Protein AF-A0A9P5V8U8-F1 (afdb_monomer)

Foldseek 3Di:
DCQPPDAAFKFWPAAQPDPDRCQQKAWFWADDPDDDDDDDDDDDDDDDDDDDDDDQDGFDWDWDQDPQASHTWIAGADPDFVRTKMKGRNDPPFFDFHQFQKKKFWKAQPVDKWKKKWWFAWPVRAIAIEMEICPDDDWDADPRYIYYHDDDDHTIDIDMDRNQVVCCVRPVTGTGGTTMMMITHDMITGTIMGHNDDDPLVPDDPSPHPDRVDPPQDDDDVCVVVNLLVPLVVVLVVCVVPVPVSVVSLVVLVVVLVVVLVVCVVPVQDDDPSNLSSLLSCLSNCVSPVPSCLCVLVSLLVSCVVCLARHDPVSNQSSLVSNLSCVVVVSDDPQSNLLSLLVSLLYPDPVSLVVSLVSNLVVLCVVPVVHQPVVSVVSLLVSLLVLLVVQQVCVPHPPSSVRSNQSSLVSLLVCVVVVNPLALSSLVSLLVQCPRPPLSSVVSSLCSLVVVPPPVDPPPDPPDDPDPVVVVVVVVVDDDDPVVVVVVVVVVVVVVVVVVVVPPDDPPSPRSLNSHPCLAVSLVVLVVCLVPDPDDPVSNLSSLQSSLQSCLVVVYEDLVSLVVLLVQCAPPHPPNLSSLQSLLLNAALQYDLVSCLSVLVSLCVHQCDPPHDPLSNLLSLLSSLSNCLGHVVNDDLVNLAVLLVQCPPPDPSSVVSSLVSLVSCLVQPLPSYDPVSNDDPSVVCVVVDDHDDRVNDPPPLLPPQLLVLLVVPVVVPDDPDDDDDDDDDDDDDDDDDDDDDADDDDDDDDDDDDDDDDDDDDDDDDDDDDDDDDDDDVVVVVVVVVVPPDDDPPPPPVVVVVVVVVVVVVVVVVVVVVVSVVSSVCCSVPDDDDPVNVVVSVVSVVVVVVVCVVDVDPDPDDPDDDPPPDPPDDPSRDDSCSSSDDDDDDDDDPVNVVVVVVVVCPVHDDDDDPPDDDPDDDDDVVVVVVPDDVVVVCPDPVNVVVVVDDPVRVVVVVVVVVVVVVVVVD

Nearest PDB structures (foldseek):
  8fl3-assembly1_NT  TM=8.417E-01  e=1.382E-36  Homo sapiens
  8snb-assembly1_3E  TM=9.888E-01  e=2.214E-21  Strongylocentrotus purpuratus
  8j07-assembly1_XF  TM=9.870E-01  e=1.626E-21  Homo sapiens
  8glv-assembly1_4A  TM=9.789E-01  e=2.027E-21  Chlamydomonas reinhardtii
  8sf7-assembly1_1Q  TM=9.635E-01  e=1.026E-19  Tetrahymena thermophila

Organism: NCBI:txid64567

Mean predicted aligned error: 22.47 Å

Structure (mmCIF, N/CA/C/O backbone):
data_AF-A0A9P5V8U8-F1
#
_entry.id   AF-A0A9P5V8U8-F1
#
loop_
_atom_site.group_PDB
_atom_site.id
_atom_site.type_symbol
_atom_site.label_atom_id
_atom_site.label_alt_id
_atom_site.label_comp_id
_atom_site.label_asym_id
_atom_site.label_entity_id
_atom_site.label_seq_id
_atom_site.pdbx_PDB_ins_code
_atom_site.Cartn_x
_atom_site.Cartn_y
_atom_site.Cartn_z
_atom_site.occupancy
_atom_site.B_iso_or_equiv
_atom_site.auth_seq_id
_atom_site.auth_comp_id
_atom_site.auth_asym_id
_atom_site.auth_atom_id
_atom_site.pdbx_PDB_model_num
ATOM 1 N N . MET A 1 1 ? -12.952 -48.537 48.962 1.00 80.56 1 MET A N 1
ATOM 2 C CA . MET A 1 1 ? -13.123 -47.743 50.197 1.00 80.56 1 MET A CA 1
ATOM 3 C C . MET A 1 1 ? -14.577 -47.322 50.356 1.00 80.56 1 MET A C 1
ATOM 5 O O . MET A 1 1 ? -15.222 -47.824 51.259 1.00 80.56 1 MET A O 1
ATOM 9 N N . PHE A 1 2 ? -15.114 -46.522 49.436 1.00 86.69 2 PHE A N 1
ATOM 10 C CA . PHE A 1 2 ? -16.491 -46.012 49.431 1.00 86.69 2 PHE A CA 1
ATOM 11 C C . PHE A 1 2 ? -17.542 -46.992 48.872 1.00 86.69 2 PHE A C 1
ATOM 13 O O . PHE A 1 2 ? -18.723 -46.677 48.840 1.00 86.69 2 PHE A O 1
ATOM 20 N N . LYS A 1 3 ? -17.152 -48.206 48.454 1.00 82.19 3 LYS A N 1
ATOM 21 C CA . LYS A 1 3 ? -18.043 -49.186 47.798 1.00 82.19 3 LYS A CA 1
ATOM 22 C C . LYS A 1 3 ? -19.314 -49.539 48.598 1.00 82.19 3 LYS A C 1
ATOM 24 O O . LYS A 1 3 ? -20.316 -49.891 47.983 1.00 82.19 3 LYS A O 1
ATOM 29 N N . ASN A 1 4 ? -19.268 -49.411 49.928 1.00 84.31 4 ASN A N 1
ATOM 30 C CA . ASN A 1 4 ? -20.383 -49.683 50.843 1.00 84.31 4 ASN A CA 1
ATOM 31 C C . ASN A 1 4 ? -20.954 -48.406 51.502 1.00 84.31 4 ASN A C 1
ATOM 33 O O . ASN A 1 4 ? -21.810 -48.513 52.374 1.00 84.31 4 ASN A O 1
ATOM 37 N N . THR A 1 5 ? -20.478 -47.207 51.142 1.00 83.94 5 THR A N 1
ATOM 38 C CA . THR A 1 5 ? -21.062 -45.944 51.624 1.00 83.94 5 THR A CA 1
ATOM 39 C C . THR A 1 5 ? -22.198 -45.506 50.704 1.00 83.94 5 THR A C 1
ATOM 41 O O . THR A 1 5 ? -22.233 -45.877 49.531 1.00 83.94 5 THR A O 1
ATOM 44 N N . PHE A 1 6 ? -23.105 -44.669 51.207 1.00 84.31 6 PHE A N 1
ATOM 45 C CA . PHE A 1 6 ? -24.095 -44.000 50.364 1.00 84.31 6 PHE A CA 1
ATOM 46 C C . PHE A 1 6 ? -23.392 -43.104 49.323 1.00 84.31 6 PHE A C 1
ATOM 48 O O . PHE A 1 6 ? -22.399 -42.446 49.640 1.00 84.31 6 PHE A O 1
ATOM 55 N N . GLN A 1 7 ? -23.865 -43.118 48.073 1.00 85.31 7 GLN A N 1
ATOM 56 C CA . GLN A 1 7 ? -23.288 -42.365 46.950 1.00 85.31 7 GLN A CA 1
ATOM 57 C C . GLN A 1 7 ? -24.416 -41.798 46.071 1.00 85.31 7 GLN A C 1
ATOM 59 O O . GLN A 1 7 ? -24.801 -42.413 45.081 1.00 85.31 7 GLN A O 1
ATOM 64 N N . SER A 1 8 ? -24.954 -40.638 46.449 1.00 82.50 8 SER A N 1
ATOM 65 C CA . SER A 1 8 ? -25.995 -39.907 45.708 1.00 82.50 8 SER A CA 1
ATOM 66 C C . SER A 1 8 ? -25.799 -38.402 45.907 1.00 82.50 8 SER A C 1
ATOM 68 O O . SER A 1 8 ? -25.319 -37.990 46.964 1.00 82.50 8 SER A O 1
ATOM 70 N N . GLY A 1 9 ? -26.160 -37.574 44.925 1.00 85.69 9 GLY A N 1
ATOM 71 C CA . GLY A 1 9 ? -25.977 -36.121 44.965 1.00 85.69 9 GLY A CA 1
ATOM 72 C C . GLY A 1 9 ? -24.508 -35.710 44.856 1.00 85.69 9 GLY A C 1
ATOM 73 O O . GLY A 1 9 ? -24.007 -35.455 43.761 1.00 85.69 9 GLY A O 1
ATOM 74 N N . PHE A 1 10 ? -23.810 -35.651 45.994 1.00 89.00 10 PHE A N 1
ATOM 75 C CA . PHE A 1 10 ? -22.417 -35.204 46.091 1.00 89.00 10 PHE A CA 1
ATOM 76 C C . PHE A 1 10 ? -21.595 -36.088 47.036 1.00 89.00 10 PHE A C 1
ATOM 78 O O . PHE A 1 10 ? -22.060 -36.466 48.109 1.00 89.00 10 PHE A O 1
ATOM 85 N N . LEU A 1 11 ? -20.336 -36.355 46.678 1.00 91.31 11 LEU A N 1
ATOM 86 C CA . LEU A 1 11 ? -19.365 -37.043 47.537 1.00 91.31 11 LEU A CA 1
ATOM 87 C C . LEU A 1 11 ? -18.027 -36.297 47.523 1.00 91.31 11 LEU A C 1
ATOM 89 O O . LEU A 1 11 ? -17.301 -36.344 46.531 1.00 91.31 11 LEU A O 1
ATOM 93 N N . SER A 1 12 ? -17.692 -35.618 48.621 1.00 90.38 12 SER A N 1
ATOM 94 C CA . SER A 1 12 ? -16.390 -34.958 48.779 1.00 90.38 12 SER A CA 1
ATOM 95 C C . SER A 1 12 ? -15.289 -35.977 49.092 1.00 90.38 12 SER A C 1
ATOM 97 O O . SER A 1 12 ? -15.485 -36.873 49.911 1.00 90.38 12 SER A O 1
ATOM 99 N N . VAL A 1 13 ? -14.131 -35.835 48.443 1.00 90.75 13 VAL A N 1
ATOM 100 C CA . VAL A 1 13 ? -12.934 -36.685 48.634 1.00 90.75 13 VAL A CA 1
ATOM 101 C C . VAL A 1 13 ? -11.730 -35.856 49.106 1.00 90.75 13 VAL A C 1
ATOM 103 O O . VAL A 1 13 ? -10.780 -36.397 49.673 1.00 90.75 13 VAL A O 1
ATOM 106 N N . PHE A 1 14 ? -11.774 -34.536 48.920 1.00 92.06 14 PHE A N 1
ATOM 107 C CA . PHE A 1 14 ? -10.843 -33.579 49.513 1.00 92.06 14 PHE A CA 1
ATOM 108 C C . PHE A 1 14 ? -11.560 -32.255 49.788 1.00 92.06 14 PHE A C 1
ATOM 110 O O . PHE A 1 14 ? -12.304 -31.769 48.934 1.00 92.06 14 PHE A O 1
ATOM 117 N N . TYR A 1 15 ? -11.296 -31.638 50.938 1.00 91.44 15 TYR A N 1
ATOM 118 C CA . TYR A 1 15 ? -11.725 -30.277 51.259 1.00 91.44 15 TYR A CA 1
ATOM 119 C C . TYR A 1 15 ? -10.693 -29.635 52.185 1.00 91.44 15 TYR A C 1
ATOM 121 O O . TYR A 1 15 ? -10.369 -30.211 53.217 1.00 91.44 15 TYR A O 1
ATOM 129 N N . SER A 1 16 ? -10.171 -28.465 51.815 1.00 88.31 16 SER A N 1
ATOM 130 C CA . SER A 1 16 ? -9.056 -27.814 52.516 1.00 88.31 16 SER A CA 1
ATOM 131 C C . SER A 1 16 ? -9.398 -27.274 53.908 1.00 88.31 16 SER A C 1
ATOM 133 O O . SER A 1 16 ? -8.488 -27.053 54.699 1.00 88.31 16 SER A O 1
ATOM 135 N N . LEU A 1 17 ? -10.683 -27.078 54.219 1.00 83.62 17 LEU A N 1
ATOM 136 C CA . LEU A 1 17 ? -11.160 -26.650 55.535 1.00 83.62 17 LEU A CA 1
ATOM 137 C C . LEU A 1 17 ? -11.632 -27.871 56.337 1.00 83.62 17 LEU A C 1
ATOM 139 O O . LEU A 1 17 ? -12.774 -28.314 56.208 1.00 83.62 17 LEU A O 1
ATOM 143 N N . GLY A 1 18 ? -10.741 -28.418 57.161 1.00 80.62 18 GLY A N 1
ATOM 144 C CA . GLY A 1 18 ? -10.996 -29.564 58.034 1.00 80.62 18 GLY A CA 1
ATOM 145 C C . GLY A 1 18 ? -9.810 -29.833 58.962 1.00 80.62 18 GLY A C 1
ATOM 146 O O . GLY A 1 18 ? -8.736 -29.272 58.766 1.00 80.62 18 GLY A O 1
ATOM 147 N N . SER A 1 19 ? -9.994 -30.687 59.972 1.00 81.44 19 SER A N 1
ATOM 148 C CA . SER A 1 19 ? -8.945 -31.022 60.952 1.00 81.44 19 SER A CA 1
ATOM 149 C C . SER A 1 19 ? -7.832 -31.916 60.390 1.00 81.44 19 SER A C 1
ATOM 151 O O . SER A 1 19 ? -6.683 -31.773 60.789 1.00 81.44 19 SER A O 1
ATOM 153 N N . ASP A 1 20 ? -8.156 -32.801 59.442 1.00 85.19 20 ASP A N 1
ATOM 154 C CA . ASP A 1 20 ? -7.184 -33.533 58.618 1.00 85.19 20 ASP A CA 1
ATOM 155 C C . ASP A 1 20 ? -7.695 -33.656 57.166 1.00 85.19 20 ASP A C 1
ATOM 157 O O . ASP A 1 20 ? -8.363 -34.633 56.810 1.00 85.19 20 ASP A O 1
ATOM 161 N N . PRO A 1 21 ? -7.398 -32.673 56.293 1.00 85.75 21 PRO A N 1
ATOM 162 C CA . PRO A 1 21 ? -7.777 -32.724 54.880 1.00 85.75 21 PRO A CA 1
ATOM 163 C C . PRO A 1 21 ? -7.091 -33.838 54.072 1.00 85.75 21 PRO A C 1
ATOM 165 O O . PRO A 1 21 ? -7.536 -34.149 52.964 1.00 85.75 21 PRO A O 1
ATOM 168 N N . LEU A 1 22 ? -5.997 -34.423 54.579 1.00 86.56 22 LEU A N 1
ATOM 169 C CA . LEU A 1 22 ? -5.176 -35.409 53.866 1.00 86.56 22 LEU A CA 1
ATOM 170 C C . LEU A 1 22 ? -5.347 -36.843 54.393 1.00 86.56 22 LEU A C 1
ATOM 172 O O . LEU A 1 22 ? -4.716 -37.746 53.853 1.00 86.56 22 LEU A O 1
ATOM 176 N N . GLN A 1 23 ? -6.271 -37.095 55.325 1.00 86.44 23 GLN A N 1
ATOM 177 C CA . GLN A 1 23 ? -6.584 -38.416 55.897 1.00 86.44 23 GLN A CA 1
ATOM 178 C C . GLN A 1 23 ? -6.704 -39.558 54.859 1.00 86.44 23 GLN A C 1
ATOM 180 O O . GLN A 1 23 ? -6.342 -40.711 55.108 1.00 86.44 23 GLN A O 1
ATOM 185 N N . LEU A 1 24 ? -7.232 -39.248 53.669 1.00 86.38 24 LEU A N 1
ATOM 186 C CA . LEU A 1 24 ? -7.456 -40.196 52.568 1.00 86.38 24 LEU A CA 1
ATOM 187 C C . LEU A 1 24 ? -6.315 -40.246 51.534 1.00 86.38 24 LEU A C 1
ATOM 189 O O . LEU A 1 24 ? -6.373 -41.055 50.599 1.00 86.38 24 LEU A O 1
ATOM 193 N N . TRP A 1 25 ? -5.309 -39.383 51.665 1.00 91.19 25 TRP A N 1
ATOM 194 C CA . TRP A 1 25 ? -4.325 -39.044 50.640 1.00 91.19 25 TRP A CA 1
ATOM 195 C C . TRP A 1 25 ? -2.896 -39.316 51.126 1.00 91.19 25 TRP A C 1
ATOM 197 O O . TRP A 1 25 ? -2.447 -38.768 52.125 1.00 91.19 25 TRP A O 1
ATOM 207 N N . ALA A 1 26 ? -2.127 -40.108 50.380 1.00 89.31 26 ALA A N 1
ATOM 208 C CA . ALA A 1 26 ? -0.678 -40.133 50.566 1.00 89.31 26 ALA A CA 1
ATOM 209 C C . ALA A 1 26 ? -0.059 -38.940 49.827 1.00 89.31 26 ALA A C 1
ATOM 211 O O . ALA A 1 26 ? -0.264 -38.786 48.617 1.00 89.31 26 ALA A O 1
ATOM 212 N N . LYS A 1 27 ? 0.719 -38.117 50.540 1.00 89.31 27 LYS A N 1
ATOM 213 C CA . LYS A 1 27 ? 1.581 -37.096 49.933 1.00 89.31 27 LYS A CA 1
ATOM 214 C C . LYS A 1 27 ? 2.948 -37.687 49.593 1.00 89.31 27 LYS A C 1
ATOM 216 O O . LYS A 1 27 ? 3.545 -38.382 50.413 1.00 89.31 27 LYS A O 1
ATOM 221 N N . ARG A 1 28 ? 3.452 -37.393 48.395 1.00 86.81 28 ARG A N 1
ATOM 222 C CA . ARG A 1 28 ? 4.839 -37.635 47.989 1.00 86.81 28 ARG A CA 1
ATOM 223 C C . ARG A 1 28 ? 5.458 -36.302 47.595 1.00 86.81 28 ARG A C 1
ATOM 225 O O . ARG A 1 28 ? 4.905 -35.596 46.757 1.00 86.81 28 ARG A O 1
ATOM 232 N N . VAL A 1 29 ? 6.614 -36.000 48.169 1.00 83.00 29 VAL A N 1
ATOM 233 C CA . VAL A 1 29 ? 7.454 -34.858 47.794 1.00 83.00 29 VAL A CA 1
ATOM 234 C C . VAL A 1 29 ? 8.731 -35.410 47.163 1.00 83.00 29 VAL A C 1
ATOM 236 O O . VAL A 1 29 ? 9.250 -36.435 47.612 1.00 83.00 29 VAL A O 1
ATOM 239 N N . GLY A 1 30 ? 9.193 -34.795 46.074 1.00 68.38 30 GLY A N 1
ATOM 240 C CA . GLY A 1 30 ? 10.469 -35.147 45.453 1.00 68.38 30 GLY A CA 1
ATOM 241 C C . GLY A 1 30 ? 11.668 -34.651 46.272 1.00 68.38 30 GLY A C 1
ATOM 242 O O . GLY A 1 30 ? 11.553 -33.613 46.918 1.00 68.38 30 GLY A O 1
ATOM 243 N N . PRO A 1 31 ? 12.824 -35.341 46.235 1.00 59.78 31 PRO A N 1
ATOM 244 C CA . PRO A 1 31 ? 14.050 -34.803 46.816 1.00 59.78 31 PRO A CA 1
ATOM 245 C C . PRO A 1 31 ? 14.498 -33.528 46.070 1.00 59.78 31 PRO A C 1
ATOM 247 O O . PRO A 1 31 ? 14.238 -33.412 44.866 1.00 59.78 31 PRO A O 1
ATOM 250 N N . PRO A 1 32 ? 15.189 -32.591 46.747 1.00 50.25 32 PRO A N 1
ATOM 251 C CA . PRO A 1 32 ? 15.760 -31.407 46.109 1.00 50.25 32 PRO A CA 1
ATOM 252 C C . PRO A 1 32 ? 16.887 -31.774 45.118 1.00 50.25 32 PRO A C 1
ATOM 254 O O . PRO A 1 32 ? 17.492 -32.848 45.227 1.00 50.25 32 PRO A O 1
ATOM 257 N N . PRO A 1 33 ? 17.196 -30.898 44.141 1.00 43.94 33 PRO A N 1
ATOM 258 C CA . PRO A 1 33 ? 18.162 -31.168 43.072 1.00 43.94 33 PRO A CA 1
ATOM 259 C C . PRO A 1 33 ? 19.626 -31.026 43.541 1.00 43.94 33 PRO A C 1
ATOM 261 O O . PRO A 1 33 ? 20.347 -30.132 43.109 1.00 43.94 33 PRO A O 1
ATOM 264 N N . SER A 1 34 ? 20.081 -31.915 44.431 1.00 44.12 34 SER A N 1
ATOM 265 C CA . SER A 1 34 ? 21.419 -31.834 45.050 1.00 44.12 34 SER A CA 1
ATOM 266 C C . SER A 1 34 ? 22.124 -33.186 45.283 1.00 44.12 34 SER A C 1
ATOM 268 O O . SER A 1 34 ? 23.007 -33.281 46.133 1.00 44.12 34 SER A O 1
ATOM 270 N N . SER A 1 35 ? 21.767 -34.253 44.547 1.00 41.59 35 SER A N 1
ATOM 271 C CA . SER A 1 35 ? 22.304 -35.608 44.818 1.00 41.59 35 SER A CA 1
ATOM 272 C C . SER A 1 35 ? 22.517 -36.563 43.620 1.00 41.59 35 SER A C 1
ATOM 274 O O . SER A 1 35 ? 22.633 -37.769 43.827 1.00 41.59 35 SER A O 1
ATOM 276 N N . ILE A 1 36 ? 22.653 -36.076 42.374 1.00 36.72 36 ILE A N 1
ATOM 277 C CA . ILE A 1 36 ? 23.152 -36.894 41.242 1.00 36.72 36 ILE A CA 1
ATOM 278 C C . ILE A 1 36 ? 24.286 -36.172 40.487 1.00 36.72 36 ILE A C 1
ATOM 280 O O . ILE A 1 36 ? 24.121 -35.041 40.051 1.00 36.72 36 ILE A O 1
ATOM 284 N N . ALA A 1 37 ? 25.405 -36.891 40.309 1.00 31.84 37 ALA A N 1
ATOM 285 C CA . ALA A 1 37 ? 26.520 -36.671 39.372 1.00 31.84 37 ALA A CA 1
ATOM 286 C C . ALA A 1 37 ? 27.232 -35.292 39.340 1.00 31.84 37 ALA A C 1
ATOM 288 O O . ALA A 1 37 ? 26.865 -34.385 38.599 1.00 31.84 37 ALA A O 1
ATOM 289 N N . LYS A 1 38 ? 28.398 -35.215 40.003 1.00 37.78 38 LYS A N 1
ATOM 290 C CA . LYS A 1 38 ? 29.511 -34.352 39.556 1.00 37.78 38 LYS A CA 1
ATOM 291 C C . LYS A 1 38 ? 30.238 -35.024 38.382 1.00 37.78 38 LYS A C 1
ATOM 293 O O . LYS A 1 38 ? 30.742 -36.129 38.572 1.00 37.78 38 LYS A O 1
ATOM 298 N N . SER A 1 39 ? 30.422 -34.338 37.251 1.00 29.61 39 SER A N 1
ATOM 299 C CA . SER A 1 39 ? 31.450 -34.704 36.256 1.00 29.61 39 SER A CA 1
ATOM 300 C C . SER A 1 39 ? 31.790 -33.571 35.271 1.00 29.61 39 SER A C 1
ATOM 302 O O . SER A 1 39 ? 30.912 -33.094 34.567 1.00 29.61 39 SER A O 1
ATOM 304 N N . GLN A 1 40 ? 33.089 -33.251 35.177 1.00 32.53 40 GLN A N 1
ATOM 305 C CA . GLN A 1 40 ? 33.797 -32.697 34.001 1.00 32.53 40 GLN A CA 1
ATOM 306 C C . GLN A 1 40 ? 33.523 -31.242 33.523 1.00 32.53 40 GLN A C 1
ATOM 308 O O . GLN A 1 40 ? 32.873 -31.002 32.517 1.00 32.53 40 GLN A O 1
ATOM 313 N N . SER A 1 41 ? 34.177 -30.293 34.215 1.00 30.39 41 SER A N 1
ATOM 314 C CA . SER A 1 41 ? 35.344 -29.501 33.728 1.00 30.39 41 SER A CA 1
ATOM 315 C C . SER A 1 41 ? 35.300 -28.581 32.479 1.00 30.39 41 SER A C 1
ATOM 317 O O . SER A 1 41 ? 35.138 -29.078 31.371 1.00 30.39 41 SER A O 1
ATOM 319 N N . ILE A 1 42 ? 35.789 -27.332 32.684 1.00 33.66 42 ILE A N 1
ATOM 320 C CA . ILE A 1 42 ? 36.456 -26.400 31.719 1.00 33.66 42 ILE A CA 1
ATOM 321 C C . ILE A 1 42 ? 35.489 -25.688 30.729 1.00 33.66 42 ILE A C 1
ATOM 323 O O . ILE A 1 42 ? 34.535 -26.305 30.279 1.00 33.66 42 ILE A O 1
ATOM 327 N N . SER A 1 43 ? 35.619 -24.397 30.364 1.00 32.72 43 SER A N 1
ATOM 328 C CA . SER A 1 43 ? 36.655 -23.342 30.563 1.00 32.72 43 SER A CA 1
ATOM 329 C C . SER A 1 43 ? 36.058 -21.963 30.948 1.00 32.72 43 SER A C 1
ATOM 331 O O . SER A 1 43 ? 34.849 -21.768 30.880 1.00 32.72 43 SER A O 1
ATOM 333 N N . ASN A 1 44 ? 36.915 -20.998 31.320 1.00 36.03 44 ASN A N 1
ATOM 334 C CA . ASN A 1 44 ? 36.568 -19.577 31.513 1.00 36.03 44 ASN A CA 1
ATOM 335 C C . ASN A 1 44 ? 36.322 -18.838 30.181 1.00 36.03 44 ASN A C 1
ATOM 337 O O . ASN A 1 44 ? 36.937 -19.209 29.185 1.00 36.03 44 ASN A O 1
ATOM 341 N N . ASP A 1 45 ? 35.527 -17.756 30.208 1.00 34.34 45 ASP A N 1
ATOM 342 C CA . ASP A 1 45 ? 35.937 -16.394 29.784 1.00 34.34 45 ASP A CA 1
ATOM 343 C C . ASP A 1 45 ? 34.811 -15.344 29.978 1.00 34.34 45 ASP A C 1
ATOM 345 O O . ASP A 1 45 ? 33.631 -15.683 29.962 1.00 34.34 45 ASP A O 1
ATOM 349 N N . GLY A 1 46 ? 35.179 -14.057 30.103 1.00 35.28 46 GLY A N 1
ATOM 350 C CA . GLY A 1 46 ? 34.393 -12.948 29.519 1.00 35.28 46 GLY A CA 1
ATOM 351 C C . GLY A 1 46 ? 33.177 -12.345 30.255 1.00 35.28 46 GLY A C 1
ATOM 352 O O . GLY A 1 46 ? 32.084 -12.343 29.704 1.00 35.28 46 GLY A O 1
ATOM 353 N N . ASP A 1 47 ? 33.394 -11.762 31.438 1.00 32.91 47 ASP A N 1
ATOM 354 C CA . ASP A 1 47 ? 32.795 -10.501 31.950 1.00 32.91 47 ASP A CA 1
ATOM 355 C C . ASP A 1 47 ? 31.389 -10.016 31.472 1.00 32.91 47 ASP A C 1
ATOM 357 O O . ASP A 1 47 ? 31.206 -9.573 30.338 1.00 32.91 47 ASP A O 1
ATOM 361 N N . SER A 1 48 ? 30.406 -9.975 32.388 1.00 35.19 48 SER A N 1
ATOM 362 C CA . SER A 1 48 ? 29.382 -8.902 32.488 1.00 35.19 48 SER A CA 1
ATOM 363 C C . SER A 1 48 ? 28.470 -9.074 33.728 1.00 35.19 48 SER A C 1
ATOM 365 O O . SER A 1 48 ? 28.210 -10.203 34.159 1.00 35.19 48 SER A O 1
ATOM 367 N N . PRO A 1 49 ? 27.953 -7.983 34.341 1.00 41.78 49 PRO A N 1
ATOM 368 C CA . PRO A 1 49 ? 27.221 -8.049 35.611 1.00 41.78 49 PRO A CA 1
ATOM 369 C C . PRO A 1 49 ? 25.784 -8.566 35.434 1.00 41.78 49 PRO A C 1
ATOM 371 O O . PRO A 1 49 ? 24.860 -7.812 35.127 1.00 41.78 49 PRO A O 1
ATOM 374 N N . THR A 1 50 ? 25.582 -9.864 35.666 1.00 36.59 50 THR A N 1
ATOM 375 C CA . THR A 1 50 ? 24.253 -10.493 35.618 1.00 36.59 50 THR A CA 1
ATOM 376 C C . THR A 1 50 ? 23.526 -10.384 36.963 1.00 36.59 50 THR A C 1
ATOM 378 O O . THR A 1 50 ? 24.104 -10.607 38.025 1.00 36.59 50 THR A O 1
ATOM 381 N N . THR A 1 51 ? 22.236 -10.049 36.899 1.00 39.62 51 THR A N 1
ATOM 382 C CA . THR A 1 51 ? 21.278 -9.980 38.017 1.00 39.62 51 THR A CA 1
ATOM 383 C C . THR A 1 51 ? 21.287 -11.273 38.856 1.00 39.62 51 THR A C 1
ATOM 385 O O . THR A 1 51 ? 21.424 -12.349 38.269 1.00 39.62 51 THR A O 1
ATOM 388 N N . PRO A 1 52 ? 21.108 -11.230 40.196 1.00 38.88 52 PRO A N 1
ATOM 389 C CA . PRO A 1 52 ? 21.005 -12.452 40.995 1.00 38.88 52 PRO A CA 1
ATOM 390 C C . PRO A 1 52 ? 19.896 -13.378 40.460 1.00 38.88 52 PRO A C 1
ATOM 392 O O . PRO A 1 52 ? 18.806 -12.896 40.133 1.00 38.88 52 PRO A O 1
ATOM 395 N N . PRO A 1 53 ? 20.146 -14.698 40.351 1.00 40.84 53 PRO A N 1
ATOM 396 C CA . PRO A 1 53 ? 19.151 -15.639 39.854 1.00 40.84 53 PRO A CA 1
ATOM 397 C C . PRO A 1 53 ? 17.965 -15.739 40.829 1.00 40.84 53 PRO A C 1
ATOM 399 O O . PRO A 1 53 ? 18.168 -15.655 42.042 1.00 40.84 53 PRO A O 1
ATOM 402 N N . PRO A 1 54 ? 16.732 -15.947 40.333 1.00 39.44 54 PRO A N 1
ATOM 403 C CA . PRO A 1 54 ? 15.555 -16.050 41.188 1.00 39.44 54 PRO A CA 1
ATOM 404 C C . PRO A 1 54 ? 15.643 -17.271 42.110 1.00 39.44 54 PRO A C 1
ATOM 406 O O . PRO A 1 54 ? 16.063 -18.353 41.690 1.00 39.44 54 PRO A O 1
ATOM 409 N N . GLU A 1 55 ? 15.205 -17.099 43.359 1.00 39.47 55 GLU A N 1
ATOM 410 C CA . GLU A 1 55 ? 15.217 -18.147 44.380 1.00 39.47 55 GLU A CA 1
ATOM 411 C C . GLU A 1 55 ? 14.464 -19.401 43.912 1.00 39.47 55 GLU A C 1
ATOM 413 O O . GLU A 1 55 ? 13.281 -19.361 43.551 1.00 39.47 55 GLU A O 1
ATOM 418 N N . GLN A 1 56 ? 15.146 -20.547 43.938 1.00 48.03 56 GLN A N 1
ATOM 419 C CA . GLN A 1 56 ? 14.537 -21.832 43.610 1.00 48.03 56 GLN A CA 1
ATOM 420 C C . GLN A 1 56 ? 13.708 -22.325 44.800 1.00 48.03 56 GLN A C 1
ATOM 422 O O . GLN A 1 56 ? 14.205 -23.058 45.649 1.00 48.03 56 GLN A O 1
ATOM 427 N N . GLN A 1 57 ? 12.440 -21.908 44.849 1.00 57.72 57 GLN A N 1
ATOM 428 C CA . GLN A 1 57 ? 11.469 -22.345 45.858 1.00 57.72 57 GLN A CA 1
ATOM 429 C C . GLN A 1 57 ? 11.464 -23.877 46.003 1.00 57.72 57 GLN A C 1
ATOM 431 O O . GLN A 1 57 ? 11.217 -24.601 45.032 1.00 57.72 57 GLN A O 1
ATOM 436 N N . GLU A 1 58 ? 11.711 -24.361 47.221 1.00 69.38 58 GLU A N 1
ATOM 437 C CA . GLU A 1 58 ? 11.766 -25.793 47.520 1.00 69.38 58 GLU A CA 1
ATOM 438 C C . GLU A 1 58 ? 10.413 -26.490 47.270 1.00 69.38 58 GLU A C 1
ATOM 440 O O . GLU A 1 58 ? 9.352 -25.874 47.437 1.00 69.38 58 GLU A O 1
ATOM 445 N N . PRO A 1 59 ? 10.409 -27.775 46.862 1.00 78.56 59 PRO A N 1
ATOM 446 C CA . PRO A 1 59 ? 9.177 -28.509 46.606 1.00 78.56 59 PRO A CA 1
ATOM 447 C C . PRO A 1 59 ? 8.436 -28.810 47.917 1.00 78.56 59 PRO A C 1
ATOM 449 O O . PRO A 1 59 ? 8.923 -29.576 48.744 1.00 78.56 59 PRO A O 1
ATOM 452 N N . HIS A 1 60 ? 7.237 -28.254 48.088 1.00 83.69 60 HIS A N 1
ATOM 453 C CA . HIS A 1 60 ? 6.480 -28.311 49.343 1.00 83.69 60 HIS A CA 1
ATOM 454 C C . HIS A 1 60 ? 4.970 -28.525 49.119 1.00 83.69 60 HIS A C 1
ATOM 456 O O . HIS A 1 60 ? 4.474 -28.461 47.986 1.00 83.69 60 HIS A O 1
ATOM 462 N N . VAL A 1 61 ? 4.256 -28.891 50.192 1.00 87.19 61 VAL A N 1
ATOM 463 C CA . VAL A 1 61 ? 2.851 -29.350 50.168 1.00 87.19 61 VAL A CA 1
ATOM 464 C C . VAL A 1 61 ? 2.169 -28.925 51.469 1.00 87.19 61 VAL A C 1
ATOM 466 O O . VAL A 1 61 ? 2.114 -29.706 52.426 1.00 87.19 61 VAL A O 1
ATOM 469 N N . ASP A 1 62 ? 1.669 -27.691 51.485 1.00 87.69 62 ASP A N 1
ATOM 470 C CA . ASP A 1 62 ? 1.275 -26.964 52.697 1.00 87.69 62 ASP A CA 1
ATOM 471 C C . ASP A 1 62 ? -0.060 -26.225 52.531 1.00 87.69 62 ASP A C 1
ATOM 473 O O . ASP A 1 62 ? -0.559 -26.021 51.422 1.00 87.69 62 ASP A O 1
ATOM 477 N N . PHE A 1 63 ? -0.668 -25.837 53.653 1.00 89.25 63 PHE A N 1
ATOM 478 C CA . PHE A 1 63 ? -1.939 -25.114 53.669 1.00 89.25 63 PHE A CA 1
ATOM 479 C C . PHE A 1 63 ? -1.699 -23.613 53.810 1.00 89.25 63 PHE A C 1
ATOM 481 O O . PHE A 1 63 ? -1.106 -23.163 54.789 1.00 89.25 63 PHE A O 1
ATOM 488 N N . LEU A 1 64 ? -2.198 -22.842 52.848 1.00 87.12 64 LEU A N 1
ATOM 489 C CA . LEU A 1 64 ? -1.981 -21.401 52.742 1.00 87.12 64 LEU A CA 1
ATOM 490 C C . LEU A 1 64 ? -3.326 -20.687 52.541 1.00 87.12 64 LEU A C 1
ATOM 492 O O . LEU A 1 64 ? -4.264 -21.266 51.991 1.00 87.12 64 LEU A O 1
ATOM 496 N N . VAL A 1 65 ? -3.466 -19.452 53.024 1.00 86.81 65 VAL A N 1
ATOM 497 C CA . VAL A 1 65 ? -4.701 -18.665 52.851 1.00 86.81 65 VAL A CA 1
ATOM 498 C C . VAL A 1 65 ? -4.645 -17.966 51.497 1.00 86.81 65 VAL A C 1
ATOM 500 O O . VAL A 1 65 ? -3.760 -17.150 51.272 1.00 86.81 65 VAL A O 1
ATOM 503 N N . ASP A 1 66 ? -5.560 -18.292 50.581 1.00 84.81 66 ASP A N 1
ATOM 504 C CA . ASP A 1 66 ? -5.531 -17.699 49.241 1.00 84.81 66 ASP A CA 1
ATOM 505 C C . ASP A 1 66 ? -6.099 -16.278 49.233 1.00 84.81 66 ASP A C 1
ATOM 507 O O . ASP A 1 66 ? -7.254 -16.070 49.605 1.00 84.81 66 ASP A O 1
ATOM 511 N N . ASP A 1 67 ? -5.317 -15.338 48.712 1.00 79.19 67 ASP A N 1
ATOM 512 C CA . ASP A 1 67 ? -5.580 -13.890 48.671 1.00 79.19 67 ASP A CA 1
ATOM 513 C C . ASP A 1 67 ? -6.905 -13.538 47.976 1.00 79.19 67 ASP A C 1
ATOM 515 O O . ASP A 1 67 ? -7.549 -12.541 48.288 1.00 79.19 67 ASP A O 1
ATOM 519 N N . ILE A 1 68 ? -7.321 -14.372 47.016 1.00 75.62 68 ILE A N 1
ATOM 520 C CA . ILE A 1 68 ? -8.542 -14.166 46.230 1.00 75.62 68 ILE A CA 1
ATOM 521 C C . ILE A 1 68 ? -9.761 -14.782 46.930 1.00 75.62 68 ILE A C 1
ATOM 523 O O . ILE A 1 68 ? -10.880 -14.379 46.640 1.00 75.62 68 ILE A O 1
ATOM 527 N N . LEU A 1 69 ? -9.582 -15.752 47.837 1.00 75.75 69 LEU A N 1
ATOM 528 C CA . LEU A 1 69 ? -10.683 -16.452 48.518 1.00 75.75 69 LEU A CA 1
ATOM 529 C C . LEU A 1 69 ? -10.813 -16.141 50.012 1.00 75.75 69 LEU A C 1
ATOM 531 O O . LEU A 1 69 ? -11.827 -16.522 50.598 1.00 75.75 69 LEU A O 1
ATOM 535 N N . ASN A 1 70 ? -9.804 -15.520 50.631 1.00 80.50 70 ASN A N 1
ATOM 536 C CA . ASN A 1 70 ? -9.667 -15.358 52.085 1.00 80.50 70 ASN A CA 1
ATOM 537 C C . ASN A 1 70 ? -9.960 -16.666 52.846 1.00 80.50 70 ASN A C 1
ATOM 539 O O . ASN A 1 70 ? -10.694 -16.706 53.832 1.00 80.50 70 ASN A O 1
ATOM 543 N N . SER A 1 71 ? -9.430 -17.776 52.325 1.00 83.94 71 SER A N 1
ATOM 544 C CA . SER A 1 71 ? -9.765 -19.133 52.760 1.00 83.94 71 SER A CA 1
ATOM 545 C C . SER A 1 71 ? -8.556 -20.055 52.611 1.00 83.94 71 SER A C 1
ATOM 547 O O . SER A 1 71 ? -7.794 -19.914 51.654 1.00 83.94 71 SER A O 1
ATOM 549 N N . GLN A 1 72 ? -8.376 -21.000 53.539 1.00 87.19 72 GLN A N 1
ATOM 550 C CA . GLN A 1 72 ? -7.291 -21.982 53.463 1.00 87.19 72 GLN A CA 1
ATOM 551 C C . GLN A 1 72 ? -7.464 -22.900 52.249 1.00 87.19 72 GLN A C 1
ATOM 553 O O . GLN A 1 72 ? -8.549 -23.436 52.001 1.00 87.19 72 GLN A O 1
ATOM 558 N N . VAL A 1 73 ? -6.376 -23.109 51.516 1.00 91.50 73 VAL A N 1
ATOM 559 C CA . VAL A 1 73 ? -6.265 -23.999 50.355 1.00 91.50 73 VAL A CA 1
ATOM 560 C C . VAL A 1 73 ? -4.964 -24.792 50.451 1.00 91.50 73 VAL A C 1
ATOM 562 O O . VAL A 1 73 ? -4.007 -24.345 51.078 1.00 91.50 73 VAL A O 1
ATOM 565 N N . LEU A 1 74 ? -4.923 -25.975 49.844 1.00 91.81 74 LEU A N 1
ATOM 566 C CA . LEU A 1 74 ? -3.704 -26.780 49.771 1.00 91.81 74 LEU A CA 1
ATOM 567 C C . LEU A 1 74 ? -2.870 -26.329 48.571 1.00 91.81 74 LEU A C 1
ATOM 569 O O . LEU A 1 74 ? -3.305 -26.499 47.430 1.00 91.81 74 LEU A O 1
ATOM 573 N N . GLU A 1 75 ? -1.690 -25.776 48.820 1.00 91.50 75 GLU A N 1
ATOM 574 C CA . GLU A 1 75 ? -0.693 -25.458 47.801 1.00 91.50 75 GLU A CA 1
ATOM 575 C C . GLU A 1 75 ? 0.243 -26.659 47.600 1.00 91.50 75 GLU A C 1
ATOM 577 O O . GLU A 1 75 ? 0.735 -27.257 48.555 1.00 91.50 75 GLU A O 1
ATOM 582 N N . ILE A 1 76 ? 0.466 -27.040 46.340 1.00 90.38 76 ILE A N 1
ATOM 583 C CA . ILE A 1 76 ? 1.407 -28.096 45.953 1.00 90.38 76 ILE A CA 1
ATOM 584 C C . ILE A 1 76 ? 2.385 -27.472 44.961 1.00 90.38 76 ILE A C 1
ATOM 586 O O . ILE A 1 76 ? 2.005 -27.206 43.818 1.00 90.38 76 ILE A O 1
ATOM 590 N N . LEU A 1 77 ? 3.637 -27.251 45.360 1.00 86.06 77 LEU A N 1
ATOM 591 C CA . LEU A 1 77 ? 4.665 -26.622 44.522 1.00 86.06 77 LEU A CA 1
ATOM 592 C C . LEU A 1 77 ? 5.870 -27.547 44.322 1.00 86.06 77 LEU A C 1
ATOM 594 O O . LEU A 1 77 ? 6.263 -28.301 45.207 1.00 86.06 77 LEU A O 1
ATOM 598 N N . SER A 1 78 ? 6.424 -27.539 43.107 1.00 82.38 78 SER A N 1
ATOM 599 C CA . SER A 1 78 ? 7.649 -28.254 42.730 1.00 82.38 78 SER A CA 1
ATOM 600 C C . SER A 1 78 ? 8.117 -27.793 41.350 1.00 82.38 78 SER A C 1
ATOM 602 O O . SER A 1 78 ? 7.297 -27.460 40.493 1.00 82.38 78 SER A O 1
ATOM 604 N N . THR A 1 79 ? 9.424 -27.846 41.102 1.00 74.94 79 THR A N 1
ATOM 605 C CA . THR A 1 79 ? 10.026 -27.689 39.766 1.00 74.94 79 THR A CA 1
ATOM 606 C C . THR A 1 79 ? 9.826 -28.923 38.874 1.00 74.94 79 THR A C 1
ATOM 608 O O . THR A 1 79 ? 9.911 -28.828 37.649 1.00 74.94 79 THR A O 1
ATOM 611 N N . HIS A 1 80 ? 9.519 -30.087 39.459 1.00 76.56 80 HIS A N 1
ATOM 612 C CA . HIS A 1 80 ? 9.362 -31.357 38.749 1.00 76.56 80 HIS A CA 1
ATOM 613 C C . HIS A 1 80 ? 8.012 -32.026 39.069 1.00 76.56 80 HIS A C 1
ATOM 615 O O . HIS A 1 80 ? 7.829 -32.644 40.118 1.00 76.56 80 HIS A O 1
ATOM 621 N N . LEU A 1 81 ? 7.068 -31.977 38.118 1.00 75.44 81 LEU A N 1
ATOM 622 C CA . LEU A 1 81 ? 5.733 -32.584 38.262 1.00 75.44 81 LEU A CA 1
ATOM 623 C C . LEU A 1 81 ? 5.704 -34.072 38.676 1.00 75.44 81 LEU A C 1
ATOM 625 O O . LEU A 1 81 ? 4.862 -34.425 39.501 1.00 75.44 81 LEU A O 1
ATOM 629 N N . PRO A 1 82 ? 6.520 -34.991 38.113 1.00 77.06 82 PRO A N 1
ATOM 630 C CA . PRO A 1 82 ? 6.333 -36.420 38.377 1.00 77.06 82 PRO A CA 1
ATOM 631 C C . PRO A 1 82 ? 6.848 -36.866 39.754 1.00 77.06 82 PRO A C 1
ATOM 633 O O . PRO A 1 82 ? 6.527 -37.977 40.176 1.00 77.06 82 PRO A O 1
ATOM 636 N N . THR A 1 83 ? 7.643 -36.042 40.447 1.00 83.69 83 THR A N 1
ATOM 637 C CA . THR A 1 83 ? 8.236 -36.392 41.748 1.00 83.69 83 THR A CA 1
ATOM 638 C C . THR A 1 83 ? 7.352 -35.972 42.923 1.00 83.69 83 THR A C 1
ATOM 640 O O . THR A 1 83 ? 7.222 -36.746 43.873 1.00 83.69 83 THR A O 1
ATOM 643 N N . THR A 1 84 ? 6.696 -34.808 42.830 1.00 88.44 84 THR A N 1
ATOM 644 C CA . THR A 1 84 ? 5.794 -34.269 43.861 1.00 88.44 84 THR A CA 1
ATOM 645 C C . THR A 1 84 ? 4.329 -34.403 43.437 1.00 88.44 84 THR A C 1
ATOM 647 O O . THR A 1 84 ? 3.896 -33.796 42.454 1.00 88.44 84 THR A O 1
ATOM 650 N N . PHE A 1 85 ? 3.557 -35.197 44.183 1.00 90.56 85 PHE A N 1
ATOM 651 C CA . PHE A 1 85 ? 2.127 -35.418 43.948 1.00 90.56 85 PHE A CA 1
ATOM 652 C C . PHE A 1 85 ? 1.391 -35.889 45.211 1.00 90.56 85 PHE A C 1
ATOM 654 O O . PHE A 1 85 ? 1.984 -36.494 46.107 1.00 90.56 85 PHE A O 1
ATOM 661 N N . ILE A 1 86 ? 0.072 -35.689 45.247 1.00 92.69 86 ILE A N 1
ATOM 662 C CA . ILE A 1 86 ? -0.827 -36.353 46.206 1.00 92.69 86 ILE A CA 1
ATOM 663 C C . ILE A 1 86 ? -1.627 -37.459 45.506 1.00 92.69 86 ILE A C 1
ATOM 665 O O . ILE A 1 86 ? -1.986 -37.332 44.334 1.00 92.69 86 ILE A O 1
ATOM 669 N N . THR A 1 87 ? -1.899 -38.564 46.204 1.00 91.50 87 THR A N 1
ATOM 670 C CA . THR A 1 87 ? -2.668 -39.703 45.670 1.00 91.50 87 THR A CA 1
ATOM 671 C C . THR A 1 87 ? -3.682 -40.230 46.675 1.00 91.50 87 THR A C 1
ATOM 673 O O . THR A 1 87 ? -3.348 -40.420 47.842 1.00 91.50 87 THR A O 1
ATOM 676 N N . THR A 1 88 ? -4.893 -40.554 46.221 1.00 90.06 88 THR A N 1
ATOM 677 C CA . THR A 1 88 ? -5.906 -41.246 47.032 1.00 90.06 88 THR A CA 1
ATOM 678 C C . THR A 1 88 ? -6.431 -42.505 46.321 1.00 90.06 88 THR A C 1
ATOM 680 O O . THR A 1 88 ? -6.743 -42.446 45.127 1.00 90.06 88 THR A O 1
ATOM 683 N N . PRO A 1 89 ? -6.520 -43.670 46.999 1.00 87.88 89 PRO A N 1
ATOM 684 C CA . PRO A 1 89 ? -6.246 -43.885 48.424 1.00 87.88 89 PRO A CA 1
ATOM 685 C C . PRO A 1 89 ? -4.752 -43.853 48.767 1.00 87.88 89 PRO A C 1
ATOM 687 O O . PRO A 1 89 ? -3.906 -44.040 47.892 1.00 87.88 89 PRO A O 1
ATOM 690 N N . SER A 1 90 ? -4.453 -43.666 50.052 1.00 83.31 90 SER A N 1
ATOM 691 C CA . SER A 1 90 ? -3.090 -43.610 50.593 1.00 83.31 90 SER A CA 1
ATOM 692 C C . SER A 1 90 ? -2.284 -44.909 50.424 1.00 83.31 90 SER A C 1
ATOM 694 O O . SER A 1 90 ? -1.088 -44.849 50.152 1.00 83.31 90 SER A O 1
ATOM 696 N N . LEU A 1 91 ? -2.916 -46.088 50.515 1.00 83.56 91 LEU A N 1
ATOM 697 C CA . LEU A 1 91 ? -2.254 -47.373 50.249 1.00 83.56 91 LEU A CA 1
ATOM 698 C C . LEU A 1 91 ? -2.378 -47.793 48.779 1.00 83.56 91 LEU A C 1
ATOM 700 O O . LEU A 1 91 ? -3.476 -47.853 48.219 1.00 83.56 91 LEU A O 1
ATOM 704 N N . ALA A 1 92 ? -1.253 -48.203 48.185 1.00 78.06 92 ALA A N 1
ATOM 705 C CA . ALA A 1 92 ? -1.157 -48.583 46.775 1.00 78.06 92 ALA A CA 1
ATOM 706 C C . ALA A 1 92 ? -2.062 -49.766 46.366 1.00 78.06 92 ALA A C 1
ATOM 708 O O . ALA A 1 92 ? -2.492 -49.815 45.212 1.00 78.06 92 ALA A O 1
ATOM 709 N N . THR A 1 93 ? -2.398 -50.665 47.295 1.00 81.88 93 THR A N 1
ATOM 710 C CA . THR A 1 93 ? -3.296 -51.819 47.096 1.00 81.88 93 THR A CA 1
ATOM 711 C C . THR A 1 93 ? -4.787 -51.479 47.214 1.00 81.88 93 THR A C 1
ATOM 713 O O . THR A 1 93 ? -5.627 -52.250 46.754 1.00 81.88 93 THR A O 1
ATOM 716 N N . ARG A 1 94 ? -5.145 -50.333 47.811 1.00 86.44 94 ARG A N 1
ATOM 717 C CA . ARG A 1 94 ? -6.537 -49.943 48.089 1.00 86.44 94 ARG A CA 1
ATOM 718 C C . ARG A 1 94 ? -7.117 -49.124 46.927 1.00 86.44 94 ARG A C 1
ATOM 720 O O . ARG A 1 94 ? -6.418 -48.316 46.309 1.00 86.44 94 ARG A O 1
ATOM 727 N N . THR A 1 95 ? -8.414 -49.296 46.664 1.00 90.00 95 THR A N 1
ATOM 728 C CA . THR A 1 95 ? -9.192 -48.513 45.684 1.00 90.00 95 THR A CA 1
ATOM 729 C C . THR A 1 95 ? -10.262 -47.650 46.363 1.00 90.00 95 THR A C 1
ATOM 731 O O . THR A 1 95 ? -10.736 -47.973 47.461 1.00 90.00 95 THR A O 1
ATOM 734 N N . LEU A 1 96 ? -10.655 -46.551 45.712 1.00 88.25 96 LEU A N 1
ATOM 735 C CA . LEU A 1 96 ? -11.770 -45.693 46.127 1.00 88.25 96 LEU A CA 1
ATOM 736 C C . LEU A 1 96 ? -13.103 -46.443 46.009 1.00 88.25 96 LEU A C 1
ATOM 738 O O . LEU A 1 96 ? -13.724 -46.710 47.039 1.00 88.25 96 LEU A O 1
ATOM 742 N N . GLY A 1 97 ? -13.499 -46.857 44.803 1.00 90.19 97 GLY A N 1
ATOM 743 C CA . GLY A 1 97 ? -14.779 -47.531 44.553 1.00 90.19 97 GLY A CA 1
ATOM 744 C C . GLY A 1 97 ? -15.956 -46.555 44.546 1.00 90.19 97 GLY A C 1
ATOM 745 O O . GLY A 1 97 ? -16.934 -46.753 45.268 1.00 90.19 97 GLY A O 1
ATOM 746 N N . ILE A 1 98 ? -15.811 -45.459 43.795 1.00 93.12 98 ILE A N 1
ATOM 747 C CA . ILE A 1 98 ? -16.824 -44.404 43.646 1.00 93.12 98 ILE A CA 1
ATOM 748 C C . ILE A 1 98 ? -17.494 -44.564 42.280 1.00 93.12 98 ILE A C 1
ATOM 750 O O . ILE A 1 98 ? -16.809 -44.514 41.263 1.00 93.12 98 ILE A O 1
ATOM 754 N N . LYS A 1 99 ? -18.814 -44.762 42.260 1.00 92.25 99 LYS A N 1
ATOM 755 C CA . LYS A 1 99 ? -19.625 -45.028 41.057 1.00 92.25 99 LYS A CA 1
ATOM 756 C C . LYS A 1 99 ? -20.184 -43.765 40.396 1.00 92.25 99 LYS A C 1
ATOM 758 O O . LYS A 1 99 ? -20.717 -43.832 39.295 1.00 92.25 99 LYS A O 1
ATOM 763 N N . LEU A 1 100 ? -20.093 -42.621 41.073 1.00 92.75 100 LEU A N 1
ATOM 764 C CA . LEU A 1 100 ? -20.570 -41.337 40.561 1.00 92.75 100 LEU A CA 1
ATOM 765 C C . LEU A 1 100 ? -19.797 -40.949 39.275 1.00 92.75 100 LEU A C 1
ATOM 767 O O . LEU A 1 100 ? -18.570 -41.107 39.251 1.00 92.75 100 LEU A O 1
ATOM 771 N N . PRO A 1 101 ? -20.476 -40.499 38.199 1.00 92.00 101 PRO A N 1
ATOM 772 C CA . PRO A 1 101 ? -19.863 -40.308 36.882 1.00 92.00 101 PRO A CA 1
ATOM 773 C C . PRO A 1 101 ? -19.200 -38.939 36.679 1.00 92.00 101 PRO A C 1
ATOM 775 O O . PRO A 1 101 ? -18.289 -38.840 35.854 1.00 92.00 101 PRO A O 1
ATOM 778 N N . PHE A 1 102 ? -19.619 -37.894 37.402 1.00 93.62 102 PHE A N 1
ATOM 779 C CA . PHE A 1 102 ? -18.994 -36.572 37.321 1.00 93.62 102 PHE A CA 1
ATOM 780 C C . PHE A 1 102 ? -17.953 -36.407 38.426 1.00 93.62 102 PHE A C 1
ATOM 782 O O . PHE A 1 102 ? -18.247 -36.650 39.596 1.00 93.62 102 PHE A O 1
ATOM 789 N N . LEU A 1 103 ? -16.752 -35.962 38.058 1.00 94.00 103 LEU A N 1
ATOM 790 C CA . LEU A 1 103 ? -15.670 -35.586 38.972 1.00 94.00 103 LEU A CA 1
ATOM 791 C C . LEU A 1 103 ? -15.371 -34.094 38.807 1.00 94.00 103 LEU A C 1
ATOM 793 O O . LEU A 1 103 ? -15.177 -33.624 37.685 1.00 94.00 103 LEU A O 1
ATOM 797 N N . VAL A 1 104 ? -15.327 -33.358 39.916 1.00 92.69 104 VAL A N 1
ATOM 798 C CA . VAL A 1 104 ? -15.159 -31.903 39.947 1.00 92.69 104 VAL A CA 1
ATOM 799 C C . VAL A 1 104 ? -13.977 -31.500 40.828 1.00 92.69 104 VAL A C 1
ATOM 801 O O . VAL A 1 104 ? -13.857 -31.939 41.974 1.00 92.69 104 VAL A O 1
ATOM 804 N N . PHE A 1 105 ? -13.131 -30.617 40.299 1.00 92.25 105 PHE A N 1
ATOM 805 C CA . PHE A 1 105 ? -11.993 -30.007 40.988 1.00 92.25 105 PHE A CA 1
ATOM 806 C C . PHE A 1 105 ? -12.189 -28.487 41.101 1.00 92.25 105 PHE A C 1
ATOM 808 O O . PHE A 1 105 ? -12.441 -27.832 40.090 1.00 92.25 105 PHE A O 1
ATOM 815 N N . LEU A 1 106 ? -12.011 -27.917 42.300 1.00 91.50 106 LEU A N 1
ATOM 816 C CA . LEU A 1 106 ? -11.855 -26.469 42.512 1.00 91.50 106 LEU A CA 1
ATOM 817 C C . LEU A 1 106 ? -10.367 -26.143 42.704 1.00 91.50 106 LEU A C 1
ATOM 819 O O . LEU A 1 106 ? -9.797 -26.469 43.753 1.00 91.50 106 LEU A O 1
ATOM 823 N N . VAL A 1 107 ? -9.742 -25.541 41.684 1.00 91.12 107 VAL A N 1
ATOM 824 C CA . VAL A 1 107 ? -8.277 -25.384 41.573 1.00 91.12 107 VAL A CA 1
ATOM 825 C C . VAL A 1 107 ? -7.883 -24.002 41.036 1.00 91.12 107 VAL A C 1
ATOM 827 O O . VAL A 1 107 ? -8.464 -23.527 40.061 1.00 91.12 107 VAL A O 1
ATOM 830 N N . LYS A 1 108 ? -6.859 -23.371 41.625 1.00 90.81 108 LYS A N 1
ATOM 831 C CA . LYS A 1 108 ? -6.242 -22.137 41.106 1.00 90.81 108 LYS A CA 1
ATOM 832 C C . LYS A 1 108 ? -5.185 -22.463 40.053 1.00 90.81 108 LYS A C 1
ATOM 834 O O . LYS A 1 108 ? -4.286 -23.269 40.299 1.00 90.81 108 LYS A O 1
ATOM 839 N N . ASN A 1 109 ? -5.271 -21.800 38.906 1.00 88.69 109 ASN A N 1
ATOM 840 C CA . ASN A 1 109 ? -4.230 -21.782 37.888 1.00 88.69 109 ASN A CA 1
ATOM 841 C C . ASN A 1 109 ? -3.093 -20.848 38.334 1.00 88.69 109 ASN A C 1
ATOM 843 O O . ASN A 1 109 ? -3.329 -19.664 38.574 1.00 88.69 109 ASN A O 1
ATOM 847 N N . LEU A 1 110 ? -1.870 -21.376 38.431 1.00 86.44 110 LEU A N 1
ATOM 848 C CA . LEU A 1 110 ? -0.669 -20.626 38.825 1.00 86.44 110 LEU A CA 1
ATOM 849 C C . LEU A 1 110 ? 0.221 -20.234 37.627 1.00 86.44 110 LEU A C 1
ATOM 851 O O . LEU A 1 110 ? 1.377 -19.867 37.822 1.00 86.44 110 LEU A O 1
ATOM 855 N N . GLY A 1 111 ? -0.251 -20.403 36.384 1.00 82.31 111 GLY A N 1
ATOM 856 C CA . GLY A 1 111 ? 0.538 -20.166 35.161 1.00 82.31 111 GLY A CA 1
ATOM 857 C C . GLY A 1 111 ? 1.676 -21.173 34.917 1.00 82.31 111 GLY A C 1
ATOM 858 O O . GLY A 1 111 ? 2.341 -21.124 33.887 1.00 82.31 111 GLY A O 1
ATOM 859 N N . LYS A 1 112 ? 1.891 -22.105 35.851 1.00 88.56 112 LYS A N 1
ATOM 860 C CA . LYS A 1 112 ? 2.897 -23.173 35.807 1.00 88.56 112 LYS A CA 1
ATOM 861 C C . LYS A 1 112 ? 2.309 -24.460 35.198 1.00 88.56 112 LYS A C 1
ATOM 863 O O . LYS A 1 112 ? 1.093 -24.649 35.126 1.00 88.56 112 LYS A O 1
ATOM 868 N N . TYR A 1 113 ? 3.174 -25.370 34.753 1.00 89.38 113 TYR A N 1
ATOM 869 C CA . TYR A 1 113 ? 2.756 -26.670 34.219 1.00 89.38 113 TYR A CA 1
ATOM 870 C C . TYR A 1 113 ? 2.095 -27.535 35.301 1.00 89.38 113 TYR A C 1
ATOM 872 O O . TYR A 1 113 ? 2.716 -27.803 36.325 1.00 89.38 113 TYR A O 1
ATOM 880 N N . TRP A 1 114 ? 0.881 -28.029 35.044 1.00 91.94 114 TRP A N 1
ATOM 881 C CA . TRP A 1 114 ? 0.084 -28.856 35.956 1.00 91.94 114 TRP A CA 1
ATOM 882 C C . TRP A 1 114 ? -0.534 -30.068 35.242 1.00 91.94 114 TRP A C 1
ATOM 884 O O . TRP A 1 114 ? -0.767 -30.059 34.026 1.00 91.94 114 TRP A O 1
ATOM 894 N N . SER A 1 115 ? -0.799 -31.136 36.001 1.00 92.31 115 SER A N 1
ATOM 895 C CA . SER A 1 115 ? -1.532 -32.310 35.516 1.00 92.31 115 SER A CA 1
ATOM 896 C C . SER A 1 115 ? -2.123 -33.161 36.642 1.00 92.31 115 SER A C 1
ATOM 898 O O . SER A 1 115 ? -1.659 -33.126 37.781 1.00 92.31 115 SER A O 1
ATOM 900 N N . PHE A 1 116 ? -3.109 -33.987 36.303 1.00 94.06 116 PHE A N 1
ATOM 901 C CA . PHE A 1 116 ? -3.663 -35.011 37.189 1.00 94.06 116 PHE A CA 1
ATOM 902 C C . PHE A 1 116 ? -3.982 -36.292 36.412 1.00 94.06 116 PHE A C 1
ATOM 904 O O . PHE A 1 116 ? -4.180 -36.255 35.193 1.00 94.06 116 PHE A O 1
ATOM 911 N N . GLU A 1 117 ? -4.042 -37.427 37.111 1.00 94.31 117 GLU A N 1
ATOM 912 C CA . GLU A 1 117 ? -4.552 -38.689 36.577 1.00 94.31 117 GLU A CA 1
ATOM 913 C C . GLU A 1 117 ? -5.737 -39.221 37.395 1.00 94.31 117 GLU A C 1
ATOM 915 O O . GLU A 1 117 ? -5.804 -39.093 38.618 1.00 94.31 117 GLU A O 1
ATOM 920 N N . VAL A 1 118 ? -6.665 -39.874 36.700 1.00 95.38 118 VAL A N 1
ATOM 921 C CA . VAL A 1 118 ? -7.797 -40.604 37.274 1.00 95.38 118 VAL A CA 1
ATOM 922 C C . VAL A 1 118 ? -7.755 -42.025 36.728 1.00 95.38 118 VAL A C 1
ATOM 924 O O . VAL A 1 118 ? -7.751 -42.225 35.511 1.00 95.38 118 VAL A O 1
ATOM 927 N N . THR A 1 119 ? -7.715 -43.019 37.612 1.00 94.88 119 THR A N 1
ATOM 928 C CA . THR A 1 119 ? -7.786 -44.438 37.241 1.00 94.88 119 THR A CA 1
ATOM 929 C C . THR A 1 119 ? -9.199 -44.945 37.476 1.00 94.88 119 THR A C 1
ATOM 931 O O . THR A 1 119 ? -9.688 -44.899 38.608 1.00 94.88 119 THR A O 1
ATOM 934 N N . VAL A 1 120 ? -9.829 -45.460 36.426 1.00 95.25 120 VAL A N 1
ATOM 935 C CA . VAL A 1 120 ? -11.211 -45.954 36.413 1.00 95.25 120 VAL A CA 1
ATOM 936 C C . VAL A 1 120 ? -11.263 -47.433 36.028 1.00 95.25 120 VAL A C 1
ATOM 938 O O . VAL A 1 120 ? -10.315 -47.967 35.446 1.00 95.25 120 VAL A O 1
ATOM 941 N N . LEU A 1 121 ? -12.363 -48.088 36.386 1.00 94.69 121 LEU A N 1
ATOM 942 C CA . LEU A 1 121 ? -12.686 -49.463 36.026 1.00 94.69 121 LEU A CA 1
ATOM 943 C C . LEU A 1 121 ? -13.771 -49.477 34.942 1.00 94.69 121 LEU A C 1
ATOM 945 O O . LEU A 1 121 ? -14.832 -48.872 35.127 1.00 94.69 121 LEU A O 1
ATOM 949 N N . ASP A 1 122 ? -13.501 -50.195 33.856 1.00 93.38 122 ASP A N 1
ATOM 950 C CA . ASP A 1 122 ? -14.460 -50.471 32.783 1.00 93.38 122 ASP A CA 1
ATOM 951 C C . ASP A 1 122 ? -15.350 -51.681 33.127 1.00 93.38 122 ASP A C 1
ATOM 953 O O . ASP A 1 122 ? -14.979 -52.543 33.927 1.00 93.38 122 ASP A O 1
ATOM 957 N N . ASP A 1 123 ? -16.490 -51.802 32.446 1.00 93.06 123 ASP A N 1
ATOM 958 C CA . ASP A 1 123 ? -17.369 -52.985 32.443 1.00 93.06 123 ASP A CA 1
ATOM 959 C C . ASP A 1 123 ? -16.639 -54.314 32.159 1.00 93.06 123 ASP A C 1
ATOM 961 O O . ASP A 1 123 ? -16.957 -55.338 32.763 1.00 93.06 123 ASP A O 1
ATOM 965 N N . ARG A 1 124 ? -15.604 -54.293 31.312 1.00 89.25 124 ARG A N 1
ATOM 966 C CA . ARG A 1 124 ? -14.719 -55.439 31.014 1.00 89.25 124 ARG A CA 1
ATOM 967 C C . ARG A 1 124 ? -13.741 -55.792 32.144 1.00 89.25 124 ARG A C 1
ATOM 969 O O . ARG A 1 124 ? -12.922 -56.690 31.975 1.00 89.25 124 ARG A O 1
ATOM 976 N N . GLY A 1 125 ? -13.758 -55.070 33.266 1.00 88.00 125 GLY A N 1
ATOM 977 C CA . GLY A 1 125 ? -12.816 -55.243 34.379 1.00 88.00 125 GLY A CA 1
ATOM 978 C C . GLY A 1 125 ? -11.409 -54.686 34.121 1.00 88.00 125 GLY A C 1
ATOM 979 O O . GLY A 1 125 ? -10.548 -54.750 35.001 1.00 88.00 125 GLY A O 1
ATOM 980 N N . GLU A 1 126 ? -11.159 -54.110 32.942 1.00 91.50 126 GLU A N 1
ATOM 981 C CA . GLU A 1 126 ? -9.891 -53.459 32.616 1.00 91.50 126 GLU A CA 1
ATOM 982 C C . GLU A 1 126 ? -9.764 -52.100 33.321 1.00 91.50 126 GLU A C 1
ATOM 984 O O . GLU A 1 126 ? -10.735 -51.360 33.489 1.00 91.50 126 GLU A O 1
ATOM 989 N N . LYS A 1 127 ? -8.538 -51.756 33.732 1.00 93.31 127 LYS A N 1
ATOM 990 C CA . LYS A 1 127 ? -8.237 -50.485 34.403 1.00 93.31 127 LYS A CA 1
ATOM 991 C C . LYS A 1 127 ? -7.725 -49.474 33.386 1.00 93.31 127 LYS A C 1
ATOM 993 O O . LYS A 1 127 ? -6.632 -49.644 32.840 1.00 93.31 127 LYS A O 1
ATOM 998 N N . ARG A 1 128 ? -8.483 -48.402 33.162 1.00 93.88 128 ARG A N 1
ATOM 999 C CA . ARG A 1 128 ? -8.081 -47.280 32.300 1.00 93.88 128 ARG A CA 1
ATOM 1000 C C . ARG A 1 128 ? -7.557 -46.134 33.142 1.00 93.88 128 ARG A C 1
ATOM 1002 O O . ARG A 1 128 ? -8.015 -45.908 34.259 1.00 93.88 128 ARG A O 1
ATOM 1009 N N . ARG A 1 129 ? -6.641 -45.355 32.575 1.00 95.12 129 ARG A N 1
ATOM 1010 C CA . ARG A 1 129 ? -6.174 -44.101 33.165 1.00 95.12 129 ARG A CA 1
ATOM 1011 C C . ARG A 1 129 ? -6.453 -42.926 32.239 1.00 95.12 129 ARG A C 1
ATOM 1013 O O . ARG A 1 129 ? -6.073 -42.955 31.073 1.00 95.12 129 ARG A O 1
ATOM 1020 N N . PHE A 1 130 ? -7.058 -41.878 32.773 1.00 95.69 130 PHE A N 1
ATOM 1021 C CA . PHE A 1 130 ? -7.208 -40.591 32.106 1.00 95.69 130 PHE A CA 1
ATOM 1022 C C . PHE A 1 130 ? -6.228 -39.612 32.738 1.00 95.69 130 PHE A C 1
ATOM 1024 O O . PHE A 1 130 ? -6.318 -39.365 33.936 1.00 95.69 130 PHE A O 1
ATOM 1031 N N . ARG A 1 131 ? -5.283 -39.078 31.959 1.00 94.19 131 ARG A N 1
ATOM 1032 C CA . ARG A 1 131 ? -4.388 -37.993 32.388 1.00 94.19 131 ARG A CA 1
ATOM 1033 C C . ARG A 1 131 ? -4.781 -36.712 31.661 1.00 94.19 131 ARG A C 1
ATOM 1035 O O . ARG A 1 131 ? -4.827 -36.717 30.433 1.00 94.19 131 ARG A O 1
ATOM 1042 N N . ALA A 1 132 ? -5.008 -35.632 32.397 1.00 93.88 132 ALA A N 1
ATOM 1043 C CA . ALA A 1 132 ? -5.206 -34.295 31.841 1.00 93.88 132 ALA A CA 1
ATOM 1044 C C . ALA A 1 132 ? -3.998 -33.410 32.183 1.00 93.88 132 ALA A C 1
ATOM 1046 O O . ALA A 1 132 ? -3.510 -33.445 33.316 1.00 93.88 132 ALA A O 1
ATOM 1047 N N . SER A 1 133 ? -3.497 -32.646 31.209 1.00 92.50 133 SER A N 1
ATOM 1048 C CA . SER A 1 133 ? -2.254 -31.866 31.325 1.00 92.50 133 SER A CA 1
ATOM 1049 C C . SER A 1 133 ? -2.360 -30.534 30.582 1.00 92.50 133 SER A C 1
ATOM 1051 O O . SER A 1 133 ? -2.753 -30.521 29.416 1.00 92.50 133 SER A O 1
ATOM 1053 N N . ASN A 1 134 ? -1.956 -29.423 31.211 1.00 90.81 134 ASN A N 1
ATOM 1054 C CA . ASN A 1 134 ? -2.043 -28.096 30.576 1.00 90.81 134 ASN A CA 1
ATOM 1055 C C . ASN A 1 134 ? -0.937 -27.812 29.540 1.00 90.81 134 ASN A C 1
ATOM 1057 O O . ASN A 1 134 ? -1.118 -27.002 28.639 1.00 90.81 134 ASN A O 1
ATOM 1061 N N . PHE A 1 135 ? 0.178 -28.541 29.612 1.00 88.12 135 PHE A N 1
ATOM 1062 C CA . PHE A 1 135 ? 1.281 -28.507 28.644 1.00 88.12 135 PHE A CA 1
ATOM 1063 C C . PHE A 1 135 ? 1.077 -29.438 27.432 1.00 88.12 135 PHE A C 1
ATOM 1065 O O . PHE A 1 135 ? 1.948 -29.528 26.567 1.00 88.12 135 PHE A O 1
ATOM 1072 N N . GLN A 1 136 ? -0.037 -30.174 27.365 1.00 87.19 136 GLN A N 1
ATOM 1073 C CA . GLN A 1 136 ? -0.327 -31.097 26.267 1.00 87.19 136 GLN A CA 1
ATOM 1074 C C . GLN A 1 136 ? -1.319 -30.467 25.282 1.00 87.19 136 GLN A C 1
ATOM 1076 O O . GLN A 1 136 ? -2.349 -29.943 25.686 1.00 87.19 136 GLN A O 1
ATOM 1081 N N . THR A 1 137 ? -1.028 -30.558 23.981 1.00 88.06 137 THR A N 1
ATOM 1082 C CA . THR A 1 137 ? -1.826 -29.942 22.899 1.00 88.06 137 THR A CA 1
ATOM 1083 C C . THR A 1 137 ? -2.740 -30.914 22.148 1.00 88.06 137 THR A C 1
ATOM 1085 O O . THR A 1 137 ? -3.657 -30.486 21.458 1.00 88.06 137 THR A O 1
ATOM 1088 N N . THR A 1 138 ? -2.494 -32.225 22.242 1.00 89.19 138 THR A N 1
ATOM 1089 C CA . THR A 1 138 ? -3.170 -33.252 21.427 1.00 89.19 138 THR A CA 1
ATOM 1090 C C . THR A 1 138 ? -3.682 -34.398 22.286 1.00 89.19 138 THR A C 1
ATOM 1092 O O . THR A 1 138 ? -2.916 -34.969 23.060 1.00 89.19 138 THR A O 1
ATOM 1095 N N . THR A 1 139 ? -4.951 -34.780 22.134 1.00 92.12 139 THR A N 1
ATOM 1096 C CA . THR A 1 139 ? -5.500 -35.985 22.776 1.00 92.12 139 THR A CA 1
ATOM 1097 C C . THR A 1 139 ? -4.873 -37.238 22.168 1.00 92.12 139 THR A C 1
ATOM 1099 O O . THR A 1 139 ? -4.785 -37.352 20.945 1.00 92.12 139 THR A O 1
ATOM 1102 N N . ARG A 1 140 ? -4.443 -38.194 22.999 1.00 92.25 140 ARG A N 1
ATOM 1103 C CA . ARG A 1 140 ? -3.900 -39.485 22.546 1.00 92.25 140 ARG A CA 1
ATOM 1104 C C . ARG A 1 140 ? -4.494 -40.624 23.368 1.00 92.25 140 ARG A C 1
ATOM 1106 O O . ARG A 1 140 ? -4.263 -40.705 24.572 1.00 92.25 140 ARG A O 1
ATOM 1113 N N . VAL A 1 141 ? -5.223 -41.517 22.705 1.00 94.44 141 VAL A N 1
ATOM 1114 C CA . VAL A 1 141 ? -5.791 -42.736 23.299 1.00 94.44 141 VAL A CA 1
ATOM 1115 C C . VAL A 1 141 ? -4.798 -43.890 23.128 1.00 94.44 141 VAL A C 1
ATOM 1117 O O . VAL A 1 141 ? -4.333 -44.158 22.021 1.00 94.44 141 VAL A O 1
ATOM 1120 N N . LYS A 1 142 ? -4.464 -44.580 24.222 1.00 93.12 142 LYS A N 1
ATOM 1121 C CA . LYS A 1 142 ? -3.749 -45.869 24.250 1.00 93.12 142 LYS A CA 1
ATOM 1122 C C . LYS A 1 142 ? -4.542 -46.850 25.127 1.00 93.12 142 LYS A C 1
ATOM 1124 O O . LYS A 1 142 ? -5.199 -46.383 26.053 1.00 93.12 142 LYS A O 1
ATOM 1129 N N . PRO A 1 143 ? -4.424 -48.182 24.950 1.00 89.88 143 PRO A N 1
ATOM 1130 C CA . PRO A 1 143 ? -5.280 -49.171 25.626 1.00 89.88 143 PRO A CA 1
ATOM 1131 C C . PRO A 1 143 ? -5.449 -49.015 27.148 1.00 89.88 143 PRO A C 1
ATOM 1133 O O . PRO A 1 143 ? -6.534 -49.252 27.668 1.00 89.88 143 PRO A O 1
ATOM 1136 N N . TYR A 1 144 ? -4.404 -48.587 27.864 1.00 91.69 144 TYR A N 1
ATOM 1137 C CA . TYR A 1 144 ? -4.440 -48.392 29.323 1.00 91.69 144 TYR A CA 1
ATOM 1138 C C . TYR A 1 144 ? -4.318 -46.927 29.765 1.00 91.69 144 TYR A C 1
ATOM 1140 O O . TYR A 1 144 ? -4.382 -46.642 30.963 1.00 91.69 144 TYR A O 1
ATOM 1148 N N . ILE A 1 145 ? -4.114 -45.986 28.835 1.00 93.94 145 ILE A N 1
ATOM 1149 C CA . ILE A 1 145 ? -3.979 -44.563 29.160 1.00 93.94 145 ILE A CA 1
ATOM 1150 C C . ILE A 1 145 ? -4.462 -43.660 28.021 1.00 93.94 145 ILE A C 1
ATOM 1152 O O . ILE A 1 145 ? -3.938 -43.701 26.911 1.00 93.94 145 ILE A O 1
ATOM 1156 N N . THR A 1 146 ? -5.409 -42.780 28.328 1.00 94.75 146 THR A N 1
ATOM 1157 C CA . THR A 1 146 ? -5.799 -41.660 27.471 1.00 94.75 146 THR A CA 1
ATOM 1158 C C . THR A 1 146 ? -5.227 -40.381 28.063 1.00 94.75 146 THR A C 1
ATOM 1160 O O . THR A 1 146 ? -5.474 -40.062 29.227 1.00 94.75 146 THR A O 1
ATOM 1163 N N . THR A 1 147 ? -4.426 -39.665 27.278 1.00 94.62 147 THR A N 1
ATOM 1164 C CA . THR A 1 147 ? -3.838 -38.380 27.669 1.00 94.62 147 THR A CA 1
ATOM 1165 C C . THR A 1 147 ? -4.547 -37.246 26.932 1.00 94.62 147 THR A C 1
ATOM 1167 O O . THR A 1 147 ? -4.760 -37.334 25.722 1.00 94.62 147 THR A O 1
ATOM 1170 N N . MET A 1 148 ? -4.956 -36.208 27.660 1.00 94.12 148 MET A N 1
ATOM 1171 C CA . MET A 1 148 ? -5.865 -35.159 27.188 1.00 94.12 148 MET A CA 1
ATOM 1172 C C . MET A 1 148 ? -5.270 -33.760 27.425 1.00 94.12 148 MET A C 1
ATOM 1174 O O . MET A 1 148 ? -4.660 -33.535 28.476 1.00 94.12 148 MET A O 1
ATOM 1178 N N . PRO A 1 149 ? -5.452 -32.815 26.484 1.00 93.75 149 PRO A N 1
ATOM 1179 C CA . PRO A 1 149 ? -5.115 -31.413 26.691 1.00 93.75 149 PRO A CA 1
ATOM 1180 C C . PRO A 1 149 ? -6.060 -30.787 27.726 1.00 93.75 149 PRO A C 1
ATOM 1182 O O . PRO A 1 149 ? -7.237 -31.145 27.792 1.00 93.75 149 PRO A O 1
ATOM 1185 N N . LEU A 1 150 ? -5.563 -29.831 28.510 1.00 90.50 150 LEU A N 1
ATOM 1186 C CA . LEU A 1 150 ? -6.365 -29.074 29.472 1.00 90.50 150 LEU A CA 1
ATOM 1187 C C . LEU A 1 150 ? -6.084 -27.575 29.343 1.00 90.50 150 LEU A C 1
ATOM 1189 O O . LEU A 1 150 ? -5.007 -27.111 29.701 1.00 90.50 150 LEU A O 1
ATOM 1193 N N . ARG A 1 151 ? -7.070 -26.801 28.888 1.00 88.00 151 ARG A N 1
ATOM 1194 C CA . ARG A 1 151 ? -7.030 -25.339 29.009 1.00 88.00 151 ARG A CA 1
ATOM 1195 C C . ARG A 1 151 ? -7.570 -24.943 30.385 1.00 88.00 151 ARG A C 1
ATOM 1197 O O . ARG A 1 151 ? -8.549 -25.523 30.844 1.00 88.00 151 ARG A O 1
ATOM 1204 N N . MET A 1 152 ? -6.913 -23.985 31.028 1.00 84.75 152 MET A N 1
ATOM 1205 C CA . MET A 1 152 ? -7.353 -23.350 32.271 1.00 84.75 152 MET A CA 1
ATOM 1206 C C . MET A 1 152 ? -7.253 -21.842 32.091 1.00 84.75 152 MET A C 1
ATOM 1208 O O . MET A 1 152 ? -6.276 -21.358 31.514 1.00 84.75 152 MET A O 1
ATOM 1212 N N . ASP A 1 153 ? -8.222 -21.119 32.625 1.00 85.88 153 ASP A N 1
ATOM 1213 C CA . ASP A 1 153 ? -8.239 -19.660 32.616 1.00 85.88 153 ASP A CA 1
ATOM 1214 C C . ASP A 1 153 ? -7.428 -19.118 33.813 1.00 85.88 153 ASP A C 1
ATOM 1216 O O . ASP A 1 153 ? -7.110 -19.882 34.738 1.00 85.88 153 ASP A O 1
ATOM 1220 N N . PRO A 1 154 ? -6.980 -17.850 33.810 1.00 81.19 154 PRO A N 1
ATOM 1221 C CA . PRO A 1 154 ? -6.248 -17.281 34.943 1.00 81.19 154 PRO A CA 1
ATOM 1222 C C . PRO A 1 154 ? -7.129 -17.212 36.203 1.00 81.19 154 PRO A C 1
ATOM 1224 O O . PRO A 1 154 ? -8.306 -16.872 36.135 1.00 81.19 154 PRO A O 1
ATOM 1227 N N . GLY A 1 155 ? -6.553 -17.513 37.371 1.00 86.31 155 GLY A N 1
ATOM 1228 C CA . GLY A 1 155 ? -7.277 -17.504 38.648 1.00 86.31 155 GLY A CA 1
ATOM 1229 C C . GLY A 1 155 ? -7.939 -18.842 39.001 1.00 86.31 155 GLY A C 1
ATOM 1230 O O . GLY A 1 155 ? -7.385 -19.914 38.751 1.00 86.31 155 GLY A O 1
ATOM 1231 N N . TRP A 1 156 ? -9.094 -18.795 39.668 1.00 88.25 156 TRP A N 1
ATOM 1232 C CA . TRP A 1 156 ? -9.779 -19.984 40.189 1.00 88.25 156 TRP A CA 1
ATOM 1233 C C . TRP A 1 156 ? -10.701 -20.633 39.151 1.00 88.25 156 TRP A C 1
ATOM 1235 O O . TRP A 1 156 ? -11.574 -19.984 38.590 1.00 88.25 156 TRP A O 1
ATOM 1245 N N . ASN A 1 157 ? -10.514 -21.935 38.929 1.00 88.38 157 ASN A N 1
ATOM 1246 C CA . ASN A 1 157 ? -11.215 -22.735 37.927 1.00 88.38 157 ASN A CA 1
ATOM 1247 C C . ASN A 1 157 ? -12.046 -23.845 38.602 1.00 88.38 157 ASN A C 1
ATOM 1249 O O . ASN A 1 157 ? -11.585 -24.483 39.555 1.00 88.38 157 ASN A O 1
ATOM 1253 N N . GLN A 1 158 ? -13.232 -24.137 38.055 1.00 89.25 158 GLN A N 1
ATOM 1254 C CA . GLN A 1 158 ? -14.021 -25.334 38.372 1.00 89.25 158 GLN A CA 1
ATOM 1255 C C . GLN A 1 158 ? -13.962 -26.313 37.193 1.00 89.25 158 GLN A C 1
ATOM 1257 O O . GLN A 1 158 ? -14.697 -26.175 36.217 1.00 89.25 158 GLN A O 1
ATOM 1262 N N . ILE A 1 159 ? -13.092 -27.319 37.277 1.00 90.00 159 ILE A N 1
ATOM 1263 C CA . ILE A 1 159 ? -12.925 -28.316 36.210 1.00 90.00 159 ILE A CA 1
ATOM 1264 C C . ILE A 1 159 ? -13.888 -29.472 36.467 1.00 90.00 159 ILE A C 1
ATOM 1266 O O . ILE A 1 159 ? -13.798 -30.125 37.505 1.00 90.00 159 ILE A O 1
ATOM 1270 N N . GLN A 1 160 ? -14.779 -29.741 35.513 1.00 90.75 160 GLN A N 1
ATOM 1271 C CA . GLN A 1 160 ? -15.758 -30.829 35.569 1.00 90.75 160 GLN A CA 1
ATOM 1272 C C . GLN A 1 160 ? -15.424 -31.887 34.504 1.00 90.75 160 GLN A C 1
ATOM 1274 O O . GLN A 1 160 ? -15.263 -31.556 33.330 1.00 90.75 160 GLN A O 1
ATOM 1279 N N . LEU A 1 161 ? -15.326 -33.162 34.892 1.00 91.62 161 LEU A N 1
ATOM 1280 C CA . LEU A 1 161 ? -15.088 -34.288 33.983 1.00 91.62 161 LEU A CA 1
ATOM 1281 C C . LEU A 1 161 ? -16.255 -35.272 34.051 1.00 91.62 161 LEU A C 1
ATOM 1283 O O . LEU A 1 161 ? -16.553 -35.800 35.121 1.00 91.62 161 LEU A O 1
ATOM 1287 N N . ASN A 1 162 ? -16.863 -35.580 32.904 1.00 94.06 162 ASN A N 1
ATOM 1288 C CA . ASN A 1 162 ? -17.788 -36.704 32.769 1.00 94.06 162 ASN A CA 1
ATOM 1289 C C . ASN A 1 162 ? -16.986 -37.977 32.460 1.00 94.06 162 ASN A C 1
ATOM 1291 O O . ASN A 1 162 ? -16.659 -38.261 31.305 1.00 94.06 162 ASN A O 1
ATOM 1295 N N . LEU A 1 163 ? -16.644 -38.738 33.501 1.00 93.19 163 LEU A N 1
ATOM 1296 C CA . LEU A 1 163 ? -15.830 -39.946 33.369 1.00 93.19 163 LEU A CA 1
ATOM 1297 C C . LEU A 1 163 ? -16.560 -41.040 32.577 1.00 93.19 163 LEU A C 1
ATOM 1299 O O . LEU A 1 163 ? -15.921 -41.758 31.812 1.00 93.19 163 LEU A O 1
ATOM 1303 N N . ALA A 1 164 ? -17.888 -41.132 32.696 1.00 92.06 164 ALA A N 1
ATOM 1304 C CA . ALA A 1 164 ? -18.680 -42.121 31.968 1.00 92.06 164 ALA A CA 1
ATOM 1305 C C . ALA A 1 164 ? -18.674 -41.887 30.449 1.00 92.06 164 ALA A C 1
ATOM 1307 O O . ALA A 1 164 ? -18.483 -42.829 29.677 1.00 92.06 164 ALA A O 1
ATOM 1308 N N . ASP A 1 165 ? -18.816 -40.634 30.016 1.00 93.88 165 ASP A N 1
ATOM 1309 C CA . ASP A 1 165 ? -18.713 -40.261 28.601 1.00 93.88 165 ASP A CA 1
ATOM 1310 C C . ASP A 1 165 ? -17.270 -40.413 28.081 1.00 93.88 165 ASP A C 1
ATOM 1312 O O . ASP A 1 165 ? -17.052 -40.911 26.978 1.00 93.88 165 ASP A O 1
ATOM 1316 N N . TYR A 1 166 ? -16.255 -40.094 28.893 1.00 93.50 166 TYR A N 1
ATOM 1317 C CA . TYR A 1 166 ? -14.851 -40.275 28.504 1.00 93.50 166 TYR A CA 1
ATOM 1318 C C . TYR A 1 166 ? -14.439 -41.749 28.351 1.00 93.50 166 TYR A C 1
ATOM 1320 O O . TYR A 1 166 ? -13.743 -42.066 27.385 1.00 93.50 166 TYR A O 1
ATOM 1328 N N . VAL A 1 167 ? -14.900 -42.665 29.216 1.00 93.75 167 VAL A N 1
ATOM 1329 C CA . VAL A 1 167 ? -14.714 -44.119 29.006 1.00 93.75 167 VAL A CA 1
ATOM 1330 C C . VAL A 1 167 ? -15.400 -44.560 27.709 1.00 93.75 167 VAL A C 1
ATOM 1332 O O . VAL A 1 167 ? -14.757 -45.159 26.841 1.00 93.75 167 VAL A O 1
ATOM 1335 N N . LYS A 1 168 ? -16.668 -44.171 27.520 1.00 93.94 168 LYS A N 1
ATOM 1336 C CA . LYS A 1 168 ? -17.464 -44.544 26.344 1.00 93.94 168 LYS A CA 1
ATOM 1337 C C . LYS A 1 168 ? -16.853 -44.050 25.028 1.00 93.94 168 LYS A C 1
ATOM 1339 O O . LYS A 1 168 ? -16.806 -44.813 24.066 1.00 93.94 168 LYS A O 1
ATOM 1344 N N . ARG A 1 169 ? -16.346 -42.812 24.978 1.00 93.12 169 ARG A N 1
ATOM 1345 C CA . ARG A 1 169 ? -15.699 -42.235 23.782 1.00 93.12 169 ARG A CA 1
ATOM 1346 C C . ARG A 1 169 ? -14.300 -42.789 23.512 1.00 93.12 169 ARG A C 1
ATOM 1348 O O . ARG A 1 169 ? -13.940 -42.930 22.348 1.00 93.12 169 ARG A O 1
ATOM 1355 N N . ALA A 1 170 ? -13.504 -43.068 24.547 1.00 92.56 170 ALA A N 1
ATOM 1356 C CA . ALA A 1 170 ? -12.120 -43.517 24.369 1.00 92.56 170 ALA A CA 1
ATOM 1357 C C . ALA A 1 170 ? -11.999 -45.027 24.098 1.00 92.56 170 ALA A C 1
ATOM 1359 O O . ALA A 1 170 ? -11.094 -45.437 23.372 1.00 92.56 170 ALA A O 1
ATOM 1360 N N . TYR A 1 171 ? -12.888 -45.847 24.671 1.00 92.94 171 TYR A N 1
ATOM 1361 C CA . TYR A 1 171 ? -12.744 -47.310 24.679 1.00 92.94 171 TYR A CA 1
ATOM 1362 C C . TYR A 1 171 ? -14.009 -48.086 24.268 1.00 92.94 171 TYR A C 1
ATOM 1364 O O . TYR A 1 171 ? -13.941 -49.301 24.087 1.00 92.94 171 TYR A O 1
ATOM 1372 N N . GLY A 1 172 ? -15.159 -47.419 24.097 1.00 91.56 172 GLY A N 1
ATOM 1373 C CA . GLY A 1 172 ? -16.428 -48.073 23.742 1.00 91.56 172 GLY A CA 1
ATOM 1374 C C . GLY A 1 172 ? -17.052 -48.912 24.867 1.00 91.56 172 GLY A C 1
ATOM 1375 O O . GLY A 1 172 ? -17.964 -49.695 24.610 1.00 91.56 172 GLY A O 1
ATOM 1376 N N . THR A 1 173 ? -16.550 -48.769 26.092 1.00 93.62 173 THR A N 1
ATOM 1377 C CA . THR A 1 173 ? -16.960 -49.476 27.315 1.00 93.62 173 THR A CA 1
ATOM 1378 C C . THR A 1 173 ? -17.831 -48.588 28.210 1.00 93.62 173 THR A C 1
ATOM 1380 O O . THR A 1 173 ? -17.893 -47.367 28.034 1.00 93.62 173 THR A O 1
ATOM 1383 N N . ALA A 1 174 ? -18.522 -49.181 29.181 1.00 93.19 174 ALA A N 1
ATOM 1384 C CA . ALA A 1 174 ? -19.188 -48.454 30.260 1.00 93.19 174 ALA A CA 1
ATOM 1385 C C . ALA A 1 174 ? -18.260 -48.262 31.476 1.00 93.19 174 ALA A C 1
ATOM 1387 O O . ALA A 1 174 ? -17.476 -49.140 31.833 1.00 93.19 174 ALA A O 1
ATOM 1388 N N . TYR A 1 175 ? -18.380 -47.109 32.135 1.00 94.38 175 TYR A N 1
ATOM 1389 C CA . TYR A 1 175 ? -17.706 -46.788 33.399 1.00 94.38 175 TYR A CA 1
ATOM 1390 C C . TYR A 1 175 ? -18.408 -47.464 34.585 1.00 94.38 175 TYR A C 1
ATOM 1392 O O . TYR A 1 175 ? -19.628 -47.357 34.716 1.00 94.38 175 TYR A O 1
ATOM 1400 N N . VAL A 1 176 ? -17.638 -48.117 35.462 1.00 93.19 176 VAL A N 1
ATOM 1401 C CA . VAL A 1 176 ? -18.154 -48.822 36.653 1.00 93.19 176 VAL A CA 1
ATOM 1402 C C . VAL A 1 176 ? -17.815 -48.085 37.949 1.00 93.19 176 VAL A C 1
ATOM 1404 O O . VAL A 1 176 ? -18.695 -47.837 38.772 1.00 93.19 176 VAL A O 1
ATOM 1407 N N . GLU A 1 177 ? -16.538 -47.755 38.161 1.00 93.06 177 GLU A N 1
ATOM 1408 C CA . GLU A 1 177 ? -16.080 -47.013 39.342 1.00 93.06 177 GLU A CA 1
ATOM 1409 C C . GLU A 1 177 ? -14.734 -46.309 39.114 1.00 93.06 177 GLU A C 1
ATOM 1411 O O . GLU A 1 177 ? -13.850 -46.815 38.420 1.00 93.06 177 GLU A O 1
ATOM 1416 N N . THR A 1 178 ? -14.519 -45.174 39.780 1.00 94.31 178 THR A N 1
ATOM 1417 C CA . THR A 1 178 ? -13.179 -44.606 39.964 1.00 94.31 178 THR A CA 1
ATOM 1418 C C . THR A 1 178 ? -12.437 -45.349 41.076 1.00 94.31 178 THR A C 1
ATOM 1420 O O . THR A 1 178 ? -12.946 -45.531 42.188 1.00 94.31 178 THR A O 1
ATOM 1423 N N . GLN A 1 179 ? -11.199 -45.758 40.789 1.00 92.81 179 GLN A N 1
ATOM 1424 C CA . GLN A 1 179 ? -10.330 -46.511 41.695 1.00 92.81 179 GLN A CA 1
ATOM 1425 C C . GLN A 1 179 ? -9.254 -45.655 42.371 1.00 92.81 179 GLN A C 1
ATOM 1427 O O . GLN A 1 179 ? -8.924 -45.937 43.525 1.00 92.81 179 GLN A O 1
ATOM 1432 N N . ARG A 1 180 ? -8.705 -44.639 41.689 1.00 93.38 180 ARG A N 1
ATOM 1433 C CA . ARG A 1 180 ? -7.638 -43.763 42.214 1.00 93.38 180 ARG A CA 1
ATOM 1434 C C . ARG A 1 180 ? -7.655 -42.387 41.552 1.00 93.38 180 ARG A C 1
ATOM 1436 O O . ARG A 1 180 ? -7.948 -42.297 40.363 1.00 93.38 180 ARG A O 1
ATOM 1443 N N . ILE A 1 181 ? -7.270 -41.359 42.306 1.00 94.38 181 ILE A N 1
ATOM 1444 C CA . ILE A 1 181 ? -6.934 -40.021 41.796 1.00 94.38 181 ILE A CA 1
ATOM 1445 C C . ILE A 1 181 ? -5.494 -39.693 42.216 1.00 94.38 181 ILE A C 1
ATOM 1447 O O . ILE A 1 181 ? -5.114 -39.954 43.360 1.00 94.38 181 ILE A O 1
ATOM 1451 N N . THR A 1 182 ? -4.708 -39.128 41.302 1.00 92.94 182 THR A N 1
ATOM 1452 C CA . THR A 1 182 ? -3.337 -38.628 41.506 1.00 92.94 182 THR A CA 1
ATOM 1453 C C . THR A 1 182 ? -3.234 -37.200 40.971 1.00 92.94 182 THR A C 1
ATOM 1455 O O . THR A 1 182 ? -3.665 -36.932 39.853 1.00 92.94 182 THR A O 1
ATOM 1458 N N . ILE A 1 183 ? -2.668 -36.267 41.739 1.00 93.31 183 ILE A N 1
ATOM 1459 C CA . ILE A 1 183 ? -2.584 -34.845 41.360 1.00 93.31 183 ILE A CA 1
ATOM 1460 C C . ILE A 1 183 ? -1.147 -34.374 41.523 1.00 93.31 183 ILE A C 1
ATOM 1462 O O . ILE A 1 183 ? -0.586 -34.482 42.614 1.00 93.31 183 ILE A O 1
ATOM 1466 N N . HIS A 1 184 ? -0.559 -33.874 40.439 1.00 91.88 184 HIS A N 1
ATOM 1467 C CA . HIS A 1 184 ? 0.815 -33.385 40.416 1.00 91.88 184 HIS A CA 1
ATOM 1468 C C . HIS A 1 184 ? 0.912 -31.935 40.905 1.00 91.88 184 HIS A C 1
ATOM 1470 O O . HIS A 1 184 ? -0.085 -31.215 40.970 1.00 91.88 184 HIS A O 1
ATOM 1476 N N . ALA A 1 185 ? 2.132 -31.521 41.242 1.00 86.94 185 ALA A N 1
ATOM 1477 C CA . ALA A 1 185 ? 2.450 -30.172 41.698 1.00 86.94 185 ALA A CA 1
ATOM 1478 C C . ALA A 1 185 ? 2.159 -29.052 40.678 1.00 86.94 185 ALA A C 1
ATOM 1480 O O . ALA A 1 185 ? 1.897 -29.306 39.501 1.00 86.94 185 ALA A O 1
ATOM 1481 N N . SER A 1 186 ? 2.286 -27.813 41.165 1.00 87.44 186 SER A N 1
ATOM 1482 C CA . SER A 1 186 ? 1.968 -26.523 40.535 1.00 87.44 186 SER A CA 1
ATOM 1483 C C . SER A 1 186 ? 0.484 -26.135 40.516 1.00 87.44 186 SER A C 1
ATOM 1485 O O . SER A 1 186 ? -0.017 -25.605 39.524 1.00 87.44 186 SER A O 1
ATOM 1487 N N . CYS A 1 187 ? -0.221 -26.349 41.629 1.00 88.75 187 CYS A N 1
ATOM 1488 C CA . CYS A 1 187 ? -1.614 -25.921 41.800 1.00 88.75 187 CYS A CA 1
ATOM 1489 C C . CYS A 1 187 ? -1.958 -25.567 43.258 1.00 88.75 187 CYS A C 1
ATOM 1491 O O . CYS A 1 187 ? -1.362 -26.120 44.185 1.00 88.75 187 CYS A O 1
ATOM 1493 N N . ARG A 1 188 ? -2.996 -24.739 43.455 1.00 91.75 188 ARG A N 1
ATOM 1494 C CA . ARG A 1 188 ? -3.715 -24.622 44.742 1.00 91.75 188 ARG A CA 1
ATOM 1495 C C . ARG A 1 188 ? -5.078 -25.307 44.646 1.00 91.75 188 ARG A C 1
ATOM 1497 O O . ARG A 1 188 ? -5.796 -25.080 43.674 1.00 91.75 188 ARG A O 1
ATOM 1504 N N . ILE A 1 189 ? -5.449 -26.121 45.633 1.00 91.75 189 ILE A N 1
ATOM 1505 C CA . ILE A 1 189 ? -6.668 -26.951 45.642 1.00 91.75 189 ILE A CA 1
ATOM 1506 C C . ILE A 1 189 ? -7.560 -26.573 46.834 1.00 91.75 189 ILE A C 1
ATOM 1508 O O . ILE A 1 189 ? -7.089 -26.548 47.972 1.00 91.75 189 ILE A O 1
ATOM 1512 N N . ARG A 1 190 ? -8.862 -26.345 46.596 1.00 90.50 190 ARG A N 1
ATOM 1513 C CA . ARG A 1 190 ? -9.850 -26.078 47.666 1.00 90.50 190 ARG A CA 1
ATOM 1514 C C . ARG A 1 190 ? -10.761 -27.267 47.975 1.00 90.50 190 ARG A C 1
ATOM 1516 O O . ARG A 1 190 ? -10.924 -27.638 49.133 1.00 90.50 190 ARG A O 1
ATOM 1523 N N . ARG A 1 191 ? -11.383 -27.869 46.958 1.00 90.81 191 ARG A N 1
ATOM 1524 C CA . ARG A 1 191 ? -12.312 -29.004 47.121 1.00 90.81 191 ARG A CA 1
ATOM 1525 C C . ARG A 1 191 ? -12.245 -29.922 45.901 1.00 90.81 191 ARG A C 1
ATOM 1527 O O . ARG A 1 191 ? -12.095 -29.443 44.777 1.00 90.81 191 ARG A O 1
ATOM 1534 N N . ILE A 1 192 ? -12.368 -31.227 46.128 1.00 93.38 192 ILE A N 1
ATOM 1535 C CA . ILE A 1 192 ? -12.500 -32.251 45.086 1.00 93.38 192 ILE A CA 1
ATOM 1536 C C . ILE A 1 192 ? -13.675 -33.135 45.469 1.00 93.38 192 ILE A C 1
ATOM 1538 O O . ILE A 1 192 ? -13.690 -33.712 46.560 1.00 93.38 192 ILE A O 1
ATOM 1542 N N . TYR A 1 193 ? -14.656 -33.239 44.580 1.00 92.69 193 TYR A N 1
ATOM 1543 C CA . TYR A 1 193 ? -15.881 -33.981 44.837 1.00 92.69 193 TYR A CA 1
ATOM 1544 C C . TYR A 1 193 ? -16.408 -34.657 43.576 1.00 92.69 193 TYR A C 1
ATOM 1546 O O . TYR A 1 193 ? -16.121 -34.241 42.456 1.00 92.69 193 TYR A O 1
ATOM 1554 N N . PHE A 1 194 ? -17.195 -35.705 43.770 1.00 93.81 194 PHE A N 1
ATOM 1555 C CA . PHE A 1 194 ? -17.982 -36.332 42.719 1.00 93.81 194 PHE A CA 1
ATOM 1556 C C . PHE A 1 194 ? -19.444 -35.889 42.797 1.00 93.81 194 PHE A C 1
ATOM 1558 O O . PHE A 1 194 ? -19.917 -35.520 43.875 1.00 93.81 194 PHE A O 1
ATOM 1565 N N . SER A 1 195 ? -20.165 -35.985 41.680 1.00 92.00 195 SER A N 1
ATOM 1566 C CA . SER A 1 195 ? -21.616 -35.785 41.618 1.00 92.00 195 SER A CA 1
ATOM 1567 C C . SER A 1 195 ? -22.296 -36.781 40.670 1.00 92.00 195 SER A C 1
ATOM 1569 O O . SER A 1 195 ? -21.646 -37.387 39.811 1.00 92.00 195 SER A O 1
ATOM 1571 N N . ASP A 1 196 ? -23.599 -36.988 40.861 1.00 89.38 196 ASP A N 1
ATOM 1572 C CA . ASP A 1 196 ? -24.432 -37.866 40.030 1.00 89.38 196 ASP A CA 1
ATOM 1573 C C . ASP A 1 196 ? -24.802 -37.234 38.680 1.00 89.38 196 ASP A C 1
ATOM 1575 O O . ASP A 1 196 ? -24.807 -37.927 37.659 1.00 89.38 196 ASP A O 1
ATOM 1579 N N . ARG A 1 197 ? -25.033 -35.917 38.657 1.00 87.75 197 ARG A N 1
ATOM 1580 C CA . ARG A 1 197 ? -25.363 -35.125 37.464 1.00 87.75 197 ARG A CA 1
ATOM 1581 C C . ARG A 1 197 ? -24.471 -33.889 37.326 1.00 87.75 197 ARG A C 1
ATOM 1583 O O . ARG A 1 197 ? -23.808 -33.469 38.270 1.00 87.75 197 ARG A O 1
ATOM 1590 N N . LEU A 1 198 ? -24.494 -33.260 36.152 1.00 83.56 198 LEU A N 1
ATOM 1591 C CA . LEU A 1 198 ? -23.942 -31.916 35.988 1.00 83.56 198 LEU A CA 1
ATOM 1592 C C . LEU A 1 198 ? -24.919 -30.915 36.619 1.00 83.56 198 LEU A C 1
ATOM 1594 O O . LEU A 1 198 ? -25.974 -30.629 36.055 1.00 83.56 198 LEU A O 1
ATOM 1598 N N . VAL A 1 199 ? -24.596 -30.438 37.821 1.00 80.50 199 VAL A N 1
ATOM 1599 C CA . VAL A 1 199 ? -25.428 -29.487 38.573 1.00 80.50 199 VAL A CA 1
ATOM 1600 C C . VAL A 1 199 ? -25.042 -28.050 38.186 1.00 80.50 199 VAL A C 1
ATOM 1602 O O . VAL A 1 199 ? -23.862 -27.704 38.285 1.00 80.50 199 VAL A O 1
ATOM 1605 N N . PRO A 1 200 ? -25.989 -27.194 37.752 1.00 78.00 200 PRO A N 1
ATOM 1606 C CA . PRO A 1 200 ? -25.701 -25.794 37.448 1.00 78.00 200 PRO A CA 1
ATOM 1607 C C . PRO A 1 200 ? -25.413 -25.004 38.732 1.00 78.00 200 PRO A C 1
ATOM 1609 O O . PRO A 1 200 ? -25.987 -25.285 39.783 1.00 78.00 200 PRO A O 1
ATOM 1612 N N . GLU A 1 201 ? -24.577 -23.963 38.651 1.00 74.31 201 GLU A N 1
ATOM 1613 C CA . GLU A 1 201 ? -24.091 -23.215 39.826 1.00 74.31 201 GLU A CA 1
ATOM 1614 C C . GLU A 1 201 ? -25.208 -22.683 40.740 1.00 74.31 201 GLU A C 1
ATOM 1616 O O . GLU A 1 201 ? -25.027 -22.593 41.952 1.00 74.31 201 GLU A O 1
ATOM 1621 N N . ASN A 1 202 ? -26.394 -22.392 40.202 1.00 76.56 202 ASN A N 1
ATOM 1622 C CA . ASN A 1 202 ? -27.561 -21.998 40.994 1.00 76.56 202 ASN A CA 1
ATOM 1623 C C . ASN A 1 202 ? -27.972 -23.064 42.031 1.00 76.56 202 ASN A C 1
ATOM 1625 O O . ASN A 1 202 ? -28.226 -22.702 43.181 1.00 76.56 202 ASN A O 1
ATOM 1629 N N . GLU A 1 203 ? -27.984 -24.344 41.645 1.00 79.81 203 GLU A N 1
ATOM 1630 C CA . GLU A 1 203 ? -28.479 -25.486 42.435 1.00 79.81 203 GLU A CA 1
ATOM 1631 C C . GLU A 1 203 ? -27.444 -26.092 43.396 1.00 79.81 203 GLU A C 1
ATOM 1633 O O . GLU A 1 203 ? -27.817 -26.809 44.323 1.00 79.81 203 GLU A O 1
ATOM 1638 N N . LEU A 1 204 ? -26.148 -25.832 43.195 1.00 81.81 204 LEU A N 1
ATOM 1639 C CA . LEU A 1 204 ? -25.103 -26.338 44.089 1.00 81.81 204 LEU A CA 1
ATOM 1640 C C . LEU A 1 204 ? -25.304 -25.824 45.534 1.00 81.81 204 LEU A C 1
ATOM 1642 O O . LEU A 1 204 ? -25.626 -24.648 45.724 1.00 81.81 204 LEU A O 1
ATOM 1646 N N . PRO A 1 205 ? -25.079 -26.642 46.580 1.00 81.88 205 PRO A N 1
ATOM 1647 C CA . PRO A 1 205 ? -25.060 -26.146 47.954 1.00 81.88 205 PRO A CA 1
ATOM 1648 C C . PRO A 1 205 ? -23.898 -25.166 48.155 1.00 81.88 205 PRO A C 1
ATOM 1650 O O . PRO A 1 205 ? -22.857 -25.299 47.510 1.00 81.88 205 PRO A O 1
ATOM 1653 N N . ALA A 1 206 ? -24.051 -24.204 49.070 1.00 76.31 206 ALA A N 1
ATOM 1654 C CA . ALA A 1 206 ? -23.108 -23.094 49.245 1.00 76.31 206 ALA A CA 1
ATOM 1655 C C . ALA A 1 206 ? -21.637 -23.540 49.398 1.00 76.31 206 ALA A C 1
ATOM 1657 O O . ALA A 1 206 ? -20.751 -22.951 48.788 1.00 76.31 206 ALA A O 1
ATOM 1658 N N . GLU A 1 207 ? -21.372 -24.625 50.129 1.00 75.06 207 GLU A N 1
ATOM 1659 C CA . GLU A 1 207 ? -20.015 -25.158 50.316 1.00 75.06 207 GLU A CA 1
ATOM 1660 C C . GLU A 1 207 ? -19.326 -25.680 49.039 1.00 75.06 207 GLU A C 1
ATOM 1662 O O . GLU A 1 207 ? -18.106 -25.849 49.013 1.00 75.06 207 GLU A O 1
ATOM 1667 N N . PHE A 1 208 ? -20.102 -26.018 48.006 1.00 79.12 208 PHE A N 1
ATOM 1668 C CA . PHE A 1 208 ? -19.596 -26.533 46.732 1.00 79.12 208 PHE A CA 1
ATOM 1669 C C . PHE A 1 208 ? -19.494 -25.442 45.655 1.00 79.12 208 PHE A C 1
ATOM 1671 O O . PHE A 1 208 ? -18.933 -25.709 44.589 1.00 79.12 208 PHE A O 1
ATOM 1678 N N . LYS A 1 209 ? -19.997 -24.226 45.925 1.00 76.81 209 LYS A N 1
ATOM 1679 C CA . LYS A 1 209 ? -19.831 -23.061 45.046 1.00 76.81 209 LYS A CA 1
ATOM 1680 C C . LYS A 1 209 ? -18.463 -22.420 45.246 1.00 76.81 209 LYS A C 1
ATOM 1682 O O . LYS A 1 209 ? -17.952 -22.325 46.364 1.00 76.81 209 LYS A O 1
ATOM 1687 N N . LEU A 1 210 ? -17.895 -21.902 44.162 1.00 69.62 210 LEU A N 1
ATOM 1688 C CA . LEU A 1 210 ? -16.695 -21.079 44.217 1.00 69.62 210 LEU A CA 1
ATOM 1689 C C . LEU A 1 210 ? -17.076 -19.639 44.592 1.00 69.62 210 LEU A C 1
ATOM 1691 O O . LEU A 1 210 ? -17.086 -18.744 43.752 1.00 69.62 210 LEU A O 1
ATOM 1695 N N . TYR A 1 211 ? -17.364 -19.399 45.873 1.00 63.81 211 TYR A N 1
ATOM 1696 C CA . TYR A 1 211 ? -17.451 -18.031 46.381 1.00 63.81 211 TYR A CA 1
ATOM 1697 C C . TYR A 1 211 ? -16.068 -17.376 46.342 1.00 63.81 211 TYR A C 1
ATOM 1699 O O . TYR A 1 211 ? -15.276 -17.516 47.278 1.00 63.81 211 TYR A O 1
ATOM 1707 N N . LEU A 1 212 ? -15.809 -16.660 45.249 1.00 55.44 212 LEU A N 1
ATOM 1708 C CA . LEU A 1 212 ? -14.918 -15.509 45.231 1.00 55.44 212 LEU A CA 1
ATOM 1709 C C . LEU A 1 212 ? -15.564 -14.432 46.134 1.00 55.44 212 LEU A C 1
ATOM 1711 O O . LEU A 1 212 ? -16.703 -14.047 45.854 1.00 55.44 212 LEU A O 1
ATOM 1715 N N . PRO A 1 213 ? -14.924 -13.954 47.218 1.00 40.88 213 PRO A N 1
ATOM 1716 C CA . PRO A 1 213 ? -15.335 -12.744 47.925 1.00 40.88 213 PRO A CA 1
ATOM 1717 C C . PRO A 1 213 ? -15.278 -11.543 46.973 1.00 40.88 213 PRO A C 1
ATOM 1719 O O . PRO A 1 213 ? -14.252 -10.886 46.814 1.00 40.88 213 PRO A O 1
ATOM 1722 N N . VAL A 1 214 ? -16.403 -11.276 46.310 1.00 37.19 214 VAL A N 1
ATOM 1723 C CA . VAL A 1 214 ? -16.545 -10.164 45.369 1.00 37.19 214 VAL A CA 1
ATOM 1724 C C . VAL A 1 214 ? -16.301 -8.846 46.099 1.00 37.19 214 VAL A C 1
ATOM 1726 O O . VAL A 1 214 ? -16.866 -8.598 47.168 1.00 37.19 214 VAL A O 1
ATOM 1729 N N . THR A 1 215 ? -15.528 -7.960 45.477 1.00 38.41 215 THR A N 1
ATOM 1730 C CA . THR A 1 215 ? -15.371 -6.547 45.839 1.00 38.41 215 THR A CA 1
ATOM 1731 C C . THR A 1 215 ? -16.705 -5.795 45.699 1.00 38.41 215 THR A C 1
ATOM 1733 O O . THR A 1 215 ? -16.950 -5.077 44.737 1.00 38.41 215 THR A O 1
ATOM 1736 N N . LYS A 1 216 ? -17.610 -6.000 46.668 1.00 34.44 216 LYS A N 1
ATOM 1737 C CA . LYS A 1 216 ? -18.939 -5.368 46.850 1.00 34.44 216 LYS A CA 1
ATOM 1738 C C . LYS A 1 216 ? -19.969 -5.482 45.701 1.00 34.44 216 LYS A C 1
ATOM 1740 O O . LYS A 1 216 ? -21.117 -5.101 45.906 1.00 34.44 216 LYS A O 1
ATOM 1745 N N . ALA A 1 217 ? -19.630 -6.048 44.543 1.00 32.62 217 ALA A N 1
ATOM 1746 C CA . ALA A 1 217 ? -20.438 -5.950 43.319 1.00 32.62 217 ALA A CA 1
ATOM 1747 C C . ALA A 1 217 ? -21.569 -6.994 43.113 1.00 32.62 217 ALA A C 1
ATOM 1749 O O . ALA A 1 217 ? -22.198 -6.991 42.057 1.00 32.62 217 ALA A O 1
ATOM 1750 N N . ALA A 1 218 ? -21.861 -7.895 44.064 1.00 36.44 218 ALA A N 1
ATOM 1751 C CA . ALA A 1 218 ? -22.876 -8.945 43.860 1.00 36.44 218 ALA A CA 1
ATOM 1752 C C . ALA A 1 218 ? -23.719 -9.271 45.112 1.00 36.44 218 ALA A C 1
ATOM 1754 O O . ALA A 1 218 ? -23.344 -10.103 45.936 1.00 36.44 218 ALA A O 1
ATOM 1755 N N . MET A 1 219 ? -24.917 -8.681 45.209 1.00 31.80 219 MET A N 1
ATOM 1756 C CA . MET A 1 219 ? -25.984 -9.144 46.111 1.00 31.80 219 MET A CA 1
ATOM 1757 C C . MET A 1 219 ? -27.340 -9.256 45.394 1.00 31.80 219 MET A C 1
ATOM 1759 O O . MET A 1 219 ? -27.528 -8.749 44.291 1.00 31.80 219 MET A O 1
ATOM 1763 N N . GLY A 1 220 ? -28.258 -10.016 46.001 1.00 31.42 220 GLY A N 1
ATOM 1764 C CA . GLY A 1 220 ? -29.404 -10.640 45.329 1.00 31.42 220 GLY A CA 1
ATOM 1765 C C . GLY A 1 220 ? -30.470 -9.708 44.732 1.00 31.42 220 GLY A C 1
ATOM 1766 O O . GLY A 1 220 ? -30.481 -8.500 44.935 1.00 31.42 220 GLY A O 1
ATOM 1767 N N . LYS A 1 221 ? -31.423 -10.323 44.014 1.00 40.38 221 LYS A N 1
ATOM 1768 C CA . LYS A 1 221 ? -32.356 -9.725 43.029 1.00 40.38 221 LYS A CA 1
ATOM 1769 C C . LYS A 1 221 ? -33.156 -8.468 43.439 1.00 40.38 221 LYS A C 1
ATOM 1771 O O . LYS A 1 221 ? -33.687 -7.831 42.536 1.00 40.38 221 LYS A O 1
ATOM 1776 N N . ARG A 1 222 ? -33.227 -8.081 44.720 1.00 37.66 222 ARG A N 1
ATOM 1777 C CA . ARG A 1 222 ? -33.779 -6.776 45.150 1.00 37.66 222 ARG A CA 1
ATOM 1778 C C . ARG A 1 222 ? -32.829 -5.604 44.859 1.00 37.66 222 ARG A C 1
ATOM 1780 O O . ARG A 1 222 ? -33.299 -4.521 44.543 1.00 37.66 222 ARG A O 1
ATOM 1787 N N . ASN A 1 223 ? -31.516 -5.835 44.838 1.00 38.38 223 ASN A N 1
ATOM 1788 C CA . ASN A 1 223 ? -30.507 -4.795 44.605 1.00 38.38 223 ASN A CA 1
ATOM 1789 C C . ASN A 1 223 ? -30.215 -4.551 43.113 1.00 38.38 223 ASN A C 1
ATOM 1791 O O . ASN A 1 223 ? -29.289 -3.814 42.792 1.00 38.38 223 ASN A O 1
ATOM 1795 N N . ARG A 1 224 ? -30.985 -5.143 42.183 1.00 46.16 224 ARG A N 1
ATOM 1796 C CA . ARG A 1 224 ? -30.768 -4.950 40.737 1.00 46.16 224 ARG A CA 1
ATOM 1797 C C . ARG A 1 224 ? -30.843 -3.479 40.326 1.00 46.16 224 ARG A C 1
ATOM 1799 O O . ARG A 1 224 ? -30.003 -3.067 39.544 1.00 46.16 224 ARG A O 1
ATOM 1806 N N . ALA A 1 225 ? -31.766 -2.699 40.891 1.00 49.91 225 ALA A N 1
ATOM 1807 C CA . ALA A 1 225 ? -31.840 -1.256 40.650 1.00 49.91 225 ALA A CA 1
ATOM 1808 C C . ALA A 1 225 ? -30.553 -0.531 41.095 1.00 49.91 225 ALA A C 1
ATOM 1810 O O . ALA A 1 225 ? -29.962 0.208 40.321 1.00 49.91 225 ALA A O 1
ATOM 1811 N N . ALA A 1 226 ? -30.046 -0.832 42.295 1.00 54.19 226 ALA A N 1
ATOM 1812 C CA . ALA A 1 226 ? -28.811 -0.243 42.827 1.00 54.19 226 ALA A CA 1
ATOM 1813 C C . ALA A 1 226 ? -27.521 -0.697 42.103 1.00 54.19 226 ALA A C 1
ATOM 1815 O O . ALA A 1 226 ? -26.474 -0.084 42.281 1.00 54.19 226 ALA A O 1
ATOM 1816 N N . LEU A 1 227 ? -27.587 -1.767 41.301 1.00 57.03 227 LEU A N 1
ATOM 1817 C CA . LEU A 1 227 ? -26.479 -2.303 40.497 1.00 57.03 227 LEU A CA 1
ATOM 1818 C C . LEU A 1 227 ? -26.609 -1.979 38.994 1.00 57.03 227 LEU A C 1
ATOM 1820 O O . LEU A 1 227 ? -25.724 -2.339 38.221 1.00 57.03 227 LEU A O 1
ATOM 1824 N N . LEU A 1 228 ? -27.677 -1.297 38.558 1.00 65.44 228 LEU A N 1
ATOM 1825 C CA . LEU A 1 228 ? -27.792 -0.815 37.175 1.00 65.44 228 LEU A CA 1
ATOM 1826 C C . LEU A 1 228 ? -26.791 0.312 36.858 1.00 65.44 228 LEU A C 1
ATOM 1828 O O . LEU A 1 228 ? -26.142 0.205 35.818 1.00 65.44 228 LEU A O 1
ATOM 1832 N N . PRO A 1 229 ? -26.565 1.320 37.730 1.00 65.88 229 PRO A N 1
ATOM 1833 C CA . PRO A 1 229 ? -25.573 2.366 37.469 1.00 65.88 229 PRO A CA 1
ATOM 1834 C C . PRO A 1 229 ? -24.119 1.873 37.423 1.00 65.88 229 PRO A C 1
ATOM 1836 O O . PRO A 1 229 ? -23.274 2.551 36.854 1.00 65.88 229 PRO A O 1
ATOM 1839 N N . THR A 1 230 ? -23.806 0.712 38.005 1.00 69.94 230 THR A N 1
ATOM 1840 C CA . THR A 1 230 ? -22.451 0.130 37.974 1.00 69.94 230 THR A CA 1
ATOM 1841 C C . THR A 1 230 ? -22.278 -0.951 36.906 1.00 69.94 230 THR A C 1
ATOM 1843 O O . THR A 1 230 ? -21.153 -1.226 36.500 1.00 69.94 230 THR A O 1
ATOM 1846 N N . ASN A 1 231 ? -23.360 -1.548 36.392 1.00 81.88 231 ASN A N 1
ATOM 1847 C CA . ASN A 1 231 ? -23.304 -2.507 35.287 1.00 81.88 231 ASN A CA 1
ATOM 1848 C C . ASN A 1 231 ? -23.585 -1.821 33.939 1.00 81.88 231 ASN A C 1
ATOM 1850 O O . ASN A 1 231 ? -24.630 -2.028 33.312 1.00 81.88 231 ASN A O 1
ATOM 1854 N N . ILE A 1 232 ? -22.617 -1.013 33.498 1.00 82.62 232 ILE A N 1
ATOM 1855 C CA . ILE A 1 232 ? -22.669 -0.209 32.268 1.00 82.62 232 ILE A CA 1
ATOM 1856 C C . ILE A 1 232 ? -23.128 -1.028 31.033 1.00 82.62 232 ILE A C 1
ATOM 1858 O O . ILE A 1 232 ? -24.072 -0.592 30.365 1.00 82.62 232 ILE A O 1
ATOM 1862 N N . PRO A 1 233 ? -22.596 -2.238 30.734 1.00 85.50 233 PRO A N 1
ATOM 1863 C CA . PRO A 1 233 ? -23.063 -3.039 29.596 1.00 85.50 233 PRO A CA 1
ATOM 1864 C C . PRO A 1 233 ? -24.515 -3.528 29.717 1.00 85.50 233 PRO A C 1
ATOM 1866 O O . PRO A 1 233 ? -25.200 -3.680 28.702 1.00 85.50 233 PRO A O 1
ATOM 1869 N N . GLN A 1 234 ? -25.020 -3.775 30.931 1.00 84.44 234 GLN A N 1
ATOM 1870 C CA . GLN A 1 234 ? -26.425 -4.146 31.122 1.00 84.44 234 GLN A CA 1
ATOM 1871 C C . GLN A 1 234 ? -27.346 -2.934 30.937 1.00 84.44 234 GLN A C 1
ATOM 1873 O O . GLN A 1 234 ? -28.341 -3.046 30.219 1.00 84.44 234 GLN A O 1
ATOM 1878 N N . LEU A 1 235 ? -27.003 -1.785 31.530 1.00 85.69 235 LEU A N 1
ATOM 1879 C CA . LEU A 1 235 ? -27.745 -0.530 31.372 1.00 85.69 235 LEU A CA 1
ATOM 1880 C C . LEU A 1 235 ? -27.836 -0.123 29.892 1.00 85.69 235 LEU A C 1
ATOM 1882 O O . LEU A 1 235 ? -28.910 0.203 29.391 1.00 85.69 235 LEU A O 1
ATOM 1886 N N . GLN A 1 236 ? -26.735 -0.261 29.154 1.00 86.94 236 GLN A N 1
ATOM 1887 C CA . GLN A 1 236 ? -26.678 0.014 27.720 1.00 86.94 236 GLN A CA 1
ATOM 1888 C C . GLN A 1 236 ? -27.659 -0.840 26.895 1.00 86.94 236 GLN A C 1
ATOM 1890 O O . GLN A 1 236 ? -28.312 -0.338 25.978 1.00 86.94 236 GLN A O 1
ATOM 1895 N N . ASN A 1 237 ? -27.777 -2.132 27.214 1.00 88.50 237 ASN A N 1
ATOM 1896 C CA . ASN A 1 237 ? -28.707 -3.044 26.542 1.00 88.50 237 ASN A CA 1
ATOM 1897 C C . ASN A 1 237 ? -30.177 -2.801 26.921 1.00 88.50 237 ASN A C 1
ATOM 1899 O O . ASN A 1 237 ? -31.064 -3.271 26.209 1.00 88.50 237 ASN A O 1
ATOM 1903 N N . LEU A 1 238 ? -30.436 -2.093 28.022 1.00 85.88 238 LEU A N 1
ATOM 1904 C CA . LEU A 1 238 ? -31.774 -1.701 28.460 1.00 85.88 238 LEU A CA 1
ATOM 1905 C C . LEU A 1 238 ? -32.210 -0.385 27.800 1.00 85.88 238 LEU A C 1
ATOM 1907 O O . LEU A 1 238 ? -33.262 -0.368 27.166 1.00 85.88 238 LEU A O 1
ATOM 1911 N N . ILE A 1 239 ? -31.358 0.648 27.801 1.00 87.31 239 ILE A N 1
ATOM 1912 C CA . ILE A 1 239 ? -31.604 1.915 27.079 1.00 87.31 239 ILE A CA 1
ATOM 1913 C C . ILE A 1 239 ? -31.849 1.664 25.581 1.00 87.31 239 ILE A C 1
ATOM 1915 O O . ILE A 1 239 ? -32.761 2.230 24.991 1.00 87.31 239 ILE A 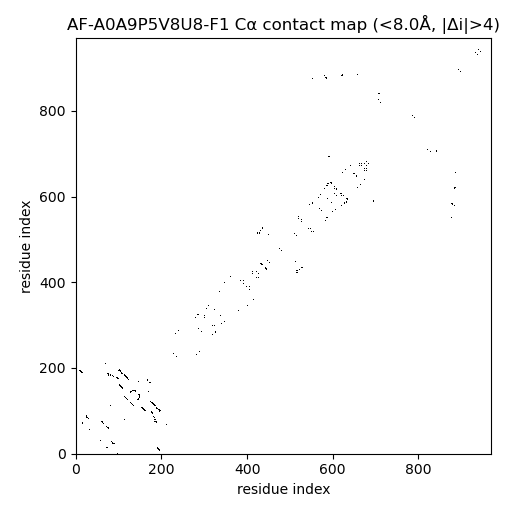O 1
ATOM 1919 N N . LYS A 1 240 ? -31.091 0.748 24.958 1.00 86.56 240 LYS A N 1
ATOM 1920 C CA . LYS A 1 240 ? -31.289 0.343 23.550 1.00 86.56 240 LYS A CA 1
ATOM 1921 C C . LYS A 1 240 ? -32.628 -0.359 23.257 1.00 86.56 240 LYS A C 1
ATOM 1923 O O . LYS A 1 240 ? -32.923 -0.594 22.088 1.00 86.56 240 LYS A O 1
ATOM 1928 N N . ARG A 1 241 ? -33.394 -0.755 24.279 1.00 86.94 241 ARG A N 1
ATOM 1929 C CA . ARG A 1 241 ? -34.717 -1.396 24.146 1.00 86.94 241 ARG A CA 1
ATOM 1930 C C . ARG A 1 241 ? -35.855 -0.448 24.502 1.00 86.94 241 ARG A C 1
ATOM 1932 O O . ARG A 1 241 ? -36.899 -0.517 23.867 1.00 86.94 241 ARG A O 1
ATOM 1939 N N . ASP A 1 242 ? -35.642 0.406 25.497 1.00 87.19 242 ASP A N 1
ATOM 1940 C CA . ASP A 1 242 ? -36.577 1.442 25.926 1.00 87.19 242 ASP A CA 1
ATOM 1941 C C . ASP A 1 242 ? -35.792 2.704 26.332 1.00 87.19 242 ASP A C 1
ATOM 1943 O O . ASP A 1 242 ? -35.304 2.795 27.461 1.00 87.19 242 ASP A O 1
ATOM 1947 N N . PRO A 1 243 ? -35.631 3.677 25.417 1.00 85.38 243 PRO A N 1
ATOM 1948 C CA . PRO A 1 243 ? -34.956 4.933 25.727 1.00 85.38 243 PRO A CA 1
ATOM 1949 C C . PRO A 1 243 ? -35.726 5.845 26.688 1.00 85.38 243 PRO A C 1
ATOM 1951 O O . PRO A 1 243 ? -35.120 6.715 27.299 1.00 85.38 243 PRO A O 1
ATOM 1954 N N . LEU A 1 244 ? -37.050 5.714 26.818 1.00 84.00 244 LEU A N 1
ATOM 1955 C CA . LEU A 1 244 ? -37.827 6.674 27.610 1.00 84.00 244 LEU A CA 1
ATOM 1956 C C . LEU A 1 244 ? -37.739 6.356 29.104 1.00 84.00 244 LEU A C 1
ATOM 1958 O O . LEU A 1 244 ? -37.533 7.264 29.910 1.00 84.00 244 LEU A O 1
ATOM 1962 N N . SER A 1 245 ? -37.816 5.074 29.469 1.00 86.12 245 SER A N 1
ATOM 1963 C CA . SER A 1 245 ? -37.784 4.647 30.875 1.00 86.12 245 SER A CA 1
ATOM 1964 C C . SER A 1 245 ? -36.427 4.825 31.569 1.00 86.12 245 SER A C 1
ATOM 1966 O O . SER A 1 245 ? -36.394 4.894 32.792 1.00 86.12 245 SER A O 1
ATOM 1968 N N . TYR A 1 246 ? -35.318 4.900 30.820 1.00 85.56 246 TYR A N 1
ATOM 1969 C CA . TYR A 1 246 ? -33.946 4.907 31.363 1.00 85.56 246 TYR A CA 1
ATOM 1970 C C . TYR A 1 246 ? -33.203 6.248 31.184 1.00 85.56 246 TYR A C 1
ATOM 1972 O O . TYR A 1 246 ? -31.965 6.292 31.136 1.00 85.56 246 TYR A O 1
ATOM 1980 N N . LYS A 1 247 ? -33.943 7.359 31.045 1.00 86.56 247 LYS A N 1
ATOM 1981 C CA . LYS A 1 247 ? -33.348 8.696 30.866 1.00 86.56 247 LYS A CA 1
ATOM 1982 C C . LYS A 1 247 ? -32.642 9.199 32.131 1.00 86.56 247 LYS A C 1
ATOM 1984 O O . LYS A 1 247 ? -31.595 9.838 32.023 1.00 86.56 247 LYS A O 1
ATOM 1989 N N . GLU A 1 248 ? -33.162 8.903 33.322 1.00 86.44 248 GLU A N 1
ATOM 1990 C CA . GLU A 1 248 ? -32.570 9.384 34.580 1.00 86.44 248 GLU A CA 1
ATOM 1991 C C . GLU A 1 248 ? -31.220 8.719 34.879 1.00 86.44 248 GLU A C 1
ATOM 1993 O O . GLU A 1 248 ? -30.254 9.416 35.210 1.00 86.44 248 GLU A O 1
ATOM 1998 N N . GLU A 1 249 ? -31.099 7.401 34.682 1.00 86.94 249 GLU A N 1
ATOM 1999 C CA . GLU A 1 249 ? -29.821 6.696 34.820 1.00 86.94 249 GLU A CA 1
ATOM 2000 C C . GLU A 1 249 ? -28.812 7.145 33.758 1.00 86.94 249 GLU A C 1
ATOM 2002 O O . GLU A 1 249 ? -27.626 7.272 34.060 1.00 86.94 249 GLU A O 1
ATOM 2007 N N . PHE A 1 250 ? -29.255 7.453 32.533 1.00 88.88 250 PHE A N 1
ATOM 2008 C CA . PHE A 1 250 ? -28.374 8.053 31.529 1.00 88.88 250 PHE A CA 1
ATOM 2009 C C . PHE A 1 250 ? -27.842 9.425 31.978 1.00 88.88 250 PHE A C 1
ATOM 2011 O O . PHE A 1 250 ? -26.631 9.650 31.946 1.00 88.88 250 PHE A O 1
ATOM 2018 N N . LEU A 1 251 ? -28.710 10.312 32.477 1.00 89.50 251 LEU A N 1
ATOM 2019 C CA . LEU A 1 251 ? -28.305 11.615 33.020 1.00 89.50 251 LEU A CA 1
ATOM 2020 C C . LEU A 1 251 ? -27.438 11.492 34.286 1.00 89.50 251 LEU A C 1
ATOM 2022 O O . LEU A 1 251 ? -26.691 12.415 34.613 1.00 89.50 251 LEU A O 1
ATOM 2026 N N . GLN A 1 252 ? -27.507 10.380 35.024 1.00 89.25 252 GLN A N 1
ATOM 2027 C CA . GLN A 1 252 ? -26.557 10.079 36.101 1.00 89.25 252 GLN A CA 1
ATOM 2028 C C . GLN A 1 252 ? -25.156 9.766 35.544 1.00 89.25 252 GLN A C 1
ATOM 2030 O O . GLN A 1 252 ? -24.175 10.316 36.045 1.00 89.25 252 GLN A O 1
ATOM 2035 N N . GLN A 1 253 ? -25.055 8.946 34.491 1.00 87.75 253 GLN A N 1
ATOM 2036 C CA . GLN A 1 253 ? -23.769 8.632 33.848 1.00 87.75 253 GLN A CA 1
ATOM 2037 C C . GLN A 1 253 ? -23.163 9.836 33.116 1.00 87.75 253 GLN A C 1
ATOM 2039 O O . GLN A 1 253 ? -21.946 10.005 33.137 1.00 87.75 253 GLN A O 1
ATOM 2044 N N . LEU A 1 254 ? -23.985 10.701 32.513 1.00 88.44 254 LEU A N 1
ATOM 2045 C CA . LEU A 1 254 ? -23.510 11.919 31.848 1.00 88.44 254 LEU A CA 1
ATOM 2046 C C . LEU A 1 254 ? -22.823 12.867 32.848 1.00 88.44 254 LEU A C 1
ATOM 2048 O O . LEU A 1 254 ? -21.673 13.244 32.639 1.00 88.44 254 LEU A O 1
ATOM 2052 N N . ARG A 1 255 ? -23.455 13.125 34.002 1.00 90.25 255 ARG A N 1
ATOM 2053 C CA . ARG A 1 255 ? -22.856 13.908 35.103 1.00 90.25 255 ARG A CA 1
ATOM 2054 C C . ARG A 1 255 ? -21.609 13.252 35.703 1.00 90.25 255 ARG A C 1
ATOM 2056 O O . ARG A 1 255 ? -20.685 13.948 36.130 1.00 90.25 255 ARG A O 1
ATOM 2063 N N . HIS A 1 256 ? -21.547 11.918 35.723 1.00 90.06 256 HIS A N 1
ATOM 2064 C CA . HIS A 1 256 ? -20.330 11.202 36.112 1.00 90.06 256 HIS A CA 1
ATOM 2065 C C . HIS A 1 256 ? -19.201 11.432 35.096 1.00 90.06 256 HIS A C 1
ATOM 2067 O O . HIS A 1 256 ? -18.085 11.747 35.508 1.00 90.06 256 HIS A O 1
ATOM 2073 N N . PHE A 1 257 ? -19.487 11.339 33.794 1.00 90.06 257 PHE A N 1
ATOM 2074 C CA . PHE A 1 257 ? -18.531 11.626 32.722 1.00 90.06 257 PHE A CA 1
ATOM 2075 C C . PHE A 1 257 ? -18.024 13.074 32.765 1.00 90.06 257 PHE A C 1
ATOM 2077 O O . PHE A 1 257 ? -16.816 13.281 32.689 1.00 90.06 257 PHE A O 1
ATOM 2084 N N . GLU A 1 258 ? -18.903 14.062 32.957 1.00 89.81 258 GLU A N 1
ATOM 2085 C CA . GLU A 1 258 ? -18.530 15.477 33.126 1.00 89.81 258 GLU A CA 1
ATOM 2086 C C . GLU A 1 258 ? -17.575 15.673 34.313 1.00 89.81 258 GLU A C 1
ATOM 2088 O O . GLU A 1 258 ? -16.532 16.318 34.183 1.00 89.81 258 GLU A O 1
ATOM 2093 N N . SER A 1 259 ? -17.889 15.047 35.452 1.00 89.88 259 SER A N 1
ATOM 2094 C CA . SER A 1 259 ? -17.053 15.088 36.659 1.00 89.88 259 SER A CA 1
ATOM 2095 C C . SER A 1 259 ? -15.682 14.440 36.424 1.00 89.88 259 SER A C 1
ATOM 2097 O O . SER A 1 259 ? -14.648 15.022 36.753 1.00 89.88 259 SER A O 1
ATOM 2099 N N . SER A 1 260 ? -15.654 13.258 35.802 1.00 86.56 260 SER A N 1
ATOM 2100 C CA . SER A 1 260 ? -14.419 12.549 35.445 1.00 86.56 260 SER A CA 1
ATOM 2101 C C . SER A 1 260 ? -13.590 13.312 34.408 1.00 86.56 260 SER A C 1
ATOM 2103 O O . SER A 1 260 ? -12.367 13.349 34.524 1.00 86.56 260 SER A O 1
ATOM 2105 N N . ARG A 1 261 ? -14.229 13.988 33.444 1.00 87.50 261 ARG A N 1
ATOM 2106 C CA . ARG A 1 261 ? -13.563 14.870 32.478 1.00 87.50 261 ARG A CA 1
ATOM 2107 C C . ARG A 1 261 ? -12.920 16.071 33.175 1.00 87.50 261 ARG A C 1
ATOM 2109 O O . ARG A 1 261 ? -11.771 16.375 32.875 1.00 87.50 261 ARG A O 1
ATOM 2116 N N . ALA A 1 262 ? -13.611 16.726 34.108 1.00 85.94 262 ALA A N 1
ATOM 2117 C CA . ALA A 1 262 ? -13.049 17.855 34.856 1.00 85.94 262 ALA A CA 1
ATOM 2118 C C . ALA A 1 262 ? -11.823 17.443 35.697 1.00 85.94 262 ALA A C 1
ATOM 2120 O O . ALA A 1 262 ? -10.840 18.178 35.762 1.00 85.94 262 ALA A O 1
ATOM 2121 N N . ILE A 1 263 ? -11.841 16.238 36.280 1.00 85.94 263 ILE A N 1
ATOM 2122 C CA . ILE A 1 263 ? -10.675 15.645 36.956 1.00 85.94 263 ILE A CA 1
ATOM 2123 C C . ILE A 1 263 ? -9.547 15.354 35.948 1.00 85.94 263 ILE A C 1
ATOM 2125 O O . ILE A 1 263 ? -8.386 15.657 36.219 1.00 85.94 263 ILE A O 1
ATOM 2129 N N . PHE A 1 264 ? -9.875 14.815 34.771 1.00 82.50 264 PHE A N 1
ATOM 2130 C CA . PHE A 1 264 ? -8.896 14.494 33.729 1.00 82.50 264 PHE A CA 1
ATOM 2131 C C . PHE A 1 264 ? -8.232 15.742 33.117 1.00 82.50 264 PHE A C 1
ATOM 2133 O O . PHE A 1 264 ? -7.033 15.723 32.849 1.00 82.50 264 PHE A O 1
ATOM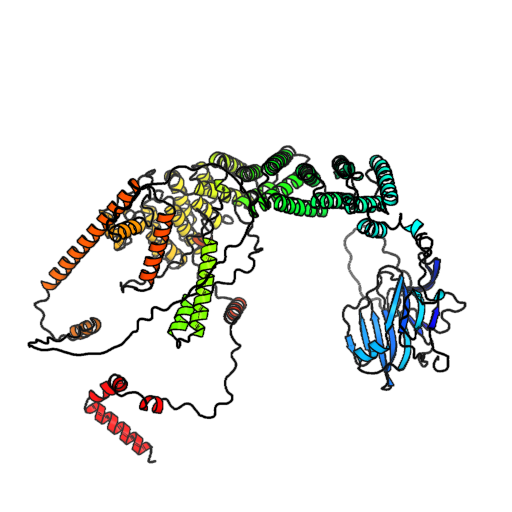 2140 N N . GLU A 1 265 ? -8.955 16.854 32.952 1.00 82.44 265 GLU A N 1
ATOM 2141 C CA . GLU A 1 265 ? -8.371 18.130 32.496 1.00 82.44 265 GLU A CA 1
ATOM 2142 C C . GLU A 1 265 ? -7.356 18.709 33.505 1.00 82.44 265 GLU A C 1
ATOM 2144 O O . GLU A 1 265 ? -6.441 19.427 33.103 1.00 82.44 265 GLU A O 1
ATOM 2149 N N . LEU A 1 266 ? -7.449 18.338 34.790 1.00 83.31 266 LEU A N 1
ATOM 2150 C CA . LEU A 1 266 ? -6.445 18.650 35.818 1.00 83.31 266 LEU A CA 1
ATOM 2151 C C . LEU A 1 266 ? -5.277 17.645 35.856 1.00 83.31 266 LEU A C 1
ATOM 2153 O O . LEU A 1 266 ? -4.198 17.991 36.342 1.00 83.31 266 LEU A O 1
ATOM 2157 N N . LYS A 1 267 ? -5.468 16.413 35.363 1.00 82.00 267 LYS A N 1
ATOM 2158 C CA . LYS A 1 267 ? -4.451 15.344 35.330 1.00 82.00 267 LYS A CA 1
ATOM 2159 C C . LYS A 1 267 ? -4.535 14.468 34.059 1.00 82.00 267 LYS A C 1
ATOM 2161 O O . LYS A 1 267 ? -5.017 13.334 34.124 1.00 82.00 267 LYS A O 1
ATOM 2166 N N . PRO A 1 268 ? -3.989 14.920 32.915 1.00 76.00 268 PRO A N 1
ATOM 2167 C CA . PRO A 1 268 ? -4.099 14.189 31.645 1.00 76.00 268 PRO A CA 1
ATOM 2168 C C . PRO A 1 268 ? -3.297 12.873 31.546 1.00 76.00 268 PRO A C 1
ATOM 2170 O O . PRO A 1 268 ? -3.362 12.197 30.520 1.00 76.00 268 PRO A O 1
ATOM 2173 N N . GLU A 1 269 ? -2.517 12.528 32.576 1.00 72.75 269 GLU A N 1
ATOM 2174 C CA . GLU A 1 269 ? -1.690 11.311 32.661 1.00 72.75 269 GLU A CA 1
ATOM 2175 C C . GLU A 1 269 ? -2.385 10.151 33.407 1.00 72.75 269 GLU A C 1
ATOM 2177 O O . GLU A 1 269 ? -1.885 9.026 33.403 1.00 72.75 269 GLU A O 1
ATOM 2182 N N . GLU A 1 270 ? -3.525 10.386 34.074 1.00 75.75 270 GLU A N 1
ATOM 2183 C CA . GLU A 1 270 ? -4.122 9.391 34.977 1.00 75.75 270 GLU A CA 1
ATOM 2184 C C . GLU A 1 270 ? -4.971 8.344 34.218 1.00 75.75 270 GLU A C 1
ATOM 2186 O O . GLU A 1 270 ? -6.068 8.618 33.722 1.00 75.75 270 GLU A O 1
ATOM 2191 N N . HIS A 1 271 ? -4.456 7.111 34.136 1.00 72.62 271 HIS A N 1
ATOM 2192 C CA . HIS A 1 271 ? -5.128 5.968 33.508 1.00 72.62 271 HIS A CA 1
ATOM 2193 C C . HIS A 1 271 ? -6.377 5.549 34.308 1.00 72.62 271 HIS A C 1
ATOM 2195 O O . HIS A 1 271 ? -6.270 4.874 35.331 1.00 72.62 271 HIS A O 1
ATOM 2201 N N . SER A 1 272 ? -7.567 5.891 33.814 1.00 76.75 272 SER A N 1
ATOM 2202 C CA . SER A 1 272 ? -8.855 5.513 34.412 1.00 76.75 272 SER A CA 1
ATOM 2203 C C . SER A 1 272 ? -9.658 4.609 33.466 1.00 76.75 272 SER A C 1
ATOM 2205 O O . SER A 1 272 ? -10.082 5.036 32.392 1.00 76.75 272 SER A O 1
ATOM 2207 N N . THR A 1 273 ? -9.886 3.350 33.855 1.00 82.69 273 THR A N 1
ATOM 2208 C CA . THR A 1 273 ? -10.738 2.403 33.104 1.00 82.69 273 THR A CA 1
ATOM 2209 C C . THR A 1 273 ? -12.183 2.874 33.041 1.00 82.69 273 THR A C 1
ATOM 2211 O O . THR A 1 273 ? -12.802 2.871 31.983 1.00 82.69 273 THR A O 1
ATOM 2214 N N . ASP A 1 274 ? -12.687 3.374 34.163 1.00 83.38 274 ASP A N 1
ATOM 2215 C CA . ASP A 1 274 ? -14.074 3.783 34.357 1.00 83.38 274 ASP A CA 1
ATOM 2216 C C . ASP A 1 274 ? -14.442 4.926 33.393 1.00 83.38 274 ASP A C 1
ATOM 2218 O O . ASP A 1 274 ? -15.536 4.962 32.835 1.00 83.38 274 ASP A O 1
ATOM 2222 N N . PHE A 1 275 ? -13.486 5.817 33.097 1.00 87.31 275 PHE A N 1
ATOM 2223 C CA . PHE A 1 275 ? -13.654 6.886 32.112 1.00 87.31 275 PHE A CA 1
ATOM 2224 C C . PHE A 1 275 ? -13.712 6.355 30.669 1.00 87.31 275 PHE A C 1
ATOM 2226 O O . PHE A 1 275 ? -14.494 6.861 29.864 1.00 87.31 275 PHE A O 1
ATOM 2233 N N . GLN A 1 276 ? -12.956 5.298 30.343 1.00 87.62 276 GLN A N 1
ATOM 2234 C CA . GLN A 1 276 ? -13.047 4.622 29.041 1.00 87.62 276 GLN A CA 1
ATOM 2235 C C . GLN A 1 276 ? -14.415 3.955 28.852 1.00 87.62 276 GLN A C 1
ATOM 2237 O O . GLN A 1 276 ? -15.023 4.092 27.788 1.00 87.62 276 GLN A O 1
ATOM 2242 N N . ASP A 1 277 ? -14.928 3.282 29.884 1.00 88.44 277 ASP A N 1
ATOM 2243 C CA . ASP A 1 277 ? -16.248 2.645 29.845 1.00 88.44 277 ASP A CA 1
ATOM 2244 C C . ASP A 1 277 ? -17.385 3.674 29.751 1.00 88.44 277 ASP A C 1
ATOM 2246 O O . ASP A 1 277 ? -18.317 3.474 28.967 1.00 88.44 277 ASP A O 1
ATOM 2250 N N . LEU A 1 278 ? -17.282 4.814 30.446 1.00 89.06 278 LEU A N 1
ATOM 2251 C CA . LEU A 1 278 ? -18.211 5.944 30.304 1.00 89.06 278 LEU A CA 1
ATOM 2252 C C . LEU A 1 278 ? -18.209 6.528 28.878 1.00 89.06 278 LEU A C 1
ATOM 2254 O O . LEU A 1 278 ? -19.277 6.728 28.296 1.00 89.06 278 LEU A O 1
ATOM 2258 N N . ILE A 1 279 ? -17.032 6.750 28.280 1.00 89.81 279 ILE A N 1
ATOM 2259 C CA . ILE A 1 279 ? -16.903 7.235 26.891 1.00 89.81 279 ILE A CA 1
ATOM 2260 C C . ILE A 1 279 ? -17.538 6.242 25.907 1.00 89.81 279 ILE A C 1
ATOM 2262 O O . ILE A 1 279 ? -18.338 6.634 25.051 1.00 89.81 279 ILE A O 1
ATOM 2266 N N . ASN A 1 280 ? -17.228 4.950 26.051 1.00 89.88 280 ASN A N 1
ATOM 2267 C CA . ASN A 1 280 ? -17.795 3.885 25.224 1.00 89.88 280 ASN A CA 1
ATOM 2268 C C . ASN A 1 280 ? -19.322 3.790 25.378 1.00 89.88 280 ASN A C 1
ATOM 2270 O O . ASN A 1 280 ? -20.035 3.628 24.384 1.00 89.88 280 ASN A O 1
ATOM 2274 N N . PHE A 1 281 ? -19.837 3.922 26.602 1.00 90.75 281 PHE A N 1
ATOM 2275 C CA . PHE A 1 281 ? -21.266 3.919 26.903 1.00 90.75 281 PHE A CA 1
ATOM 2276 C C . PHE A 1 281 ? -21.997 5.080 26.227 1.00 90.75 281 PHE A C 1
ATOM 2278 O O . PHE A 1 281 ? -22.913 4.836 25.436 1.00 90.75 281 PHE A O 1
ATOM 2285 N N . ILE A 1 282 ? -21.569 6.323 26.478 1.00 88.88 282 ILE A N 1
ATOM 2286 C CA . ILE A 1 282 ? -22.244 7.523 25.960 1.00 88.88 282 ILE A CA 1
ATOM 2287 C C . ILE A 1 282 ? -22.196 7.543 24.427 1.00 88.88 282 ILE A C 1
ATOM 2289 O O . ILE A 1 282 ? -23.232 7.744 23.796 1.00 88.88 282 ILE A O 1
ATOM 2293 N N . ALA A 1 283 ? -21.058 7.217 23.803 1.00 89.56 283 ALA A N 1
ATOM 2294 C CA . ALA A 1 283 ? -20.963 7.134 22.341 1.00 89.56 283 ALA A CA 1
ATOM 2295 C C . ALA A 1 283 ? -21.928 6.093 21.742 1.00 89.56 283 ALA A C 1
ATOM 2297 O O . ALA A 1 283 ? -22.573 6.325 20.714 1.00 89.56 283 ALA A O 1
ATOM 2298 N N . GLN A 1 284 ? -22.069 4.937 22.396 1.00 88.44 284 GLN A N 1
ATOM 2299 C CA . GLN A 1 284 ? -22.943 3.869 21.916 1.00 88.44 284 GLN A CA 1
ATOM 2300 C C . GLN A 1 284 ? -24.436 4.150 22.171 1.00 88.44 284 GLN A C 1
ATOM 2302 O O . GLN A 1 284 ? -25.263 3.628 21.412 1.00 88.44 284 GLN A O 1
ATOM 2307 N N . VAL A 1 285 ? -24.765 4.981 23.167 1.00 88.50 285 VAL A N 1
ATOM 2308 C CA . VAL A 1 285 ? -26.127 5.404 23.553 1.00 88.50 285 VAL A CA 1
ATOM 2309 C C . VAL A 1 285 ? -26.583 6.706 22.870 1.00 88.50 285 VAL A C 1
ATOM 2311 O O . VAL A 1 285 ? -27.779 6.873 22.672 1.00 88.50 285 VAL A O 1
ATOM 2314 N N . SER A 1 286 ? -25.674 7.587 22.439 1.00 85.19 286 SER A N 1
ATOM 2315 C CA . SER A 1 286 ? -25.970 8.938 21.917 1.00 85.19 286 SER A CA 1
ATOM 2316 C C . SER A 1 286 ? -27.168 9.065 20.947 1.00 85.19 286 SER A C 1
ATOM 2318 O O . SER A 1 286 ? -27.982 9.959 21.174 1.00 85.19 286 SER A O 1
ATOM 2320 N N . PRO A 1 287 ? -27.399 8.176 19.953 1.00 83.25 287 PRO A N 1
ATOM 2321 C CA . PRO A 1 287 ? -28.573 8.277 19.072 1.00 83.25 287 PRO A CA 1
ATOM 2322 C C . PRO A 1 287 ? -29.930 8.104 19.769 1.00 83.25 287 PRO A C 1
ATOM 2324 O O . PRO A 1 287 ? -30.952 8.477 19.205 1.00 83.25 287 PRO A O 1
ATOM 2327 N N . CYS A 1 288 ? -29.962 7.528 20.973 1.00 84.25 288 CYS A N 1
ATOM 2328 C CA . CYS A 1 288 ? -31.165 7.433 21.800 1.00 84.25 288 CYS A CA 1
ATOM 2329 C C . CYS A 1 288 ? -31.498 8.769 22.490 1.00 84.25 288 CYS A C 1
ATOM 2331 O O . CYS A 1 288 ? -32.657 9.006 22.816 1.00 84.25 288 CYS A O 1
ATOM 2333 N N . TYR A 1 289 ? -30.500 9.642 22.687 1.00 86.25 289 TYR A N 1
ATOM 2334 C CA . TYR A 1 289 ? -30.632 10.956 23.323 1.00 86.25 289 TYR A CA 1
ATOM 2335 C C . TYR A 1 289 ? -29.857 12.026 22.522 1.00 86.25 289 TYR A C 1
ATOM 2337 O O . TYR A 1 289 ? -28.847 12.561 23.000 1.00 86.25 289 TYR A O 1
ATOM 2345 N N . PRO A 1 290 ? -30.301 12.356 21.293 1.00 82.19 290 PRO A N 1
ATOM 2346 C CA . PRO A 1 290 ? -29.589 13.283 20.411 1.00 82.19 290 PRO A CA 1
ATOM 2347 C C . PRO A 1 290 ? -29.600 14.733 20.916 1.00 82.19 290 PRO A C 1
ATOM 2349 O O . PRO A 1 290 ? -28.855 15.556 20.400 1.00 82.19 290 PRO A O 1
ATOM 2352 N N . GLU A 1 291 ? -30.429 15.065 21.910 1.00 83.81 291 GLU A N 1
ATOM 2353 C CA . GLU A 1 291 ? -30.464 16.397 22.518 1.00 83.81 291 GLU A CA 1
ATOM 2354 C C . GLU A 1 291 ? -29.414 16.571 23.614 1.00 83.81 291 GLU A C 1
ATOM 2356 O O . GLU A 1 291 ? -28.605 17.491 23.544 1.00 83.81 291 GLU A O 1
ATOM 2361 N N . GLU A 1 292 ? -29.388 15.642 24.570 1.00 82.69 292 GLU A N 1
ATOM 2362 C CA . GLU A 1 292 ? -28.471 15.647 25.718 1.00 82.69 292 GLU A CA 1
ATOM 2363 C C . GLU A 1 292 ? -27.007 15.416 25.299 1.00 82.69 292 GLU A C 1
ATOM 2365 O O . GLU A 1 292 ? -26.083 15.753 26.030 1.00 82.69 292 GLU A O 1
ATOM 2370 N N . THR A 1 293 ? -26.772 14.811 24.125 1.00 82.06 293 THR A N 1
ATOM 2371 C CA . THR A 1 293 ? -25.421 14.447 23.654 1.00 82.06 293 THR A CA 1
ATOM 2372 C C . THR A 1 293 ? -24.828 15.386 22.601 1.00 82.06 293 THR A C 1
ATOM 2374 O O . THR A 1 293 ? -23.768 15.074 22.062 1.00 82.06 293 THR A O 1
ATOM 2377 N N . LYS A 1 294 ? -25.443 16.554 22.342 1.00 84.19 294 LYS A N 1
ATOM 2378 C CA . LYS A 1 294 ? -24.966 17.536 21.340 1.00 84.19 294 LYS A CA 1
ATOM 2379 C C . LYS A 1 294 ? -23.514 17.979 21.567 1.00 84.19 294 LYS A C 1
ATOM 2381 O O . LYS A 1 294 ? -22.756 18.059 20.609 1.00 84.19 294 LYS A O 1
ATOM 2386 N N . GLU A 1 295 ? -23.108 18.220 22.814 1.00 86.12 295 GLU A N 1
ATOM 2387 C CA . GLU A 1 295 ? -21.748 18.691 23.128 1.00 86.12 295 GLU A CA 1
ATOM 2388 C C . GLU A 1 295 ? -20.689 17.579 23.165 1.00 86.12 295 GLU A C 1
ATOM 2390 O O . GLU A 1 295 ? -19.506 17.832 22.937 1.00 86.12 295 GLU A O 1
ATOM 2395 N N . PHE A 1 296 ? -21.087 16.341 23.472 1.00 88.19 296 PHE A N 1
ATOM 2396 C CA . PHE A 1 296 ? -20.173 15.226 23.752 1.00 88.19 296 PHE A CA 1
ATOM 2397 C C . PHE A 1 296 ? -19.101 14.987 22.658 1.00 88.19 296 PHE A C 1
ATOM 2399 O O . PHE A 1 296 ? -17.935 14.794 23.022 1.00 88.19 296 PHE A O 1
ATOM 2406 N N . PRO A 1 297 ? -19.410 15.062 21.342 1.00 86.75 297 PRO A N 1
ATOM 2407 C CA . PRO A 1 297 ? -18.398 14.992 20.287 1.00 86.75 297 PRO A CA 1
ATOM 2408 C C . PRO A 1 297 ? -17.326 16.083 20.395 1.00 86.75 297 PRO A C 1
ATOM 2410 O O . PRO A 1 297 ? -16.133 15.776 20.361 1.00 86.75 297 PRO A O 1
ATOM 2413 N N . ASP A 1 298 ? -17.738 17.341 20.563 1.00 86.62 298 ASP A N 1
ATOM 2414 C CA . ASP A 1 298 ? -16.837 18.497 20.588 1.00 86.62 298 ASP A CA 1
ATOM 2415 C C . ASP A 1 298 ? -15.985 18.527 21.861 1.00 86.62 298 ASP A C 1
ATOM 2417 O O . ASP A 1 298 ? -14.809 18.905 21.818 1.00 86.62 298 ASP A O 1
ATOM 2421 N N . GLN A 1 299 ? -16.527 18.035 22.981 1.00 86.62 299 GLN A N 1
ATOM 2422 C CA . GLN A 1 299 ? -15.771 17.834 24.217 1.00 86.62 299 GLN A CA 1
ATOM 2423 C C . GLN A 1 299 ? -14.622 16.818 24.017 1.00 86.62 299 GLN A C 1
ATOM 2425 O O . GLN A 1 299 ? -13.483 17.103 24.399 1.00 86.62 299 GLN A O 1
ATOM 2430 N N . ILE A 1 300 ? -14.863 15.679 23.348 1.00 87.38 300 ILE A N 1
ATOM 2431 C CA . ILE A 1 300 ? -13.804 14.692 23.039 1.00 87.38 300 ILE A CA 1
ATOM 2432 C C . ILE A 1 300 ? -12.818 15.230 21.986 1.00 87.38 300 ILE A C 1
ATOM 2434 O O . ILE A 1 300 ? -11.608 15.047 22.137 1.00 87.38 300 ILE A O 1
ATOM 2438 N N . ILE A 1 301 ? -13.292 15.932 20.950 1.00 86.75 301 ILE A N 1
ATOM 2439 C CA . ILE A 1 301 ? -12.431 16.579 19.939 1.00 86.75 301 ILE A CA 1
ATOM 2440 C C . ILE A 1 301 ? -11.498 17.612 20.596 1.00 86.75 301 ILE A C 1
ATOM 2442 O O . ILE A 1 301 ? -10.305 17.667 20.278 1.00 86.75 301 ILE A O 1
ATOM 2446 N N . THR A 1 302 ? -12.005 18.387 21.558 1.00 87.38 302 THR A N 1
ATOM 2447 C CA . THR A 1 302 ? -11.228 19.365 22.338 1.00 87.38 302 THR A CA 1
ATOM 2448 C C . THR A 1 302 ? -10.186 18.686 23.229 1.00 87.38 302 THR A C 1
ATOM 2450 O O . THR A 1 302 ? -9.031 19.114 23.262 1.00 87.38 302 THR A O 1
ATOM 2453 N N . LEU A 1 303 ? -10.554 17.603 23.916 1.00 84.50 303 LEU A N 1
ATOM 2454 C CA . LEU A 1 303 ? -9.644 16.847 24.782 1.00 84.50 303 LEU A CA 1
ATOM 2455 C C . LEU A 1 303 ? -8.508 16.204 23.964 1.00 84.50 303 LEU A C 1
ATOM 2457 O O . LEU A 1 303 ? -7.331 16.395 24.283 1.00 84.50 303 LEU A O 1
ATOM 2461 N N . LEU A 1 304 ? -8.839 15.520 22.862 1.00 83.88 304 LEU A N 1
ATOM 2462 C CA . LEU A 1 304 ? -7.848 14.930 21.957 1.00 83.88 304 LEU A CA 1
ATOM 2463 C C . LEU A 1 304 ? -6.927 15.996 21.348 1.00 83.88 304 LEU A C 1
ATOM 2465 O O . LEU A 1 304 ? -5.710 15.843 21.416 1.00 83.88 304 LEU A O 1
ATOM 2469 N N . SER A 1 305 ? -7.463 17.085 20.791 1.00 82.12 305 SER A N 1
ATOM 2470 C CA . SER A 1 305 ? -6.637 18.119 20.141 1.00 82.12 305 SER A CA 1
ATOM 2471 C C . SER A 1 305 ? -5.673 18.831 21.100 1.00 82.12 305 SER A C 1
ATOM 2473 O O . SER A 1 305 ? -4.570 19.183 20.679 1.00 82.12 305 SER A O 1
ATOM 2475 N N . LYS A 1 306 ? -6.029 18.976 22.384 1.00 83.12 306 LYS A N 1
ATOM 2476 C CA . LYS A 1 306 ? -5.140 19.524 23.424 1.00 83.12 306 LYS A CA 1
ATOM 2477 C C . LYS A 1 306 ? -4.094 18.522 23.932 1.00 83.12 306 LYS A C 1
ATOM 2479 O O . LYS A 1 306 ? -2.936 18.898 24.095 1.00 83.12 306 LYS A O 1
ATOM 2484 N N . HIS A 1 307 ? -4.470 17.264 24.185 1.00 78.50 307 HIS A N 1
ATOM 2485 C CA . HIS A 1 307 ? -3.650 16.329 24.979 1.00 78.50 307 HIS A CA 1
ATOM 2486 C C . HIS A 1 307 ? -3.143 15.085 24.215 1.00 78.50 307 HIS A C 1
ATOM 2488 O O . HIS A 1 307 ? -2.599 14.163 24.827 1.00 78.50 307 HIS A O 1
ATOM 2494 N N . TYR A 1 308 ? -3.250 15.043 22.878 1.00 76.31 308 TYR A N 1
ATOM 2495 C CA . TYR A 1 308 ? -2.898 13.874 22.048 1.00 76.31 308 TYR A CA 1
ATOM 2496 C C . TYR A 1 308 ? -1.477 13.308 22.212 1.00 76.31 308 TYR A C 1
ATOM 2498 O O . TYR A 1 308 ? -1.271 12.144 21.859 1.00 76.31 308 TYR A O 1
ATOM 2506 N N . GLN A 1 309 ? -0.492 14.060 22.709 1.00 78.50 309 GLN A N 1
ATOM 2507 C CA . GLN A 1 309 ? 0.843 13.518 23.012 1.00 78.50 309 GLN A CA 1
ATOM 2508 C C . GLN A 1 309 ? 0.920 12.865 24.402 1.00 78.50 309 GLN A C 1
ATOM 2510 O O . GLN A 1 309 ? 1.556 11.823 24.523 1.00 78.50 309 GLN A O 1
ATOM 2515 N N . ILE A 1 310 ? 0.238 13.429 25.404 1.00 81.25 310 ILE A N 1
ATOM 2516 C CA . ILE A 1 310 ? 0.329 13.028 26.822 1.00 81.25 310 ILE A CA 1
ATOM 2517 C C . ILE A 1 310 ? -0.580 11.830 27.135 1.00 81.25 310 ILE A C 1
ATOM 2519 O O . ILE A 1 310 ? -0.207 10.980 27.935 1.00 81.25 310 ILE A O 1
ATOM 2523 N N . LEU A 1 311 ? -1.740 11.729 26.471 1.00 79.50 311 LEU A N 1
ATOM 2524 C CA . LEU A 1 311 ? -2.732 10.681 26.736 1.00 79.50 311 LEU A CA 1
ATOM 2525 C C . LEU A 1 311 ? -2.157 9.253 26.738 1.00 79.50 311 LEU A C 1
ATOM 2527 O O . LEU A 1 311 ? -1.331 8.888 25.893 1.00 79.50 311 LEU A O 1
ATOM 2531 N N . ASP A 1 312 ? -2.745 8.395 27.566 1.00 81.81 312 ASP A N 1
ATOM 2532 C CA . ASP A 1 312 ? -2.598 6.946 27.451 1.00 81.81 312 ASP A CA 1
ATOM 2533 C C . ASP A 1 312 ? -2.981 6.428 26.046 1.00 81.81 312 ASP A C 1
ATOM 2535 O O . ASP A 1 312 ? -3.864 6.952 25.358 1.00 81.81 312 ASP A O 1
ATOM 2539 N N . ALA A 1 313 ? -2.289 5.383 25.597 1.00 83.62 313 ALA A N 1
ATOM 2540 C CA . ALA A 1 313 ? -2.540 4.717 24.330 1.00 83.62 313 ALA A CA 1
ATOM 2541 C C . ALA A 1 313 ? -3.921 4.041 24.273 1.00 83.62 313 ALA A C 1
ATOM 2543 O O . ALA A 1 313 ? -4.531 4.041 23.205 1.00 83.62 313 ALA A O 1
ATOM 2544 N N . GLU A 1 314 ? -4.435 3.490 25.375 1.00 84.00 314 GLU A N 1
ATOM 2545 C CA . GLU A 1 314 ? -5.740 2.818 25.396 1.00 84.00 314 GLU A CA 1
ATOM 2546 C C . GLU A 1 314 ? -6.904 3.815 25.461 1.00 84.00 314 GLU A C 1
ATOM 2548 O O . GLU A 1 314 ? -7.776 3.768 24.590 1.00 84.00 314 GLU A O 1
ATOM 2553 N N . LEU A 1 315 ? -6.839 4.816 26.347 1.00 85.50 315 LEU A N 1
ATOM 2554 C CA . LEU A 1 315 ? -7.798 5.932 26.388 1.00 85.50 315 LEU A CA 1
ATOM 2555 C C . LEU A 1 315 ? -7.880 6.686 25.045 1.00 85.50 315 LEU A C 1
ATOM 2557 O O . LEU A 1 315 ? -8.967 6.994 24.553 1.00 85.50 315 LEU A O 1
ATOM 2561 N N . ARG A 1 316 ? -6.738 6.934 24.387 1.00 86.38 316 ARG A N 1
ATOM 2562 C CA . ARG A 1 316 ? -6.708 7.571 23.055 1.00 86.38 316 ARG A CA 1
ATOM 2563 C C . ARG A 1 316 ? -7.359 6.688 21.979 1.00 86.38 316 ARG A C 1
ATOM 2565 O O . ARG A 1 316 ? -7.967 7.217 21.049 1.00 86.38 316 ARG A O 1
ATOM 2572 N N . ARG A 1 317 ? -7.261 5.355 22.092 1.00 87.06 317 ARG A N 1
ATOM 2573 C CA . ARG A 1 317 ? -7.918 4.406 21.174 1.00 87.06 317 ARG A CA 1
ATOM 2574 C C . ARG A 1 317 ? -9.428 4.340 21.404 1.00 87.06 317 ARG A C 1
ATOM 2576 O O . ARG A 1 317 ? -10.157 4.392 20.415 1.00 87.06 317 ARG A O 1
ATOM 2583 N N . THR A 1 318 ? -9.905 4.299 22.649 1.00 88.00 318 THR A N 1
ATOM 2584 C CA . THR A 1 318 ? -11.352 4.289 22.945 1.00 88.00 318 THR A CA 1
ATOM 2585 C C . THR A 1 318 ? -12.025 5.607 22.552 1.00 88.00 318 THR A C 1
ATOM 2587 O O . THR A 1 318 ? -13.058 5.576 21.887 1.00 88.00 318 THR A O 1
ATOM 2590 N N . MET A 1 319 ? -11.398 6.763 22.804 1.00 87.62 319 MET A N 1
ATOM 2591 C CA . MET A 1 319 ? -11.892 8.064 22.313 1.00 87.62 319 MET A CA 1
ATOM 2592 C C . MET A 1 319 ? -12.006 8.135 20.782 1.00 87.62 319 MET A C 1
ATOM 2594 O O . MET A 1 319 ? -13.004 8.629 20.255 1.00 87.62 319 MET A O 1
ATOM 2598 N N . VAL A 1 320 ? -11.015 7.623 20.043 1.00 89.19 320 VAL A N 1
ATOM 2599 C CA . VAL A 1 320 ? -11.089 7.588 18.572 1.00 89.19 320 VAL A CA 1
ATOM 2600 C C . VAL A 1 320 ? -12.155 6.601 18.091 1.00 89.19 320 VAL A C 1
ATOM 2602 O O . VAL A 1 320 ? -12.913 6.942 17.187 1.00 89.19 320 VAL A O 1
ATOM 2605 N N . GLN A 1 321 ? -12.287 5.424 18.712 1.00 88.38 321 GLN A N 1
ATOM 2606 C CA . GLN A 1 321 ? -13.358 4.468 18.398 1.00 88.38 321 GLN A CA 1
ATOM 2607 C C . GLN A 1 321 ? -14.758 5.048 18.669 1.00 88.38 321 GLN A C 1
ATOM 2609 O O . GLN A 1 321 ? -15.665 4.837 17.864 1.00 88.38 321 GLN A O 1
ATOM 2614 N N . ALA A 1 322 ? -14.924 5.829 19.739 1.00 88.50 322 ALA A N 1
ATOM 2615 C CA . ALA A 1 322 ? -16.154 6.556 20.042 1.00 88.50 322 ALA A CA 1
ATOM 2616 C C . ALA A 1 322 ? -16.507 7.582 18.948 1.00 88.50 322 ALA A C 1
ATOM 2618 O O . ALA A 1 322 ? -17.624 7.560 18.429 1.00 88.50 322 ALA A O 1
ATOM 2619 N N . LEU A 1 323 ? -15.556 8.427 18.533 1.00 87.75 323 LEU A N 1
ATOM 2620 C CA . LEU A 1 323 ? -15.775 9.406 17.457 1.00 87.75 323 LEU A CA 1
ATOM 2621 C C . LEU A 1 323 ? -16.041 8.742 16.093 1.00 87.75 323 LEU A C 1
ATOM 2623 O O . LEU A 1 323 ? -16.901 9.200 15.342 1.00 87.75 323 LEU A O 1
ATOM 2627 N N . VAL A 1 324 ? -15.356 7.634 15.788 1.00 87.81 324 VAL A N 1
ATOM 2628 C CA . VAL A 1 324 ? -15.634 6.782 14.616 1.00 87.81 324 VAL A CA 1
ATOM 2629 C C . VAL A 1 324 ? -17.070 6.252 14.645 1.00 87.81 324 VAL A C 1
ATOM 2631 O O . VAL A 1 324 ? -17.789 6.334 13.651 1.00 87.81 324 VAL A O 1
ATOM 2634 N N . LEU A 1 325 ? -17.519 5.741 15.791 1.00 87.38 325 LEU A N 1
ATOM 2635 C CA . LEU A 1 325 ? -18.862 5.189 15.952 1.00 87.38 325 LEU A CA 1
ATOM 2636 C C . LEU A 1 325 ? -19.954 6.261 15.814 1.00 87.38 325 LEU A C 1
ATOM 2638 O O . LEU A 1 325 ? -20.988 5.990 15.207 1.00 87.38 325 LEU A O 1
ATOM 2642 N N . LEU A 1 326 ? -19.721 7.471 16.328 1.00 85.94 326 LEU A N 1
ATOM 2643 C CA . LEU A 1 326 ? -20.626 8.618 16.176 1.00 85.94 326 LEU A CA 1
ATOM 2644 C C . LEU A 1 326 ? -20.703 9.112 14.721 1.00 85.94 326 LEU A C 1
ATOM 2646 O O . LEU A 1 326 ? -21.783 9.448 14.240 1.00 85.94 326 LEU A O 1
ATOM 2650 N N . ARG A 1 327 ? -19.583 9.091 13.989 1.00 84.75 327 ARG A N 1
ATOM 2651 C CA . ARG A 1 327 ? -19.525 9.436 12.559 1.00 84.75 327 ARG A CA 1
ATOM 2652 C C . ARG A 1 327 ? -20.204 8.407 11.657 1.00 84.75 327 ARG A C 1
ATOM 2654 O O . ARG A 1 327 ? -20.944 8.798 10.764 1.00 84.75 327 ARG A O 1
ATOM 2661 N N . ASN A 1 328 ? -20.060 7.114 11.952 1.00 84.00 328 ASN A N 1
ATOM 2662 C CA . ASN A 1 328 ? -20.819 6.035 11.297 1.00 84.00 328 ASN A CA 1
ATOM 2663 C C . ASN A 1 328 ? -22.342 6.109 11.559 1.00 84.00 328 ASN A C 1
ATOM 2665 O O . ASN A 1 328 ? -23.097 5.272 11.069 1.00 84.00 328 ASN A O 1
ATOM 2669 N N . ARG A 1 329 ? -22.785 7.078 12.369 1.00 82.38 329 ARG A N 1
ATOM 2670 C CA . ARG A 1 329 ? -24.179 7.415 12.688 1.00 82.38 329 ARG A CA 1
ATOM 2671 C C . ARG A 1 329 ? -24.520 8.865 12.298 1.00 82.38 329 ARG A C 1
ATOM 2673 O O . ARG A 1 329 ? -25.501 9.405 12.787 1.00 82.38 329 ARG A O 1
ATOM 2680 N N . GLU A 1 330 ? -23.677 9.490 11.472 1.00 79.69 330 GLU A N 1
ATOM 2681 C CA . GLU A 1 330 ? -23.819 10.837 10.889 1.00 79.69 330 GLU A CA 1
ATOM 2682 C C . GLU A 1 330 ? -23.928 12.011 11.895 1.00 79.69 330 GLU A C 1
ATOM 2684 O O . GLU A 1 330 ? -24.129 13.155 11.498 1.00 79.69 330 GLU A O 1
ATOM 2689 N N . MET A 1 331 ? -23.664 11.777 13.189 1.00 77.12 331 MET A N 1
ATOM 2690 C CA . MET A 1 331 ? -23.726 12.794 14.258 1.00 77.12 331 MET A CA 1
ATOM 2691 C C . MET A 1 331 ? -22.575 13.824 14.230 1.00 77.12 331 MET A C 1
ATOM 2693 O O . MET A 1 331 ? -22.578 14.764 15.020 1.00 77.12 331 MET A O 1
ATOM 2697 N N . ILE A 1 332 ? -21.549 13.640 13.386 1.00 79.94 332 ILE A N 1
ATOM 2698 C CA . ILE A 1 332 ? -20.332 14.476 13.348 1.00 79.94 332 ILE A CA 1
ATOM 2699 C C . ILE A 1 332 ? -19.965 14.806 11.900 1.00 79.94 332 ILE A C 1
ATOM 2701 O O . ILE A 1 332 ? -19.900 13.917 11.051 1.00 79.94 332 ILE A O 1
ATOM 2705 N N . SER A 1 333 ? -19.620 16.070 11.622 1.00 78.38 333 SER A N 1
ATOM 2706 C CA . SER A 1 333 ? -19.145 16.470 10.292 1.00 78.38 333 SER A CA 1
ATOM 2707 C C . SER A 1 333 ? -17.805 15.807 9.919 1.00 78.38 333 SER A C 1
ATOM 2709 O O . SER A 1 333 ? -16.799 15.900 10.631 1.00 78.38 333 SER A O 1
ATOM 2711 N N . SER A 1 334 ? -17.776 15.164 8.746 1.00 78.12 334 SER A N 1
ATOM 2712 C CA . SER A 1 334 ? -16.601 14.453 8.213 1.00 78.12 334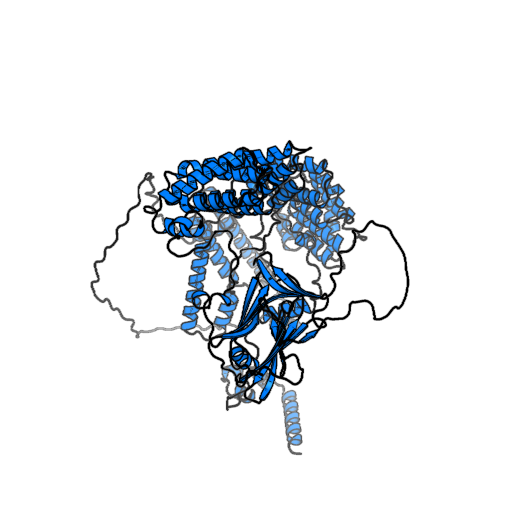 SER A CA 1
ATOM 2713 C C . SER A 1 334 ? -15.342 15.337 8.148 1.00 78.12 334 SER A C 1
ATOM 2715 O O . SER A 1 334 ? -14.246 14.899 8.505 1.00 78.12 334 SER A O 1
ATOM 2717 N N . THR A 1 335 ? -15.494 16.615 7.780 1.00 81.50 335 THR A N 1
ATOM 2718 C CA . THR A 1 335 ? -14.395 17.589 7.651 1.00 81.50 335 THR A CA 1
ATOM 2719 C C . THR A 1 335 ? -13.685 17.896 8.968 1.00 81.50 335 THR A C 1
ATOM 2721 O O . THR A 1 335 ? -12.452 17.934 8.996 1.00 81.50 335 THR A O 1
ATOM 2724 N N . ALA A 1 336 ? -14.430 18.093 10.061 1.00 79.50 336 ALA A N 1
ATOM 2725 C CA . ALA A 1 336 ? -13.836 18.368 11.369 1.00 79.50 336 ALA A CA 1
ATOM 2726 C C . ALA A 1 336 ? -13.083 17.134 11.885 1.00 79.50 336 ALA A C 1
ATOM 2728 O O . ALA A 1 336 ? -11.916 17.227 12.274 1.00 79.50 336 ALA A O 1
ATOM 2729 N N . LEU A 1 337 ? -13.711 15.954 11.797 1.00 84.44 337 LEU A N 1
ATOM 2730 C CA . LEU A 1 337 ? -13.111 14.738 12.338 1.00 84.44 337 LEU A CA 1
ATOM 2731 C C . LEU A 1 337 ? -11.896 14.256 11.529 1.00 84.44 337 LEU A C 1
ATOM 2733 O O . LEU A 1 337 ? -10.919 13.807 12.124 1.00 84.44 337 LEU A O 1
ATOM 2737 N N . LEU A 1 338 ? -11.900 14.382 10.195 1.00 83.12 338 LEU A N 1
ATOM 2738 C CA . LEU A 1 338 ? -10.705 14.076 9.393 1.00 83.12 338 LEU A CA 1
ATOM 2739 C C . LEU A 1 338 ? -9.535 15.006 9.724 1.00 83.12 338 LEU A C 1
ATOM 2741 O O . LEU A 1 338 ? -8.409 14.528 9.833 1.00 83.12 338 LEU A O 1
ATOM 2745 N N . SER A 1 339 ? -9.793 16.297 9.948 1.00 83.44 339 SER A N 1
ATOM 2746 C CA . SER A 1 339 ? -8.750 17.256 10.341 1.00 83.44 339 SER A CA 1
ATOM 2747 C C . SER A 1 339 ? -8.074 16.845 11.658 1.00 83.44 339 SER A C 1
ATOM 2749 O O . SER A 1 339 ? -6.846 16.859 11.750 1.00 83.44 339 SER A O 1
ATOM 2751 N N . LEU A 1 340 ? -8.853 16.382 12.647 1.00 84.38 340 LEU A N 1
ATOM 2752 C CA . LEU A 1 340 ? -8.317 15.791 13.880 1.00 84.38 340 LEU A CA 1
ATOM 2753 C C . LEU A 1 340 ? -7.564 14.476 13.613 1.00 84.38 340 LEU A C 1
ATOM 2755 O O . LEU A 1 340 ? -6.486 14.253 14.156 1.00 84.38 340 LEU A O 1
ATOM 2759 N N . PHE A 1 341 ? -8.090 13.590 12.768 1.00 85.75 341 PHE A N 1
ATOM 2760 C CA . PHE A 1 341 ? -7.445 12.302 12.491 1.00 85.75 341 PHE A CA 1
ATOM 2761 C C . PHE A 1 341 ? -6.079 12.455 11.797 1.00 85.75 341 PHE A C 1
ATOM 2763 O O . PHE A 1 341 ? -5.154 11.707 12.122 1.00 85.75 341 PHE A O 1
ATOM 2770 N N . PHE A 1 342 ? -5.898 13.461 10.933 1.00 81.81 342 PHE A N 1
ATOM 2771 C CA . PHE A 1 342 ? -4.582 13.773 10.367 1.00 81.81 342 PHE A CA 1
ATOM 2772 C C . PHE A 1 342 ? -3.610 14.397 11.390 1.00 81.81 342 PHE A C 1
ATOM 2774 O O . PHE A 1 342 ? -2.419 14.086 11.330 1.00 81.81 342 PHE A O 1
ATOM 2781 N N . THR A 1 343 ? -4.055 15.212 12.362 1.00 82.12 343 THR A N 1
ATOM 2782 C CA . THR A 1 343 ? -3.145 15.677 13.437 1.00 82.12 343 THR A CA 1
ATOM 2783 C C . THR A 1 343 ? -2.744 14.538 14.377 1.00 82.12 343 THR A C 1
ATOM 2785 O O . THR A 1 343 ? -1.572 14.446 14.755 1.00 82.12 343 THR A O 1
ATOM 2788 N N . LEU A 1 344 ? -3.656 13.603 14.668 1.00 83.19 344 LEU A N 1
ATOM 2789 C CA . LEU A 1 344 ? -3.381 12.399 15.464 1.00 83.19 344 LEU A CA 1
ATOM 2790 C C . LEU A 1 344 ? -2.360 11.440 14.819 1.00 83.19 344 LEU A C 1
ATOM 2792 O O . LEU A 1 344 ? -1.767 10.629 15.532 1.00 83.19 344 LEU A O 1
ATOM 2796 N N . PHE A 1 345 ? -2.045 11.552 13.520 1.00 82.31 345 PHE A N 1
ATOM 2797 C CA . PHE A 1 345 ? -0.920 10.803 12.934 1.00 82.31 345 PHE A CA 1
ATOM 2798 C C . PHE A 1 345 ? 0.454 11.172 13.532 1.00 82.31 345 PHE A C 1
ATOM 2800 O O . PHE A 1 345 ? 1.403 10.396 13.384 1.00 82.31 345 PHE A O 1
ATOM 2807 N N . ARG A 1 346 ? 0.571 12.303 14.247 1.00 81.69 346 ARG A N 1
ATOM 2808 C CA . ARG A 1 346 ? 1.775 12.667 15.020 1.00 81.69 346 ARG A CA 1
ATOM 2809 C C . ARG A 1 346 ? 1.985 11.778 16.258 1.00 81.69 346 ARG A C 1
ATOM 2811 O O . ARG A 1 346 ? 3.115 11.647 16.720 1.00 81.69 346 ARG A O 1
ATOM 2818 N N . CYS A 1 347 ? 0.939 11.128 16.781 1.00 77.25 347 CYS A N 1
ATOM 2819 C CA . CYS A 1 347 ? 1.040 10.248 17.952 1.00 77.25 347 CYS A CA 1
ATOM 2820 C C . CYS A 1 347 ? 2.009 9.075 17.722 1.00 77.25 347 CYS A C 1
ATOM 2822 O O . CYS A 1 347 ? 2.071 8.499 16.635 1.00 77.25 347 CYS A O 1
ATOM 2824 N N . ARG A 1 348 ? 2.724 8.656 18.775 1.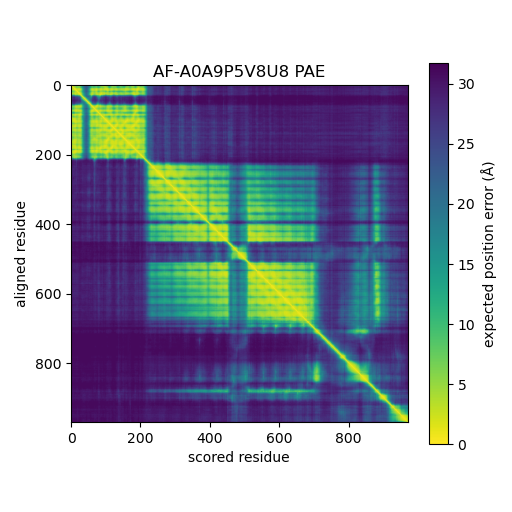00 71.50 348 ARG A N 1
ATOM 2825 C CA . ARG A 1 348 ? 3.737 7.584 18.698 1.00 71.50 348 ARG A CA 1
ATOM 2826 C C . ARG A 1 348 ? 3.175 6.149 18.668 1.00 71.50 348 ARG A C 1
ATOM 2828 O O . ARG A 1 348 ? 3.950 5.219 18.467 1.00 71.50 348 ARG A O 1
ATOM 2835 N N . ASP A 1 349 ? 1.861 5.944 18.787 1.00 80.31 349 ASP A N 1
ATOM 2836 C CA . ASP A 1 349 ? 1.243 4.609 18.695 1.00 80.31 349 ASP A CA 1
ATOM 2837 C C . ASP A 1 349 ? 1.164 4.113 17.238 1.00 80.31 349 ASP A C 1
ATOM 2839 O O . ASP A 1 349 ? 0.664 4.802 16.350 1.00 80.31 349 ASP A O 1
ATOM 2843 N N . LYS A 1 350 ? 1.648 2.897 16.962 1.00 84.62 350 LYS A N 1
ATOM 2844 C CA . LYS A 1 350 ? 1.442 2.241 15.662 1.00 84.62 350 LYS A CA 1
ATOM 2845 C C . LYS A 1 350 ? -0.019 1.808 15.482 1.00 84.62 350 LYS A C 1
ATOM 2847 O O . LYS A 1 350 ? -0.590 2.077 14.431 1.00 84.62 350 LYS A O 1
ATOM 2852 N N . VAL A 1 351 ? -0.619 1.183 16.497 1.00 87.50 351 VAL A N 1
ATOM 2853 C CA . VAL A 1 351 ? -1.942 0.543 16.399 1.00 87.50 351 VAL A CA 1
ATOM 2854 C C . VAL A 1 351 ? -3.018 1.581 16.099 1.00 87.50 351 VAL A C 1
ATOM 2856 O O . VAL A 1 351 ? -3.774 1.418 15.144 1.00 87.50 351 VAL A O 1
ATOM 2859 N N . LEU A 1 352 ? -3.040 2.694 16.840 1.00 86.38 352 LEU A N 1
ATOM 2860 C CA . LEU A 1 352 ? -3.961 3.791 16.558 1.00 86.38 352 LEU A CA 1
ATOM 2861 C C . LEU A 1 352 ? -3.778 4.377 15.151 1.00 86.38 352 LEU A C 1
ATOM 2863 O O . LEU A 1 352 ? -4.772 4.658 14.492 1.00 86.38 352 LEU A O 1
ATOM 2867 N N . ARG A 1 353 ? -2.542 4.558 14.666 1.00 86.75 353 ARG A N 1
ATOM 2868 C CA . ARG A 1 353 ? -2.315 5.113 13.319 1.00 86.75 353 ARG A CA 1
ATOM 2869 C C . ARG A 1 353 ? -2.804 4.176 12.221 1.00 86.75 353 ARG A C 1
ATOM 2871 O O . ARG A 1 353 ? -3.352 4.664 11.241 1.00 86.75 353 ARG A O 1
ATOM 2878 N N . ASP A 1 354 ? -2.673 2.867 12.405 1.00 88.31 354 ASP A N 1
ATOM 2879 C CA . ASP A 1 354 ? -3.182 1.873 11.456 1.00 88.31 354 ASP A CA 1
ATOM 2880 C C . ASP A 1 354 ? -4.733 1.795 11.501 1.00 88.31 354 ASP A C 1
ATOM 2882 O O . ASP A 1 354 ? -5.375 1.651 10.461 1.00 88.31 354 ASP A O 1
ATOM 2886 N N . ILE A 1 355 ? -5.361 2.012 12.669 1.00 88.12 355 ILE A N 1
ATOM 2887 C CA . ILE A 1 355 ? -6.827 2.186 12.806 1.00 88.12 355 ILE A CA 1
ATOM 2888 C C . ILE A 1 355 ? -7.310 3.475 12.117 1.00 88.12 355 ILE A C 1
ATOM 2890 O O . ILE A 1 355 ? -8.254 3.432 11.326 1.00 88.12 355 ILE A O 1
ATOM 2894 N N . LEU A 1 356 ? -6.663 4.615 12.395 1.00 88.88 356 LEU A N 1
ATOM 2895 C CA . LEU A 1 356 ? -6.980 5.917 11.795 1.00 88.88 356 LEU A CA 1
ATOM 2896 C C . LEU A 1 356 ? -6.857 5.862 10.270 1.00 88.88 356 LEU A C 1
ATOM 2898 O O . LEU A 1 356 ? -7.751 6.328 9.573 1.00 88.88 356 LEU A O 1
ATOM 2902 N N . TYR A 1 357 ? -5.786 5.250 9.763 1.00 89.50 357 TYR A N 1
ATOM 2903 C CA . TYR A 1 357 ? -5.535 5.045 8.339 1.00 89.50 357 TYR A CA 1
ATOM 2904 C C . TYR A 1 357 ? -6.700 4.315 7.653 1.00 89.50 357 TYR A C 1
ATOM 2906 O O . TYR A 1 357 ? -7.326 4.863 6.742 1.00 89.50 357 TYR A O 1
ATOM 2914 N N . ASN A 1 358 ? -7.056 3.130 8.162 1.00 90.12 358 ASN A N 1
ATOM 2915 C CA . ASN A 1 358 ? -8.160 2.329 7.631 1.00 90.12 358 ASN A CA 1
ATOM 2916 C C . ASN A 1 358 ? -9.496 3.086 7.691 1.00 90.12 358 ASN A C 1
ATOM 2918 O O . ASN A 1 358 ? -10.291 3.012 6.754 1.00 90.12 358 ASN A O 1
ATOM 2922 N N . HIS A 1 359 ? -9.746 3.843 8.766 1.00 88.25 359 HIS A N 1
ATOM 2923 C CA . HIS A 1 359 ? -10.961 4.647 8.878 1.00 88.25 359 HIS A CA 1
ATOM 2924 C C . HIS A 1 359 ? -10.997 5.810 7.878 1.00 88.25 359 HIS A C 1
ATOM 2926 O O . HIS A 1 359 ? -12.024 6.026 7.239 1.00 88.25 359 HIS A O 1
ATOM 2932 N N . ILE A 1 360 ? -9.907 6.573 7.740 1.00 88.12 360 ILE A N 1
ATOM 2933 C CA . ILE A 1 360 ? -9.828 7.715 6.816 1.00 88.12 360 ILE A CA 1
ATOM 2934 C C . ILE A 1 360 ? -10.137 7.250 5.388 1.00 88.12 360 ILE A C 1
ATOM 2936 O O . ILE A 1 360 ? -10.984 7.850 4.729 1.00 88.12 360 ILE A O 1
ATOM 2940 N N . VAL A 1 361 ? -9.513 6.157 4.932 1.00 88.25 361 VAL A N 1
ATOM 2941 C CA . VAL A 1 361 ? -9.753 5.629 3.581 1.00 88.25 361 VAL A CA 1
ATOM 2942 C C . VAL A 1 361 ? -11.181 5.096 3.425 1.00 88.25 361 VAL A C 1
ATOM 2944 O O . VAL A 1 361 ? -11.833 5.395 2.424 1.00 88.25 361 VAL A O 1
ATOM 2947 N N . ASN A 1 362 ? -11.699 4.344 4.403 1.00 88.44 362 ASN A N 1
ATOM 2948 C CA . ASN A 1 362 ? -13.050 3.780 4.316 1.00 88.44 362 ASN A CA 1
ATOM 2949 C C . ASN A 1 362 ? -14.148 4.847 4.354 1.00 88.44 362 ASN A C 1
ATOM 2951 O O . ASN A 1 362 ? -15.108 4.740 3.593 1.00 88.44 362 ASN A O 1
ATOM 2955 N N . ASP A 1 363 ? -14.017 5.892 5.171 1.00 85.81 363 ASP A N 1
ATOM 2956 C CA . ASP A 1 363 ? -15.007 6.966 5.171 1.00 85.81 363 ASP A CA 1
ATOM 2957 C C . ASP A 1 363 ? -14.883 7.859 3.936 1.00 85.81 363 ASP A C 1
ATOM 2959 O O . ASP A 1 363 ? -15.904 8.171 3.337 1.00 85.81 363 ASP A O 1
ATOM 2963 N N . ILE A 1 364 ? -13.676 8.209 3.471 1.00 84.62 364 ILE A N 1
ATOM 2964 C CA . ILE A 1 364 ? -13.544 8.957 2.209 1.00 84.62 364 ILE A CA 1
ATOM 2965 C C . ILE A 1 364 ? -14.109 8.132 1.039 1.00 84.62 364 ILE A C 1
ATOM 2967 O O . ILE A 1 364 ? -14.732 8.712 0.150 1.00 84.62 364 ILE A O 1
ATOM 2971 N N . LYS A 1 365 ? -14.003 6.793 1.065 1.00 85.38 365 LYS A N 1
ATOM 2972 C CA . LYS A 1 365 ? -14.741 5.913 0.144 1.00 85.38 365 LYS A CA 1
ATOM 2973 C C . LYS A 1 365 ? -16.255 6.098 0.308 1.00 85.38 365 LYS A C 1
ATOM 2975 O O . LYS A 1 365 ? -16.902 6.474 -0.662 1.00 85.38 365 LYS A O 1
ATOM 2980 N N . THR A 1 366 ? -16.823 5.895 1.500 1.00 85.25 366 THR A N 1
ATOM 2981 C CA . THR A 1 366 ? -18.276 6.025 1.767 1.00 85.25 366 THR A CA 1
ATOM 2982 C C . THR A 1 366 ? -18.840 7.408 1.425 1.00 85.25 366 THR A C 1
ATOM 2984 O O . THR A 1 366 ? -19.805 7.504 0.670 1.00 85.25 366 THR A O 1
ATOM 2987 N N . SER A 1 367 ? -18.182 8.478 1.870 1.00 81.50 367 SER A N 1
ATOM 2988 C CA . SER A 1 367 ? -18.502 9.882 1.578 1.00 81.50 367 SER A CA 1
ATOM 2989 C C . SER A 1 367 ? -18.472 10.232 0.081 1.00 81.50 367 SER A C 1
ATOM 2991 O O . SER A 1 367 ? -19.028 11.258 -0.303 1.00 81.50 367 SER A O 1
ATOM 2993 N N . ASN A 1 368 ? -17.832 9.412 -0.765 1.00 82.62 368 ASN A N 1
ATOM 2994 C CA . ASN A 1 368 ? -17.804 9.575 -2.223 1.00 82.62 368 ASN A CA 1
ATOM 2995 C C . ASN A 1 368 ? -18.543 8.439 -2.983 1.00 82.62 368 ASN A C 1
ATOM 2997 O O . ASN A 1 368 ? -18.477 8.409 -4.209 1.00 82.62 368 ASN A O 1
ATOM 3001 N N . GLN A 1 369 ? -19.258 7.519 -2.308 1.00 79.50 369 GLN A N 1
ATOM 3002 C CA . GLN A 1 369 ? -19.972 6.402 -2.969 1.00 79.50 369 GLN A CA 1
ATOM 3003 C C . GLN A 1 369 ? -21.159 6.858 -3.832 1.00 79.50 369 GLN A C 1
ATOM 3005 O O . GLN A 1 369 ? -21.425 6.242 -4.860 1.00 79.50 369 GLN A O 1
ATOM 3010 N N . LYS A 1 370 ? -21.889 7.898 -3.404 1.00 75.81 370 LYS A N 1
ATOM 3011 C CA . LYS A 1 370 ? -23.068 8.421 -4.123 1.00 75.81 370 LYS A CA 1
ATOM 3012 C C . LYS A 1 370 ? -22.688 9.491 -5.151 1.00 75.81 370 LYS A C 1
ATOM 3014 O O . LYS A 1 370 ? -23.112 9.427 -6.296 1.00 75.81 370 LYS A O 1
ATOM 3019 N N . ALA A 1 371 ? -21.880 10.464 -4.734 1.00 76.06 371 ALA A N 1
ATOM 3020 C CA . ALA A 1 371 ? -21.359 11.546 -5.565 1.00 76.06 371 ALA A CA 1
ATOM 3021 C C . ALA A 1 371 ? -20.026 12.043 -4.987 1.00 76.06 371 ALA A C 1
ATOM 3023 O O . ALA A 1 371 ? -19.790 11.924 -3.782 1.00 76.06 371 ALA A O 1
ATOM 3024 N N . LYS A 1 372 ? -19.153 12.628 -5.818 1.00 76.00 372 LYS A N 1
ATOM 3025 C CA . LYS A 1 372 ? -17.863 13.161 -5.353 1.00 76.00 372 LYS A CA 1
ATOM 3026 C C . LYS A 1 372 ? -18.053 14.431 -4.518 1.00 76.00 372 LYS A C 1
ATOM 3028 O O . LYS A 1 372 ? -18.438 15.478 -5.040 1.00 76.00 372 LYS A O 1
ATOM 3033 N N . ASN A 1 373 ? -17.727 14.376 -3.226 1.00 78.19 373 ASN A N 1
ATOM 3034 C CA . ASN A 1 373 ? -17.831 15.526 -2.326 1.00 78.19 373 ASN A CA 1
ATOM 3035 C C . ASN A 1 373 ? -16.631 16.473 -2.506 1.00 78.19 373 ASN A C 1
ATOM 3037 O O . ASN A 1 373 ? -15.698 16.515 -1.701 1.00 78.19 373 ASN A O 1
ATOM 3041 N N . ASN A 1 374 ? -16.660 17.254 -3.587 1.00 81.00 374 ASN A N 1
ATOM 3042 C CA . ASN A 1 374 ? -15.566 18.143 -3.989 1.00 81.00 374 ASN A CA 1
ATOM 3043 C C . ASN A 1 374 ? -15.215 19.206 -2.930 1.00 81.00 374 ASN A C 1
ATOM 3045 O O . ASN A 1 374 ? -14.050 19.592 -2.822 1.00 81.00 374 ASN A O 1
ATOM 3049 N N . LYS A 1 375 ? -16.182 19.647 -2.109 1.00 83.31 375 LYS A N 1
ATOM 3050 C CA . LYS A 1 375 ? -15.940 20.580 -0.993 1.00 83.31 375 LYS A CA 1
ATOM 3051 C C . LYS A 1 375 ? -15.087 19.924 0.094 1.00 83.31 375 LYS A C 1
ATOM 3053 O O . LYS A 1 375 ? -14.076 20.495 0.494 1.00 83.31 375 LYS A O 1
ATOM 3058 N N . MET A 1 376 ? -15.457 18.715 0.523 1.00 82.19 376 MET A N 1
ATOM 3059 C CA . MET A 1 376 ? -14.665 17.922 1.466 1.00 82.19 376 MET A CA 1
ATOM 3060 C C . MET A 1 376 ? -13.281 17.608 0.881 1.00 82.19 376 MET A C 1
ATOM 3062 O O . MET A 1 376 ? -12.274 17.950 1.496 1.00 82.19 376 MET A O 1
ATOM 3066 N N . ASN A 1 377 ? -13.224 17.032 -0.324 1.00 83.25 377 ASN A N 1
ATOM 3067 C CA . ASN A 1 377 ? -11.976 16.617 -0.972 1.00 83.25 377 ASN A CA 1
ATOM 3068 C C . ASN A 1 377 ? -10.981 17.790 -1.100 1.00 83.25 377 ASN A C 1
ATOM 3070 O O . ASN A 1 377 ? -9.820 17.638 -0.725 1.00 83.25 377 ASN A O 1
ATOM 3074 N N . LYS A 1 378 ? -11.430 18.990 -1.507 1.00 84.06 378 LYS A N 1
ATOM 3075 C CA . LYS A 1 378 ? -10.580 20.196 -1.599 1.00 84.06 378 LYS A CA 1
ATOM 3076 C C . LYS A 1 378 ? -10.006 20.632 -0.240 1.00 84.06 378 LYS A C 1
ATOM 3078 O O . LYS A 1 378 ? -8.835 21.004 -0.176 1.00 84.06 378 LYS A O 1
ATOM 3083 N N . THR A 1 379 ? -10.790 20.569 0.840 1.00 83.62 379 THR A N 1
ATOM 3084 C CA . THR A 1 379 ? -10.307 20.881 2.200 1.00 83.62 379 THR A CA 1
ATOM 3085 C C . THR A 1 379 ? -9.267 19.865 2.677 1.00 83.62 379 THR A C 1
ATOM 3087 O O . THR A 1 379 ? -8.242 20.253 3.236 1.00 83.62 379 THR A O 1
ATOM 3090 N N . LEU A 1 380 ? -9.486 18.573 2.410 1.00 81.38 380 LEU A N 1
ATOM 3091 C CA . LEU A 1 380 ? -8.552 17.503 2.783 1.00 81.38 380 LEU A CA 1
ATOM 3092 C C . LEU A 1 380 ? -7.231 17.606 2.008 1.00 81.38 380 LEU A C 1
ATOM 3094 O O . LEU A 1 380 ? -6.167 17.575 2.621 1.00 81.38 380 LEU A O 1
ATOM 3098 N N . GLN A 1 381 ? -7.294 17.820 0.689 1.00 81.19 381 GLN A N 1
ATOM 3099 C CA . GLN A 1 381 ? -6.122 18.072 -0.161 1.00 81.19 381 GLN A CA 1
ATOM 3100 C C . GLN A 1 381 ? -5.290 19.256 0.362 1.00 81.19 381 GLN A C 1
ATOM 3102 O O . GLN A 1 381 ? -4.067 19.151 0.469 1.00 81.19 381 GLN A O 1
ATOM 3107 N N . GLY A 1 382 ? -5.949 20.355 0.755 1.00 82.19 382 GLY A N 1
ATOM 3108 C CA . GLY A 1 382 ? -5.295 21.510 1.377 1.00 82.19 382 GLY A CA 1
ATOM 3109 C C . GLY A 1 382 ? -4.591 21.161 2.692 1.00 82.19 382 GLY A C 1
ATOM 3110 O O . GLY A 1 382 ? -3.415 21.480 2.859 1.00 82.19 382 GLY A O 1
ATOM 3111 N N . PHE A 1 383 ? -5.265 20.439 3.594 1.00 78.25 383 PHE A N 1
ATOM 3112 C CA . PHE A 1 383 ? -4.670 20.007 4.864 1.00 78.25 383 PHE A CA 1
ATOM 3113 C C . PHE A 1 383 ? -3.458 19.083 4.659 1.00 78.25 383 PHE A C 1
ATOM 3115 O O . PHE A 1 383 ? -2.444 19.214 5.345 1.00 78.25 383 PHE A O 1
ATOM 3122 N N . MET A 1 384 ? -3.528 18.166 3.692 1.00 76.81 384 MET A N 1
ATOM 3123 C CA . MET A 1 384 ? -2.435 17.239 3.382 1.00 76.81 384 MET A CA 1
ATOM 3124 C C . MET A 1 384 ? -1.216 17.965 2.798 1.00 76.81 384 MET A C 1
ATOM 3126 O O . MET A 1 384 ? -0.089 17.636 3.168 1.00 76.81 384 MET A O 1
ATOM 3130 N N . TYR A 1 385 ? -1.423 19.002 1.978 1.00 79.06 385 TYR A N 1
ATOM 3131 C CA . TYR A 1 385 ? -0.345 19.890 1.531 1.00 79.06 385 TYR A CA 1
ATOM 3132 C C . TYR A 1 385 ? 0.306 20.637 2.712 1.00 79.06 385 TYR A C 1
ATOM 3134 O O . TYR A 1 385 ? 1.534 20.641 2.835 1.00 79.06 385 TYR A O 1
ATOM 3142 N N . THR A 1 386 ? -0.489 21.186 3.642 1.00 81.56 386 THR A N 1
ATOM 3143 C CA . THR A 1 386 ? 0.027 21.795 4.886 1.00 81.56 386 THR A CA 1
ATOM 3144 C C . THR A 1 386 ? 0.819 20.792 5.736 1.00 81.56 386 THR A C 1
ATOM 3146 O O . THR A 1 386 ? 1.862 21.138 6.286 1.00 81.56 386 THR A O 1
ATOM 3149 N N . MET A 1 387 ? 0.381 19.534 5.825 1.00 75.75 387 MET A N 1
ATOM 3150 C CA . MET A 1 387 ? 1.101 18.497 6.574 1.00 75.75 387 MET A CA 1
ATOM 3151 C C . MET A 1 387 ? 2.437 18.111 5.925 1.00 75.75 387 MET A C 1
ATOM 3153 O O . MET A 1 387 ? 3.430 17.994 6.644 1.00 75.75 387 MET A O 1
ATOM 3157 N N . LEU A 1 388 ? 2.488 17.958 4.597 1.00 73.31 388 LEU A N 1
ATOM 3158 C CA . LEU A 1 388 ? 3.721 17.652 3.857 1.00 73.31 388 LEU A CA 1
ATOM 3159 C C . LEU A 1 388 ? 4.752 18.783 3.998 1.00 73.31 388 LEU A C 1
ATOM 3161 O O . LEU A 1 388 ? 5.862 18.544 4.473 1.00 73.31 388 LEU A O 1
ATOM 3165 N N . THR A 1 389 ? 4.349 20.023 3.716 1.00 73.12 389 THR A N 1
ATOM 3166 C CA . THR A 1 389 ? 5.200 21.217 3.893 1.00 73.12 389 THR A CA 1
ATOM 3167 C C . THR A 1 389 ? 5.639 21.431 5.351 1.00 73.12 389 THR A C 1
ATOM 3169 O O . THR A 1 389 ? 6.784 21.802 5.610 1.00 73.12 389 THR A O 1
ATOM 3172 N N . SER A 1 390 ? 4.803 21.086 6.343 1.00 67.88 390 SER A N 1
ATOM 3173 C CA . SER A 1 390 ? 5.196 21.124 7.767 1.00 67.88 390 SER A CA 1
ATOM 3174 C C . SER A 1 390 ? 6.269 20.098 8.170 1.00 67.88 390 SER A C 1
ATOM 3176 O O . SER A 1 390 ? 6.860 20.219 9.248 1.00 67.88 390 SER A O 1
ATOM 3178 N N . ALA A 1 391 ? 6.538 19.091 7.331 1.00 59.75 391 ALA A N 1
ATOM 3179 C CA . ALA A 1 391 ? 7.643 18.153 7.524 1.00 59.75 391 ALA A CA 1
ATOM 3180 C C . ALA A 1 391 ? 8.946 18.629 6.854 1.00 59.75 391 ALA A C 1
ATOM 3182 O O . ALA A 1 391 ? 10.025 18.270 7.324 1.00 59.75 391 ALA A O 1
ATOM 3183 N N . GLU A 1 392 ? 8.868 19.463 5.814 1.00 58.34 392 GLU A N 1
ATOM 3184 C CA . GLU A 1 392 ? 10.035 20.017 5.107 1.00 58.34 392 GLU A CA 1
ATOM 3185 C C . GLU A 1 392 ? 10.799 21.022 5.982 1.00 58.34 392 GLU A C 1
ATOM 3187 O O . GLU A 1 392 ? 12.020 20.936 6.109 1.00 58.34 392 GLU A O 1
ATOM 3192 N N . GLY A 1 393 ? 10.083 21.914 6.677 1.00 51.72 393 GLY A N 1
ATOM 3193 C CA . GLY A 1 393 ? 10.687 22.896 7.589 1.00 51.72 393 GLY A CA 1
ATOM 3194 C C . GLY A 1 393 ? 11.271 22.316 8.889 1.00 51.72 393 GLY A C 1
ATOM 3195 O O . GLY A 1 393 ? 11.889 23.045 9.660 1.00 51.72 393 GLY A O 1
ATOM 3196 N N . ALA A 1 394 ? 11.091 21.019 9.164 1.00 49.47 394 ALA A N 1
ATOM 3197 C CA . ALA A 1 394 ? 11.386 20.408 10.466 1.00 49.47 394 ALA A CA 1
ATOM 3198 C C . ALA A 1 394 ? 12.731 19.647 10.524 1.00 49.47 394 ALA A C 1
ATOM 3200 O O . ALA A 1 394 ? 12.893 18.723 11.330 1.00 49.47 394 ALA A O 1
ATOM 3201 N N . ALA A 1 395 ? 13.696 20.047 9.688 1.00 44.28 395 ALA A N 1
ATOM 3202 C CA . ALA A 1 395 ? 14.940 19.332 9.368 1.00 44.28 395 ALA A CA 1
ATOM 3203 C C . ALA A 1 395 ? 15.905 19.025 10.542 1.00 44.28 395 ALA A C 1
ATOM 3205 O O . ALA A 1 395 ? 16.881 18.307 10.340 1.00 44.28 395 ALA A O 1
ATOM 3206 N N . GLY A 1 396 ? 15.651 19.533 11.756 1.00 45.16 396 GLY A N 1
ATOM 3207 C CA . GLY A 1 396 ? 16.450 19.244 12.959 1.00 45.16 396 GLY A CA 1
ATOM 3208 C C . GLY A 1 396 ? 15.728 18.490 14.087 1.00 45.16 396 GLY A C 1
ATOM 3209 O O . GLY A 1 396 ? 16.393 17.962 14.973 1.00 45.16 396 GLY A O 1
ATOM 3210 N N . THR A 1 397 ? 14.390 18.439 14.097 1.00 44.53 397 THR A N 1
ATOM 3211 C CA . THR A 1 397 ? 13.611 18.015 15.288 1.00 44.53 397 THR A CA 1
ATOM 3212 C C . THR A 1 397 ? 12.333 17.216 14.989 1.00 44.53 397 THR A C 1
ATOM 3214 O O . THR A 1 397 ? 11.790 16.569 15.886 1.00 44.53 397 THR A O 1
ATOM 3217 N N . GLY A 1 398 ? 11.835 17.204 13.748 1.00 53.44 398 GLY A N 1
ATOM 3218 C CA . GLY A 1 398 ? 10.473 16.756 13.416 1.00 53.44 398 GLY A CA 1
ATOM 3219 C C . GLY A 1 398 ? 10.276 15.280 13.059 1.00 53.44 398 GLY A C 1
ATOM 3220 O O . GLY A 1 398 ? 9.565 14.998 12.094 1.00 53.44 398 GLY A O 1
ATOM 3221 N N . SER A 1 399 ? 10.848 14.324 13.801 1.00 62.06 399 SER A N 1
ATOM 3222 C CA . SER A 1 399 ? 10.674 12.887 13.485 1.00 62.06 399 SER A CA 1
ATOM 3223 C C . SER A 1 399 ? 9.199 12.433 13.475 1.00 62.06 399 SER A C 1
ATOM 3225 O O . SER A 1 399 ? 8.809 11.603 12.654 1.00 62.06 399 SER A O 1
ATOM 3227 N N . GLU A 1 400 ? 8.358 13.030 14.323 1.00 66.06 400 GLU A N 1
ATOM 3228 C CA . GLU A 1 400 ? 6.907 12.798 14.375 1.00 66.06 400 GLU A CA 1
ATOM 3229 C C . GLU A 1 400 ? 6.178 13.373 13.151 1.00 66.06 400 GLU A C 1
ATOM 3231 O O . GLU A 1 400 ? 5.356 12.683 12.545 1.00 66.06 400 GLU A O 1
ATOM 3236 N N . ASN A 1 401 ? 6.529 14.595 12.730 1.00 73.12 401 ASN A N 1
ATOM 3237 C CA . ASN A 1 401 ? 5.971 15.224 11.528 1.00 73.12 401 ASN A CA 1
ATOM 3238 C C . ASN A 1 401 ? 6.335 14.431 10.268 1.00 73.12 401 ASN A C 1
ATOM 3240 O O . ASN A 1 401 ? 5.474 14.221 9.419 1.00 73.12 401 ASN A O 1
ATOM 3244 N N . ALA A 1 402 ? 7.564 13.913 10.173 1.00 75.88 402 ALA A N 1
ATOM 3245 C CA . ALA A 1 402 ? 7.979 13.050 9.068 1.00 75.88 402 ALA A CA 1
ATOM 3246 C C . ALA A 1 402 ? 7.146 11.754 8.983 1.00 75.88 402 ALA A C 1
ATOM 3248 O O . ALA A 1 402 ? 6.787 11.323 7.888 1.00 75.88 402 ALA A O 1
ATOM 3249 N N . ILE A 1 403 ? 6.784 11.140 10.118 1.00 79.62 403 ILE A N 1
ATOM 3250 C CA . ILE A 1 403 ? 5.910 9.953 10.123 1.00 79.62 403 ILE A CA 1
ATOM 3251 C C . ILE A 1 403 ? 4.469 10.329 9.748 1.00 79.62 403 ILE A C 1
ATOM 3253 O O . ILE A 1 403 ? 3.841 9.613 8.966 1.00 79.62 403 ILE A O 1
ATOM 3257 N N . ALA A 1 404 ? 3.954 11.455 10.253 1.00 79.81 404 ALA A N 1
ATOM 3258 C CA . ALA A 1 404 ? 2.607 11.927 9.938 1.00 79.81 404 ALA A CA 1
ATOM 3259 C C . ALA A 1 404 ? 2.451 12.317 8.456 1.00 79.81 404 ALA A C 1
ATOM 3261 O O . ALA A 1 404 ? 1.463 11.949 7.818 1.00 79.81 404 ALA A O 1
ATOM 3262 N N . ALA A 1 405 ? 3.456 12.981 7.882 1.00 83.12 405 ALA A N 1
ATOM 3263 C CA . ALA A 1 405 ? 3.543 13.281 6.456 1.00 83.12 405 ALA A CA 1
ATOM 3264 C C . ALA A 1 405 ? 3.603 11.996 5.614 1.00 83.12 405 ALA A C 1
ATOM 3266 O O . ALA A 1 405 ? 2.830 11.852 4.669 1.00 83.12 405 ALA A O 1
ATOM 3267 N N . LYS A 1 406 ? 4.427 11.010 6.006 1.00 85.44 406 LYS A N 1
ATOM 3268 C CA . LYS A 1 406 ? 4.508 9.708 5.320 1.00 85.44 406 LYS A CA 1
ATOM 3269 C C . LYS A 1 406 ? 3.175 8.947 5.364 1.00 85.44 406 LYS A C 1
ATOM 3271 O O . LYS A 1 406 ? 2.753 8.426 4.338 1.00 85.44 406 LYS A O 1
ATOM 3276 N N . ARG A 1 407 ? 2.471 8.918 6.506 1.00 85.88 407 ARG A N 1
ATOM 3277 C CA . ARG A 1 407 ? 1.129 8.304 6.596 1.00 85.88 407 ARG A CA 1
ATOM 3278 C C . ARG A 1 407 ? 0.057 9.070 5.821 1.00 85.88 407 ARG A C 1
ATOM 3280 O O . ARG A 1 407 ? -0.829 8.440 5.255 1.00 85.88 407 ARG A O 1
ATOM 3287 N N . SER A 1 408 ? 0.161 10.394 5.731 1.00 84.44 408 SER A N 1
ATOM 3288 C CA . SER A 1 408 ? -0.724 11.198 4.877 1.00 84.44 408 SER A CA 1
ATOM 3289 C C . SER A 1 408 ? -0.482 10.902 3.390 1.00 84.44 408 SER A C 1
ATOM 3291 O O . SER A 1 408 ? -1.436 10.760 2.629 1.00 84.44 408 SER A O 1
ATOM 3293 N N . LEU A 1 409 ? 0.778 10.729 2.977 1.00 87.06 409 LEU A N 1
ATOM 3294 C CA . LEU A 1 409 ? 1.129 10.320 1.616 1.00 87.06 409 LEU A CA 1
ATOM 3295 C C . LEU A 1 409 ? 0.625 8.904 1.286 1.00 87.06 409 LEU A C 1
ATOM 3297 O O . LEU A 1 409 ? 0.041 8.720 0.221 1.00 87.06 409 LEU A O 1
ATOM 3301 N N . ASP A 1 410 ? 0.776 7.942 2.208 1.00 87.75 410 ASP A N 1
ATOM 3302 C CA . ASP A 1 410 ? 0.215 6.586 2.067 1.00 87.75 410 ASP A CA 1
ATOM 3303 C C . ASP A 1 410 ? -1.306 6.645 1.769 1.00 87.75 410 ASP A C 1
ATOM 3305 O O . ASP A 1 410 ? -1.773 6.025 0.814 1.00 87.75 410 ASP A O 1
ATOM 3309 N N . VAL A 1 411 ? -2.066 7.468 2.513 1.00 87.38 411 VAL A N 1
ATOM 3310 C CA . VAL A 1 411 ? -3.516 7.677 2.291 1.00 87.38 411 VAL A CA 1
ATOM 3311 C C . VAL A 1 411 ? -3.803 8.277 0.909 1.00 87.38 411 VAL A C 1
ATOM 3313 O O . VAL A 1 411 ? -4.722 7.829 0.226 1.00 87.38 411 VAL A O 1
ATOM 3316 N N . CYS A 1 412 ? -3.022 9.272 0.476 1.00 85.44 412 CYS A N 1
ATOM 3317 C CA . CYS A 1 412 ? -3.171 9.896 -0.846 1.00 85.44 412 CYS A CA 1
ATOM 3318 C C . CYS A 1 412 ? -3.019 8.863 -1.978 1.00 85.44 412 CYS A C 1
ATOM 3320 O O . CYS A 1 412 ? -3.809 8.840 -2.922 1.00 85.44 412 CYS A O 1
ATOM 3322 N N . ILE A 1 413 ? -2.025 7.979 -1.847 1.00 87.50 413 ILE A N 1
ATOM 3323 C CA . ILE A 1 413 ? -1.723 6.912 -2.806 1.00 87.50 413 ILE A CA 1
ATOM 3324 C C . ILE A 1 413 ? -2.866 5.886 -2.871 1.00 87.50 413 ILE A C 1
ATOM 3326 O O . ILE A 1 413 ? -3.283 5.509 -3.967 1.00 87.50 413 ILE A O 1
ATOM 3330 N N . GLU A 1 414 ? -3.418 5.460 -1.732 1.00 85.44 414 GLU A N 1
ATOM 3331 C CA . GLU A 1 414 ? -4.522 4.489 -1.718 1.00 85.44 414 GLU A CA 1
ATOM 3332 C C . GLU A 1 414 ? -5.839 5.074 -2.262 1.00 85.44 414 GLU A C 1
ATOM 3334 O O . GLU A 1 414 ? -6.577 4.386 -2.970 1.00 85.44 414 GLU A O 1
ATOM 3339 N N . LEU A 1 415 ? -6.121 6.357 -2.005 1.00 85.31 415 LEU A N 1
ATOM 3340 C CA . LEU A 1 415 ? -7.297 7.050 -2.551 1.00 85.31 415 LEU A CA 1
ATOM 3341 C C . LEU A 1 415 ? -7.206 7.286 -4.068 1.00 85.31 415 LEU A C 1
ATOM 3343 O O . LEU A 1 415 ? -8.243 7.284 -4.741 1.00 85.31 415 LEU A O 1
ATOM 3347 N N . TYR A 1 416 ? -5.991 7.430 -4.611 1.00 84.44 416 TYR A N 1
ATOM 3348 C CA . TYR A 1 416 ? -5.753 7.408 -6.056 1.00 84.44 416 TYR A CA 1
ATOM 3349 C C . TYR A 1 416 ? -5.956 5.992 -6.625 1.00 84.44 416 TYR A C 1
ATOM 3351 O O . TYR A 1 416 ? -6.752 5.833 -7.544 1.00 84.44 416 TYR A O 1
ATOM 3359 N N . ARG A 1 417 ? -5.342 4.944 -6.040 1.00 83.31 417 ARG A N 1
ATOM 3360 C CA . ARG A 1 417 ? -5.518 3.540 -6.497 1.00 83.31 417 ARG A CA 1
ATOM 3361 C C . ARG A 1 417 ? -6.976 3.079 -6.486 1.00 83.31 417 ARG A C 1
ATOM 3363 O O . ARG A 1 417 ? -7.395 2.345 -7.372 1.00 83.31 417 ARG A O 1
ATOM 3370 N N . LYS A 1 418 ? -7.768 3.529 -5.509 1.00 82.38 418 LYS A N 1
ATOM 3371 C CA . LYS A 1 418 ? -9.211 3.241 -5.420 1.00 82.38 418 LYS A CA 1
ATOM 3372 C C . LYS A 1 418 ? -10.069 4.095 -6.372 1.00 82.38 418 LYS A C 1
ATOM 3374 O O . LYS A 1 418 ? -11.292 4.039 -6.278 1.00 82.38 418 LYS A O 1
ATOM 3379 N N . ASN A 1 419 ? -9.453 4.880 -7.264 1.00 79.19 419 ASN A N 1
ATOM 3380 C CA . ASN A 1 419 ? -10.083 5.786 -8.235 1.00 79.19 419 ASN A CA 1
ATOM 3381 C C . ASN A 1 419 ? -11.049 6.825 -7.624 1.00 79.19 419 ASN A C 1
ATOM 3383 O O . ASN A 1 419 ? -11.896 7.392 -8.316 1.00 79.19 419 ASN A O 1
ATOM 3387 N N . ILE A 1 420 ? -10.904 7.122 -6.326 1.00 80.31 420 ILE A N 1
ATOM 3388 C CA . ILE A 1 420 ? -11.715 8.130 -5.625 1.00 80.31 420 ILE A CA 1
ATOM 3389 C C . ILE A 1 420 ? -11.162 9.530 -5.929 1.00 80.31 420 ILE A C 1
ATOM 3391 O O . ILE A 1 420 ? -11.922 10.450 -6.240 1.00 80.31 420 ILE A O 1
ATOM 3395 N N . TRP A 1 421 ? -9.834 9.676 -5.871 1.00 81.25 421 TRP A N 1
ATOM 3396 C CA . TRP A 1 421 ? -9.102 10.925 -6.099 1.00 81.25 421 TRP A CA 1
ATOM 3397 C C . TRP A 1 421 ? -8.203 10.835 -7.341 1.00 81.25 421 TRP A C 1
ATOM 3399 O O . TRP A 1 421 ? -6.979 10.818 -7.240 1.00 81.25 421 TRP A O 1
ATOM 3409 N N . ASN A 1 422 ? -8.806 10.814 -8.530 1.00 78.56 422 ASN A N 1
ATOM 3410 C CA . ASN A 1 422 ? -8.096 10.930 -9.811 1.00 78.56 422 ASN A CA 1
ATOM 3411 C C . ASN A 1 422 ? -7.878 12.401 -10.244 1.00 78.56 422 ASN A C 1
ATOM 3413 O O . ASN A 1 422 ? -7.929 12.718 -11.430 1.00 78.56 422 ASN A O 1
ATOM 3417 N N . ASP A 1 423 ? -7.649 13.307 -9.286 1.00 81.44 423 ASP A N 1
ATOM 3418 C CA . ASP A 1 423 ? -7.464 14.739 -9.545 1.00 81.44 423 ASP A CA 1
ATOM 3419 C C . ASP A 1 423 ? -5.998 15.071 -9.882 1.00 81.44 423 ASP A C 1
ATOM 3421 O O . ASP A 1 423 ? -5.065 14.581 -9.235 1.00 81.44 423 ASP A O 1
ATOM 3425 N N . ALA A 1 424 ? -5.784 16.046 -10.773 1.00 84.62 424 ALA A N 1
ATOM 3426 C CA . ALA A 1 424 ? -4.461 16.647 -10.980 1.00 84.62 424 ALA A CA 1
ATOM 3427 C C . ALA A 1 424 ? -3.867 17.206 -9.670 1.00 84.62 424 ALA A C 1
ATOM 3429 O O . ALA A 1 424 ? -2.671 17.094 -9.413 1.00 84.62 424 ALA A O 1
ATOM 3430 N N . LYS A 1 425 ? -4.698 17.750 -8.771 1.00 84.31 425 LYS A N 1
ATOM 3431 C CA . LYS A 1 425 ? -4.246 18.296 -7.477 1.00 84.31 425 LYS A CA 1
ATOM 3432 C C . LYS A 1 425 ? -3.571 17.247 -6.599 1.00 84.31 425 LYS A C 1
ATOM 3434 O O . LYS A 1 425 ? -2.498 17.512 -6.070 1.00 84.31 425 LYS A O 1
ATOM 3439 N N . THR A 1 426 ? -4.158 16.059 -6.463 1.00 84.38 426 THR A N 1
ATOM 3440 C CA . THR A 1 426 ? -3.577 14.975 -5.656 1.00 84.38 426 THR A CA 1
ATOM 3441 C C . THR A 1 426 ? -2.291 14.438 -6.267 1.00 84.38 426 THR A C 1
ATOM 3443 O O . THR A 1 426 ? -1.329 14.204 -5.540 1.00 84.38 426 THR A O 1
ATOM 3446 N N . VAL A 1 427 ? -2.226 14.353 -7.597 1.00 86.94 427 VAL A N 1
ATOM 3447 C CA . VAL A 1 427 ? -0.999 14.004 -8.323 1.00 86.94 427 VAL A CA 1
ATOM 3448 C C . VAL A 1 427 ? 0.117 15.025 -8.074 1.00 86.94 427 VAL A C 1
ATOM 3450 O O . VAL A 1 427 ? 1.223 14.634 -7.708 1.00 86.94 427 VAL A O 1
ATOM 3453 N N . ASN A 1 428 ? -0.160 16.328 -8.176 1.00 87.25 428 ASN A N 1
ATOM 3454 C CA . ASN A 1 428 ? 0.846 17.364 -7.915 1.00 87.25 428 ASN A CA 1
ATOM 3455 C C . ASN A 1 428 ? 1.257 17.418 -6.425 1.00 87.25 428 ASN A C 1
ATOM 3457 O O . ASN A 1 428 ? 2.427 17.644 -6.126 1.00 87.25 428 ASN A O 1
ATOM 3461 N N . VAL A 1 429 ? 0.354 17.128 -5.478 1.00 85.12 429 VAL A N 1
ATOM 3462 C CA . VAL A 1 429 ? 0.705 16.967 -4.049 1.00 85.12 429 VAL A CA 1
ATOM 3463 C C . VAL A 1 429 ? 1.668 15.786 -3.831 1.00 85.12 429 VAL A C 1
ATOM 3465 O O . VAL A 1 429 ? 2.608 15.904 -3.043 1.00 85.12 429 VAL A O 1
ATOM 3468 N N . ILE A 1 430 ? 1.499 14.675 -4.557 1.00 87.44 430 ILE A N 1
ATOM 3469 C CA . ILE A 1 430 ? 2.447 13.545 -4.535 1.00 87.44 430 ILE A CA 1
ATOM 3470 C C . ILE A 1 430 ? 3.764 13.911 -5.250 1.00 87.44 430 ILE A C 1
ATOM 3472 O O . ILE A 1 430 ? 4.841 13.534 -4.787 1.00 87.44 430 ILE A O 1
ATOM 3476 N N . ALA A 1 431 ? 3.712 14.708 -6.323 1.00 87.94 431 ALA A N 1
ATOM 3477 C CA . ALA A 1 431 ? 4.896 15.231 -7.007 1.00 87.94 431 ALA A CA 1
ATOM 3478 C C . ALA A 1 431 ? 5.759 16.102 -6.074 1.00 87.94 431 ALA A C 1
ATOM 3480 O O . ALA A 1 431 ? 6.965 15.882 -5.983 1.00 87.94 431 ALA A O 1
ATOM 3481 N N . HIS A 1 432 ? 5.154 17.006 -5.293 1.00 84.69 432 HIS A N 1
ATOM 3482 C CA . HIS A 1 432 ? 5.872 17.770 -4.263 1.00 84.69 432 HIS A CA 1
ATOM 3483 C C . HIS A 1 432 ? 6.593 16.859 -3.255 1.00 84.69 432 HIS A C 1
ATOM 3485 O O . HIS A 1 432 ? 7.755 17.098 -2.929 1.00 84.69 432 HIS A O 1
ATOM 3491 N N . ALA A 1 433 ? 5.965 15.755 -2.835 1.00 86.19 433 ALA A N 1
ATOM 3492 C CA . ALA A 1 433 ? 6.569 14.805 -1.901 1.00 86.19 433 ALA A CA 1
ATOM 3493 C C . ALA A 1 433 ? 7.830 14.087 -2.446 1.00 86.19 433 ALA A C 1
ATOM 3495 O O . ALA A 1 433 ? 8.616 13.565 -1.651 1.00 86.19 433 ALA A O 1
ATOM 3496 N N . CYS A 1 434 ? 8.082 14.109 -3.765 1.00 86.38 434 CYS A N 1
ATOM 3497 C CA . CYS A 1 434 ? 9.337 13.623 -4.358 1.00 86.38 434 CYS A CA 1
ATOM 3498 C C . CYS A 1 434 ? 10.557 14.495 -4.001 1.00 86.38 434 CYS A C 1
ATOM 3500 O O . CYS A 1 434 ? 11.683 14.009 -4.083 1.00 86.38 434 CYS A O 1
ATOM 3502 N N . PHE A 1 435 ? 10.353 15.753 -3.588 1.00 85.19 435 PHE A N 1
ATOM 3503 C CA . PHE A 1 435 ? 11.421 16.675 -3.172 1.00 85.19 435 PHE A CA 1
ATOM 3504 C C . PHE A 1 435 ? 11.685 16.672 -1.658 1.00 85.19 435 PHE A C 1
ATOM 3506 O O . PHE A 1 435 ? 12.544 17.413 -1.181 1.00 85.19 435 PHE A O 1
ATOM 3513 N N . SER A 1 436 ? 10.960 15.853 -0.889 1.00 82.88 436 SER A N 1
ATOM 3514 C CA . SER A 1 436 ? 11.101 15.820 0.567 1.00 82.88 436 SER A CA 1
ATOM 3515 C C . SER A 1 436 ? 12.510 15.362 0.986 1.00 82.88 436 SER A C 1
ATOM 3517 O O . SER A 1 436 ? 12.962 14.312 0.518 1.00 82.88 436 SER A O 1
ATOM 3519 N N . PRO A 1 437 ? 13.182 16.047 1.937 1.00 78.62 437 PRO A N 1
ATOM 3520 C CA . PRO A 1 437 ? 14.499 15.637 2.439 1.00 78.62 437 PRO A CA 1
ATOM 3521 C C . PRO A 1 437 ? 14.466 14.308 3.216 1.00 78.62 437 PRO A C 1
ATOM 3523 O O . PRO A 1 437 ? 15.507 13.759 3.572 1.00 78.62 437 PRO A O 1
ATOM 3526 N N . VAL A 1 438 ? 13.275 13.769 3.502 1.00 82.81 438 VAL A N 1
ATOM 3527 C CA . VAL A 1 438 ? 13.102 12.461 4.133 1.00 82.81 438 VAL A CA 1
ATOM 3528 C C . VAL A 1 438 ? 13.046 11.387 3.047 1.00 82.81 438 VAL A C 1
ATOM 3530 O O . VAL A 1 438 ? 11.993 11.163 2.446 1.00 82.81 438 VAL A O 1
ATOM 3533 N N . THR A 1 439 ? 14.139 10.637 2.863 1.00 85.12 439 THR A N 1
ATOM 3534 C CA . THR A 1 439 ? 14.275 9.563 1.855 1.00 85.12 439 THR A CA 1
ATOM 3535 C C . THR A 1 439 ? 13.073 8.617 1.798 1.00 85.12 439 THR A C 1
ATOM 3537 O O . THR A 1 439 ? 12.665 8.192 0.724 1.00 85.12 439 THR A O 1
ATOM 3540 N N . LYS A 1 440 ? 12.465 8.294 2.950 1.00 85.44 440 LYS A N 1
ATOM 3541 C CA . LYS A 1 440 ? 11.293 7.403 3.030 1.00 85.44 440 LYS A CA 1
ATOM 3542 C C . LYS A 1 440 ? 10.026 7.987 2.397 1.00 85.44 440 LYS A C 1
ATOM 3544 O O . LYS A 1 440 ? 9.223 7.203 1.910 1.00 85.44 440 LYS A O 1
ATOM 3549 N N . ILE A 1 441 ? 9.844 9.310 2.432 1.00 86.81 441 ILE A N 1
ATOM 3550 C CA . ILE A 1 441 ? 8.707 10.012 1.814 1.00 86.81 441 ILE A CA 1
ATOM 3551 C C . ILE A 1 441 ? 8.935 10.088 0.302 1.00 86.81 441 ILE A C 1
ATOM 3553 O O . ILE A 1 441 ? 8.076 9.642 -0.461 1.00 86.81 441 ILE A O 1
ATOM 3557 N N . MET A 1 442 ? 10.131 10.532 -0.108 1.00 86.19 442 MET A N 1
ATOM 3558 C CA . MET A 1 442 ? 10.560 10.538 -1.510 1.00 86.19 442 MET A CA 1
ATOM 3559 C C . MET A 1 442 ? 10.395 9.151 -2.144 1.00 86.19 442 MET A C 1
ATOM 3561 O O . MET A 1 442 ? 9.723 9.037 -3.160 1.00 86.19 442 MET A O 1
ATOM 3565 N N . VAL A 1 443 ? 10.918 8.080 -1.533 1.00 88.19 443 VAL A N 1
ATOM 3566 C CA . VAL A 1 443 ? 10.795 6.713 -2.075 1.00 88.19 443 VAL A CA 1
ATOM 3567 C C . VAL A 1 443 ? 9.333 6.296 -2.255 1.00 88.19 443 VAL A C 1
ATOM 3569 O O . VAL A 1 443 ? 9.014 5.749 -3.304 1.00 88.19 443 VAL A O 1
ATOM 3572 N N . THR A 1 444 ? 8.420 6.594 -1.320 1.00 86.69 444 THR A N 1
ATOM 3573 C CA . THR A 1 444 ? 6.985 6.302 -1.531 1.00 86.69 444 THR A CA 1
ATOM 3574 C C . THR A 1 444 ? 6.348 7.113 -2.661 1.00 86.69 444 THR A C 1
ATOM 3576 O O . THR A 1 444 ? 5.485 6.585 -3.358 1.00 86.69 444 THR A O 1
ATOM 3579 N N . ALA A 1 445 ? 6.777 8.358 -2.885 1.00 88.75 445 ALA A N 1
ATOM 3580 C CA . ALA A 1 445 ? 6.282 9.180 -3.988 1.00 88.75 445 ALA A CA 1
ATOM 3581 C C . ALA A 1 445 ? 6.847 8.727 -5.352 1.00 88.75 445 ALA A C 1
ATOM 3583 O O . ALA A 1 445 ? 6.099 8.596 -6.318 1.00 88.75 445 ALA A O 1
ATOM 3584 N N . LEU A 1 446 ? 8.139 8.380 -5.420 1.00 87.62 446 LEU A N 1
ATOM 3585 C CA . LEU A 1 446 ? 8.759 7.785 -6.610 1.00 87.62 446 LEU A CA 1
ATOM 3586 C C . LEU A 1 446 ? 8.106 6.439 -6.959 1.00 87.62 446 LEU A C 1
ATOM 3588 O O . LEU A 1 446 ? 7.748 6.202 -8.107 1.00 87.62 446 LEU A O 1
ATOM 3592 N N . GLN A 1 447 ? 7.897 5.579 -5.960 1.00 86.00 447 GLN A N 1
ATOM 3593 C CA . GLN A 1 447 ? 7.253 4.271 -6.106 1.00 86.00 447 GLN A CA 1
ATOM 3594 C C . GLN A 1 447 ? 5.819 4.376 -6.654 1.00 86.00 447 GLN A C 1
ATOM 3596 O O . GLN A 1 447 ? 5.406 3.526 -7.440 1.00 86.00 447 GLN A O 1
ATOM 3601 N N . PHE A 1 448 ? 5.076 5.427 -6.283 1.00 86.94 448 PHE A N 1
ATOM 3602 C CA . PHE A 1 448 ? 3.755 5.721 -6.842 1.00 86.94 448 PHE A CA 1
ATOM 3603 C C . PHE A 1 448 ? 3.818 5.981 -8.354 1.00 86.94 448 PHE A C 1
ATOM 3605 O O . PHE A 1 448 ? 3.139 5.291 -9.109 1.00 86.94 448 PHE A O 1
ATOM 3612 N N . PHE A 1 449 ? 4.669 6.907 -8.809 1.00 84.69 449 PHE A N 1
ATOM 3613 C CA . PHE A 1 449 ? 4.804 7.206 -10.242 1.00 84.69 449 PHE A CA 1
ATOM 3614 C C . PHE A 1 449 ? 5.466 6.078 -11.051 1.00 84.69 449 PHE A C 1
ATOM 3616 O O . PHE A 1 449 ? 5.260 5.981 -12.261 1.00 84.69 449 PHE A O 1
ATOM 3623 N N . LEU A 1 450 ? 6.258 5.218 -10.404 1.00 80.06 450 LEU A N 1
ATOM 3624 C CA . LEU A 1 450 ? 6.871 4.054 -11.044 1.00 80.06 450 LEU A CA 1
ATOM 3625 C C . LEU A 1 450 ? 5.940 2.836 -11.141 1.00 80.06 450 LEU A C 1
ATOM 3627 O O . LEU A 1 450 ? 6.270 1.898 -11.863 1.00 80.06 450 LEU A O 1
ATOM 3631 N N . GLY A 1 451 ? 4.795 2.826 -10.455 1.00 71.69 451 GLY A N 1
ATOM 3632 C CA . GLY A 1 451 ? 3.826 1.724 -10.508 1.00 71.69 451 GLY A CA 1
ATOM 3633 C C . GLY A 1 451 ? 4.250 0.440 -9.780 1.00 71.69 451 GLY A C 1
ATOM 3634 O O . GLY A 1 451 ? 3.410 -0.423 -9.575 1.00 71.69 451 GLY A O 1
ATOM 3635 N N . ASN A 1 452 ? 5.497 0.342 -9.297 1.00 53.38 452 ASN A N 1
ATOM 3636 C CA . ASN A 1 452 ? 6.111 -0.837 -8.653 1.00 53.38 452 ASN A CA 1
ATOM 3637 C C . ASN A 1 452 ? 5.446 -1.320 -7.337 1.00 53.38 452 ASN A C 1
ATOM 3639 O O . ASN A 1 452 ? 5.997 -2.169 -6.635 1.00 53.38 452 ASN A O 1
ATOM 3643 N N . ASN A 1 453 ? 4.282 -0.779 -6.984 1.00 40.84 453 ASN A N 1
ATOM 3644 C CA . ASN A 1 453 ? 3.335 -1.376 -6.050 1.00 40.84 453 ASN A CA 1
ATOM 3645 C C . ASN A 1 453 ? 2.214 -2.061 -6.847 1.00 40.84 453 ASN A C 1
ATOM 3647 O O . ASN A 1 453 ? 1.051 -1.659 -6.788 1.00 40.84 453 ASN A O 1
ATOM 3651 N N . GLU A 1 454 ? 2.587 -3.114 -7.567 1.00 40.03 454 GLU A N 1
ATOM 3652 C CA . GLU A 1 454 ? 1.667 -4.194 -7.906 1.00 40.03 454 GLU A CA 1
ATOM 3653 C C . GLU A 1 454 ? 1.321 -4.910 -6.592 1.00 40.03 454 GLU A C 1
ATOM 3655 O O . GLU A 1 454 ? 1.982 -5.861 -6.177 1.00 40.03 454 GLU A O 1
ATOM 3660 N N . ASP A 1 455 ? 0.322 -4.393 -5.875 1.00 36.38 455 ASP A N 1
ATOM 3661 C CA . ASP A 1 455 ? -0.341 -5.178 -4.842 1.00 36.38 455 ASP A CA 1
ATOM 3662 C C . ASP A 1 455 ? -1.120 -6.283 -5.585 1.00 36.38 455 ASP A C 1
ATOM 3664 O O . ASP A 1 455 ? -2.169 -6.004 -6.164 1.00 36.38 455 ASP A O 1
ATOM 3668 N N . GLU A 1 456 ? -0.596 -7.518 -5.616 1.00 35.62 456 GLU A N 1
ATOM 3669 C CA . GLU A 1 456 ? -1.279 -8.718 -6.146 1.00 35.62 456 GLU A CA 1
ATOM 3670 C C . GLU A 1 456 ? -2.488 -9.089 -5.255 1.00 35.62 456 GLU A C 1
ATOM 3672 O O . GLU A 1 456 ? -2.499 -10.106 -4.559 1.00 35.62 456 GLU A O 1
ATOM 3677 N N . GLY A 1 457 ? -3.497 -8.218 -5.222 1.00 35.09 457 GLY A N 1
ATOM 3678 C CA . GLY A 1 457 ? -4.672 -8.313 -4.364 1.00 35.09 457 GLY A CA 1
ATOM 3679 C C . GLY A 1 457 ? -5.944 -7.887 -5.091 1.00 35.09 457 GLY A C 1
ATOM 3680 O O . GLY A 1 457 ? -5.958 -6.910 -5.834 1.00 35.09 457 GLY A O 1
ATOM 3681 N N . ASP A 1 458 ? -7.017 -8.633 -4.841 1.00 27.75 458 ASP A N 1
ATOM 3682 C CA . ASP A 1 458 ? -8.387 -8.368 -5.293 1.00 27.75 458 ASP A CA 1
ATOM 3683 C C . ASP A 1 458 ? -8.605 -8.334 -6.822 1.00 27.75 458 ASP A C 1
ATOM 3685 O O . ASP A 1 458 ? -9.541 -7.713 -7.328 1.00 27.75 458 ASP A O 1
ATOM 3689 N N . SER A 1 459 ? -7.841 -9.141 -7.566 1.00 27.78 459 SER A N 1
ATOM 3690 C CA . SER A 1 459 ? -8.344 -9.757 -8.802 1.00 27.78 459 SER A CA 1
ATOM 3691 C C . SER A 1 459 ? -9.359 -10.863 -8.453 1.00 27.78 459 SER A C 1
ATOM 3693 O O . SER A 1 459 ? -9.055 -12.053 -8.561 1.00 27.78 459 SER A O 1
ATOM 3695 N N . GLU A 1 460 ? -10.545 -10.471 -7.970 1.00 30.30 460 GLU A N 1
ATOM 3696 C CA . GLU A 1 460 ? -11.644 -11.383 -7.613 1.00 30.30 460 GLU A CA 1
ATOM 3697 C C . GLU A 1 460 ? -12.141 -12.171 -8.844 1.00 30.30 460 GLU A C 1
ATOM 3699 O O . GLU A 1 460 ? -12.882 -11.647 -9.674 1.00 30.30 460 GLU A O 1
ATOM 3704 N N . ASP A 1 461 ? -11.734 -13.442 -8.944 1.00 33.41 461 ASP A N 1
ATOM 3705 C CA . ASP A 1 461 ? -12.250 -14.469 -9.863 1.00 33.41 461 ASP A CA 1
ATOM 3706 C C . ASP A 1 461 ? -12.531 -14.011 -11.319 1.00 33.41 461 ASP A C 1
ATOM 3708 O O . ASP A 1 461 ? -13.620 -14.216 -11.871 1.00 33.41 461 ASP A O 1
ATOM 3712 N N . GLU A 1 462 ? -11.510 -13.490 -12.018 1.00 36.12 462 GLU A N 1
ATOM 3713 C CA . GLU A 1 462 ? -11.501 -13.540 -13.491 1.00 36.12 462 GLU A CA 1
ATOM 3714 C C . GLU A 1 462 ? -11.384 -15.007 -13.957 1.00 36.12 462 GLU A C 1
ATOM 3716 O O . GLU A 1 462 ? -10.300 -15.517 -14.241 1.00 36.12 462 GLU A O 1
ATOM 3721 N N . GLU A 1 463 ? -12.530 -15.699 -14.041 1.00 36.81 463 GLU A N 1
ATOM 3722 C CA . GLU A 1 463 ? -12.656 -17.035 -14.641 1.00 36.81 463 GLU A CA 1
ATOM 3723 C C . GLU A 1 463 ? -11.964 -17.079 -16.020 1.00 36.81 463 GLU A C 1
ATOM 3725 O O . GLU A 1 463 ? -12.470 -16.501 -16.990 1.00 36.81 463 GLU A O 1
ATOM 3730 N N . GLU A 1 464 ? -10.833 -17.792 -16.112 1.00 40.84 464 GLU A N 1
ATOM 3731 C CA . GLU A 1 464 ? -9.976 -17.847 -17.305 1.00 40.84 464 GLU A CA 1
ATOM 3732 C C . GLU A 1 464 ? -10.792 -18.199 -18.566 1.00 40.84 464 GLU A C 1
ATOM 3734 O O . GLU A 1 464 ? -11.299 -19.315 -18.726 1.00 40.84 464 GLU A O 1
ATOM 3739 N N . LEU A 1 465 ? -10.948 -17.217 -19.464 1.00 48.22 465 LEU A N 1
ATOM 3740 C CA . LEU A 1 465 ? -11.896 -17.260 -20.581 1.00 48.22 465 LEU A CA 1
ATOM 3741 C C . LEU A 1 465 ? -11.632 -18.456 -21.524 1.00 48.22 465 LEU A C 1
ATOM 3743 O O . LEU A 1 465 ? -10.636 -18.454 -22.254 1.00 48.22 465 LEU A O 1
ATOM 3747 N N . PRO A 1 466 ? -12.534 -19.458 -21.608 1.00 50.97 466 PRO A N 1
ATOM 3748 C CA . PRO A 1 466 ? -12.270 -20.659 -22.399 1.00 50.97 466 PRO A CA 1
ATOM 3749 C C . PRO A 1 466 ? -12.189 -20.369 -23.905 1.00 50.97 466 PRO A C 1
ATOM 3751 O O . PRO A 1 466 ? -13.164 -19.912 -24.506 1.00 50.97 466 PRO A O 1
ATOM 3754 N N . ASP A 1 467 ? -11.055 -20.702 -24.538 1.00 55.03 467 ASP A N 1
ATOM 3755 C CA . ASP A 1 467 ? -10.819 -20.419 -25.963 1.00 55.03 467 ASP A CA 1
ATOM 3756 C C . ASP A 1 467 ? -11.941 -20.956 -26.873 1.00 55.03 467 ASP A C 1
ATOM 3758 O O . ASP A 1 467 ? -12.147 -22.165 -27.066 1.00 55.03 467 ASP A O 1
ATOM 3762 N N . ILE A 1 468 ? -12.627 -20.001 -27.500 1.00 55.31 468 ILE A N 1
ATOM 3763 C CA . ILE A 1 468 ? -13.727 -20.210 -28.438 1.00 55.31 468 ILE A CA 1
ATOM 3764 C C . ILE A 1 468 ? -13.270 -21.087 -29.615 1.00 55.31 468 ILE A C 1
ATOM 3766 O O . ILE A 1 468 ? -14.031 -21.952 -30.059 1.00 55.31 468 ILE A O 1
ATOM 3770 N N . LYS A 1 469 ? -12.024 -20.943 -30.090 1.00 56.31 469 LYS A N 1
ATOM 3771 C CA . LYS A 1 469 ? -11.487 -21.722 -31.223 1.00 56.31 469 LYS A CA 1
ATOM 3772 C C . LYS A 1 469 ? -11.300 -23.188 -30.834 1.00 56.31 469 LYS A C 1
ATOM 3774 O O . LYS A 1 469 ? -11.736 -24.074 -31.574 1.00 56.31 469 LYS A O 1
ATOM 3779 N N . ALA A 1 470 ? -10.738 -23.470 -29.658 1.00 57.31 470 ALA A N 1
ATOM 3780 C CA . ALA A 1 470 ? -10.634 -24.824 -29.117 1.00 57.31 470 ALA A CA 1
ATOM 3781 C C . ALA A 1 470 ? -12.008 -25.499 -28.940 1.00 57.31 470 ALA A C 1
ATOM 3783 O O . ALA A 1 470 ? -12.123 -26.715 -29.131 1.00 57.31 470 ALA A O 1
ATOM 3784 N N . MET A 1 471 ? -13.061 -24.741 -28.613 1.00 57.88 471 MET A N 1
ATOM 3785 C CA . MET A 1 471 ? -14.434 -25.259 -28.507 1.00 57.88 471 MET A CA 1
ATOM 3786 C C . MET A 1 471 ? -15.099 -25.481 -29.874 1.00 57.88 471 MET A C 1
ATOM 3788 O O . MET A 1 471 ? -15.613 -26.574 -30.127 1.00 57.88 471 MET A O 1
ATOM 3792 N N . GLN A 1 472 ? -15.014 -24.522 -30.799 1.00 57.56 472 GLN A N 1
ATOM 3793 C CA . GLN A 1 472 ? -15.519 -24.667 -32.174 1.00 57.56 472 GLN A CA 1
ATOM 3794 C C . GLN A 1 472 ? -14.818 -25.813 -32.927 1.00 57.56 472 GLN A C 1
ATOM 3796 O O . GLN A 1 472 ? -15.462 -26.590 -33.634 1.00 57.56 472 GLN A O 1
ATOM 3801 N N . HIS A 1 473 ? -13.514 -26.012 -32.710 1.00 63.31 473 HIS A N 1
ATOM 3802 C CA . HIS A 1 473 ? -12.786 -27.152 -33.269 1.00 63.31 473 HIS A CA 1
ATOM 3803 C C . HIS A 1 473 ? -13.294 -28.496 -32.706 1.00 63.31 473 HIS A C 1
ATOM 3805 O O . HIS A 1 473 ? -13.494 -29.446 -33.465 1.00 63.31 473 HIS A O 1
ATOM 3811 N N . LYS A 1 474 ? -13.598 -28.588 -31.398 1.00 60.12 474 LYS A N 1
ATOM 3812 C CA . LYS A 1 474 ? -14.266 -29.772 -30.804 1.00 60.12 474 LYS A CA 1
ATOM 3813 C C . LYS A 1 474 ? -15.677 -29.991 -31.379 1.00 60.12 474 LYS A C 1
ATOM 3815 O O . LYS A 1 474 ? -16.104 -31.139 -31.532 1.00 60.12 474 LYS A O 1
ATOM 3820 N N . GLN A 1 475 ? -16.395 -28.918 -31.719 1.00 54.34 475 GLN A N 1
ATOM 3821 C CA . GLN A 1 475 ? -17.723 -28.986 -32.338 1.00 54.34 475 GLN A CA 1
ATOM 3822 C C . GLN A 1 475 ? -17.651 -29.555 -33.763 1.00 54.34 475 GLN A C 1
ATOM 3824 O O . GLN A 1 475 ? -18.373 -30.501 -34.063 1.00 54.34 475 GLN A O 1
ATOM 3829 N N . ASN A 1 476 ? -16.723 -29.080 -34.601 1.00 60.97 476 ASN A N 1
ATOM 3830 C CA . ASN A 1 476 ? -16.525 -29.591 -35.968 1.00 60.97 476 ASN A CA 1
ATOM 3831 C C . ASN A 1 476 ? -16.035 -31.053 -36.024 1.00 60.97 476 ASN A C 1
ATOM 3833 O O . ASN A 1 476 ? -16.211 -31.726 -37.038 1.00 60.97 476 ASN A O 1
ATOM 3837 N N . VAL A 1 477 ? -15.454 -31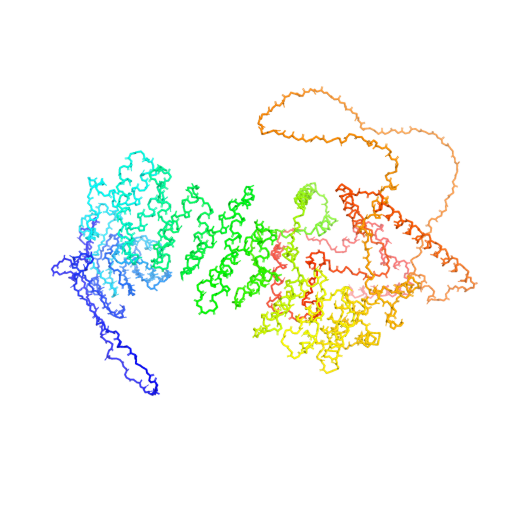.568 -34.936 1.00 63.16 477 VAL A N 1
ATOM 3838 C CA . VAL A 1 477 ? -14.990 -32.964 -34.807 1.00 63.16 477 VAL A CA 1
ATOM 3839 C C . VAL A 1 477 ? -16.079 -33.913 -34.260 1.00 63.16 477 VAL A C 1
ATOM 3841 O O . VAL A 1 477 ? -15.883 -35.129 -34.249 1.00 63.16 477 VAL A O 1
ATOM 3844 N N . SER A 1 478 ? -17.247 -33.414 -33.831 1.00 54.91 478 SER A N 1
ATOM 3845 C CA . SER A 1 478 ? -18.303 -34.238 -33.214 1.00 54.91 478 SER A CA 1
ATOM 3846 C C . SER A 1 478 ? -19.693 -34.048 -33.842 1.00 54.91 478 SER A C 1
ATOM 3848 O O . SER A 1 478 ? -19.979 -33.057 -34.506 1.00 54.91 478 SER A O 1
ATOM 3850 N N . LYS A 1 479 ? -20.588 -35.035 -33.669 1.00 61.72 479 LYS A N 1
ATOM 3851 C CA . LYS A 1 479 ? -21.963 -34.945 -34.191 1.00 61.72 479 LYS A CA 1
ATOM 3852 C C . LYS A 1 479 ? -22.720 -33.805 -33.496 1.00 61.72 479 LYS A C 1
ATOM 3854 O O . LYS A 1 479 ? -22.799 -33.778 -32.268 1.00 61.72 479 LYS A O 1
ATOM 3859 N N . LYS A 1 480 ? -23.318 -32.905 -34.286 1.00 61.34 480 LYS A N 1
ATOM 3860 C CA . LYS A 1 480 ? -24.185 -31.822 -33.795 1.00 61.34 480 LYS A CA 1
ATOM 3861 C C . LYS A 1 480 ? -25.389 -32.412 -33.044 1.00 61.34 480 LYS A C 1
ATOM 3863 O O . LYS A 1 480 ? -26.084 -33.275 -33.570 1.00 61.34 480 LYS A O 1
ATOM 3868 N N . THR A 1 481 ? -25.658 -31.920 -31.836 1.00 73.44 481 THR A N 1
ATOM 3869 C CA . THR A 1 481 ? -26.845 -32.269 -31.030 1.00 73.44 481 THR A CA 1
ATOM 3870 C C . THR A 1 481 ? -27.526 -30.993 -30.543 1.00 73.44 481 THR A C 1
ATOM 3872 O O . THR A 1 481 ? -26.828 -30.103 -30.055 1.00 73.44 481 THR A O 1
ATOM 3875 N N . LYS A 1 482 ? -28.864 -30.919 -30.608 1.00 69.75 482 LYS A N 1
ATOM 3876 C CA . LYS A 1 482 ? -29.657 -29.695 -30.340 1.00 69.75 482 LYS A CA 1
ATOM 3877 C C . LYS A 1 482 ? -29.386 -29.066 -28.957 1.00 69.75 482 LYS A C 1
ATOM 3879 O O . LYS A 1 482 ? -29.382 -27.849 -28.836 1.00 69.75 482 LYS A O 1
ATOM 3884 N N . SER A 1 483 ? -29.060 -29.881 -27.947 1.00 69.19 483 SER A N 1
ATOM 3885 C CA . SER A 1 483 ? -28.659 -29.418 -26.603 1.00 69.19 483 SER A CA 1
ATOM 3886 C C . SER A 1 483 ? -27.312 -28.668 -26.580 1.00 69.19 483 SER A C 1
ATOM 3888 O O . SER A 1 483 ? -27.190 -27.624 -25.947 1.00 69.19 483 SER A O 1
ATOM 3890 N N . LYS A 1 484 ? -26.310 -29.131 -27.345 1.00 62.72 484 LYS A N 1
ATOM 3891 C CA . LYS A 1 484 ? -24.986 -28.480 -27.421 1.00 62.72 484 LYS A CA 1
ATOM 3892 C C . LYS A 1 484 ? -24.999 -27.171 -28.209 1.00 62.72 484 LYS A C 1
ATOM 3894 O O . LYS A 1 484 ? -24.181 -26.309 -27.919 1.00 62.72 484 LYS A O 1
ATOM 3899 N N . ALA A 1 485 ? -25.913 -27.025 -29.173 1.00 69.50 485 ALA A N 1
ATOM 3900 C CA . ALA A 1 485 ? -26.166 -25.737 -29.818 1.00 69.50 485 ALA A CA 1
ATOM 3901 C C . ALA A 1 485 ? -26.645 -24.724 -28.767 1.00 69.50 485 ALA A C 1
ATOM 3903 O O . ALA A 1 485 ? -25.892 -23.815 -28.442 1.00 69.50 485 ALA A O 1
ATOM 3904 N N . LYS A 1 486 ? -27.773 -25.003 -28.089 1.00 76.56 486 LYS A N 1
ATOM 3905 C CA . LYS A 1 486 ? -28.315 -24.137 -27.023 1.00 76.56 486 LYS A CA 1
ATOM 3906 C C . LYS A 1 486 ? -27.299 -23.778 -25.927 1.00 76.56 486 LYS A C 1
ATOM 3908 O O . LYS A 1 486 ? -27.349 -22.676 -25.388 1.00 76.56 486 LYS A O 1
ATOM 3913 N N . GLN A 1 487 ? -26.379 -24.686 -25.586 1.00 67.94 487 GLN A N 1
ATOM 3914 C CA . GLN A 1 487 ? -25.306 -24.404 -24.626 1.00 67.94 487 GLN A CA 1
ATOM 3915 C C . GLN A 1 487 ? -24.279 -23.394 -25.170 1.00 67.94 487 GLN A C 1
ATOM 3917 O O . GLN A 1 487 ? -23.928 -22.457 -24.455 1.00 67.94 487 GLN A O 1
ATOM 3922 N N . MET A 1 488 ? -23.844 -23.540 -26.428 1.00 61.47 488 MET A N 1
ATOM 3923 C CA . MET A 1 488 ? -22.994 -22.549 -27.101 1.00 61.47 488 MET A CA 1
ATOM 3924 C C . MET A 1 488 ? -23.721 -21.213 -27.277 1.00 61.47 488 MET A C 1
ATOM 3926 O O . MET A 1 488 ? -23.129 -20.177 -27.002 1.00 61.47 488 MET A O 1
ATOM 3930 N N . ASP A 1 489 ? -25.001 -21.223 -27.653 1.00 70.25 489 ASP A N 1
ATOM 3931 C CA . ASP A 1 489 ? -25.803 -20.008 -27.841 1.00 70.25 489 ASP A CA 1
ATOM 3932 C C . ASP A 1 489 ? -25.907 -19.214 -26.525 1.00 70.25 489 ASP A C 1
ATOM 3934 O O . ASP A 1 489 ? -25.692 -18.001 -26.505 1.00 70.25 489 ASP A O 1
ATOM 3938 N N . LYS A 1 490 ? -26.120 -19.905 -25.391 1.00 75.00 490 LYS A N 1
ATOM 3939 C CA . LYS A 1 490 ? -26.115 -19.297 -24.048 1.00 75.00 490 LYS A CA 1
ATOM 3940 C C . LYS A 1 490 ? -24.737 -18.738 -23.660 1.00 75.00 490 LYS A C 1
ATOM 3942 O O . LYS A 1 490 ? -24.672 -17.670 -23.055 1.00 75.00 490 LYS A O 1
ATOM 3947 N N . MET A 1 491 ? -23.645 -19.415 -24.021 1.00 58.28 491 MET A N 1
ATOM 3948 C CA . MET A 1 491 ? -22.275 -18.931 -23.782 1.00 58.28 491 MET A CA 1
ATOM 3949 C C . MET A 1 491 ? -21.924 -17.721 -24.662 1.00 58.28 491 MET A C 1
ATOM 3951 O O . MET A 1 491 ? -21.343 -16.758 -24.169 1.00 58.28 491 MET A O 1
ATOM 3955 N N . VAL A 1 492 ? -22.332 -17.711 -25.933 1.00 66.69 492 VAL A N 1
ATOM 3956 C CA . VAL A 1 492 ? -22.156 -16.566 -26.844 1.00 66.69 492 VAL A CA 1
ATOM 3957 C C . VAL A 1 492 ? -23.012 -15.376 -26.403 1.00 66.69 492 VAL A C 1
ATOM 3959 O O . VAL A 1 492 ? -22.540 -14.244 -26.456 1.00 66.69 492 VAL A O 1
ATOM 3962 N N . ALA A 1 493 ? -24.228 -15.602 -25.897 1.00 71.38 493 ALA A N 1
ATOM 3963 C CA . ALA A 1 493 ? -25.045 -14.550 -25.291 1.00 71.38 493 ALA A CA 1
ATOM 3964 C C . ALA A 1 493 ? -24.399 -13.977 -24.014 1.00 71.38 493 ALA A C 1
ATOM 3966 O O . ALA A 1 493 ? -24.368 -12.759 -23.840 1.00 71.38 493 ALA A O 1
ATOM 3967 N N . ALA A 1 494 ? -23.821 -14.825 -23.154 1.00 66.12 494 ALA A N 1
ATOM 3968 C CA . ALA A 1 494 ? -23.071 -14.381 -21.977 1.00 66.12 494 ALA A CA 1
ATOM 3969 C C . ALA A 1 494 ? -21.819 -13.568 -22.359 1.00 66.12 494 ALA A C 1
ATOM 3971 O O . ALA A 1 494 ? -21.581 -12.511 -21.777 1.00 66.12 494 ALA A O 1
ATOM 3972 N N . LEU A 1 495 ? -21.074 -13.996 -23.386 1.00 57.59 495 LEU A N 1
ATOM 3973 C CA . LEU A 1 495 ? -19.943 -13.245 -23.941 1.00 57.59 495 LEU A CA 1
ATOM 3974 C C . LEU A 1 495 ? -20.385 -11.902 -24.537 1.00 57.59 495 LEU A C 1
ATOM 3976 O O . LEU A 1 495 ? -19.770 -10.891 -24.225 1.00 57.59 495 LEU A O 1
ATOM 3980 N N . LYS A 1 496 ? -21.487 -11.852 -25.302 1.00 62.50 496 LYS A N 1
ATOM 3981 C CA . LYS A 1 496 ? -22.069 -10.589 -25.798 1.00 62.50 496 LYS A CA 1
ATOM 3982 C C . LYS A 1 496 ? -22.550 -9.672 -24.664 1.00 62.50 496 LYS A C 1
ATOM 3984 O O . LYS A 1 496 ? -22.502 -8.454 -24.811 1.00 62.50 496 LYS A O 1
ATOM 3989 N N . LYS A 1 497 ? -22.981 -10.223 -23.520 1.00 70.00 497 LYS A N 1
ATOM 3990 C CA . LYS A 1 497 ? -23.321 -9.434 -22.322 1.00 70.00 497 LYS A CA 1
ATOM 3991 C C . LYS A 1 497 ? -22.065 -8.910 -21.610 1.00 70.00 497 LYS A C 1
ATOM 3993 O O . LYS A 1 497 ? -22.037 -7.727 -21.284 1.00 70.00 497 LYS A O 1
ATOM 3998 N N . LYS A 1 498 ? -21.011 -9.725 -21.438 1.00 59.22 498 LYS A N 1
ATOM 3999 C CA . LYS A 1 498 ? -19.705 -9.266 -20.911 1.00 59.22 498 LYS A CA 1
ATOM 4000 C C . LYS A 1 498 ? -19.033 -8.245 -21.851 1.00 59.22 498 LYS A C 1
ATOM 4002 O O . LYS A 1 498 ? -18.487 -7.262 -21.367 1.00 59.22 498 LYS A O 1
ATOM 4007 N N . SER A 1 499 ? -19.140 -8.386 -23.177 1.00 55.19 499 SER A N 1
ATOM 4008 C CA . SER A 1 499 ? -18.604 -7.396 -24.127 1.00 55.19 499 SER A CA 1
ATOM 4009 C C . SER A 1 499 ? -19.429 -6.106 -24.169 1.00 55.19 499 SER A C 1
ATOM 4011 O O . SER A 1 499 ? -18.848 -5.036 -24.288 1.00 55.19 499 SER A O 1
ATOM 4013 N N . LYS A 1 500 ? -20.762 -6.165 -24.000 1.00 55.84 500 LYS A N 1
ATOM 4014 C CA . LYS A 1 500 ? -21.571 -4.956 -23.754 1.00 55.84 500 LYS A CA 1
ATOM 4015 C C . LYS A 1 500 ? -21.234 -4.290 -22.413 1.00 55.84 500 LYS A C 1
ATOM 4017 O O . LYS A 1 500 ? -21.288 -3.071 -22.337 1.00 55.84 500 LYS A O 1
ATOM 4022 N N . ALA A 1 501 ? -20.832 -5.047 -21.388 1.00 53.34 501 ALA A N 1
ATOM 4023 C CA . ALA A 1 501 ? -20.322 -4.470 -20.141 1.00 53.34 501 ALA A CA 1
ATOM 4024 C C . ALA A 1 501 ? -18.967 -3.762 -20.341 1.00 53.34 501 ALA A C 1
ATOM 4026 O O . ALA A 1 501 ? -18.815 -2.644 -19.861 1.00 53.34 501 ALA A O 1
ATOM 4027 N N . LYS A 1 502 ? -18.047 -4.333 -21.140 1.00 55.31 502 LYS A N 1
ATOM 4028 C CA . LYS A 1 502 ? -16.829 -3.638 -21.618 1.00 55.31 502 LYS A CA 1
ATOM 4029 C C . LYS A 1 502 ? -17.101 -2.485 -22.610 1.00 55.31 502 LYS A C 1
ATOM 4031 O O . LYS A 1 502 ? -16.169 -1.785 -22.966 1.00 55.31 502 LYS A O 1
ATOM 4036 N N . LYS A 1 503 ? -18.353 -2.274 -23.044 1.00 48.03 503 LYS A N 1
ATOM 4037 C CA . LYS A 1 503 ? -18.806 -1.090 -23.803 1.00 48.03 503 LYS A CA 1
ATOM 4038 C C . LYS A 1 503 ? -19.552 -0.053 -22.948 1.00 48.03 503 LYS A C 1
ATOM 4040 O O . LYS A 1 503 ? -20.104 0.895 -23.499 1.00 48.03 503 LYS A O 1
ATOM 4045 N N . LYS A 1 504 ? -19.538 -0.168 -21.611 1.00 40.28 504 LYS A N 1
ATOM 4046 C CA . LYS A 1 504 ? -19.537 1.060 -20.797 1.00 40.28 504 LYS A CA 1
ATOM 4047 C C . LYS A 1 504 ? -18.236 1.804 -21.105 1.00 40.28 504 LYS A C 1
ATOM 4049 O O . LYS A 1 504 ? -17.230 1.141 -21.325 1.00 40.28 504 LYS A O 1
ATOM 4054 N N . ALA A 1 505 ? -18.299 3.136 -21.160 1.00 32.03 505 ALA A N 1
ATOM 4055 C CA . ALA A 1 505 ? -17.200 3.984 -21.617 1.00 32.03 505 ALA A CA 1
ATOM 4056 C C . ALA A 1 505 ? -15.856 3.555 -21.015 1.00 32.03 505 ALA A C 1
ATOM 4058 O O . ALA A 1 505 ? -15.765 3.336 -19.804 1.00 32.03 505 ALA A O 1
ATOM 4059 N N . GLU A 1 506 ? -14.837 3.442 -21.868 1.00 35.62 506 GLU A N 1
ATOM 4060 C CA . GLU A 1 506 ? -13.477 3.168 -21.428 1.00 35.62 506 GLU A CA 1
ATOM 4061 C C . GLU A 1 506 ? -13.066 4.271 -20.458 1.00 35.62 506 GLU A C 1
ATOM 4063 O O . GLU A 1 506 ? -12.967 5.448 -20.812 1.00 35.62 506 GLU A O 1
ATOM 4068 N N . THR A 1 507 ? -12.877 3.900 -19.193 1.00 33.50 507 THR A N 1
ATOM 4069 C CA . THR A 1 507 ? -12.297 4.802 -18.209 1.00 33.50 507 THR A CA 1
ATOM 4070 C C . THR A 1 507 ? -10.839 4.974 -18.588 1.00 33.50 507 THR A C 1
ATOM 4072 O O . THR A 1 507 ? -10.000 4.165 -18.187 1.00 33.50 507 THR A O 1
ATOM 4075 N N . PHE A 1 508 ? -10.555 6.010 -19.381 1.00 33.75 508 PHE A N 1
ATOM 4076 C CA . PHE A 1 508 ? -9.206 6.500 -19.627 1.00 33.75 508 PHE A CA 1
ATOM 4077 C C . PHE A 1 508 ? -8.565 6.796 -18.272 1.00 33.75 508 PHE A C 1
ATOM 4079 O O . PHE A 1 508 ? -8.762 7.856 -17.672 1.00 33.75 508 PHE A O 1
ATOM 4086 N N . ASN A 1 509 ? -7.826 5.811 -17.766 1.00 43.78 509 ASN A N 1
ATOM 4087 C CA . ASN A 1 509 ? -7.029 5.925 -16.562 1.00 43.78 509 ASN A CA 1
ATOM 4088 C C . ASN A 1 509 ? -5.838 6.809 -16.920 1.00 43.78 509 ASN A C 1
ATOM 4090 O O . ASN A 1 509 ? -4.761 6.304 -17.227 1.00 43.78 509 ASN A O 1
ATOM 4094 N N . PHE A 1 510 ? -6.062 8.129 -16.935 1.00 54.28 510 PHE A N 1
ATOM 4095 C CA . PHE A 1 510 ? -5.020 9.128 -17.123 1.00 54.28 510 PHE A CA 1
ATOM 4096 C C . PHE A 1 510 ? -3.885 8.816 -16.152 1.00 54.28 510 PHE A C 1
ATOM 4098 O O . PHE A 1 510 ? -4.006 9.054 -14.945 1.00 54.28 510 PHE A O 1
ATOM 4105 N N . SER A 1 511 ? -2.799 8.253 -16.694 1.00 67.50 511 SER A N 1
ATOM 4106 C CA . SER A 1 511 ? -1.593 7.944 -15.936 1.00 67.50 511 SER A CA 1
ATOM 4107 C C . SER A 1 511 ? -1.206 9.168 -15.119 1.00 67.50 511 SER A C 1
ATOM 4109 O O . SER A 1 511 ? -1.275 10.295 -15.618 1.00 67.50 511 SER A O 1
ATOM 4111 N N . ALA A 1 512 ? -0.783 8.958 -13.871 1.00 77.19 512 ALA A N 1
ATOM 4112 C CA . ALA A 1 512 ? -0.405 10.042 -12.968 1.00 77.19 512 ALA A CA 1
ATOM 4113 C C . ALA A 1 512 ? 0.638 10.993 -13.589 1.00 77.19 512 ALA A C 1
ATOM 4115 O O . ALA A 1 512 ? 0.722 12.149 -13.195 1.00 77.19 512 ALA A O 1
ATOM 4116 N N . LEU A 1 513 ? 1.390 10.544 -14.599 1.00 81.75 513 LEU A N 1
ATOM 4117 C CA . LEU A 1 513 ? 2.302 11.381 -15.374 1.00 81.75 513 LEU A CA 1
ATOM 4118 C C . LEU A 1 513 ? 1.580 12.470 -16.197 1.00 81.75 513 LEU A C 1
ATOM 4120 O O . LEU A 1 513 ? 2.063 13.597 -16.223 1.00 81.75 513 LEU A O 1
ATOM 4124 N N . HIS A 1 514 ? 0.428 12.198 -16.826 1.00 82.94 514 HIS A N 1
ATOM 4125 C CA . HIS A 1 514 ? -0.330 13.200 -17.605 1.00 82.94 514 HIS A CA 1
ATOM 4126 C C . HIS A 1 514 ? -1.062 14.229 -16.727 1.00 82.94 514 HIS A C 1
ATOM 4128 O O . HIS A 1 514 ? -1.469 15.278 -17.210 1.00 82.94 514 HIS A O 1
ATOM 4134 N N . LEU A 1 515 ? -1.237 13.930 -15.437 1.00 84.69 515 LEU A N 1
ATOM 4135 C CA . LEU A 1 515 ? -1.946 14.765 -14.461 1.00 84.69 515 LEU A CA 1
ATOM 4136 C C . LEU A 1 515 ? -1.020 15.756 -13.715 1.00 84.69 515 LEU A C 1
ATOM 4138 O O . LEU A 1 515 ? -1.445 16.397 -12.752 1.00 84.69 515 LEU A O 1
ATOM 4142 N N . LEU A 1 516 ? 0.243 15.877 -14.141 1.00 86.38 516 LEU A N 1
ATOM 4143 C CA . LEU A 1 516 ? 1.217 16.864 -13.656 1.00 86.38 516 LEU A CA 1
ATOM 4144 C C . LEU A 1 516 ? 0.960 18.242 -14.292 1.00 86.38 516 LEU A C 1
ATOM 4146 O O . LEU A 1 516 ? 0.753 18.333 -15.497 1.00 86.38 516 LEU A O 1
ATOM 4150 N N . ASN A 1 517 ? 1.024 19.322 -13.504 1.00 86.25 517 ASN A N 1
ATOM 4151 C CA . ASN A 1 517 ? 0.762 20.681 -14.010 1.00 86.25 517 ASN A CA 1
ATOM 4152 C C . ASN A 1 517 ? 1.934 21.273 -14.819 1.00 86.25 517 ASN A C 1
ATOM 4154 O O . ASN A 1 517 ? 1.719 22.115 -15.683 1.00 86.25 517 ASN A O 1
ATOM 4158 N N . ASP A 1 518 ? 3.166 20.880 -14.490 1.00 89.25 518 ASP A N 1
ATOM 4159 C CA . ASP A 1 518 ? 4.415 21.362 -15.095 1.00 89.25 518 ASP A CA 1
ATOM 4160 C C . ASP A 1 518 ? 5.409 20.187 -15.174 1.00 89.25 518 ASP A C 1
ATOM 4162 O O . ASP A 1 518 ? 6.224 20.002 -14.265 1.00 89.25 518 ASP A O 1
ATOM 4166 N N . PRO A 1 519 ? 5.324 19.322 -16.203 1.00 87.75 519 PRO A N 1
ATOM 4167 C CA . PRO A 1 519 ? 6.193 18.152 -16.312 1.00 87.75 519 PRO A CA 1
ATOM 4168 C C . PRO A 1 519 ? 7.656 18.531 -16.604 1.00 87.75 519 PRO A C 1
ATOM 4170 O O . PRO A 1 519 ? 8.559 17.850 -16.113 1.00 87.75 519 PRO A O 1
ATOM 4173 N N . GLN A 1 520 ? 7.913 19.632 -17.324 1.00 90.06 520 GLN A N 1
ATOM 4174 C CA . GLN A 1 520 ? 9.269 20.121 -17.619 1.00 90.06 520 GLN A CA 1
ATOM 4175 C C . GLN A 1 520 ? 9.965 20.607 -16.342 1.00 90.06 520 GLN A C 1
ATOM 4177 O O . GLN A 1 520 ? 10.968 20.028 -15.918 1.00 90.06 520 GLN A O 1
ATOM 4182 N N . GLY A 1 521 ? 9.407 21.622 -15.680 1.00 90.44 521 GLY A N 1
ATOM 4183 C CA . GLY A 1 521 ? 9.994 22.214 -14.484 1.00 90.44 521 GLY A CA 1
ATOM 4184 C C . GLY A 1 521 ? 9.935 21.296 -13.262 1.00 90.44 521 GLY A C 1
ATOM 4185 O O . GLY A 1 521 ? 10.721 21.483 -12.333 1.00 90.44 521 GLY A O 1
ATOM 4186 N N . PHE A 1 522 ? 9.068 20.278 -13.236 1.00 90.06 522 PHE A N 1
ATOM 4187 C CA . PHE A 1 522 ? 9.167 19.168 -12.280 1.00 90.06 522 PHE A CA 1
ATOM 4188 C C . PHE A 1 522 ? 10.416 18.312 -12.541 1.00 90.06 522 PHE A C 1
ATOM 4190 O O . PHE A 1 522 ? 11.202 18.061 -11.622 1.00 90.06 522 PHE A O 1
ATOM 4197 N N . THR A 1 523 ? 10.645 17.914 -13.793 1.00 90.44 523 THR A N 1
ATOM 4198 C CA . THR A 1 523 ? 11.740 17.004 -14.159 1.00 90.44 523 THR A CA 1
ATOM 4199 C C . THR A 1 523 ? 13.115 17.680 -14.084 1.00 90.44 523 THR A C 1
ATOM 4201 O O . THR A 1 523 ? 14.074 17.055 -13.631 1.00 90.44 523 THR A O 1
ATOM 4204 N N . GLU A 1 524 ? 13.227 18.973 -14.399 1.00 91.06 524 GLU A N 1
ATOM 4205 C CA . GLU A 1 524 ? 14.459 19.757 -14.187 1.00 91.06 524 GLU A CA 1
ATOM 4206 C C . GLU A 1 524 ? 14.843 19.867 -12.700 1.00 91.06 524 GLU A C 1
ATOM 4208 O O . GLU A 1 524 ? 16.017 19.724 -12.337 1.00 91.06 524 GLU A O 1
ATOM 4213 N N . LYS A 1 525 ? 13.855 20.050 -11.810 1.00 89.88 525 LYS A N 1
ATOM 4214 C CA . LYS A 1 525 ? 14.070 20.039 -10.352 1.00 89.88 525 LYS A CA 1
ATOM 4215 C C . LYS A 1 525 ? 14.491 18.646 -9.873 1.00 89.88 525 LYS A C 1
ATOM 4217 O O . LYS A 1 525 ? 15.434 18.541 -9.088 1.00 89.88 525 LYS A O 1
ATOM 4222 N N . LEU A 1 526 ? 13.866 17.575 -10.382 1.00 89.12 526 LEU A N 1
ATOM 4223 C CA . LEU A 1 526 ? 14.271 16.193 -10.080 1.00 89.12 526 LEU A CA 1
ATOM 4224 C C . LEU A 1 526 ? 15.699 15.895 -10.557 1.00 89.12 526 LEU A C 1
ATOM 4226 O O . LEU A 1 526 ? 16.465 15.279 -9.816 1.00 89.12 526 LEU A O 1
ATOM 4230 N N . TYR A 1 527 ? 16.089 16.362 -11.746 1.00 90.50 527 TYR A N 1
ATOM 4231 C CA . TYR A 1 527 ? 17.457 16.219 -12.248 1.00 90.50 527 TYR A CA 1
ATOM 4232 C C . TYR A 1 527 ? 18.465 16.998 -11.389 1.00 90.50 527 TYR A C 1
ATOM 4234 O O . TYR A 1 527 ? 19.501 16.456 -11.008 1.00 90.50 527 TYR A O 1
ATOM 4242 N N . THR A 1 528 ? 18.138 18.234 -11.001 1.00 90.06 528 THR A N 1
ATOM 4243 C CA . THR A 1 528 ? 18.976 19.054 -10.106 1.00 90.06 528 THR A CA 1
ATOM 4244 C C . THR A 1 528 ? 19.163 18.383 -8.738 1.00 90.06 528 THR A C 1
ATOM 4246 O O . THR A 1 528 ? 20.271 18.365 -8.189 1.00 90.06 528 THR A O 1
ATOM 4249 N N . HIS A 1 529 ? 18.111 17.747 -8.212 1.00 85.88 529 HIS A N 1
ATOM 4250 C CA . HIS A 1 529 ? 18.197 16.928 -7.004 1.00 85.88 529 HIS A CA 1
ATOM 4251 C C . HIS A 1 529 ? 19.058 15.669 -7.225 1.00 85.88 529 HIS A C 1
ATOM 4253 O O . HIS A 1 529 ? 19.974 15.416 -6.451 1.00 85.88 529 HIS A O 1
ATOM 4259 N N . LEU A 1 530 ? 18.862 14.918 -8.313 1.00 87.19 530 LEU A N 1
ATOM 4260 C CA . LEU A 1 530 ? 19.666 13.734 -8.664 1.00 87.19 530 LEU A CA 1
ATOM 4261 C C . LEU A 1 530 ? 21.164 14.047 -8.885 1.00 87.19 530 LEU A C 1
ATOM 4263 O O . LEU A 1 530 ? 22.024 13.203 -8.610 1.00 87.19 530 LEU A O 1
ATOM 4267 N N . ALA A 1 531 ? 21.487 15.241 -9.385 1.00 85.88 531 ALA A N 1
ATOM 4268 C CA . ALA A 1 531 ? 22.858 15.693 -9.614 1.00 85.88 531 ALA A CA 1
ATOM 4269 C C . ALA A 1 531 ? 23.579 16.114 -8.319 1.00 85.88 531 ALA A C 1
ATOM 4271 O O . ALA A 1 531 ? 24.786 15.904 -8.194 1.00 85.88 531 ALA A O 1
ATOM 4272 N N . SER A 1 532 ? 22.848 16.677 -7.352 1.00 85.12 532 SER A N 1
ATOM 4273 C CA . SER A 1 532 ? 23.382 17.106 -6.049 1.00 85.12 532 SER A CA 1
ATOM 4274 C C . SER A 1 532 ? 23.322 16.016 -4.966 1.00 85.12 532 SER A C 1
ATOM 4276 O O . SER A 1 532 ? 24.130 16.018 -4.033 1.00 85.12 532 SER A O 1
ATOM 4278 N N . SER A 1 533 ? 22.396 15.064 -5.090 1.00 75.94 533 SER A N 1
ATOM 4279 C CA . SER A 1 533 ? 22.095 14.064 -4.066 1.00 75.94 533 SER A CA 1
ATOM 4280 C C . SER A 1 533 ? 23.147 12.957 -3.947 1.00 75.94 533 SER A C 1
ATOM 4282 O O . SER A 1 533 ? 23.513 12.278 -4.910 1.00 75.94 533 SER A O 1
ATOM 4284 N N . ARG A 1 534 ? 23.568 12.708 -2.701 1.00 78.00 534 ARG A N 1
ATOM 4285 C CA . ARG A 1 534 ? 24.454 11.599 -2.299 1.00 78.00 534 ARG A CA 1
ATOM 4286 C C . ARG A 1 534 ? 23.682 10.363 -1.812 1.00 78.00 534 ARG A C 1
ATOM 4288 O O . ARG A 1 534 ? 24.222 9.560 -1.055 1.00 78.00 534 ARG A O 1
ATOM 4295 N N . GLU A 1 535 ? 22.420 10.233 -2.218 1.00 79.31 535 GLU A N 1
ATOM 4296 C CA . GLU A 1 535 ? 21.553 9.109 -1.859 1.00 79.31 535 GLU A CA 1
ATOM 4297 C C . GLU A 1 535 ? 22.030 7.748 -2.386 1.00 79.31 535 GLU A C 1
ATOM 4299 O O . GLU A 1 535 ? 22.887 7.641 -3.269 1.00 79.31 535 GLU A O 1
ATOM 4304 N N . ARG A 1 536 ? 21.440 6.679 -1.836 1.00 85.62 536 ARG A N 1
ATOM 4305 C CA . ARG A 1 536 ? 21.736 5.292 -2.234 1.00 85.62 536 ARG A CA 1
ATOM 4306 C C . ARG A 1 536 ? 21.494 5.065 -3.729 1.00 85.62 536 ARG A C 1
ATOM 4308 O O . ARG A 1 536 ? 20.552 5.607 -4.301 1.00 85.62 536 ARG A O 1
ATOM 4315 N N . HIS A 1 537 ? 22.291 4.183 -4.340 1.00 86.25 537 HIS A N 1
ATOM 4316 C CA . HIS A 1 537 ? 22.191 3.856 -5.769 1.00 86.25 537 HIS A CA 1
ATOM 4317 C C . HIS A 1 537 ? 20.777 3.421 -6.195 1.00 86.25 537 HIS A C 1
ATOM 4319 O O . HIS A 1 537 ? 20.311 3.856 -7.238 1.00 86.25 537 HIS A O 1
ATOM 4325 N N . GLU A 1 538 ? 20.078 2.650 -5.356 1.00 86.75 538 GLU A N 1
ATOM 4326 C CA . GLU A 1 538 ? 18.672 2.252 -5.538 1.00 86.75 538 GLU A CA 1
ATOM 4327 C C . GLU A 1 538 ? 17.745 3.471 -5.723 1.00 86.75 538 GLU A C 1
ATOM 4329 O O . GLU A 1 538 ? 16.974 3.537 -6.676 1.00 86.75 538 GLU A O 1
ATOM 4334 N N . VAL A 1 539 ? 17.872 4.482 -4.856 1.00 87.94 539 VAL A N 1
ATOM 4335 C CA . VAL A 1 539 ? 17.065 5.715 -4.890 1.00 87.94 539 VAL A CA 1
ATOM 4336 C C . VAL A 1 539 ? 17.456 6.590 -6.083 1.00 87.94 539 VAL A C 1
ATOM 4338 O O . VAL A 1 539 ? 16.585 7.126 -6.766 1.00 87.94 539 VAL A O 1
ATOM 4341 N N . GLN A 1 540 ? 18.755 6.683 -6.393 1.00 87.94 540 GLN A N 1
ATOM 4342 C CA . GLN A 1 540 ? 19.232 7.340 -7.616 1.00 87.94 540 GLN A CA 1
ATOM 4343 C C . GLN A 1 540 ? 18.675 6.658 -8.877 1.00 87.94 540 GLN A C 1
ATOM 4345 O O . GLN A 1 540 ? 18.360 7.344 -9.846 1.00 87.94 540 GLN A O 1
ATOM 4350 N N . LEU A 1 541 ? 18.515 5.332 -8.872 1.00 88.81 541 LEU A N 1
ATOM 4351 C CA . LEU A 1 541 ? 17.947 4.575 -9.987 1.00 88.81 541 LEU A CA 1
ATOM 4352 C C . LEU A 1 541 ? 16.434 4.792 -10.116 1.00 88.81 541 LEU A C 1
ATOM 4354 O O . LEU A 1 541 ? 15.964 5.014 -11.229 1.00 88.81 541 LEU A O 1
ATOM 4358 N N . MET A 1 542 ? 15.688 4.836 -9.007 1.00 86.94 542 MET A N 1
ATOM 4359 C CA . MET A 1 542 ? 14.269 5.231 -9.021 1.00 86.94 542 MET A CA 1
ATOM 4360 C C . MET A 1 542 ? 14.073 6.654 -9.573 1.00 86.94 542 MET A C 1
ATOM 4362 O O . MET A 1 542 ? 13.189 6.869 -10.400 1.00 86.94 542 MET A O 1
ATOM 4366 N N . LEU A 1 543 ? 14.925 7.608 -9.173 1.00 89.88 543 LEU A N 1
ATOM 4367 C CA . LEU A 1 543 ? 14.928 8.975 -9.713 1.00 89.88 543 LEU A CA 1
ATOM 4368 C C . LEU A 1 543 ? 15.226 8.996 -11.220 1.00 89.88 543 LEU A C 1
ATOM 4370 O O . LEU A 1 543 ? 14.485 9.619 -11.975 1.00 89.88 543 LEU A O 1
ATOM 4374 N N . MET A 1 544 ? 16.275 8.295 -11.668 1.00 89.50 544 MET A N 1
ATOM 4375 C CA . MET A 1 544 ? 16.620 8.194 -13.092 1.00 89.50 544 MET A CA 1
ATOM 4376 C C . MET A 1 544 ? 15.488 7.559 -13.916 1.00 89.50 544 MET A C 1
ATOM 4378 O O . MET A 1 544 ? 15.172 8.069 -14.988 1.00 89.50 544 MET A O 1
ATOM 4382 N N . ASN A 1 545 ? 14.846 6.501 -13.405 1.00 89.25 545 ASN A N 1
ATOM 4383 C CA . ASN A 1 545 ? 13.695 5.860 -14.043 1.00 89.25 545 ASN A CA 1
ATOM 4384 C C . ASN A 1 545 ? 12.532 6.847 -14.193 1.00 89.25 545 ASN A C 1
ATOM 4386 O O . ASN A 1 545 ? 12.098 7.097 -15.317 1.00 89.25 545 ASN A O 1
ATOM 4390 N N . LEU A 1 546 ? 12.110 7.503 -13.106 1.00 88.56 546 LEU A N 1
ATOM 4391 C CA . LEU A 1 546 ? 11.017 8.476 -13.159 1.00 88.56 546 LEU A CA 1
ATOM 4392 C C . LEU A 1 546 ? 11.307 9.619 -14.146 1.00 88.56 546 LEU A C 1
ATOM 4394 O O . LEU A 1 546 ? 10.448 9.939 -14.964 1.00 88.56 546 LEU A O 1
ATOM 4398 N N . ILE A 1 547 ? 12.523 10.175 -14.126 1.00 90.56 547 ILE A N 1
ATOM 4399 C CA . ILE A 1 547 ? 12.956 11.203 -15.084 1.00 90.56 547 ILE A CA 1
ATOM 4400 C C . ILE A 1 547 ? 12.813 10.692 -16.527 1.00 90.56 547 ILE A C 1
ATOM 4402 O O . ILE A 1 547 ? 12.185 11.364 -17.342 1.00 90.56 547 ILE A O 1
ATOM 4406 N N . SER A 1 548 ? 13.303 9.485 -16.840 1.00 89.31 548 SER A N 1
ATOM 4407 C CA . SER A 1 548 ? 13.150 8.916 -18.188 1.00 89.31 548 SER A CA 1
ATOM 4408 C C . SER A 1 548 ? 11.694 8.655 -18.584 1.00 89.31 548 SER A C 1
ATOM 4410 O O . SER A 1 548 ? 11.340 8.895 -19.737 1.00 89.31 548 SER A O 1
ATOM 4412 N N . ARG A 1 549 ? 10.827 8.241 -17.645 1.00 85.75 549 ARG A N 1
ATOM 4413 C CA . ARG A 1 549 ? 9.393 8.043 -17.910 1.00 85.75 549 ARG A CA 1
ATOM 4414 C C . ARG A 1 549 ? 8.704 9.354 -18.285 1.00 85.75 549 ARG A C 1
ATOM 4416 O O . ARG A 1 549 ? 7.975 9.388 -19.271 1.00 85.75 549 ARG A O 1
ATOM 4423 N N . ILE A 1 550 ? 8.947 10.432 -17.533 1.00 87.31 550 ILE A N 1
ATOM 4424 C CA . ILE A 1 550 ? 8.324 11.739 -17.803 1.00 87.31 550 ILE A CA 1
ATOM 4425 C C . ILE A 1 550 ? 8.859 12.322 -19.121 1.00 87.31 550 ILE A C 1
ATOM 4427 O O . ILE A 1 550 ? 8.065 12.820 -19.917 1.00 87.31 550 ILE A O 1
ATOM 4431 N N . ILE A 1 551 ? 10.169 12.196 -19.386 1.00 88.94 551 ILE A N 1
ATOM 4432 C CA . ILE A 1 551 ? 10.783 12.603 -20.661 1.00 88.94 551 ILE A CA 1
ATOM 4433 C C . ILE A 1 551 ? 10.131 11.883 -21.846 1.00 88.94 551 ILE A C 1
ATOM 4435 O O . ILE A 1 551 ? 9.708 12.548 -22.788 1.00 88.94 551 ILE A O 1
ATOM 4439 N N . GLY A 1 552 ? 10.010 10.552 -21.797 1.00 84.88 552 GLY A N 1
ATOM 4440 C CA . GLY A 1 552 ? 9.429 9.767 -22.889 1.00 84.88 552 GLY A CA 1
ATOM 4441 C C . GLY A 1 552 ? 7.946 10.063 -23.137 1.00 84.88 552 GLY A C 1
ATOM 4442 O O . GLY A 1 552 ? 7.536 10.184 -24.289 1.00 84.88 552 GLY A O 1
ATOM 4443 N N . VAL A 1 553 ? 7.151 10.225 -22.071 1.00 84.62 553 VAL A N 1
ATOM 4444 C CA . VAL A 1 553 ? 5.696 10.465 -22.160 1.00 84.62 553 VAL A CA 1
ATOM 4445 C C . VAL A 1 553 ? 5.361 11.884 -22.632 1.00 84.62 553 VAL A C 1
ATOM 4447 O O . VAL A 1 553 ? 4.490 12.051 -23.480 1.00 84.62 553 VAL A O 1
ATOM 4450 N N . HIS A 1 554 ? 6.046 12.911 -22.118 1.00 83.44 554 HIS A N 1
ATOM 4451 C CA . HIS A 1 554 ? 5.769 14.319 -22.462 1.00 83.44 554 HIS A CA 1
ATOM 4452 C C . HIS A 1 554 ? 6.700 14.894 -23.545 1.00 83.44 554 HIS A C 1
ATOM 4454 O O . HIS A 1 554 ? 6.629 16.083 -23.841 1.00 83.44 554 HIS A O 1
ATOM 4460 N N . LYS A 1 555 ? 7.580 14.067 -24.129 1.00 87.25 555 LYS A N 1
ATOM 4461 C CA . LYS A 1 555 ? 8.612 14.445 -25.116 1.00 87.25 555 LYS A CA 1
ATOM 4462 C C . LYS A 1 555 ? 9.486 15.640 -24.670 1.00 87.25 555 LYS A C 1
ATOM 4464 O O . LYS A 1 555 ? 9.671 16.606 -25.412 1.00 87.25 555 LYS A O 1
ATOM 4469 N N . LEU A 1 556 ? 10.011 15.577 -23.439 1.00 88.50 556 LEU A N 1
ATOM 4470 C CA . LEU A 1 556 ? 10.740 16.675 -22.779 1.00 88.50 556 LEU A CA 1
ATOM 4471 C C . LEU A 1 556 ? 12.233 16.770 -23.143 1.00 88.50 556 LEU A C 1
ATOM 4473 O O . LEU A 1 556 ? 13.029 15.864 -22.887 1.00 88.50 556 LEU A O 1
ATOM 4477 N N . THR A 1 557 ? 12.677 17.945 -23.585 1.00 86.50 557 THR A N 1
ATOM 4478 C CA . THR A 1 557 ? 14.088 18.199 -23.915 1.00 86.50 557 THR A CA 1
ATOM 4479 C C . THR A 1 557 ? 14.930 18.558 -22.681 1.00 86.50 557 THR A C 1
ATOM 4481 O O . THR A 1 557 ? 15.082 19.732 -22.344 1.00 86.50 557 THR A O 1
ATOM 4484 N N . ILE A 1 558 ? 15.538 17.561 -22.023 1.00 86.00 558 ILE A N 1
ATOM 4485 C CA . ILE A 1 558 ? 16.488 17.765 -20.904 1.00 86.00 558 ILE A CA 1
ATOM 4486 C C . ILE A 1 558 ? 17.883 17.255 -21.293 1.00 86.00 558 ILE A C 1
ATOM 4488 O O . ILE A 1 558 ? 18.291 16.138 -20.972 1.00 86.00 558 ILE A O 1
ATOM 4492 N N . LEU A 1 559 ? 18.639 18.096 -22.004 1.00 87.75 559 LEU A N 1
ATOM 4493 C CA . LEU A 1 559 ? 19.913 17.709 -22.632 1.00 87.75 559 LEU A CA 1
ATOM 4494 C C . LEU A 1 559 ? 20.999 17.298 -21.617 1.00 87.75 559 LEU A C 1
ATOM 4496 O O . LEU A 1 559 ? 21.814 16.423 -21.899 1.00 87.75 559 LEU A O 1
ATOM 4500 N N . ALA A 1 560 ? 20.982 17.871 -20.408 1.00 87.94 560 ALA A N 1
ATOM 4501 C CA . ALA A 1 560 ? 21.947 17.564 -19.348 1.00 87.94 560 ALA A CA 1
ATOM 4502 C C . ALA A 1 560 ? 21.839 16.125 -18.796 1.00 87.94 560 ALA A C 1
ATOM 4504 O O . ALA A 1 560 ? 22.788 15.632 -18.184 1.00 87.94 560 ALA A O 1
ATOM 4505 N N . PHE A 1 561 ? 20.717 15.431 -19.024 1.00 90.25 561 PHE A N 1
ATOM 4506 C CA . PHE A 1 561 ? 20.502 14.067 -18.536 1.00 90.25 561 PHE A CA 1
ATOM 4507 C C . PHE A 1 561 ? 21.386 13.035 -19.261 1.00 90.25 561 PHE A C 1
ATOM 4509 O O . PHE A 1 561 ? 21.885 12.097 -18.638 1.00 90.25 561 PHE A O 1
ATOM 4516 N N . TYR A 1 562 ? 21.658 13.227 -20.554 1.00 90.25 562 TYR A N 1
ATOM 4517 C CA . TYR A 1 562 ? 22.399 12.251 -21.362 1.00 90.25 562 TYR A CA 1
ATOM 4518 C C . TYR A 1 562 ? 23.887 12.138 -20.977 1.00 90.25 562 TYR A C 1
ATOM 4520 O O . TYR A 1 562 ? 24.334 11.011 -20.752 1.00 90.25 562 TYR A O 1
ATOM 4528 N N . PRO A 1 563 ? 24.647 13.234 -20.752 1.00 91.00 563 PRO A N 1
ATOM 4529 C CA . PRO A 1 563 ? 25.992 13.155 -20.168 1.00 91.00 563 PRO A CA 1
ATOM 4530 C C . PRO A 1 563 ? 26.033 12.494 -18.778 1.00 91.00 563 PRO A C 1
ATOM 4532 O O . PRO A 1 563 ? 26.994 11.793 -18.446 1.00 91.00 563 PRO A O 1
ATOM 4535 N N . TYR A 1 564 ? 24.982 12.662 -17.962 1.00 89.56 564 TYR A N 1
ATOM 4536 C CA . TYR A 1 564 ? 24.873 11.987 -16.662 1.00 89.56 564 TYR A CA 1
ATOM 4537 C C . TYR A 1 564 ? 24.724 10.464 -16.822 1.00 89.56 564 TYR A C 1
ATOM 4539 O O . TYR A 1 564 ? 25.364 9.702 -16.090 1.00 89.56 564 TYR A O 1
ATOM 4547 N N . LEU A 1 565 ? 23.927 10.014 -17.800 1.00 89.12 565 LEU A N 1
ATOM 4548 C CA . LEU A 1 565 ? 23.787 8.595 -18.142 1.00 89.12 565 LEU A CA 1
ATOM 4549 C C . LEU A 1 565 ? 25.077 8.014 -18.736 1.00 89.12 565 LEU A C 1
ATOM 4551 O O . LEU A 1 565 ? 25.519 6.965 -18.268 1.00 89.12 565 LEU A O 1
ATOM 4555 N N . GLN A 1 566 ? 25.725 8.700 -19.688 1.00 89.56 566 GLN A N 1
ATOM 4556 C CA . GLN A 1 566 ? 26.984 8.261 -20.325 1.00 89.56 566 GLN A CA 1
ATOM 4557 C C . GLN A 1 566 ? 28.044 7.858 -19.288 1.00 89.56 566 GLN A C 1
ATOM 4559 O O . GLN A 1 566 ? 28.641 6.786 -19.387 1.00 89.56 566 GLN A O 1
ATOM 4564 N N . LYS A 1 567 ? 28.209 8.654 -18.220 1.00 88.69 567 LYS A N 1
ATOM 4565 C CA . LYS A 1 567 ? 29.141 8.363 -17.114 1.00 88.69 567 LYS A CA 1
ATOM 4566 C C . LYS A 1 567 ? 28.854 7.040 -16.382 1.00 88.69 567 LYS A C 1
ATOM 4568 O O . LYS A 1 567 ? 29.766 6.479 -15.775 1.00 88.69 567 LYS A O 1
ATOM 4573 N N . ARG A 1 568 ? 27.611 6.549 -16.401 1.00 87.56 568 ARG A N 1
ATOM 4574 C CA . ARG A 1 568 ? 27.172 5.316 -15.719 1.00 87.56 568 ARG A CA 1
ATOM 4575 C C . ARG A 1 568 ? 26.956 4.125 -16.665 1.00 87.56 568 ARG A C 1
ATOM 4577 O O . ARG A 1 568 ? 26.712 3.020 -16.181 1.00 87.56 568 ARG A O 1
ATOM 4584 N N . LEU A 1 569 ? 27.089 4.307 -17.981 1.00 89.00 569 LEU A N 1
ATOM 4585 C CA . LEU A 1 569 ? 27.015 3.234 -18.981 1.00 89.00 569 LEU A CA 1
ATOM 4586 C C . LEU A 1 569 ? 28.343 2.458 -19.067 1.00 89.00 569 LEU A C 1
ATOM 4588 O O . LEU A 1 569 ? 29.068 2.513 -20.059 1.00 89.00 569 LEU A O 1
ATOM 4592 N N . GLN A 1 570 ? 28.652 1.711 -18.004 1.00 87.88 570 GLN A N 1
ATOM 4593 C CA . GLN A 1 570 ? 29.798 0.798 -17.918 1.00 87.88 570 GLN A CA 1
ATOM 4594 C C . GLN A 1 570 ? 29.322 -0.607 -17.500 1.00 87.88 570 GLN A C 1
ATOM 4596 O O . GLN A 1 570 ? 28.580 -0.703 -16.523 1.00 87.88 570 GLN A O 1
ATOM 4601 N N . PRO A 1 571 ? 29.759 -1.709 -18.147 1.00 86.50 571 PRO A N 1
ATOM 4602 C CA . PRO A 1 571 ? 29.339 -3.073 -17.786 1.00 86.50 571 PRO A CA 1
ATOM 4603 C C . PRO A 1 571 ? 29.665 -3.514 -16.349 1.00 86.50 571 PRO A C 1
ATOM 4605 O O . PRO A 1 571 ? 29.110 -4.498 -15.870 1.00 86.50 571 PRO A O 1
ATOM 4608 N N . THR A 1 572 ? 30.585 -2.817 -15.680 1.00 87.81 572 THR A N 1
ATOM 4609 C CA . THR A 1 572 ? 31.016 -3.041 -14.290 1.00 87.81 572 THR A CA 1
ATOM 4610 C C . THR A 1 572 ? 30.107 -2.387 -13.245 1.00 87.81 572 THR A C 1
ATOM 4612 O O . THR A 1 572 ? 30.228 -2.690 -12.057 1.00 87.81 572 THR A O 1
ATOM 4615 N N . GLN A 1 573 ? 29.222 -1.477 -13.659 1.00 85.38 573 GLN A N 1
ATOM 4616 C CA . GLN A 1 573 ? 28.284 -0.785 -12.778 1.00 85.38 573 GLN A CA 1
ATOM 4617 C C . GLN A 1 573 ? 27.189 -1.754 -12.281 1.00 85.38 573 GLN A C 1
ATOM 4619 O O . GLN A 1 573 ? 26.950 -2.812 -12.862 1.00 85.38 573 GLN A O 1
ATOM 4624 N N . LYS A 1 574 ? 26.504 -1.415 -11.184 1.00 83.69 574 LYS A N 1
ATOM 4625 C CA . LYS A 1 574 ? 25.320 -2.170 -10.744 1.00 83.69 574 LYS A CA 1
ATOM 4626 C C . LYS A 1 574 ? 24.110 -1.842 -11.622 1.00 83.69 574 LYS A C 1
ATOM 4628 O O . LYS A 1 574 ? 23.959 -0.705 -12.061 1.00 83.69 574 LYS A O 1
ATOM 4633 N N . ASP A 1 575 ? 23.293 -2.860 -11.887 1.00 85.25 575 ASP A N 1
ATOM 4634 C CA . ASP A 1 575 ? 21.979 -2.757 -12.540 1.00 85.25 575 ASP A CA 1
ATOM 4635 C C . ASP A 1 575 ? 21.987 -2.054 -13.914 1.00 85.25 575 ASP A C 1
ATOM 4637 O O . ASP A 1 575 ? 21.015 -1.432 -14.343 1.00 85.25 575 ASP A O 1
ATOM 4641 N N . VAL A 1 576 ? 23.087 -2.207 -14.661 1.00 87.25 576 VAL A N 1
ATOM 4642 C CA . VAL A 1 576 ? 23.339 -1.525 -15.947 1.00 87.25 576 VAL A CA 1
ATOM 4643 C C .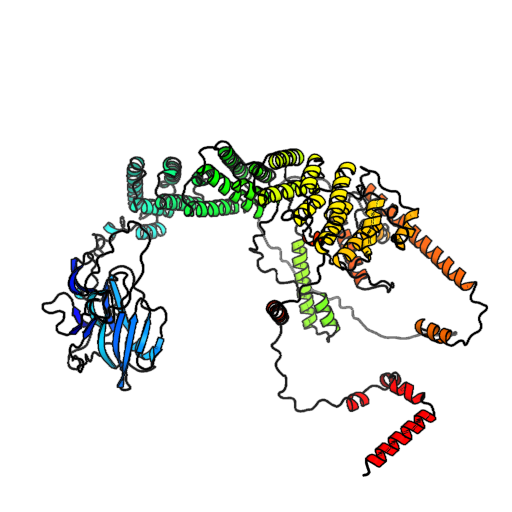 VAL A 1 576 ? 22.237 -1.751 -16.984 1.00 87.25 576 VAL A C 1
ATOM 4645 O O . VAL A 1 576 ? 21.937 -0.858 -17.767 1.00 87.25 576 VAL A O 1
ATOM 4648 N N . THR A 1 577 ? 21.582 -2.915 -16.979 1.00 87.25 577 THR A N 1
ATOM 4649 C CA . THR A 1 577 ? 20.442 -3.206 -17.866 1.00 87.25 577 THR A CA 1
ATOM 4650 C C . THR A 1 577 ? 19.240 -2.297 -17.611 1.00 87.25 577 THR A C 1
ATOM 4652 O O . THR A 1 577 ? 18.496 -2.014 -18.544 1.00 87.25 577 THR A O 1
ATOM 4655 N N . GLN A 1 578 ? 19.059 -1.814 -16.378 1.00 87.25 578 GLN A N 1
ATOM 4656 C CA . GLN A 1 578 ? 18.051 -0.805 -16.045 1.00 87.25 578 GLN A CA 1
ATOM 4657 C C . GLN A 1 578 ? 18.513 0.586 -16.500 1.00 87.25 578 GLN A C 1
ATOM 4659 O O . GLN A 1 578 ? 17.723 1.323 -17.072 1.00 87.25 578 GLN A O 1
ATOM 4664 N N . ILE A 1 579 ? 19.803 0.920 -16.365 1.00 89.88 579 ILE A N 1
ATOM 4665 C CA . ILE A 1 579 ? 20.366 2.190 -16.873 1.00 89.88 579 ILE A CA 1
ATOM 4666 C C . ILE A 1 579 ? 20.243 2.284 -18.410 1.00 89.88 579 ILE A C 1
ATOM 4668 O O . ILE A 1 579 ? 19.926 3.345 -18.943 1.00 89.88 579 ILE A O 1
ATOM 4672 N N . ILE A 1 580 ? 20.407 1.167 -19.127 1.00 89.56 580 ILE A N 1
ATOM 4673 C CA . ILE A 1 580 ? 20.153 1.076 -20.577 1.00 89.56 580 ILE A CA 1
ATOM 4674 C C . ILE A 1 580 ? 18.655 1.253 -20.895 1.00 89.56 580 ILE A C 1
ATOM 4676 O O . ILE A 1 580 ? 18.324 1.915 -21.877 1.00 89.56 580 ILE A O 1
ATOM 4680 N N . ALA A 1 581 ? 17.748 0.721 -20.066 1.00 88.44 581 ALA A N 1
ATOM 4681 C CA . ALA A 1 581 ? 16.302 0.925 -20.226 1.00 88.44 581 ALA A CA 1
ATOM 4682 C C . ALA A 1 581 ? 15.912 2.395 -20.071 1.00 88.44 581 ALA A C 1
ATOM 4684 O O . ALA A 1 581 ? 15.188 2.930 -20.901 1.00 88.44 581 ALA A O 1
ATOM 4685 N N . ILE A 1 582 ? 16.477 3.053 -19.063 1.00 89.69 582 ILE A N 1
ATOM 4686 C CA . ILE A 1 582 ? 16.313 4.479 -18.768 1.00 89.69 582 ILE A CA 1
ATOM 4687 C C . ILE A 1 582 ? 16.812 5.343 -19.938 1.00 89.69 582 ILE A C 1
ATOM 4689 O O . ILE A 1 582 ? 16.126 6.277 -20.351 1.00 89.69 582 ILE A O 1
ATOM 4693 N N . ALA A 1 583 ? 17.966 5.009 -20.527 1.00 89.12 583 ALA A N 1
ATOM 4694 C CA . ALA A 1 583 ? 18.480 5.696 -21.716 1.00 89.12 583 ALA A CA 1
ATOM 4695 C C . ALA A 1 583 ? 17.560 5.520 -22.941 1.00 89.12 583 ALA A C 1
ATOM 4697 O O . ALA A 1 583 ? 17.273 6.487 -23.648 1.00 89.12 583 ALA A O 1
ATOM 4698 N N . ALA A 1 584 ? 17.054 4.304 -23.169 1.00 88.56 584 ALA A N 1
ATOM 4699 C CA . ALA A 1 584 ? 16.105 4.026 -24.245 1.00 88.56 584 ALA A CA 1
ATOM 4700 C C . ALA A 1 584 ? 14.742 4.702 -24.024 1.00 88.56 584 ALA A C 1
ATOM 4702 O O . ALA A 1 584 ? 14.162 5.202 -24.980 1.00 88.56 584 ALA A O 1
ATOM 4703 N N . GLN A 1 585 ? 14.243 4.760 -22.787 1.00 86.19 585 GLN A N 1
ATOM 4704 C CA . GLN A 1 585 ? 12.947 5.359 -22.455 1.00 86.19 585 GLN A CA 1
ATOM 4705 C C . GLN A 1 585 ? 12.964 6.894 -22.510 1.00 86.19 585 GLN A C 1
ATOM 4707 O O . GLN A 1 585 ? 11.961 7.494 -22.883 1.00 86.19 585 GLN A O 1
ATOM 4712 N N . ALA A 1 586 ? 14.099 7.528 -22.198 1.00 88.62 586 ALA A N 1
ATOM 4713 C CA . ALA A 1 586 ? 14.273 8.971 -22.372 1.00 88.62 586 ALA A CA 1
ATOM 4714 C C . ALA A 1 586 ? 14.432 9.395 -23.848 1.00 88.62 586 ALA A C 1
ATOM 4716 O O . ALA A 1 586 ? 14.251 10.561 -24.174 1.00 88.62 586 ALA A O 1
ATOM 4717 N N . SER A 1 587 ? 14.773 8.473 -24.752 1.00 88.19 587 SER A N 1
ATOM 4718 C CA . SER A 1 587 ? 14.969 8.784 -26.175 1.00 88.19 587 SER A CA 1
ATOM 4719 C C . SER A 1 587 ? 13.627 9.043 -26.880 1.00 88.19 587 SER A C 1
ATOM 4721 O O . SER A 1 587 ? 12.697 8.255 -26.733 1.00 88.19 587 SER A O 1
ATOM 4723 N N . HIS A 1 588 ? 13.528 10.111 -27.677 1.00 86.06 588 HIS A N 1
ATOM 4724 C CA . HIS A 1 588 ? 12.354 10.460 -28.489 1.00 86.06 588 HIS A CA 1
ATOM 4725 C C . HIS A 1 588 ? 12.714 11.380 -29.672 1.00 86.06 588 HIS A C 1
ATOM 4727 O O . HIS A 1 588 ? 13.759 12.031 -29.671 1.00 86.06 588 HIS A O 1
ATOM 4733 N N . ASP A 1 589 ? 11.807 11.502 -30.645 1.00 83.62 589 ASP A N 1
ATOM 4734 C CA . ASP A 1 589 ? 12.033 12.162 -31.947 1.00 83.62 589 ASP A CA 1
ATOM 4735 C C . ASP A 1 589 ? 12.579 13.601 -31.838 1.00 83.62 589 ASP A C 1
ATOM 4737 O O . ASP A 1 589 ? 13.404 14.028 -32.641 1.00 83.62 589 ASP A O 1
ATOM 4741 N N . LEU A 1 590 ? 12.119 14.343 -30.821 1.00 84.81 590 LEU A N 1
ATOM 4742 C CA . LEU A 1 590 ? 12.436 15.758 -30.573 1.00 84.81 590 LEU A CA 1
ATOM 4743 C C . LEU A 1 590 ? 13.736 16.018 -29.770 1.00 84.81 590 LEU A C 1
ATOM 4745 O O . LEU A 1 590 ? 13.900 17.111 -29.230 1.00 84.81 590 LEU A O 1
ATOM 4749 N N . ILE A 1 591 ? 14.648 15.045 -29.637 1.00 85.44 591 ILE A N 1
ATOM 4750 C CA . ILE A 1 591 ? 15.986 15.269 -29.043 1.00 85.44 591 ILE A CA 1
ATOM 4751 C C . ILE A 1 591 ? 17.042 15.408 -30.149 1.00 85.44 591 ILE A C 1
ATOM 4753 O O . ILE A 1 591 ? 17.108 14.536 -31.019 1.00 85.44 591 ILE A O 1
ATOM 4757 N N . PRO A 1 592 ? 17.922 16.433 -30.106 1.00 85.88 592 PRO A N 1
ATOM 4758 C CA . PRO A 1 592 ? 18.990 16.592 -31.088 1.00 85.88 592 PRO A CA 1
ATOM 4759 C C . PRO A 1 592 ? 19.889 15.343 -31.175 1.00 85.88 592 PRO A C 1
ATOM 4761 O O . PRO A 1 592 ? 20.385 14.887 -30.139 1.00 85.88 592 PRO A O 1
ATOM 4764 N N . PRO A 1 593 ? 20.150 14.798 -32.381 1.00 83.44 593 PRO A N 1
ATOM 4765 C CA . PRO A 1 593 ? 20.890 13.543 -32.538 1.00 83.44 593 PRO A CA 1
ATOM 4766 C C . PRO A 1 593 ? 22.317 13.613 -31.974 1.00 83.44 593 PRO A C 1
ATOM 4768 O O . PRO A 1 593 ? 22.763 12.641 -31.376 1.00 83.44 593 PRO A O 1
ATOM 4771 N N . ASP A 1 594 ? 22.961 14.782 -32.050 1.00 87.88 594 ASP A N 1
ATOM 4772 C CA . ASP A 1 594 ? 24.269 15.127 -31.456 1.00 87.88 594 ASP A CA 1
ATOM 4773 C C . ASP A 1 594 ? 24.390 14.782 -29.952 1.00 87.88 594 ASP A C 1
ATOM 4775 O O . ASP A 1 594 ? 25.463 14.453 -29.455 1.00 87.88 594 ASP A O 1
ATOM 4779 N N . VAL A 1 595 ? 23.275 14.778 -29.212 1.00 88.38 595 VAL A N 1
ATOM 4780 C CA . VAL A 1 595 ? 23.258 14.453 -27.773 1.00 88.38 595 VAL A CA 1
ATOM 4781 C C . VAL A 1 595 ? 23.093 12.944 -27.518 1.00 88.38 595 VAL A C 1
ATOM 4783 O O . VAL A 1 595 ? 23.540 12.436 -26.486 1.00 88.38 595 VAL A O 1
ATOM 4786 N N . ILE A 1 596 ? 22.490 12.210 -28.460 1.00 89.00 596 ILE A N 1
ATOM 4787 C CA . ILE A 1 596 ? 22.230 10.761 -28.376 1.00 89.00 596 ILE A CA 1
ATOM 4788 C C . ILE A 1 596 ? 23.344 9.941 -29.043 1.00 89.00 596 ILE A C 1
ATOM 4790 O O . ILE A 1 596 ? 23.664 8.850 -28.568 1.00 89.00 596 ILE A O 1
ATOM 4794 N N . GLU A 1 597 ? 23.988 10.457 -30.088 1.00 90.00 597 GLU A N 1
ATOM 4795 C CA . GLU A 1 597 ? 25.086 9.790 -30.795 1.00 90.00 597 GLU A CA 1
ATOM 4796 C C . GLU A 1 597 ? 26.242 9.387 -29.846 1.00 90.00 597 GLU A C 1
ATOM 4798 O O . GLU A 1 597 ? 26.608 8.207 -29.846 1.00 90.00 597 GLU A O 1
ATOM 4803 N N . PRO A 1 598 ? 26.731 10.239 -28.917 1.00 91.25 598 PRO A N 1
ATOM 4804 C CA . PRO A 1 598 ? 27.716 9.827 -27.911 1.00 91.25 598 PRO A CA 1
ATOM 4805 C C . PRO A 1 598 ? 27.183 8.798 -26.894 1.00 91.25 598 PRO A C 1
ATOM 4807 O O . PRO A 1 598 ? 27.962 8.026 -26.328 1.00 91.25 598 PRO A O 1
ATOM 4810 N N . VAL A 1 599 ? 25.864 8.724 -26.663 1.00 90.88 599 VAL A N 1
ATOM 4811 C CA . VAL A 1 599 ? 25.247 7.657 -25.845 1.00 90.88 599 VAL A CA 1
ATOM 4812 C C . VAL A 1 599 ? 25.329 6.320 -26.587 1.00 90.88 599 VAL A C 1
ATOM 4814 O O . VAL A 1 599 ? 25.736 5.314 -26.009 1.00 90.88 599 VAL A O 1
ATOM 4817 N N . ILE A 1 600 ? 25.014 6.301 -27.884 1.00 91.69 600 ILE A N 1
ATOM 4818 C CA . ILE A 1 600 ? 25.122 5.095 -28.717 1.00 91.69 600 ILE A CA 1
ATOM 4819 C C . ILE A 1 600 ? 26.593 4.683 -28.893 1.00 91.69 600 ILE A C 1
ATOM 4821 O O . ILE A 1 600 ? 26.914 3.498 -28.786 1.00 91.69 600 ILE A O 1
ATOM 4825 N N . GLN A 1 601 ? 27.501 5.641 -29.085 1.00 91.25 601 GLN A N 1
ATOM 4826 C CA . GLN A 1 601 ? 28.934 5.380 -29.220 1.00 91.25 601 GLN A CA 1
ATOM 4827 C C . GLN A 1 601 ? 29.543 4.835 -27.915 1.00 91.25 601 GLN A C 1
ATOM 4829 O O . GLN A 1 601 ? 30.311 3.875 -27.956 1.00 91.25 601 GLN A O 1
ATOM 4834 N N . THR A 1 602 ? 29.159 5.362 -26.744 1.00 90.25 602 THR A N 1
ATOM 4835 C CA . THR A 1 602 ? 29.589 4.789 -25.450 1.00 90.25 602 THR A CA 1
ATOM 4836 C C . THR A 1 602 ? 28.989 3.403 -25.191 1.00 90.25 602 THR A C 1
ATOM 4838 O O . THR A 1 602 ? 29.689 2.543 -24.655 1.00 90.25 602 THR A O 1
ATOM 4841 N N . LEU A 1 603 ? 27.754 3.123 -25.631 1.00 90.88 603 LEU A N 1
ATOM 4842 C CA . LEU A 1 603 ? 27.196 1.763 -25.605 1.00 90.88 603 LEU A CA 1
ATOM 4843 C C . LEU A 1 603 ? 27.974 0.793 -26.507 1.00 90.88 603 LEU A C 1
ATOM 4845 O O . LEU A 1 603 ? 28.281 -0.319 -26.077 1.00 90.88 603 LEU A O 1
ATOM 4849 N N . ALA A 1 604 ? 28.329 1.195 -27.728 1.00 91.62 604 ALA A N 1
ATOM 4850 C CA . ALA A 1 604 ? 29.134 0.365 -28.621 1.00 91.62 604 ALA A CA 1
ATOM 4851 C C . ALA A 1 604 ? 30.520 0.084 -28.014 1.00 91.62 604 ALA A C 1
ATOM 4853 O O . ALA A 1 604 ? 30.859 -1.075 -27.764 1.00 91.62 604 ALA A O 1
ATOM 4854 N N . ASN A 1 605 ? 31.261 1.143 -27.674 1.00 91.38 605 ASN A N 1
ATOM 4855 C CA . ASN A 1 605 ? 32.634 1.068 -27.170 1.00 91.38 605 ASN A CA 1
ATOM 4856 C C . ASN A 1 605 ? 32.761 0.295 -25.845 1.00 91.38 605 ASN A C 1
ATOM 4858 O O . ASN A 1 605 ? 33.775 -0.366 -25.627 1.00 91.38 605 ASN A O 1
ATOM 4862 N N . ASN A 1 606 ? 31.754 0.354 -24.963 1.00 90.69 606 ASN A N 1
ATOM 4863 C CA . ASN A 1 606 ? 31.827 -0.297 -23.652 1.00 90.69 606 ASN A CA 1
ATOM 4864 C C . ASN A 1 606 ? 31.178 -1.693 -23.609 1.00 90.69 606 ASN A C 1
ATOM 4866 O O . ASN A 1 606 ? 31.561 -2.489 -22.754 1.00 90.69 606 ASN A O 1
ATOM 4870 N N . PHE A 1 607 ? 30.199 -2.012 -24.472 1.00 90.94 607 PHE A N 1
ATOM 4871 C CA . PHE A 1 607 ? 29.414 -3.260 -24.376 1.00 90.94 607 PHE A CA 1
ATOM 4872 C C . PHE A 1 607 ? 29.568 -4.193 -25.581 1.00 90.94 607 PHE A C 1
ATOM 4874 O O . PHE A 1 607 ? 29.359 -5.399 -25.429 1.00 90.94 607 PHE A O 1
ATOM 4881 N N . VAL A 1 608 ? 29.909 -3.672 -26.765 1.00 89.56 608 VAL A N 1
ATOM 4882 C CA . VAL A 1 608 ? 29.963 -4.428 -28.031 1.00 89.56 608 VAL A CA 1
ATOM 4883 C C . VAL A 1 608 ? 31.417 -4.583 -28.495 1.00 89.56 608 VAL A C 1
ATOM 4885 O O . VAL A 1 608 ? 31.778 -4.246 -29.616 1.00 89.56 608 VAL A O 1
ATOM 4888 N N . THR A 1 609 ? 32.267 -5.105 -27.604 1.00 86.94 609 THR A N 1
ATOM 4889 C CA . THR A 1 609 ? 33.673 -5.435 -27.900 1.00 86.94 609 THR A CA 1
ATOM 4890 C C . THR A 1 609 ? 33.929 -6.933 -27.753 1.00 86.94 609 THR A C 1
ATOM 4892 O O . THR A 1 609 ? 33.243 -7.616 -26.991 1.00 86.94 609 THR A O 1
ATOM 4895 N N . GLU A 1 610 ? 34.959 -7.454 -28.428 1.00 81.19 610 GLU A N 1
ATOM 4896 C CA . GLU A 1 610 ? 35.323 -8.883 -28.384 1.00 81.19 610 GLU A CA 1
ATOM 4897 C C . GLU A 1 610 ? 35.687 -9.396 -26.977 1.00 81.19 610 GLU A C 1
ATOM 4899 O O . GLU A 1 610 ? 35.678 -10.602 -26.728 1.00 81.19 610 GLU A O 1
ATOM 4904 N N . HIS A 1 611 ? 36.011 -8.495 -26.045 1.00 85.56 611 HIS A N 1
ATOM 4905 C CA . HIS A 1 611 ? 36.338 -8.824 -24.656 1.00 85.56 611 HIS A CA 1
ATOM 4906 C C . HIS A 1 611 ? 35.094 -8.930 -23.754 1.00 85.56 611 HIS A C 1
ATOM 4908 O O . HIS A 1 611 ? 35.179 -9.460 -22.644 1.00 85.56 611 HIS A O 1
ATOM 4914 N N . CYS A 1 612 ? 33.933 -8.443 -24.203 1.00 85.31 612 CYS A N 1
ATOM 4915 C CA . CYS A 1 612 ? 32.687 -8.502 -23.445 1.00 85.31 612 CYS A CA 1
ATOM 4916 C C . CYS A 1 612 ? 32.033 -9.892 -23.523 1.00 85.31 612 CYS A C 1
ATOM 4918 O O . CYS A 1 612 ? 32.046 -10.572 -24.548 1.00 85.31 612 CYS A O 1
ATOM 4920 N N . ALA A 1 613 ? 31.370 -10.312 -22.442 1.00 88.81 613 ALA A N 1
ATOM 4921 C CA . ALA A 1 613 ? 30.570 -11.534 -22.461 1.00 88.81 613 ALA A CA 1
ATOM 4922 C C . ALA A 1 613 ? 29.383 -11.406 -23.439 1.00 88.81 613 ALA A C 1
ATOM 4924 O O . ALA A 1 613 ? 28.776 -10.343 -23.564 1.00 88.81 613 ALA A O 1
ATOM 4925 N N . ALA A 1 614 ? 28.979 -12.509 -24.078 1.00 88.69 614 ALA A N 1
ATOM 4926 C CA . ALA A 1 614 ? 27.914 -12.499 -25.089 1.00 88.69 614 ALA A CA 1
ATOM 4927 C C . ALA A 1 614 ? 26.535 -12.026 -24.575 1.00 88.69 614 ALA A C 1
ATOM 4929 O O . ALA A 1 614 ? 25.689 -11.635 -25.378 1.00 88.69 614 ALA A O 1
ATOM 4930 N N . GLU A 1 615 ? 26.297 -12.037 -23.259 1.00 87.50 615 GLU A N 1
ATOM 4931 C CA . GLU A 1 615 ? 25.103 -11.428 -22.652 1.00 87.50 615 GLU A CA 1
ATOM 4932 C C . GLU A 1 615 ? 25.195 -9.894 -22.597 1.00 87.50 615 GLU A C 1
ATOM 4934 O O . GLU A 1 615 ? 24.203 -9.218 -22.857 1.00 87.50 615 GLU A O 1
ATOM 4939 N N . VAL A 1 616 ? 26.390 -9.348 -22.343 1.00 89.62 616 VAL A N 1
ATOM 4940 C CA . VAL A 1 616 ? 26.679 -7.902 -22.336 1.00 89.62 616 VAL A CA 1
ATOM 4941 C C . VAL A 1 616 ? 26.589 -7.344 -23.758 1.00 89.62 616 VAL A C 1
ATOM 4943 O O . VAL A 1 616 ? 25.879 -6.366 -23.977 1.00 89.62 616 VAL A O 1
ATOM 4946 N N . MET A 1 617 ? 27.190 -8.029 -24.740 1.00 89.12 617 MET A N 1
ATOM 4947 C CA . MET A 1 617 ? 27.065 -7.669 -26.162 1.00 89.12 617 MET A CA 1
ATOM 4948 C C . MET A 1 617 ? 25.607 -7.698 -26.648 1.00 89.12 617 MET A C 1
ATOM 4950 O O . MET A 1 617 ? 25.185 -6.826 -27.406 1.00 89.12 617 MET A O 1
ATOM 4954 N N . ALA A 1 618 ? 24.813 -8.685 -26.212 1.00 90.25 618 ALA A N 1
ATOM 4955 C CA . ALA A 1 618 ? 23.396 -8.761 -26.567 1.00 90.25 618 ALA A CA 1
ATOM 4956 C C . ALA A 1 618 ? 22.576 -7.629 -25.923 1.00 90.25 618 ALA A C 1
ATOM 4958 O O . ALA A 1 618 ? 21.747 -7.030 -26.607 1.00 90.25 618 ALA A O 1
ATOM 4959 N N . ALA A 1 619 ? 22.834 -7.304 -24.651 1.00 88.62 619 ALA A N 1
ATOM 4960 C CA . ALA A 1 619 ? 22.192 -6.185 -23.962 1.00 88.62 619 ALA A CA 1
ATOM 4961 C C . ALA A 1 619 ? 22.546 -4.830 -24.600 1.00 88.62 619 ALA A C 1
ATOM 4963 O O . ALA A 1 619 ? 21.651 -4.016 -24.815 1.00 88.62 619 ALA A O 1
ATOM 4964 N N . GLY A 1 620 ? 23.813 -4.620 -24.978 1.00 91.00 620 GLY A N 1
ATOM 4965 C CA . GLY A 1 620 ? 24.257 -3.433 -25.714 1.00 91.00 620 GLY A CA 1
ATOM 4966 C C . GLY A 1 620 ? 23.548 -3.289 -27.063 1.00 91.00 620 GLY A C 1
ATOM 4967 O O . GLY A 1 620 ? 22.913 -2.270 -27.315 1.00 91.00 620 GLY A O 1
ATOM 4968 N N . LEU A 1 621 ? 23.563 -4.333 -27.902 1.00 91.25 621 LEU A N 1
ATOM 4969 C CA . LEU A 1 621 ? 22.899 -4.316 -29.216 1.00 91.25 621 LEU A CA 1
ATOM 4970 C C . LEU A 1 621 ? 21.373 -4.123 -29.129 1.00 91.25 621 LEU A C 1
ATOM 4972 O O . LEU A 1 621 ? 20.803 -3.410 -29.955 1.00 91.25 621 LEU A O 1
ATOM 4976 N N . ASN A 1 622 ? 20.700 -4.733 -28.146 1.00 91.88 622 ASN A N 1
ATOM 4977 C CA . ASN A 1 622 ? 19.265 -4.515 -27.933 1.00 91.88 622 ASN A CA 1
ATOM 4978 C C . ASN A 1 622 ? 18.976 -3.102 -27.397 1.00 91.88 622 ASN A C 1
ATOM 4980 O O . ASN A 1 622 ? 18.006 -2.488 -27.831 1.00 91.88 622 ASN A O 1
ATOM 4984 N N . GLY A 1 623 ? 19.821 -2.571 -26.506 1.00 89.81 623 GLY A N 1
ATOM 4985 C CA . GLY A 1 623 ? 19.724 -1.200 -26.000 1.00 89.81 623 GLY A CA 1
ATOM 4986 C C . GLY A 1 623 ? 19.881 -0.158 -27.106 1.00 89.81 623 GLY A C 1
ATOM 4987 O O . GLY A 1 623 ? 19.016 0.699 -27.262 1.00 89.81 623 GLY A O 1
ATOM 4988 N N . ILE A 1 624 ? 20.920 -0.297 -27.939 1.00 91.81 624 ILE A N 1
ATOM 4989 C CA . ILE A 1 624 ? 21.120 0.538 -29.133 1.00 91.81 624 ILE A CA 1
ATOM 4990 C C . ILE A 1 624 ? 19.896 0.442 -30.050 1.00 91.81 624 ILE A C 1
ATOM 4992 O O . ILE A 1 624 ? 19.383 1.471 -30.467 1.00 91.81 624 ILE A O 1
ATOM 4996 N N . ARG A 1 625 ? 19.356 -0.760 -30.306 1.00 90.44 625 ARG A N 1
ATOM 4997 C CA . ARG A 1 625 ? 18.133 -0.915 -31.113 1.00 90.44 625 ARG A CA 1
ATOM 4998 C C . ARG A 1 625 ? 16.928 -0.166 -30.526 1.00 90.44 625 ARG A C 1
ATOM 5000 O O . ARG A 1 625 ? 16.190 0.448 -31.290 1.00 90.44 625 ARG A O 1
ATOM 5007 N N . GLU A 1 626 ? 16.688 -0.244 -29.218 1.00 87.94 626 GLU A N 1
ATOM 5008 C CA . GLU A 1 626 ? 15.545 0.431 -28.581 1.00 87.94 626 GLU A CA 1
ATOM 5009 C C . GLU A 1 626 ? 15.713 1.964 -28.557 1.00 87.94 626 GLU A C 1
ATOM 5011 O O . GLU A 1 626 ? 14.724 2.675 -28.750 1.00 87.94 626 GLU A O 1
ATOM 5016 N N . ILE A 1 627 ? 16.946 2.477 -28.445 1.00 89.50 627 ILE A N 1
ATOM 5017 C CA . ILE A 1 627 ? 17.269 3.901 -28.661 1.00 89.50 627 ILE A CA 1
ATOM 5018 C C . ILE A 1 627 ? 17.030 4.282 -30.132 1.00 89.50 627 ILE A C 1
ATOM 5020 O O . ILE A 1 627 ? 16.238 5.176 -30.416 1.00 89.50 627 ILE A O 1
ATOM 5024 N N . SER A 1 628 ? 17.623 3.558 -31.087 1.00 88.25 628 SER A N 1
ATOM 5025 C CA . SER A 1 628 ? 17.458 3.779 -32.534 1.00 88.25 628 SER A CA 1
ATOM 5026 C C . SER A 1 628 ? 16.012 3.658 -33.024 1.00 88.25 628 SER A C 1
ATOM 5028 O O . SER A 1 628 ? 15.698 4.159 -34.098 1.00 88.25 628 SER A O 1
ATOM 5030 N N . SER A 1 629 ? 15.120 2.998 -32.279 1.00 86.88 629 SER A N 1
ATOM 5031 C CA . SER A 1 629 ? 13.687 2.946 -32.611 1.00 86.88 629 SER A CA 1
ATOM 5032 C C . SER A 1 629 ? 12.908 4.208 -32.224 1.00 86.88 629 SER A C 1
ATOM 5034 O O . SER A 1 629 ? 11.783 4.372 -32.680 1.00 86.88 629 SER A O 1
ATOM 5036 N N . ARG A 1 630 ? 13.511 5.088 -31.412 1.00 84.38 630 ARG A N 1
ATOM 5037 C CA . ARG A 1 630 ? 12.940 6.352 -30.906 1.00 84.38 630 ARG A CA 1
ATOM 5038 C C . ARG A 1 630 ? 13.734 7.589 -31.345 1.00 84.38 630 ARG A C 1
ATOM 5040 O O . ARG A 1 630 ? 13.186 8.677 -31.432 1.00 84.38 630 ARG A O 1
ATOM 5047 N N . CYS A 1 631 ? 15.020 7.413 -31.651 1.00 84.81 631 CYS A N 1
ATOM 5048 C CA . CYS A 1 631 ? 15.903 8.416 -32.247 1.00 84.81 631 CYS A CA 1
ATOM 5049 C C . CYS A 1 631 ? 16.658 7.808 -33.449 1.00 84.81 631 CYS A C 1
ATOM 5051 O O . CYS A 1 631 ? 17.870 7.583 -33.363 1.00 84.81 631 CYS A O 1
ATOM 5053 N N . PRO A 1 632 ? 15.995 7.513 -34.587 1.00 81.50 632 PRO A N 1
ATOM 5054 C CA . PRO A 1 632 ? 16.630 6.775 -35.686 1.00 81.50 632 PRO A CA 1
ATOM 5055 C C . PRO A 1 632 ? 17.768 7.538 -36.374 1.00 81.50 632 PRO A C 1
ATOM 5057 O O . PRO A 1 632 ? 18.663 6.915 -36.949 1.00 81.50 632 PRO A O 1
ATOM 5060 N N . LEU A 1 633 ? 17.719 8.874 -36.290 1.00 81.69 633 LEU A N 1
ATOM 5061 C CA . LEU A 1 633 ? 18.680 9.828 -36.850 1.00 81.69 633 LEU A CA 1
ATOM 5062 C C . LEU A 1 633 ? 20.010 9.895 -36.080 1.00 81.69 633 LEU A C 1
ATOM 5064 O O . LEU A 1 633 ? 20.989 10.376 -36.634 1.00 81.69 633 LEU A O 1
ATOM 5068 N N . ALA A 1 634 ? 20.073 9.406 -34.837 1.00 83.88 634 ALA A N 1
ATOM 5069 C CA . ALA A 1 634 ? 21.274 9.478 -33.994 1.00 83.88 634 ALA A CA 1
ATOM 5070 C C . ALA A 1 634 ? 22.317 8.375 -34.285 1.00 83.88 634 ALA A C 1
ATOM 5072 O O . ALA A 1 634 ? 23.224 8.147 -33.487 1.00 83.88 634 ALA A O 1
ATOM 5073 N N . MET A 1 635 ? 22.160 7.634 -35.387 1.00 84.31 635 MET A N 1
ATOM 5074 C CA . MET A 1 635 ? 22.962 6.451 -35.697 1.00 84.31 635 MET A CA 1
ATOM 5075 C C . MET A 1 635 ? 23.842 6.666 -36.928 1.00 84.31 635 MET A C 1
ATOM 5077 O O . MET A 1 635 ? 23.366 6.660 -38.065 1.00 84.31 635 MET A O 1
ATOM 5081 N N . GLU A 1 636 ? 25.146 6.776 -36.693 1.00 86.69 636 GLU A N 1
ATOM 5082 C CA . GLU A 1 636 ? 26.144 6.954 -37.743 1.00 86.69 636 GLU A CA 1
ATOM 5083 C C . GLU A 1 636 ? 26.236 5.733 -38.684 1.00 86.69 636 GLU A C 1
ATOM 5085 O O . GLU A 1 636 ? 26.124 4.569 -38.274 1.00 86.69 636 GLU A O 1
ATOM 5090 N N . ALA A 1 637 ? 26.444 5.996 -39.978 1.00 84.44 637 ALA A N 1
ATOM 5091 C CA . ALA A 1 637 ? 26.385 4.973 -41.019 1.00 84.44 637 ALA A CA 1
ATOM 5092 C C . ALA A 1 637 ? 27.530 3.951 -40.934 1.00 84.44 637 ALA A C 1
ATOM 5094 O O . ALA A 1 637 ? 27.329 2.802 -41.343 1.00 84.44 637 ALA A O 1
ATOM 5095 N N . THR A 1 638 ? 28.716 4.328 -40.435 1.00 88.38 638 THR A N 1
ATOM 5096 C CA . THR A 1 638 ? 29.828 3.379 -40.260 1.00 88.38 638 THR A CA 1
ATOM 5097 C C . THR A 1 638 ? 29.589 2.467 -39.057 1.00 88.38 638 THR A C 1
ATOM 5099 O O . THR A 1 638 ? 29.672 1.244 -39.196 1.00 88.38 638 THR A O 1
ATOM 5102 N N . LEU A 1 639 ? 29.173 3.032 -37.919 1.00 89.94 639 LEU A N 1
ATOM 5103 C CA . LEU A 1 639 ? 28.886 2.284 -36.697 1.00 89.94 639 LEU A CA 1
ATOM 5104 C C . LEU A 1 639 ? 27.714 1.305 -36.883 1.00 89.94 639 LEU A C 1
ATOM 5106 O O . LEU A 1 639 ? 27.840 0.134 -36.525 1.00 89.94 639 LEU A O 1
ATOM 5110 N N . LEU A 1 640 ? 26.618 1.704 -37.545 1.00 89.25 640 LEU A N 1
ATOM 5111 C CA . LEU A 1 640 ? 25.551 0.753 -37.901 1.00 89.25 640 LEU A CA 1
ATOM 5112 C C . LEU A 1 640 ? 26.103 -0.421 -38.725 1.00 89.25 640 LEU A C 1
ATOM 5114 O O . LEU A 1 640 ? 25.753 -1.581 -38.495 1.00 89.25 640 LEU A O 1
ATOM 5118 N N . GLN A 1 641 ? 26.978 -0.134 -39.688 1.00 88.75 641 GLN A N 1
ATOM 5119 C CA . GLN A 1 641 ? 27.549 -1.142 -40.575 1.00 88.75 641 GLN A CA 1
ATOM 5120 C C . GLN A 1 641 ? 28.463 -2.147 -39.867 1.00 88.75 641 GLN A C 1
ATOM 5122 O O . GLN A 1 641 ? 28.527 -3.284 -40.349 1.00 88.75 641 GLN A O 1
ATOM 5127 N N . ASP A 1 642 ? 29.111 -1.762 -38.768 1.00 90.81 642 ASP A N 1
ATOM 5128 C CA . ASP A 1 642 ? 29.865 -2.646 -37.869 1.00 90.81 642 ASP A CA 1
ATOM 5129 C C . ASP A 1 642 ? 28.923 -3.488 -36.986 1.00 90.81 642 ASP A C 1
ATOM 5131 O O . ASP A 1 642 ? 28.948 -4.720 -37.024 1.00 90.81 642 ASP A O 1
ATOM 5135 N N . LEU A 1 643 ? 27.946 -2.857 -36.323 1.00 90.00 643 LEU A N 1
ATOM 5136 C CA . LEU A 1 643 ? 26.935 -3.558 -35.514 1.00 90.00 643 LEU A CA 1
ATOM 5137 C C . LEU A 1 643 ? 26.117 -4.592 -36.334 1.00 90.00 643 LEU A C 1
ATOM 5139 O O . LEU A 1 643 ? 25.622 -5.586 -35.787 1.00 90.00 643 LEU A O 1
ATOM 5143 N N . THR A 1 644 ? 26.006 -4.419 -37.660 1.00 88.69 644 THR A N 1
ATOM 5144 C CA . THR A 1 644 ? 25.383 -5.397 -38.584 1.00 88.69 644 THR A CA 1
ATOM 5145 C C . THR A 1 644 ? 26.281 -6.584 -38.988 1.00 88.69 644 THR A C 1
ATOM 5147 O O . THR A 1 644 ? 25.787 -7.525 -39.622 1.00 88.69 644 THR A O 1
ATOM 5150 N N . GLU A 1 645 ? 27.578 -6.580 -38.667 1.00 89.94 645 GLU A N 1
ATOM 5151 C CA . GLU A 1 645 ? 28.524 -7.683 -38.932 1.00 89.94 645 GLU A CA 1
ATOM 5152 C C . GLU A 1 645 ? 28.199 -8.893 -38.027 1.00 89.94 645 GLU A C 1
ATOM 5154 O O . GLU A 1 645 ? 28.122 -10.043 -38.479 1.00 89.94 645 GLU A O 1
ATOM 5159 N N . TYR A 1 646 ? 27.835 -8.612 -36.769 1.00 90.31 646 TYR A N 1
ATOM 5160 C CA . TYR A 1 646 ? 27.450 -9.568 -35.720 1.00 90.31 646 TYR A CA 1
ATOM 5161 C C . TYR A 1 646 ? 26.223 -10.453 -36.040 1.00 90.31 646 TYR A C 1
ATOM 5163 O O . TYR A 1 646 ? 25.930 -11.408 -35.313 1.00 90.31 646 TYR A O 1
ATOM 5171 N N . LYS A 1 647 ? 25.533 -10.236 -37.169 1.00 89.12 647 LYS A N 1
ATOM 5172 C CA . LYS A 1 647 ? 24.414 -11.060 -37.677 1.00 89.12 647 LYS A CA 1
ATOM 5173 C C . LYS A 1 647 ? 24.749 -12.541 -37.889 1.00 89.12 647 LYS A C 1
ATOM 5175 O O . LYS A 1 647 ? 23.827 -13.334 -38.099 1.00 89.12 647 LYS A O 1
ATOM 5180 N N . ASN A 1 648 ? 26.031 -12.908 -37.868 1.00 89.50 648 ASN A N 1
ATOM 5181 C CA . ASN A 1 648 ? 26.543 -14.278 -37.975 1.00 89.50 648 ASN A CA 1
ATOM 5182 C C . ASN A 1 648 ? 27.327 -14.740 -36.728 1.00 89.50 648 ASN A C 1
ATOM 5184 O O . ASN A 1 648 ? 27.926 -15.814 -36.764 1.00 89.50 648 ASN A O 1
ATOM 5188 N N . HIS A 1 649 ? 27.318 -13.967 -35.635 1.00 88.75 649 HIS A N 1
ATOM 5189 C CA . HIS A 1 649 ? 28.058 -14.278 -34.409 1.00 88.75 649 HIS A CA 1
ATOM 5190 C C . HIS A 1 649 ? 27.685 -15.654 -33.821 1.00 88.75 649 HIS A C 1
ATOM 5192 O O . HIS A 1 649 ? 26.542 -16.104 -33.931 1.00 88.75 649 HIS A O 1
ATOM 5198 N N . ARG A 1 650 ? 28.648 -16.315 -33.160 1.00 87.06 650 ARG A N 1
ATOM 5199 C CA . ARG A 1 650 ? 28.509 -17.673 -32.597 1.00 87.06 650 ARG A CA 1
ATOM 5200 C C . ARG A 1 650 ? 27.320 -17.802 -31.642 1.00 87.06 650 ARG A C 1
ATOM 5202 O O . ARG A 1 650 ? 26.605 -18.805 -31.675 1.00 87.06 650 ARG A O 1
ATOM 5209 N N . ASP A 1 651 ? 27.110 -16.794 -30.800 1.00 88.06 651 ASP A N 1
ATOM 5210 C CA . ASP A 1 651 ? 26.037 -16.789 -29.812 1.00 88.06 651 ASP A CA 1
ATOM 5211 C C . ASP A 1 651 ? 24.733 -16.199 -30.331 1.00 88.06 651 ASP A C 1
ATOM 5213 O O . ASP A 1 651 ? 24.665 -15.083 -30.850 1.00 88.06 651 ASP A O 1
ATOM 5217 N N . LYS A 1 652 ? 23.656 -16.962 -30.112 1.00 87.94 652 LYS A N 1
ATOM 5218 C CA . LYS A 1 652 ? 22.323 -16.664 -30.638 1.00 87.94 652 LYS A CA 1
ATOM 5219 C C . LYS A 1 652 ? 21.742 -15.344 -30.111 1.00 87.94 652 LYS A C 1
ATOM 5221 O O . LYS A 1 652 ? 20.960 -14.739 -30.829 1.00 87.94 652 LYS A O 1
ATOM 5226 N N . GLY A 1 653 ? 22.097 -14.903 -28.900 1.00 87.31 653 GLY A N 1
ATOM 5227 C CA . GLY A 1 653 ? 21.634 -13.618 -28.351 1.00 87.31 653 GLY A CA 1
ATOM 5228 C C . GLY A 1 653 ? 22.095 -12.451 -29.224 1.00 87.31 653 GLY A C 1
ATOM 5229 O O . GLY A 1 653 ? 21.280 -11.818 -29.889 1.00 87.31 653 GLY A O 1
ATOM 5230 N N . VAL A 1 654 ? 23.416 -12.278 -29.318 1.00 89.62 654 VAL A N 1
ATOM 5231 C CA . VAL A 1 654 ? 24.106 -11.316 -30.197 1.00 89.62 654 VAL A CA 1
ATOM 5232 C C . VAL A 1 654 ? 23.629 -11.429 -31.653 1.00 89.62 654 VAL A C 1
ATOM 5234 O O . VAL A 1 654 ? 23.240 -10.433 -32.262 1.00 89.62 654 VAL A O 1
ATOM 5237 N N . MET A 1 655 ? 23.560 -12.654 -32.193 1.00 89.62 655 MET A N 1
ATOM 5238 C CA . MET A 1 655 ? 23.084 -12.906 -33.561 1.00 89.62 655 MET A CA 1
ATOM 5239 C C . MET A 1 655 ? 21.643 -12.417 -33.787 1.00 89.62 655 MET A C 1
ATOM 5241 O O . MET A 1 655 ? 21.328 -11.913 -34.864 1.00 89.62 655 MET A O 1
ATOM 5245 N N . MET A 1 656 ? 20.748 -12.582 -32.806 1.00 87.69 656 MET A N 1
ATOM 5246 C CA . MET A 1 656 ? 19.362 -12.115 -32.904 1.00 87.69 656 MET A CA 1
ATOM 5247 C C . MET A 1 656 ? 19.248 -10.598 -32.721 1.00 87.69 656 MET A C 1
ATOM 5249 O O . MET A 1 656 ? 18.457 -9.997 -33.440 1.00 87.69 656 MET A O 1
ATOM 5253 N N . ALA A 1 657 ? 20.048 -9.994 -31.837 1.00 88.25 657 ALA A N 1
ATOM 5254 C CA . ALA A 1 657 ? 20.071 -8.549 -31.594 1.00 88.25 657 ALA A CA 1
ATOM 5255 C C . ALA A 1 657 ? 20.575 -7.763 -32.822 1.00 88.25 657 ALA A C 1
ATOM 5257 O O . ALA A 1 657 ? 19.905 -6.859 -33.318 1.00 88.25 657 ALA A O 1
ATOM 5258 N N . SER A 1 658 ? 21.691 -8.190 -33.424 1.00 91.38 658 SER A N 1
ATOM 5259 C CA . SER A 1 658 ? 22.177 -7.610 -34.688 1.00 91.38 658 SER A CA 1
ATOM 5260 C C . SER A 1 658 ? 21.152 -7.778 -35.828 1.00 91.38 658 SER A C 1
ATOM 5262 O O . SER A 1 658 ? 20.937 -6.876 -36.638 1.00 91.38 658 SER A O 1
ATOM 5264 N N . ARG A 1 659 ? 20.416 -8.901 -35.862 1.00 90.50 659 ARG A N 1
ATOM 5265 C CA . ARG A 1 659 ? 19.341 -9.132 -36.848 1.00 90.50 659 ARG A CA 1
ATOM 5266 C C . ARG A 1 659 ? 18.068 -8.323 -36.597 1.00 90.50 659 ARG A C 1
ATOM 5268 O O . ARG A 1 659 ? 17.376 -8.034 -37.571 1.00 90.50 659 ARG A O 1
ATOM 5275 N N . SER A 1 660 ? 17.742 -7.965 -35.356 1.00 89.62 660 SER A N 1
ATOM 5276 C CA . SER A 1 660 ? 16.603 -7.090 -35.051 1.00 89.62 660 SER A CA 1
ATOM 5277 C C . SER A 1 660 ? 16.939 -5.614 -35.295 1.00 89.62 660 SER A C 1
ATOM 5279 O O . SER A 1 660 ? 16.052 -4.874 -35.715 1.00 89.62 660 SER A O 1
ATOM 5281 N N . LEU A 1 661 ? 18.208 -5.208 -35.148 1.00 88.81 661 LEU A N 1
ATOM 5282 C CA . LEU A 1 661 ? 18.721 -3.904 -35.597 1.00 88.81 661 LEU A CA 1
ATOM 5283 C C . LEU A 1 661 ? 18.664 -3.779 -37.134 1.00 88.81 661 LEU A C 1
ATOM 5285 O O . LEU A 1 661 ? 18.124 -2.810 -37.660 1.00 88.81 661 LEU A O 1
ATOM 5289 N N . ILE A 1 662 ? 19.110 -4.813 -37.865 1.00 89.56 662 ILE A N 1
ATOM 5290 C CA . ILE A 1 662 ? 18.922 -4.913 -39.329 1.00 89.56 662 ILE A CA 1
ATOM 5291 C C . ILE A 1 662 ? 17.431 -4.921 -39.709 1.00 89.56 662 ILE A C 1
ATOM 5293 O O . ILE A 1 662 ? 17.073 -4.447 -40.782 1.00 89.56 662 ILE A O 1
ATOM 5297 N N . GLY A 1 663 ? 16.556 -5.482 -38.868 1.00 88.56 663 GLY A N 1
ATOM 5298 C CA . GLY A 1 663 ? 15.104 -5.419 -39.055 1.00 88.56 663 GLY A CA 1
ATOM 5299 C C . GLY A 1 663 ? 14.598 -3.978 -39.027 1.00 88.56 663 GLY A C 1
ATOM 5300 O O . GLY A 1 663 ? 14.020 -3.525 -40.008 1.00 88.56 663 GLY A O 1
ATOM 5301 N N . LEU A 1 664 ? 14.917 -3.255 -37.952 1.00 86.12 664 LEU A N 1
ATOM 5302 C CA . LEU A 1 664 ? 14.531 -1.859 -37.739 1.00 86.12 664 LEU A CA 1
ATOM 5303 C C . LEU A 1 664 ? 14.963 -0.949 -38.904 1.00 86.12 664 LEU A C 1
ATOM 5305 O O . LEU A 1 664 ? 14.139 -0.271 -39.510 1.00 86.12 664 LEU A O 1
ATOM 5309 N N . TYR A 1 665 ? 16.238 -0.999 -39.301 1.00 86.50 665 TYR A N 1
ATOM 5310 C CA . TYR A 1 665 ? 16.756 -0.166 -40.396 1.00 86.50 665 TYR A CA 1
ATOM 5311 C C . TYR A 1 665 ? 16.341 -0.631 -41.808 1.00 86.50 665 TYR A C 1
ATOM 5313 O O . TYR A 1 665 ? 16.683 0.020 -42.788 1.00 86.50 665 TYR A O 1
ATOM 5321 N N . ARG A 1 666 ? 15.569 -1.716 -41.965 1.00 86.56 666 ARG A N 1
ATOM 5322 C CA . ARG A 1 666 ? 14.853 -2.005 -43.231 1.00 86.56 666 ARG A CA 1
ATOM 5323 C C . ARG A 1 666 ? 13.493 -1.326 -43.323 1.00 86.56 666 ARG A C 1
ATOM 5325 O O . ARG A 1 666 ? 12.938 -1.276 -44.418 1.00 86.56 666 ARG A O 1
ATOM 5332 N N . GLU A 1 667 ? 12.955 -0.901 -42.188 1.00 81.75 667 GLU A N 1
ATOM 5333 C CA . GLU A 1 667 ? 11.626 -0.308 -42.066 1.00 81.75 667 GLU A CA 1
ATOM 5334 C C . GLU A 1 667 ? 11.747 1.214 -41.929 1.00 81.75 667 GLU A C 1
ATOM 5336 O O . GLU A 1 667 ? 11.038 1.918 -42.637 1.00 81.75 667 GLU A O 1
ATOM 5341 N N . ILE A 1 668 ? 12.710 1.711 -41.135 1.00 77.94 668 ILE A N 1
ATOM 5342 C CA . ILE A 1 668 ? 12.949 3.154 -40.968 1.00 77.94 668 ILE A CA 1
ATOM 5343 C C . ILE A 1 668 ? 13.821 3.736 -42.094 1.00 77.94 668 ILE A C 1
ATOM 5345 O O . ILE A 1 668 ? 13.304 4.454 -42.936 1.00 77.94 668 ILE A O 1
ATOM 5349 N N . ASN A 1 669 ? 15.129 3.434 -42.147 1.00 78.88 669 ASN A N 1
ATOM 5350 C CA . ASN A 1 669 ? 16.038 4.001 -43.160 1.00 78.88 669 ASN A CA 1
ATOM 5351 C C . ASN A 1 669 ? 16.917 2.930 -43.847 1.00 78.88 669 ASN A C 1
ATOM 5353 O O . ASN A 1 669 ? 18.010 2.617 -43.358 1.00 78.88 669 ASN A O 1
ATOM 5357 N N . PRO A 1 670 ? 16.487 2.404 -45.014 1.00 81.81 670 PRO A N 1
ATOM 5358 C CA . PRO A 1 670 ? 17.218 1.370 -45.749 1.00 81.81 670 PRO A CA 1
ATOM 5359 C C . PRO A 1 670 ? 18.532 1.818 -46.401 1.00 81.81 670 PRO A C 1
ATOM 5361 O O . PRO A 1 670 ? 19.292 0.956 -46.859 1.00 81.81 670 PRO A O 1
ATOM 5364 N N . GLU A 1 671 ? 18.817 3.121 -46.482 1.00 80.81 671 GLU A N 1
ATOM 5365 C CA . GLU A 1 671 ? 20.022 3.636 -47.144 1.00 80.81 671 GLU A CA 1
ATOM 5366 C C . GLU A 1 671 ? 21.292 3.283 -46.363 1.00 80.81 671 GLU A C 1
ATOM 5368 O O . GLU A 1 671 ? 22.261 2.782 -46.941 1.00 80.81 671 GLU A O 1
ATOM 5373 N N . LEU A 1 672 ? 21.245 3.460 -45.039 1.00 82.69 672 LEU A N 1
ATOM 5374 C CA . LEU A 1 672 ? 22.363 3.248 -44.110 1.00 82.69 672 LEU A CA 1
ATOM 5375 C C . LEU A 1 672 ? 22.872 1.791 -44.105 1.00 82.69 672 LEU A C 1
ATOM 5377 O O . LEU A 1 672 ? 24.025 1.517 -43.772 1.00 82.69 672 LEU A O 1
ATOM 5381 N N . LEU A 1 673 ? 22.028 0.832 -44.505 1.00 85.31 673 LEU A N 1
ATOM 5382 C CA . LEU A 1 673 ? 22.393 -0.581 -44.597 1.00 85.31 673 LEU A CA 1
ATOM 5383 C C . LEU A 1 673 ? 23.192 -0.896 -45.873 1.00 85.31 673 LEU A C 1
ATOM 5385 O O . LEU A 1 673 ? 22.794 -0.549 -46.989 1.00 85.31 673 LEU A O 1
ATOM 5389 N N . LYS A 1 674 ? 24.258 -1.699 -45.736 1.00 84.62 674 LYS A N 1
ATOM 5390 C CA . LYS A 1 674 ? 24.972 -2.345 -46.858 1.00 84.62 674 LYS A CA 1
ATOM 5391 C C . LYS A 1 674 ? 23.970 -3.063 -47.786 1.00 84.62 674 LYS A C 1
ATOM 5393 O O . LYS A 1 674 ? 23.062 -3.753 -47.322 1.00 84.62 674 LYS A O 1
ATOM 5398 N N . LYS A 1 675 ? 24.170 -3.006 -49.115 1.00 81.62 675 LYS A N 1
ATOM 5399 C CA . LYS A 1 675 ? 23.276 -3.618 -50.140 1.00 81.62 675 LYS A CA 1
ATOM 5400 C C . LYS A 1 675 ? 22.960 -5.110 -49.907 1.00 81.62 675 LYS A C 1
ATOM 5402 O O . LYS A 1 675 ? 21.901 -5.578 -50.315 1.00 81.62 675 LYS A O 1
ATOM 5407 N N . LYS A 1 676 ? 23.856 -5.848 -49.237 1.00 84.25 676 LYS A N 1
ATOM 5408 C CA . LYS A 1 676 ? 23.669 -7.255 -48.829 1.00 84.25 676 LYS A CA 1
ATOM 5409 C C . LYS A 1 676 ? 22.528 -7.440 -47.816 1.00 84.25 676 LYS A C 1
ATOM 5411 O O . LYS A 1 676 ? 21.888 -8.487 -47.806 1.00 84.25 676 LYS A O 1
ATOM 5416 N N . ASP A 1 677 ? 22.269 -6.431 -46.987 1.00 82.19 677 ASP A N 1
ATOM 5417 C CA . ASP A 1 677 ? 21.433 -6.531 -45.791 1.00 82.19 677 ASP A CA 1
ATOM 5418 C C . ASP A 1 677 ? 20.066 -5.841 -45.928 1.00 82.19 677 ASP A C 1
ATOM 5420 O O . ASP A 1 677 ? 19.154 -6.194 -45.182 1.00 82.19 677 ASP A O 1
ATOM 5424 N N . ARG A 1 678 ? 19.858 -4.968 -46.927 1.00 78.19 678 ARG A N 1
ATOM 5425 C CA . ARG A 1 678 ? 18.559 -4.308 -47.217 1.00 78.19 678 ARG A CA 1
ATOM 5426 C C . ARG A 1 678 ? 17.403 -5.294 -47.475 1.00 78.19 678 ARG A C 1
ATOM 5428 O O . ARG A 1 678 ? 16.254 -5.009 -47.161 1.00 78.19 678 ARG A O 1
ATOM 5435 N N . GLY A 1 679 ? 17.685 -6.489 -48.001 1.00 80.44 679 GLY A N 1
ATOM 5436 C CA . GLY A 1 679 ? 16.649 -7.474 -48.346 1.00 80.44 679 GLY A CA 1
ATOM 5437 C C . GLY A 1 679 ? 15.778 -7.053 -49.542 1.00 80.44 679 GLY A C 1
ATOM 5438 O O . GLY A 1 679 ? 16.019 -6.028 -50.170 1.00 80.44 679 GLY A O 1
ATOM 5439 N N . ARG A 1 680 ? 14.778 -7.872 -49.908 1.00 74.06 680 ARG A N 1
ATOM 5440 C CA . ARG A 1 680 ? 14.042 -7.699 -51.179 1.00 74.06 680 ARG A CA 1
ATOM 5441 C C . ARG A 1 680 ? 13.089 -6.500 -51.195 1.00 74.06 680 ARG A C 1
ATOM 5443 O O . ARG A 1 680 ? 13.043 -5.810 -52.204 1.00 74.06 680 ARG A O 1
ATOM 5450 N N . ASN A 1 681 ? 12.327 -6.281 -50.123 1.00 67.62 681 ASN A N 1
ATOM 5451 C CA . ASN A 1 681 ? 11.248 -5.288 -50.119 1.00 67.62 681 ASN A CA 1
ATOM 5452 C C . ASN A 1 681 ? 11.802 -3.866 -49.979 1.00 67.62 681 ASN A C 1
ATOM 5454 O O . ASN A 1 681 ? 11.532 -3.026 -50.827 1.00 67.62 681 ASN A O 1
ATOM 5458 N N . ALA A 1 682 ? 12.657 -3.616 -48.982 1.00 64.81 682 ALA A N 1
ATOM 5459 C CA . ALA A 1 682 ? 13.266 -2.300 -48.801 1.00 64.81 682 ALA A CA 1
ATOM 5460 C C . ALA A 1 682 ? 14.094 -1.882 -50.032 1.00 64.81 682 ALA A C 1
ATOM 5462 O O . ALA A 1 682 ? 13.997 -0.748 -50.479 1.00 64.81 682 ALA A O 1
ATOM 5463 N N . ALA A 1 683 ? 14.813 -2.813 -50.677 1.00 67.38 683 ALA A N 1
ATOM 5464 C CA . ALA A 1 683 ? 15.532 -2.538 -51.927 1.00 67.38 683 ALA A CA 1
ATOM 5465 C C . ALA A 1 683 ? 14.633 -2.239 -53.151 1.00 67.38 683 ALA A C 1
ATOM 5467 O O . ALA A 1 683 ? 15.161 -1.822 -54.180 1.00 67.38 683 ALA A O 1
ATOM 5468 N N . MET A 1 684 ? 13.315 -2.452 -53.063 1.00 70.19 684 MET A N 1
ATOM 5469 C CA . MET A 1 684 ? 12.337 -1.962 -54.045 1.00 70.19 684 MET A CA 1
ATOM 5470 C C . MET A 1 684 ? 11.822 -0.574 -53.640 1.00 70.19 684 MET A C 1
ATOM 5472 O O . MET A 1 684 ? 11.887 0.345 -54.451 1.00 70.19 684 MET A O 1
ATOM 5476 N N . ASN A 1 685 ? 11.421 -0.406 -52.375 1.00 67.62 685 ASN A N 1
ATOM 5477 C CA . ASN A 1 685 ? 10.900 0.855 -51.827 1.00 67.62 685 ASN A CA 1
ATOM 5478 C C . ASN A 1 685 ? 11.941 1.999 -51.800 1.00 67.62 685 ASN A C 1
ATOM 5480 O O . ASN A 1 685 ? 11.562 3.161 -51.798 1.00 67.62 685 ASN A O 1
ATOM 5484 N N . MET A 1 686 ? 13.244 1.686 -51.842 1.00 62.75 686 MET A N 1
ATOM 5485 C CA . MET A 1 686 ? 14.373 2.633 -51.971 1.00 62.75 686 MET A CA 1
ATOM 5486 C C . MET A 1 686 ? 14.227 3.687 -53.087 1.00 62.75 686 MET A C 1
ATOM 5488 O O . MET A 1 686 ? 14.973 4.658 -53.078 1.00 62.75 686 MET A O 1
ATOM 5492 N N . ARG A 1 687 ? 13.354 3.484 -54.084 1.00 61.94 687 ARG A N 1
ATOM 5493 C CA . ARG A 1 687 ? 13.111 4.464 -55.160 1.00 61.94 687 ARG A CA 1
ATOM 5494 C C . ARG A 1 687 ? 12.136 5.576 -54.778 1.00 61.94 687 ARG A C 1
ATOM 5496 O O . ARG A 1 687 ? 12.199 6.639 -55.381 1.00 61.94 687 ARG A O 1
ATOM 5503 N N . ASP A 1 688 ? 11.280 5.315 -53.796 1.00 60.91 688 ASP A N 1
ATOM 5504 C CA . ASP A 1 688 ? 10.191 6.197 -53.369 1.00 60.91 688 ASP A CA 1
ATOM 5505 C C . ASP A 1 688 ? 10.441 6.761 -51.951 1.00 60.91 688 ASP A C 1
ATOM 5507 O O . ASP A 1 688 ? 9.603 7.468 -51.398 1.00 60.91 688 ASP A O 1
ATOM 5511 N N . TYR A 1 689 ? 11.583 6.422 -51.340 1.00 64.50 689 TYR A N 1
ATOM 5512 C CA . TYR A 1 689 ? 11.955 6.804 -49.978 1.00 64.50 689 TYR A CA 1
ATOM 5513 C C . TYR A 1 689 ? 12.728 8.131 -49.952 1.00 64.50 689 TYR A C 1
ATOM 5515 O O . TYR A 1 689 ? 13.747 8.279 -50.627 1.00 64.50 689 TYR A O 1
ATOM 5523 N N . LYS A 1 690 ? 12.277 9.062 -49.107 1.00 63.84 690 LYS A N 1
ATOM 5524 C CA . LYS A 1 690 ? 12.973 10.302 -48.736 1.00 63.84 690 LYS A CA 1
ATOM 5525 C C . LYS A 1 690 ? 13.283 10.219 -47.233 1.00 63.84 690 LYS A C 1
ATOM 5527 O O . LYS A 1 690 ? 12.358 9.936 -46.474 1.00 63.84 690 LYS A O 1
ATOM 5532 N N . PRO A 1 691 ? 14.527 10.451 -46.776 1.00 63.59 691 PRO A N 1
ATOM 5533 C CA . PRO A 1 691 ? 14.827 10.464 -45.348 1.00 63.59 691 PRO A CA 1
ATOM 5534 C C . PRO A 1 691 ? 14.172 11.671 -44.666 1.00 63.59 691 PRO A C 1
ATOM 5536 O O . PRO A 1 691 ? 14.360 12.806 -45.110 1.00 63.59 691 PRO A O 1
ATOM 5539 N N . SER A 1 692 ? 13.430 11.414 -43.586 1.00 64.81 692 SER A N 1
ATOM 5540 C CA . SER A 1 692 ? 12.829 12.452 -42.746 1.00 64.81 692 SER A CA 1
ATOM 5541 C C . SER A 1 692 ? 13.904 13.325 -42.099 1.00 64.81 692 SER A C 1
ATOM 5543 O O . SER A 1 692 ? 14.930 12.817 -41.634 1.00 64.81 692 SER A O 1
ATOM 5545 N N . GLN A 1 693 ? 13.678 14.633 -42.053 1.00 70.44 693 GLN A N 1
ATOM 5546 C CA . GLN A 1 693 ? 14.580 15.585 -41.408 1.00 70.44 693 GLN A CA 1
ATOM 5547 C C . GLN A 1 693 ? 14.295 15.699 -39.905 1.00 70.44 693 GLN A C 1
ATOM 5549 O O . GLN A 1 693 ? 13.206 15.385 -39.424 1.00 70.44 693 GLN A O 1
ATOM 5554 N N . TYR A 1 694 ? 15.287 16.153 -39.136 1.00 72.00 694 TYR A N 1
ATOM 5555 C CA . TYR A 1 694 ? 15.105 16.396 -37.707 1.00 72.00 694 TYR A CA 1
ATOM 5556 C C . TYR A 1 694 ? 14.037 17.481 -37.482 1.00 72.00 694 TYR A C 1
ATOM 5558 O O . TYR A 1 694 ? 14.153 18.582 -38.017 1.00 72.00 694 TYR A O 1
ATOM 5566 N N . GLY A 1 695 ? 12.998 17.156 -36.707 1.00 63.53 695 GLY A N 1
ATOM 5567 C CA . GLY A 1 695 ? 11.827 18.015 -36.502 1.00 63.53 695 GLY A CA 1
ATOM 5568 C C . GLY A 1 695 ? 10.710 17.880 -37.553 1.00 63.53 695 GLY A C 1
ATOM 5569 O O . GLY A 1 695 ? 9.679 18.529 -37.399 1.00 63.53 695 GLY A O 1
ATOM 5570 N N . GLU A 1 696 ? 10.856 17.039 -38.587 1.00 69.06 696 GLU A N 1
ATOM 5571 C CA . GLU A 1 696 ? 9.782 16.742 -39.555 1.00 69.06 696 GLU A CA 1
ATOM 5572 C C . GLU A 1 696 ? 8.736 15.820 -38.890 1.00 69.06 696 GLU A C 1
ATOM 5574 O O . GLU A 1 696 ? 8.867 14.596 -38.884 1.00 69.06 696 GLU A O 1
ATOM 5579 N N . SER A 1 697 ? 7.714 16.417 -38.265 1.00 56.16 697 SER A N 1
ATOM 5580 C CA . SER A 1 697 ? 6.650 15.690 -37.563 1.00 56.16 697 SER A CA 1
ATOM 5581 C C . SER A 1 697 ? 5.810 14.855 -38.531 1.00 56.16 697 SER A C 1
ATOM 5583 O O . SER A 1 697 ? 5.053 15.403 -39.338 1.00 56.16 697 SER A O 1
ATOM 5585 N N . HIS A 1 698 ? 5.899 13.530 -38.414 1.00 53.56 698 HIS A N 1
ATOM 5586 C CA . HIS A 1 698 ? 5.004 12.616 -39.114 1.00 53.56 698 HIS A CA 1
ATOM 5587 C C . HIS A 1 698 ? 3.594 12.749 -38.523 1.00 53.56 698 HIS A C 1
ATOM 5589 O O . HIS A 1 698 ? 3.288 12.204 -37.464 1.00 53.56 698 HIS A O 1
ATOM 5595 N N . ASN A 1 699 ? 2.734 13.516 -39.196 1.00 44.97 699 ASN A N 1
ATOM 5596 C CA . ASN A 1 699 ? 1.304 13.477 -38.931 1.00 44.97 699 ASN A CA 1
ATOM 5597 C C . ASN A 1 699 ? 0.764 12.170 -39.514 1.00 44.97 699 ASN A C 1
ATOM 5599 O O . ASN A 1 699 ? 0.394 12.122 -40.688 1.00 44.97 699 ASN A O 1
ATOM 5603 N N . ASP A 1 700 ? 0.684 11.131 -38.687 1.00 46.69 700 ASP A N 1
ATOM 5604 C CA . ASP A 1 700 ? -0.017 9.884 -39.007 1.00 46.69 700 ASP A CA 1
ATOM 5605 C C . ASP A 1 700 ? -1.546 10.112 -38.956 1.00 46.69 700 ASP A C 1
ATOM 5607 O O . ASP A 1 700 ? -2.281 9.523 -38.166 1.00 46.69 700 ASP A O 1
ATOM 5611 N N . GLY A 1 701 ? -2.024 11.028 -39.808 1.00 44.34 701 GLY A N 1
ATOM 5612 C CA . GLY A 1 701 ? -3.431 11.413 -39.963 1.00 44.34 701 GLY A CA 1
ATOM 5613 C C . GLY A 1 701 ? -4.287 10.377 -40.699 1.00 44.34 701 GLY A C 1
ATOM 5614 O O . GLY A 1 701 ? -5.506 10.527 -40.771 1.00 44.34 701 GLY A O 1
ATOM 5615 N N . ASP A 1 702 ? -3.674 9.302 -41.203 1.00 49.97 702 ASP A N 1
ATOM 5616 C CA . ASP A 1 702 ? -4.372 8.097 -41.647 1.00 49.97 702 ASP A CA 1
ATOM 5617 C C . ASP A 1 702 ? -4.920 7.353 -40.407 1.00 49.97 702 ASP A C 1
ATOM 5619 O O . ASP A 1 702 ? -4.353 6.354 -39.957 1.00 49.97 702 ASP A O 1
ATOM 5623 N N . LEU A 1 703 ? -6.048 7.827 -39.854 1.00 55.44 703 LEU A N 1
ATOM 5624 C CA . LEU A 1 703 ? -6.810 7.123 -38.812 1.00 55.44 703 LEU A CA 1
ATOM 5625 C C . LEU A 1 703 ? -7.066 5.679 -39.265 1.00 55.44 703 LEU A C 1
ATOM 5627 O O . LEU A 1 703 ? -7.877 5.433 -40.167 1.00 55.44 703 LEU A O 1
ATOM 5631 N N . GLU A 1 704 ? -6.359 4.718 -38.658 1.00 51.22 704 GLU A N 1
ATOM 5632 C CA . GLU A 1 704 ? -6.341 3.336 -39.136 1.00 51.22 704 GLU A CA 1
ATOM 5633 C C . GLU A 1 704 ? -7.769 2.772 -39.128 1.00 51.22 704 GLU A C 1
ATOM 5635 O O . GLU A 1 704 ? -8.345 2.519 -38.071 1.00 51.22 704 GLU A O 1
ATOM 5640 N N . GLY A 1 705 ? -8.352 2.574 -40.312 1.00 54.25 705 GLY A N 1
ATOM 5641 C CA . GLY A 1 705 ? -9.750 2.166 -40.470 1.00 54.25 705 GLY A CA 1
ATOM 5642 C C . GLY A 1 705 ? -10.617 3.106 -41.310 1.00 54.25 705 GLY A C 1
ATOM 5643 O O . GLY A 1 705 ? -11.627 2.636 -41.827 1.00 54.25 705 GLY A O 1
ATOM 5644 N N . LEU A 1 706 ? -10.221 4.364 -41.553 1.00 63.09 706 LEU A N 1
ATOM 5645 C CA . LEU A 1 706 ? -10.949 5.267 -42.467 1.00 63.09 706 LEU A CA 1
ATOM 5646 C C . LEU A 1 706 ? -11.124 4.668 -43.870 1.00 63.09 706 LEU A C 1
ATOM 5648 O O . LEU A 1 706 ? -12.211 4.712 -44.437 1.00 63.09 706 LEU A O 1
ATOM 5652 N N . GLN A 1 707 ? -10.084 4.009 -44.385 1.00 62.19 707 GLN A N 1
ATOM 5653 C CA . GLN A 1 707 ? -10.109 3.281 -45.660 1.00 62.19 707 GLN A CA 1
ATOM 5654 C C . GLN A 1 707 ? -11.116 2.107 -45.690 1.00 62.19 707 GLN A C 1
ATOM 5656 O O . GLN A 1 707 ? -11.428 1.599 -46.761 1.00 62.19 707 GLN A O 1
ATOM 5661 N N . LEU A 1 708 ? -11.642 1.669 -44.537 1.00 64.00 708 LEU A N 1
ATOM 5662 C CA . LEU A 1 708 ? -12.739 0.695 -44.453 1.00 64.00 708 LEU A CA 1
ATOM 5663 C C . LEU A 1 708 ? -14.111 1.373 -44.500 1.00 64.00 708 LEU A C 1
ATOM 5665 O O . LEU A 1 708 ? -15.038 0.819 -45.081 1.00 64.00 708 LEU A O 1
ATOM 5669 N N . LEU A 1 709 ? -14.235 2.559 -43.896 1.00 64.19 709 LEU A N 1
ATOM 5670 C CA . LEU A 1 709 ? -15.467 3.348 -43.914 1.00 64.19 709 LEU A CA 1
ATOM 5671 C C . LEU A 1 709 ? -15.711 3.972 -45.296 1.00 64.19 709 LEU A C 1
ATOM 5673 O O . LEU A 1 709 ? -16.851 3.988 -45.742 1.00 64.19 709 LEU A O 1
ATOM 5677 N N . ALA A 1 710 ? -14.650 4.385 -45.999 1.00 61.94 710 ALA A N 1
ATOM 5678 C CA . ALA A 1 710 ? -14.713 4.792 -47.404 1.00 61.94 710 ALA A CA 1
ATOM 5679 C C . ALA A 1 710 ? -15.269 3.667 -48.298 1.00 61.94 710 ALA A C 1
ATOM 5681 O O . ALA A 1 710 ? -16.252 3.861 -49.001 1.00 61.94 710 ALA A O 1
ATOM 5682 N N . GLU A 1 711 ? -14.701 2.462 -48.200 1.00 62.72 711 GLU A N 1
ATOM 5683 C CA . GLU A 1 711 ? -15.109 1.311 -49.017 1.00 62.72 711 GLU A CA 1
ATOM 5684 C C . GLU A 1 711 ? -16.554 0.861 -48.717 1.00 62.72 711 GLU A C 1
ATOM 5686 O O . GLU A 1 711 ? -17.292 0.513 -49.631 1.00 62.72 711 GLU A O 1
ATOM 5691 N N . ASN A 1 712 ? -17.006 0.951 -47.460 1.00 60.41 712 ASN A N 1
ATOM 5692 C CA . ASN A 1 712 ? -18.404 0.686 -47.101 1.00 60.41 712 ASN A CA 1
ATOM 5693 C C . ASN A 1 712 ? -19.359 1.807 -47.561 1.00 60.41 712 ASN A C 1
ATOM 5695 O O . ASN A 1 712 ? -20.526 1.529 -47.804 1.00 60.41 712 ASN A O 1
ATOM 5699 N N . ALA A 1 713 ? -18.905 3.059 -47.672 1.00 57.44 713 ALA A N 1
ATOM 5700 C CA . ALA A 1 713 ? -19.708 4.166 -48.207 1.00 57.44 713 ALA A CA 1
ATOM 5701 C C . ALA A 1 713 ? -19.813 4.135 -49.746 1.00 57.44 713 ALA A C 1
ATOM 5703 O O . ALA A 1 713 ? -20.774 4.655 -50.305 1.00 57.44 713 ALA A O 1
ATOM 5704 N N . GLU A 1 714 ? -18.856 3.497 -50.427 1.00 55.12 714 GLU A N 1
ATOM 5705 C CA . GLU A 1 714 ? -18.935 3.175 -51.859 1.00 55.12 714 GLU A CA 1
ATOM 5706 C C . GLU A 1 714 ? -19.866 1.970 -52.130 1.00 55.12 714 GLU A C 1
ATOM 5708 O O . GLU A 1 714 ? -20.536 1.935 -53.162 1.00 55.12 714 GLU A O 1
ATOM 5713 N N . GLU A 1 715 ? -19.949 0.998 -51.207 1.00 48.69 715 GLU A N 1
ATOM 5714 C CA . GLU A 1 715 ? -20.875 -0.148 -51.297 1.00 48.69 715 GLU A CA 1
ATOM 5715 C C . GLU A 1 715 ? -22.320 0.187 -50.844 1.00 48.69 715 GLU A C 1
ATOM 5717 O O . GLU A 1 715 ? -23.275 -0.293 -51.459 1.00 48.69 715 GLU A O 1
ATOM 5722 N N . GLU A 1 716 ? -22.515 1.041 -49.827 1.00 43.88 716 GLU A N 1
ATOM 5723 C CA . GLU A 1 716 ? -23.821 1.614 -49.421 1.00 43.88 716 GLU A CA 1
ATOM 5724 C C . GLU A 1 716 ? -24.233 2.763 -50.372 1.00 43.88 716 GLU A C 1
ATOM 5726 O O . GLU A 1 716 ? -24.341 3.925 -49.981 1.00 43.88 716 GLU A O 1
ATOM 5731 N N . GLY A 1 717 ? -24.432 2.437 -51.654 1.00 35.62 717 GLY A N 1
ATOM 5732 C CA . GLY A 1 717 ? -24.594 3.415 -52.734 1.00 35.62 717 GLY A CA 1
ATOM 5733 C C . GLY A 1 717 ? -25.746 4.421 -52.562 1.00 35.62 717 GLY A C 1
ATOM 5734 O O . GLY A 1 717 ? -26.914 4.041 -52.573 1.00 35.62 717 GLY A O 1
ATOM 5735 N N . ALA A 1 718 ? -25.381 5.707 -52.497 1.00 39.00 718 ALA A N 1
ATOM 5736 C CA . ALA A 1 718 ? -26.192 6.907 -52.754 1.00 39.00 718 ALA A CA 1
ATOM 5737 C C . ALA A 1 718 ? -27.686 6.852 -52.357 1.00 39.00 718 ALA A C 1
ATOM 5739 O O . ALA A 1 718 ? -28.573 6.965 -53.203 1.00 39.00 718 ALA A O 1
ATOM 5740 N N . GLY A 1 719 ? -27.960 6.758 -51.054 1.00 29.97 719 GLY A N 1
ATOM 5741 C CA . GLY A 1 719 ? -29.250 7.153 -50.484 1.00 29.97 719 GLY A CA 1
ATOM 5742 C C . GLY A 1 719 ? -29.184 8.576 -49.931 1.00 29.97 719 GLY A C 1
ATOM 5743 O O . GLY A 1 719 ? -28.645 8.775 -48.843 1.00 29.97 719 GLY A O 1
ATOM 5744 N N . GLU A 1 720 ? -29.732 9.561 -50.648 1.00 37.66 720 GLU A N 1
ATOM 5745 C CA . GLU A 1 720 ? -30.006 10.881 -50.065 1.00 37.66 720 GLU A CA 1
ATOM 5746 C C . GLU A 1 720 ? -31.139 10.734 -49.041 1.00 37.66 720 GLU A C 1
ATOM 5748 O O . GLU A 1 720 ? -32.282 10.453 -49.396 1.00 37.66 720 GLU A O 1
ATOM 5753 N N . GLY A 1 721 ? -30.790 10.862 -47.760 1.00 27.50 721 GLY A N 1
ATOM 5754 C CA . GLY A 1 721 ? -31.693 10.680 -46.627 1.00 27.50 721 GLY A CA 1
ATOM 5755 C C . GLY A 1 721 ? -31.577 11.838 -45.646 1.00 27.50 721 GLY A C 1
ATOM 5756 O O . GLY A 1 721 ? -30.806 11.755 -44.697 1.00 27.50 721 GLY A O 1
ATOM 5757 N N . GLU A 1 722 ? -32.334 12.897 -45.935 1.00 27.94 722 GLU A N 1
ATOM 5758 C CA . GLU A 1 722 ? -33.015 13.759 -44.956 1.00 27.94 722 GLU A CA 1
ATOM 5759 C C . GLU A 1 722 ? -32.174 14.205 -43.738 1.00 27.94 722 GLU A C 1
ATOM 5761 O O . GLU A 1 722 ? -32.217 13.620 -42.658 1.00 27.94 722 GLU A O 1
ATOM 5766 N N . TRP A 1 723 ? -31.409 15.289 -43.922 1.00 32.09 723 TRP A N 1
ATOM 5767 C CA . TRP A 1 723 ? -30.885 16.093 -42.813 1.00 32.09 723 TRP A CA 1
ATOM 5768 C C . TRP A 1 723 ? -31.950 17.102 -42.378 1.00 32.09 723 TRP A C 1
ATOM 5770 O O . TRP A 1 723 ? -32.004 18.194 -42.936 1.00 32.09 723 TRP A O 1
ATOM 5780 N N . ASP A 1 724 ? -32.748 16.753 -41.373 1.00 26.14 724 ASP A N 1
ATOM 5781 C CA . ASP A 1 724 ? -33.577 17.711 -40.637 1.00 26.14 724 ASP A CA 1
ATOM 5782 C C . ASP A 1 724 ? -33.797 17.258 -39.178 1.00 26.14 724 ASP A C 1
ATOM 5784 O O . ASP A 1 724 ? -33.516 16.115 -38.815 1.00 26.14 724 ASP A O 1
ATOM 5788 N N . GLU A 1 725 ? -34.268 18.193 -38.350 1.00 29.67 725 GLU A N 1
ATOM 5789 C CA . GLU A 1 725 ? -34.773 17.997 -36.977 1.00 29.67 725 GLU A CA 1
ATOM 5790 C C . GLU A 1 725 ? -33.802 17.394 -35.928 1.00 29.67 725 GLU A C 1
ATOM 5792 O O . GLU A 1 725 ? -34.010 16.319 -35.369 1.00 29.67 725 GLU A O 1
ATOM 5797 N N . TRP A 1 726 ? -32.778 18.179 -35.562 1.00 26.53 726 TRP A N 1
ATOM 5798 C CA . TRP A 1 726 ? -32.203 18.189 -34.203 1.00 26.53 726 TRP A CA 1
ATOM 5799 C C . TRP A 1 726 ? -32.016 19.641 -33.729 1.00 26.53 726 TRP A C 1
ATOM 5801 O O . TRP A 1 726 ? -30.895 20.150 -33.687 1.00 26.53 726 TRP A O 1
ATOM 5811 N N . GLU A 1 727 ? -33.118 20.323 -33.397 1.00 24.56 727 GLU A N 1
ATOM 5812 C CA . GLU A 1 727 ? -33.054 21.573 -32.622 1.00 24.56 727 GLU A CA 1
ATOM 5813 C C . GLU A 1 727 ? -32.715 21.301 -31.144 1.00 24.56 727 GLU A C 1
ATOM 5815 O O . GLU A 1 727 ? -32.875 20.190 -30.628 1.00 24.56 727 GLU A O 1
ATOM 5820 N N . GLU A 1 728 ? -32.217 22.327 -30.455 1.00 23.66 728 GLU A N 1
ATOM 5821 C CA . GLU A 1 728 ? -31.870 22.258 -29.036 1.00 23.66 728 GLU A CA 1
ATOM 5822 C C . GLU A 1 728 ? -33.128 22.271 -28.153 1.00 23.66 728 GLU A C 1
ATOM 5824 O O . GLU A 1 728 ? -33.926 23.205 -28.204 1.00 23.66 728 GLU A O 1
ATOM 5829 N N . ALA A 1 729 ? -33.256 21.278 -27.271 1.00 24.81 729 ALA A N 1
ATOM 5830 C CA . ALA A 1 729 ? -34.188 21.301 -26.147 1.00 24.81 729 ALA A CA 1
ATOM 5831 C C . ALA A 1 729 ? -33.406 21.127 -24.837 1.00 24.81 729 ALA A C 1
ATOM 5833 O O . ALA A 1 729 ? -32.971 20.028 -24.485 1.00 24.81 729 ALA A O 1
ATOM 5834 N N . SER A 1 730 ? -33.186 22.241 -24.143 1.00 24.25 730 SER A N 1
ATOM 5835 C CA . SER A 1 730 ? -32.675 22.291 -22.773 1.00 24.25 730 SER A CA 1
ATOM 5836 C C . SER A 1 730 ? -33.816 22.243 -21.744 1.00 24.25 730 SER A C 1
ATOM 5838 O O . SER A 1 730 ? -34.970 22.445 -22.100 1.00 24.25 730 SER A O 1
ATOM 5840 N N . GLU A 1 731 ? -33.440 22.079 -20.470 1.00 22.75 731 GLU A N 1
ATOM 5841 C CA . GLU A 1 731 ? -34.258 22.301 -19.258 1.00 22.75 731 GLU A CA 1
ATOM 5842 C C . GLU A 1 731 ? -35.258 21.182 -18.849 1.00 22.75 731 GLU A C 1
ATOM 5844 O O . GLU A 1 731 ? -36.356 21.043 -19.373 1.00 22.75 731 GLU A O 1
ATOM 5849 N N . ASP A 1 732 ? -34.810 20.440 -17.822 1.00 23.34 732 ASP A N 1
ATOM 5850 C CA . ASP A 1 732 ? -35.470 20.226 -16.516 1.00 23.34 732 ASP A CA 1
ATOM 5851 C C . ASP A 1 732 ? -36.591 19.183 -16.254 1.00 23.34 732 ASP A C 1
ATOM 5853 O O . ASP A 1 732 ? -37.448 18.894 -17.079 1.00 23.34 732 ASP A O 1
ATOM 5857 N N . GLU A 1 733 ? -36.540 18.679 -14.999 1.00 24.66 733 GLU A N 1
ATOM 5858 C CA . GLU A 1 733 ? -37.580 17.998 -14.183 1.00 24.66 733 GLU A CA 1
ATOM 5859 C C . GLU A 1 733 ? -38.156 16.628 -14.660 1.00 24.66 733 GLU A C 1
ATOM 5861 O O . GLU A 1 733 ? -38.234 16.326 -15.844 1.00 24.66 733 GLU A O 1
ATOM 5866 N N . GLU A 1 734 ? -38.585 15.685 -13.801 1.00 24.25 734 GLU A N 1
ATOM 5867 C CA . GLU A 1 734 ? -38.234 15.355 -12.398 1.00 24.25 734 GLU A CA 1
ATOM 5868 C C . GLU A 1 734 ? -38.550 13.847 -12.123 1.00 24.25 734 GLU A C 1
ATOM 5870 O O . GLU A 1 734 ? -38.952 13.118 -13.033 1.00 24.25 734 GLU A O 1
ATOM 5875 N N . ASP A 1 735 ? -38.362 13.340 -10.894 1.00 27.36 735 ASP A N 1
ATOM 5876 C CA . ASP A 1 735 ? -38.680 11.944 -10.509 1.00 27.36 735 ASP A CA 1
ATOM 5877 C C . ASP A 1 735 ? -40.203 11.674 -10.393 1.00 27.36 735 ASP A C 1
ATOM 5879 O O . ASP A 1 735 ? -40.894 12.348 -9.627 1.00 27.36 735 ASP A O 1
ATOM 5883 N N . ALA A 1 736 ? -40.724 10.601 -11.016 1.00 24.52 736 ALA A N 1
ATOM 5884 C CA . ALA A 1 736 ? -42.055 10.052 -10.697 1.00 24.52 736 ALA A CA 1
ATOM 5885 C C . ALA A 1 736 ? -42.209 8.533 -10.959 1.00 24.52 736 ALA A C 1
ATOM 5887 O O . ALA A 1 736 ? -41.691 7.985 -11.931 1.00 24.52 736 ALA A O 1
ATOM 5888 N N . ASP A 1 737 ? -42.971 7.864 -10.085 1.00 24.11 737 ASP A N 1
ATOM 5889 C CA . ASP A 1 737 ? -43.416 6.458 -10.172 1.00 24.11 737 ASP A CA 1
ATOM 5890 C C . ASP A 1 737 ? -44.839 6.367 -10.777 1.00 24.11 737 ASP A C 1
ATOM 5892 O O . ASP A 1 737 ? -45.596 7.337 -10.708 1.00 24.11 737 ASP A O 1
ATOM 5896 N N . GLY A 1 738 ? -45.248 5.218 -11.336 1.00 24.52 738 GLY A N 1
ATOM 5897 C CA . GLY A 1 738 ? -46.624 5.042 -11.844 1.00 24.52 738 GLY A CA 1
ATOM 5898 C C . GLY A 1 738 ? -46.802 4.044 -12.993 1.00 24.52 738 GLY A C 1
ATOM 5899 O O . GLY A 1 738 ? -46.626 4.376 -14.159 1.00 24.52 738 GLY A O 1
ATOM 5900 N N . GLY A 1 739 ? -47.197 2.810 -12.674 1.00 22.03 739 GLY A N 1
ATOM 5901 C CA . GLY A 1 739 ? -47.293 1.705 -13.633 1.00 22.03 739 GLY A CA 1
ATOM 5902 C C . GLY A 1 739 ? -48.568 1.555 -14.487 1.00 22.03 739 GLY A C 1
ATOM 5903 O O . GLY A 1 739 ? -49.512 2.330 -14.419 1.00 22.03 739 GLY A O 1
ATOM 5904 N N . TRP A 1 740 ? -48.581 0.421 -15.205 1.00 27.56 740 TRP A N 1
ATOM 5905 C CA . TRP A 1 740 ? -49.716 -0.265 -15.854 1.00 27.56 740 TRP A CA 1
ATOM 5906 C C . TRP A 1 740 ? -50.460 0.421 -17.019 1.00 27.56 740 TRP A C 1
ATOM 5908 O O . TRP A 1 740 ? -51.388 1.198 -16.825 1.00 27.56 740 TRP A O 1
ATOM 5918 N N . ILE A 1 741 ? -50.236 -0.111 -18.227 1.00 24.98 741 ILE A N 1
ATOM 5919 C CA . ILE A 1 741 ? -51.298 -0.326 -19.227 1.00 24.98 741 ILE A CA 1
ATOM 5920 C C . ILE A 1 741 ? -51.264 -1.808 -19.635 1.00 24.98 741 ILE A C 1
ATOM 5922 O O . ILE A 1 741 ? -50.193 -2.349 -19.903 1.00 24.98 741 ILE A O 1
ATOM 5926 N N . ASN A 1 742 ? -52.427 -2.471 -19.655 1.00 29.62 742 ASN A N 1
ATOM 5927 C CA . ASN A 1 742 ? -52.582 -3.865 -20.089 1.00 29.62 742 ASN A CA 1
ATOM 5928 C C . ASN A 1 742 ? -53.991 -4.119 -20.662 1.00 29.62 742 ASN A C 1
ATOM 5930 O O . ASN A 1 742 ? -54.902 -4.490 -19.922 1.00 29.62 742 ASN A O 1
ATOM 5934 N N . VAL A 1 743 ? -54.146 -3.914 -21.973 1.00 27.33 743 VAL A N 1
ATOM 5935 C CA . VAL A 1 743 ? -55.309 -4.266 -22.815 1.00 27.33 743 VAL A CA 1
ATOM 5936 C C . VAL A 1 743 ? -54.774 -4.401 -24.252 1.00 27.33 743 VAL A C 1
ATOM 5938 O O . VAL A 1 743 ? -54.051 -3.505 -24.678 1.00 27.33 743 VAL A O 1
ATOM 5941 N N . SER A 1 744 ? -55.055 -5.430 -25.053 1.00 23.39 744 SER A N 1
ATOM 5942 C CA . SER A 1 744 ? -55.488 -6.817 -24.795 1.00 23.39 744 SER A CA 1
ATOM 5943 C C . SER A 1 744 ? -55.080 -7.677 -26.007 1.00 23.39 744 SER A C 1
ATOM 5945 O O . SER A 1 744 ? -54.685 -7.127 -27.035 1.00 23.39 744 SER A O 1
ATOM 5947 N N . ASP A 1 745 ? -55.203 -9.004 -25.923 1.00 26.38 745 ASP A N 1
ATOM 5948 C CA . ASP A 1 745 ? -55.257 -9.841 -27.130 1.00 26.38 745 ASP A CA 1
ATOM 5949 C C . ASP A 1 745 ? -56.503 -9.502 -27.975 1.00 26.38 745 ASP A C 1
ATOM 5951 O O . ASP A 1 745 ? -57.532 -9.092 -27.427 1.00 26.38 745 ASP A O 1
ATOM 5955 N N . ASP A 1 746 ? -56.417 -9.747 -29.284 1.00 25.64 746 ASP A N 1
ATOM 5956 C CA . ASP A 1 746 ? -57.520 -10.312 -30.072 1.00 25.64 746 ASP A CA 1
ATOM 5957 C C . ASP A 1 746 ? -56.936 -11.208 -31.186 1.00 25.64 746 ASP A C 1
ATOM 5959 O O . ASP A 1 746 ? -55.788 -11.032 -31.611 1.00 25.64 746 ASP A O 1
ATOM 5963 N N . GLU A 1 747 ? -57.687 -12.218 -31.614 1.00 28.88 747 GLU A N 1
ATOM 5964 C CA . GLU A 1 747 ? -57.201 -13.310 -32.467 1.00 28.88 747 GLU A CA 1
ATOM 5965 C C . GLU A 1 747 ? -57.453 -13.037 -33.963 1.00 28.88 747 GLU A C 1
ATOM 5967 O O . GLU A 1 747 ? -58.488 -12.476 -34.320 1.00 28.88 747 GLU A O 1
ATOM 5972 N N . ASN A 1 748 ? -56.574 -13.514 -34.862 1.00 26.78 748 ASN A N 1
ATOM 5973 C CA . ASN A 1 748 ? -56.920 -14.529 -35.885 1.00 26.78 748 ASN A CA 1
ATOM 5974 C C . ASN A 1 748 ? -55.769 -14.876 -36.860 1.00 26.78 748 ASN A C 1
ATOM 5976 O O . ASN A 1 748 ? -54.821 -14.117 -37.061 1.00 26.78 748 ASN A O 1
ATOM 5980 N N . ASP A 1 749 ? -55.877 -16.060 -37.472 1.00 25.08 749 ASP A N 1
ATOM 5981 C CA . ASP A 1 749 ? -54.898 -16.665 -38.386 1.00 25.08 749 ASP A CA 1
ATOM 5982 C C . ASP A 1 749 ? -54.692 -15.917 -39.720 1.00 25.08 749 ASP A C 1
ATOM 5984 O O . ASP A 1 749 ? -55.647 -15.580 -40.419 1.00 25.08 749 ASP A O 1
ATOM 5988 N N . LEU A 1 750 ? -53.439 -15.896 -40.199 1.00 26.41 750 LEU A N 1
ATOM 5989 C CA . LEU A 1 750 ? -53.146 -16.032 -41.634 1.00 26.41 750 LEU A CA 1
ATOM 5990 C C . LEU A 1 750 ? -52.092 -17.121 -41.880 1.00 26.41 750 LEU A C 1
ATOM 5992 O O . LEU A 1 750 ? -50.883 -16.919 -41.781 1.00 26.41 750 LEU A O 1
ATOM 5996 N N . ASN A 1 751 ? -52.593 -18.305 -42.226 1.00 22.84 751 ASN A N 1
ATOM 5997 C CA . ASN A 1 751 ? -51.829 -19.524 -42.467 1.00 22.84 751 ASN A CA 1
ATOM 5998 C C . ASN A 1 751 ? -51.615 -19.738 -43.977 1.00 22.84 751 ASN A C 1
ATOM 6000 O O . ASN A 1 751 ? -52.525 -20.194 -44.673 1.00 22.84 751 ASN A O 1
ATOM 6004 N N . ILE A 1 752 ? -50.413 -19.440 -44.486 1.00 26.31 752 ILE A N 1
ATOM 6005 C CA . ILE A 1 752 ? -50.019 -19.742 -45.874 1.00 26.31 752 ILE A CA 1
ATOM 6006 C C . ILE A 1 752 ? -48.943 -20.833 -45.880 1.00 26.31 752 ILE A C 1
ATOM 6008 O O . ILE A 1 752 ? -47.933 -20.761 -45.180 1.00 26.31 752 ILE A O 1
ATOM 6012 N N . LYS A 1 753 ? -49.207 -21.882 -46.662 1.00 24.67 753 LYS A N 1
ATOM 6013 C CA . LYS A 1 753 ? -48.472 -23.151 -46.661 1.00 24.67 753 LYS A CA 1
ATOM 6014 C C . LYS A 1 753 ? -47.294 -23.130 -47.633 1.00 24.67 753 LYS A C 1
ATOM 6016 O O . LYS A 1 753 ? -47.363 -22.520 -48.693 1.00 24.67 753 LYS A O 1
ATOM 6021 N N . LEU A 1 754 ? -46.271 -23.916 -47.306 1.00 31.81 754 LEU A N 1
ATOM 6022 C CA . LEU A 1 754 ? -45.355 -24.486 -48.294 1.00 31.81 754 LEU A CA 1
ATOM 6023 C C . LEU A 1 754 ? -46.013 -25.734 -48.908 1.00 31.81 754 LEU A C 1
ATOM 6025 O O . LEU A 1 754 ? -46.468 -26.608 -48.167 1.00 31.81 754 LEU A O 1
ATOM 6029 N N . SER A 1 755 ? -46.024 -25.828 -50.235 1.00 22.61 755 SER A N 1
ATOM 6030 C CA . SER A 1 755 ? -46.331 -27.044 -51.000 1.00 22.61 755 SER A CA 1
ATOM 6031 C C . SER A 1 755 ? -45.509 -27.069 -52.295 1.00 22.61 755 SER A C 1
ATOM 6033 O O . SER A 1 755 ? -44.965 -26.039 -52.690 1.00 22.61 755 SER A O 1
ATOM 6035 N N . ASP A 1 756 ? -45.384 -28.256 -52.883 1.00 23.44 756 ASP A N 1
ATOM 6036 C CA . ASP A 1 756 ? -44.423 -28.622 -53.935 1.00 23.44 756 ASP A CA 1
ATOM 6037 C C . ASP A 1 756 ? -45.118 -28.821 -55.307 1.00 23.44 756 ASP A C 1
ATOM 6039 O O . ASP A 1 756 ? -46.322 -28.573 -55.410 1.00 23.44 756 ASP A O 1
ATOM 6043 N N . ASP A 1 757 ? -44.365 -29.335 -56.290 1.00 23.75 757 ASP A N 1
ATOM 6044 C CA . ASP A 1 757 ? -44.814 -29.925 -57.577 1.00 23.75 757 ASP A CA 1
ATOM 6045 C C . ASP A 1 757 ? -45.361 -28.964 -58.675 1.00 23.75 757 ASP A C 1
ATOM 6047 O O . ASP A 1 757 ? -45.869 -27.881 -58.389 1.00 23.75 757 ASP A O 1
ATOM 6051 N N . GLU A 1 758 ? -45.411 -29.335 -59.968 1.00 23.92 758 GLU A N 1
ATOM 6052 C CA . GLU A 1 758 ? -44.358 -29.825 -60.898 1.00 23.92 758 GLU A CA 1
ATOM 6053 C C . GLU A 1 758 ? -44.872 -29.707 -62.370 1.00 23.92 758 GLU A C 1
ATOM 6055 O O . GLU A 1 758 ? -46.083 -29.684 -62.569 1.00 23.92 758 GLU A O 1
ATOM 6060 N N . ASP A 1 759 ? -43.968 -29.709 -63.374 1.00 24.09 759 ASP A N 1
ATOM 6061 C CA . ASP A 1 759 ? -44.212 -29.935 -64.836 1.00 24.09 759 ASP A CA 1
ATOM 6062 C C . ASP A 1 759 ? -45.118 -28.923 -65.613 1.00 24.09 759 ASP A C 1
ATOM 6064 O O . ASP A 1 759 ? -45.969 -28.262 -65.028 1.00 24.09 759 ASP A O 1
ATOM 6068 N N . SER A 1 760 ? -45.042 -28.666 -66.934 1.00 23.38 760 SER A N 1
ATOM 6069 C CA . SER A 1 760 ? -44.088 -28.903 -68.062 1.00 23.38 760 SER A CA 1
ATOM 6070 C C . SER A 1 760 ? -43.893 -27.536 -68.804 1.00 23.38 760 SER A C 1
ATOM 6072 O O . SER A 1 760 ? -44.292 -26.512 -68.257 1.00 23.38 760 SER A O 1
ATOM 6074 N N . GLY A 1 761 ? -43.318 -27.297 -70.000 1.00 23.91 761 GLY A N 1
ATOM 6075 C CA . GLY A 1 761 ? -42.713 -28.012 -71.154 1.00 23.91 761 GLY A CA 1
ATOM 6076 C C . GLY A 1 761 ? -42.558 -26.978 -72.316 1.00 23.91 761 GLY A C 1
ATOM 6077 O O . GLY A 1 761 ? -42.973 -25.835 -72.140 1.00 23.91 761 GLY A O 1
ATOM 6078 N N . SER A 1 762 ? -41.997 -27.217 -73.511 1.00 24.03 762 SER A N 1
ATOM 6079 C CA . SER A 1 762 ? -41.237 -28.339 -74.097 1.00 24.03 762 SER A CA 1
ATOM 6080 C C . SER A 1 762 ? -40.377 -27.836 -75.286 1.00 24.03 762 SER A C 1
ATOM 6082 O O . SER A 1 762 ? -40.891 -27.063 -76.088 1.00 24.03 762 SER A O 1
ATOM 6084 N N . GLU A 1 763 ? -39.149 -28.361 -75.437 1.00 23.30 763 GLU A N 1
ATOM 6085 C CA . GLU A 1 763 ? -38.281 -28.317 -76.651 1.00 23.30 763 GLU A CA 1
ATOM 6086 C C . GLU A 1 763 ? -37.773 -26.922 -77.135 1.00 23.30 763 GLU A C 1
ATOM 6088 O O . GLU A 1 763 ? -38.343 -25.883 -76.825 1.00 23.30 763 GLU A O 1
ATOM 6093 N N . ASP A 1 764 ? -36.610 -26.784 -77.795 1.00 25.08 764 ASP A N 1
ATOM 6094 C CA . ASP A 1 764 ? -35.853 -27.751 -78.619 1.00 25.08 764 ASP A CA 1
ATOM 6095 C C . ASP A 1 764 ? -34.296 -27.681 -78.444 1.00 25.08 764 ASP A C 1
ATOM 6097 O O . ASP A 1 764 ? -33.766 -26.909 -77.638 1.00 25.08 764 ASP A O 1
ATOM 6101 N N . GLU A 1 765 ? -33.554 -28.533 -79.166 1.00 24.73 765 GLU A N 1
ATOM 6102 C CA . GLU A 1 765 ? -32.091 -28.766 -79.126 1.00 24.73 765 GLU A CA 1
ATOM 6103 C C . GLU A 1 765 ? -31.210 -27.540 -79.539 1.00 24.73 765 GLU A C 1
ATOM 6105 O O . GLU A 1 765 ? -31.676 -26.599 -80.167 1.00 24.73 765 GLU A O 1
ATOM 6110 N N . ASN A 1 766 ? -29.893 -27.432 -79.272 1.00 24.67 766 ASN A N 1
ATOM 6111 C CA . ASN A 1 766 ? -28.822 -28.434 -79.423 1.00 24.67 766 ASN A CA 1
ATOM 6112 C C . ASN A 1 766 ? -27.534 -28.088 -78.625 1.00 24.67 766 ASN A C 1
ATOM 6114 O O . ASN A 1 766 ? -27.390 -26.990 -78.088 1.00 24.67 766 ASN A O 1
ATOM 6118 N N . GLY A 1 767 ? -26.574 -29.020 -78.512 1.00 23.41 767 GLY A N 1
ATOM 6119 C CA . GLY A 1 767 ? -25.506 -28.956 -77.496 1.00 23.41 767 GLY A CA 1
ATOM 6120 C C . GLY A 1 767 ? -24.050 -29.012 -77.984 1.00 23.41 767 GLY A C 1
ATOM 6121 O O . GLY A 1 767 ? -23.737 -29.459 -79.083 1.00 23.41 767 GLY A O 1
ATOM 6122 N N . ASN A 1 768 ? -23.106 -28.648 -77.101 1.00 25.58 768 ASN A N 1
ATOM 6123 C CA . ASN A 1 768 ? -21.685 -28.982 -77.280 1.00 25.58 768 ASN A CA 1
ATOM 6124 C C . ASN A 1 768 ? -20.946 -29.199 -75.940 1.00 25.58 768 ASN A C 1
ATOM 6126 O O . ASN A 1 768 ? -20.810 -28.289 -75.123 1.00 25.58 768 ASN A O 1
ATOM 6130 N N . LYS A 1 769 ? -20.436 -30.416 -75.705 1.00 26.62 769 LYS A N 1
ATOM 6131 C CA . LYS A 1 769 ? -19.687 -30.788 -74.488 1.00 26.62 769 LYS A CA 1
ATOM 6132 C C . LYS A 1 769 ? -18.175 -30.736 -74.739 1.00 26.62 769 LYS A C 1
ATOM 6134 O O . LYS A 1 769 ? -17.617 -31.678 -75.296 1.00 26.62 769 LYS A O 1
ATOM 6139 N N . LYS A 1 770 ? -17.479 -29.712 -74.225 1.00 26.61 770 LYS A N 1
ATOM 6140 C CA . LYS A 1 770 ? -16.001 -29.707 -74.120 1.00 26.61 770 LYS A CA 1
ATOM 6141 C C . LYS A 1 770 ? -15.527 -30.044 -72.689 1.00 26.61 770 LYS A C 1
ATOM 6143 O O . LYS A 1 770 ? -16.147 -29.613 -71.716 1.00 26.61 770 LYS A O 1
ATOM 6148 N N . PRO A 1 771 ? -14.463 -30.856 -72.516 1.00 25.84 771 PRO A N 1
ATOM 6149 C CA . PRO A 1 771 ? -14.139 -31.468 -71.225 1.00 25.84 771 PRO A CA 1
ATOM 6150 C C . PRO A 1 771 ? -13.335 -30.549 -70.291 1.00 25.84 771 PRO A C 1
ATOM 6152 O O . PRO A 1 771 ? -12.310 -29.991 -70.678 1.00 25.84 771 PRO A O 1
ATOM 6155 N N . LYS A 1 772 ? -13.710 -30.490 -69.003 1.00 27.30 772 LYS A N 1
ATOM 6156 C CA . LYS A 1 772 ? -12.889 -29.854 -67.952 1.00 27.30 772 LYS A CA 1
ATOM 6157 C C . LYS A 1 772 ? -11.622 -30.678 -67.678 1.00 27.30 772 LYS A C 1
ATOM 6159 O O . LYS A 1 772 ? -11.610 -31.589 -66.844 1.00 27.30 772 LYS A O 1
ATOM 6164 N N . ALA A 1 773 ? -10.547 -30.357 -68.397 1.00 25.91 773 ALA A N 1
ATOM 6165 C CA . ALA A 1 773 ? -9.235 -30.972 -68.238 1.00 25.91 773 ALA A CA 1
ATOM 6166 C C . ALA A 1 773 ? -8.680 -30.760 -66.816 1.00 25.91 773 ALA A C 1
ATOM 6168 O O . ALA A 1 773 ? -8.657 -29.652 -66.280 1.00 25.91 773 ALA A O 1
ATOM 6169 N N . LYS A 1 774 ? -8.195 -31.836 -66.188 1.00 31.42 774 LYS A N 1
ATOM 6170 C CA . LYS A 1 774 ? -7.585 -31.774 -64.852 1.00 31.42 774 LYS A CA 1
ATOM 6171 C C . LYS A 1 774 ? -6.170 -31.204 -64.954 1.00 31.42 774 LYS A C 1
ATOM 6173 O O . LYS A 1 774 ? -5.240 -31.972 -65.210 1.00 31.42 774 LYS A O 1
ATOM 6178 N N . ARG A 1 775 ? -6.012 -29.891 -64.710 1.00 31.27 775 ARG A N 1
ATOM 6179 C CA . ARG A 1 775 ? -4.694 -29.243 -64.535 1.00 31.27 775 ARG A CA 1
ATOM 6180 C C . ARG A 1 775 ? -3.837 -30.096 -63.596 1.00 31.27 775 ARG A C 1
ATOM 6182 O O . ARG A 1 775 ? -4.265 -30.474 -62.502 1.00 31.27 775 ARG A O 1
ATOM 6189 N N . LEU A 1 776 ? -2.645 -30.453 -64.060 1.00 34.81 776 LEU A N 1
ATOM 6190 C CA . LEU A 1 776 ? -1.683 -31.210 -63.271 1.00 34.81 776 LEU A CA 1
ATOM 6191 C C . LEU A 1 776 ? -1.086 -30.285 -62.205 1.00 34.81 776 LEU A C 1
ATOM 6193 O O . LEU A 1 776 ? -0.980 -29.080 -62.397 1.00 34.81 776 LEU A O 1
ATOM 6197 N N . THR A 1 777 ? -0.707 -30.831 -61.050 1.00 41.84 777 THR A N 1
ATOM 6198 C CA . THR A 1 777 ? 0.011 -30.035 -60.051 1.00 41.84 777 THR A CA 1
ATOM 6199 C C . THR A 1 777 ? 1.465 -29.861 -60.491 1.00 41.84 777 THR A C 1
ATOM 6201 O O . THR A 1 777 ? 2.117 -30.849 -60.831 1.00 41.84 777 THR A O 1
ATOM 6204 N N . ALA A 1 778 ? 2.001 -28.637 -60.413 1.00 38.56 778 ALA A N 1
ATOM 6205 C CA . ALA A 1 778 ? 3.347 -28.275 -60.895 1.00 38.56 778 ALA A CA 1
ATOM 6206 C C . ALA A 1 778 ? 4.487 -29.184 -60.378 1.00 38.56 778 ALA A C 1
ATOM 6208 O O . ALA A 1 778 ? 5.509 -29.399 -61.031 1.00 38.56 778 ALA A O 1
ATOM 6209 N N . ASN A 1 779 ? 4.295 -29.805 -59.209 1.00 42.41 779 ASN A N 1
ATOM 6210 C CA . ASN A 1 779 ? 5.230 -30.774 -58.629 1.00 42.41 779 ASN A CA 1
ATOM 6211 C C . ASN A 1 779 ? 5.343 -32.096 -59.430 1.00 42.41 779 ASN A C 1
ATOM 6213 O O . ASN A 1 779 ? 6.275 -32.876 -59.221 1.00 42.41 779 ASN A O 1
ATOM 6217 N N . LYS A 1 780 ? 4.407 -32.370 -60.349 1.00 43.31 780 LYS A N 1
ATOM 6218 C CA . LYS A 1 780 ? 4.442 -33.504 -61.284 1.00 43.31 780 LYS A CA 1
ATOM 6219 C C . LYS A 1 780 ? 5.143 -33.141 -62.598 1.00 43.31 780 LYS A C 1
ATOM 6221 O O . LYS A 1 780 ? 5.883 -33.978 -63.109 1.00 43.31 780 LYS A O 1
ATOM 6226 N N . GLU A 1 781 ? 4.993 -31.914 -63.093 1.00 38.47 781 GLU A N 1
ATOM 6227 C CA . GLU A 1 781 ? 5.701 -31.414 -64.286 1.00 38.47 781 GLU A CA 1
ATOM 6228 C C . GLU A 1 781 ? 7.201 -31.275 -64.037 1.00 38.47 781 GLU A C 1
ATOM 6230 O O . GLU A 1 781 ? 7.994 -31.809 -64.809 1.00 38.47 781 GLU A O 1
ATOM 6235 N N . ARG A 1 782 ? 7.620 -30.719 -62.890 1.00 49.94 782 ARG A N 1
ATOM 6236 C CA . ARG A 1 782 ? 9.048 -30.705 -62.494 1.00 49.94 782 ARG A CA 1
ATOM 6237 C C . ARG A 1 782 ? 9.657 -32.117 -62.419 1.00 49.94 782 ARG A C 1
ATOM 6239 O O . ARG A 1 782 ? 10.850 -32.292 -62.652 1.00 49.94 782 ARG A O 1
ATOM 6246 N N . ARG A 1 783 ? 8.835 -33.142 -62.152 1.00 46.38 783 ARG A N 1
ATOM 6247 C CA . ARG A 1 783 ? 9.215 -34.569 -62.159 1.00 46.38 783 ARG A CA 1
ATOM 6248 C C . ARG A 1 783 ? 9.232 -35.225 -63.547 1.00 46.38 783 ARG A C 1
ATOM 6250 O O . ARG A 1 783 ? 9.750 -36.336 -63.653 1.00 46.38 783 ARG A O 1
ATOM 6257 N N . LEU A 1 784 ? 8.673 -34.573 -64.565 1.00 41.97 784 LEU A N 1
ATOM 6258 C CA . LEU A 1 784 ? 8.720 -34.982 -65.972 1.00 41.97 784 LEU A CA 1
ATOM 6259 C C . LEU A 1 784 ? 9.821 -34.221 -66.728 1.00 41.97 784 LEU A C 1
ATOM 6261 O O . LEU A 1 784 ? 10.630 -34.870 -67.385 1.00 41.97 784 LEU A O 1
ATOM 6265 N N . LYS A 1 785 ? 9.972 -32.899 -66.524 1.00 47.34 785 LYS A N 1
ATOM 6266 C CA . LYS A 1 785 ? 11.128 -32.138 -67.044 1.00 47.34 785 LYS A CA 1
ATOM 6267 C C . LYS A 1 785 ? 12.467 -32.719 -66.548 1.00 47.34 785 LYS A C 1
ATOM 6269 O O . LYS A 1 785 ? 13.380 -32.886 -67.347 1.00 47.34 785 LYS A O 1
ATOM 6274 N N . LYS A 1 786 ? 12.566 -33.200 -65.293 1.00 49.78 786 LYS A N 1
ATOM 6275 C CA . LYS A 1 786 ? 13.752 -33.947 -64.789 1.00 49.78 786 LYS A CA 1
ATOM 6276 C C . LYS A 1 786 ? 13.922 -35.372 -65.380 1.00 49.78 786 LYS A C 1
ATOM 6278 O O . LYS A 1 786 ? 14.688 -36.168 -64.844 1.00 49.78 786 LYS A O 1
ATOM 6283 N N . LYS A 1 787 ? 13.197 -35.731 -66.445 1.00 42.50 787 LYS A N 1
ATOM 6284 C CA . LYS A 1 787 ? 13.353 -36.995 -67.188 1.00 42.50 787 LYS A CA 1
ATOM 6285 C C . LYS A 1 787 ? 13.612 -36.833 -68.693 1.00 42.50 787 LYS A C 1
ATOM 6287 O O . LYS A 1 787 ? 13.814 -37.852 -69.337 1.00 42.50 787 LYS A O 1
ATOM 6292 N N . GLY A 1 788 ? 13.660 -35.609 -69.229 1.00 42.31 788 GLY A N 1
ATOM 6293 C CA . GLY A 1 788 ? 14.204 -35.352 -70.573 1.00 42.31 788 GLY A CA 1
ATOM 6294 C C . GLY A 1 788 ? 13.387 -35.880 -71.761 1.00 42.31 788 GLY A C 1
ATOM 6295 O O . GLY A 1 788 ? 13.980 -36.287 -72.750 1.00 42.31 788 GLY A O 1
ATOM 6296 N N . LEU A 1 789 ? 12.050 -35.900 -71.676 1.00 50.16 789 LEU A N 1
ATOM 6297 C CA . LEU A 1 789 ? 11.168 -36.233 -72.807 1.00 50.16 789 LEU A CA 1
ATOM 6298 C C . LEU A 1 789 ? 10.213 -35.063 -73.111 1.00 50.16 789 LEU A C 1
ATOM 6300 O O . LEU A 1 789 ? 9.113 -35.042 -72.561 1.00 50.16 789 LEU A O 1
ATOM 6304 N N . LEU A 1 790 ? 10.659 -34.106 -73.938 1.00 37.25 790 LEU A N 1
ATOM 6305 C CA . LEU A 1 790 ? 9.883 -33.176 -74.795 1.00 37.25 790 LEU A CA 1
ATOM 6306 C C . LEU A 1 790 ? 10.864 -32.231 -75.554 1.00 37.25 790 LEU A C 1
ATOM 6308 O O . LEU A 1 790 ? 11.951 -31.993 -75.019 1.00 37.25 790 LEU A O 1
ATOM 6312 N N . PRO A 1 791 ? 10.527 -31.715 -76.761 1.00 38.88 791 PRO A N 1
ATOM 6313 C CA . PRO A 1 791 ? 11.315 -30.700 -77.490 1.00 38.88 791 PRO A CA 1
ATOM 6314 C C . PRO A 1 791 ? 11.332 -29.323 -76.797 1.00 38.88 791 PRO A C 1
ATOM 6316 O O . PRO A 1 791 ? 10.733 -29.170 -75.731 1.00 38.88 791 PRO A O 1
ATOM 6319 N N . LYS A 1 792 ? 12.063 -28.341 -77.354 1.00 42.88 792 LYS A N 1
ATOM 6320 C CA . LYS A 1 792 ? 12.634 -27.246 -76.546 1.00 42.88 792 LYS A CA 1
ATOM 6321 C C . LYS A 1 792 ? 12.369 -25.803 -77.014 1.00 42.88 792 LYS A C 1
ATOM 6323 O O . LYS A 1 792 ? 12.692 -24.882 -76.269 1.00 42.88 792 LYS A O 1
ATOM 6328 N N . ASP A 1 793 ? 11.800 -25.590 -78.197 1.00 36.62 793 ASP A N 1
ATOM 6329 C CA . ASP A 1 793 ? 12.046 -24.350 -78.957 1.00 36.62 793 ASP A CA 1
ATOM 6330 C C . ASP A 1 793 ? 10.832 -23.399 -79.086 1.00 36.62 793 ASP A C 1
ATOM 6332 O O . ASP A 1 793 ? 10.781 -22.576 -79.991 1.00 36.62 793 ASP A O 1
ATOM 6336 N N . GLU A 1 794 ? 9.882 -23.465 -78.140 1.00 37.44 794 GLU A N 1
ATOM 6337 C CA . GLU A 1 794 ? 8.711 -22.560 -78.037 1.00 37.44 794 GLU A CA 1
ATOM 6338 C C . GLU A 1 794 ? 8.575 -21.88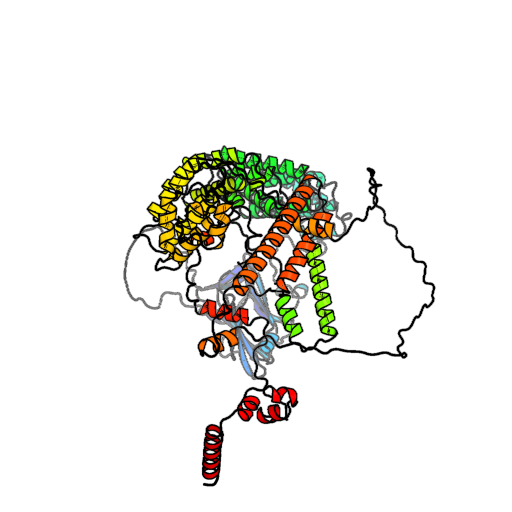2 -76.642 1.00 37.44 794 GLU A C 1
ATOM 6340 O O . GLU A 1 794 ? 7.531 -21.332 -76.303 1.00 37.44 794 GLU A O 1
ATOM 6345 N N . GLU A 1 795 ? 9.610 -21.899 -75.782 1.00 36.06 795 GLU A N 1
ATOM 6346 C CA . GLU A 1 795 ? 9.513 -21.385 -74.390 1.00 36.06 795 GLU A CA 1
ATOM 6347 C C . GLU A 1 795 ? 9.845 -19.875 -74.205 1.00 36.06 795 GLU A C 1
ATOM 6349 O O . GLU A 1 795 ? 9.969 -19.423 -73.066 1.00 36.06 795 GLU A O 1
ATOM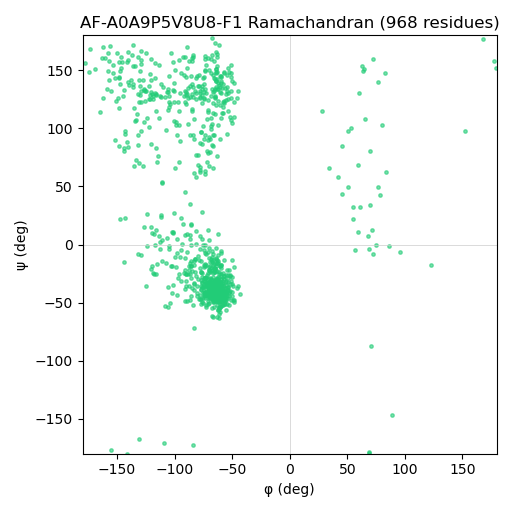 6354 N N . SER A 1 796 ? 10.022 -19.073 -75.269 1.00 39.72 796 SER A N 1
ATOM 6355 C CA . SER A 1 796 ? 10.593 -17.705 -75.170 1.00 39.72 796 SER A CA 1
ATOM 6356 C C . SER A 1 796 ? 9.627 -16.515 -75.252 1.00 39.72 796 SER A C 1
ATOM 6358 O O . SER A 1 796 ? 10.025 -15.411 -74.868 1.00 39.72 796 SER A O 1
ATOM 6360 N N . GLU A 1 797 ? 8.404 -16.691 -75.760 1.00 36.56 797 GLU A N 1
ATOM 6361 C CA . GLU A 1 797 ? 7.448 -15.583 -75.962 1.00 36.56 797 GLU A CA 1
ATOM 6362 C C . GLU A 1 797 ? 6.328 -15.594 -74.919 1.00 36.56 797 GLU A C 1
ATOM 6364 O O . GLU A 1 797 ? 6.217 -14.633 -74.160 1.00 36.56 797 GLU A O 1
ATOM 6369 N N . ALA A 1 798 ? 5.622 -16.717 -74.751 1.00 38.78 798 ALA A N 1
ATOM 6370 C CA . ALA A 1 798 ? 4.549 -16.863 -73.757 1.00 38.78 798 ALA A CA 1
ATOM 6371 C C . ALA A 1 798 ? 4.973 -16.500 -72.313 1.00 38.78 798 ALA A C 1
ATOM 6373 O O . ALA A 1 798 ? 4.181 -15.971 -71.539 1.00 38.78 798 ALA A O 1
ATOM 6374 N N . VAL A 1 799 ? 6.242 -16.729 -71.946 1.00 46.09 799 VAL A N 1
ATOM 6375 C CA . VAL A 1 799 ? 6.779 -16.365 -70.618 1.00 46.09 799 VAL A CA 1
ATOM 6376 C C . VAL A 1 799 ? 6.911 -14.846 -70.444 1.00 46.09 799 VAL A C 1
ATOM 6378 O O . VAL A 1 799 ? 6.778 -14.349 -69.328 1.00 46.09 799 VAL A O 1
ATOM 6381 N N . LYS A 1 800 ? 7.149 -14.091 -71.526 1.00 41.69 800 LYS A N 1
ATOM 6382 C CA . LYS A 1 800 ? 7.171 -12.620 -71.483 1.00 41.69 800 LYS A CA 1
ATOM 6383 C C . LYS A 1 800 ? 5.757 -12.066 -71.359 1.00 41.69 800 LYS A C 1
ATOM 6385 O O . LYS A 1 800 ? 5.551 -11.150 -70.575 1.00 41.69 800 LYS A O 1
ATOM 6390 N N . GLU A 1 801 ? 4.801 -12.636 -72.089 1.00 42.50 801 GLU A N 1
ATOM 6391 C CA . GLU A 1 801 ? 3.397 -12.220 -72.031 1.00 42.50 801 GLU A CA 1
ATOM 6392 C C . GLU A 1 801 ? 2.790 -12.466 -70.640 1.00 42.50 801 GLU A C 1
ATOM 6394 O O . GLU A 1 801 ? 2.170 -11.558 -70.091 1.00 42.50 801 GLU A O 1
ATOM 6399 N N . GLU A 1 802 ? 3.046 -13.622 -70.007 1.00 42.91 802 GLU A N 1
ATOM 6400 C CA . GLU A 1 802 ? 2.610 -13.871 -68.619 1.00 42.91 802 GLU A CA 1
ATOM 6401 C C . GLU A 1 802 ? 3.231 -12.876 -67.610 1.00 42.91 802 GLU A C 1
ATOM 6403 O O . GLU A 1 802 ? 2.537 -12.421 -66.697 1.00 42.91 802 GLU A O 1
ATOM 6408 N N . ASP A 1 803 ? 4.509 -12.497 -67.762 1.00 44.88 803 ASP A N 1
ATOM 6409 C CA . ASP A 1 803 ? 5.166 -11.515 -66.879 1.00 44.88 803 ASP A CA 1
ATOM 6410 C C . ASP A 1 803 ? 4.710 -10.062 -67.151 1.00 44.88 803 ASP A C 1
ATOM 6412 O O . ASP A 1 803 ? 4.579 -9.282 -66.204 1.00 44.88 803 ASP A O 1
ATOM 6416 N N . GLU A 1 804 ? 4.430 -9.680 -68.403 1.00 48.41 804 GLU A N 1
ATOM 6417 C CA . GLU A 1 804 ? 3.836 -8.377 -68.758 1.00 48.41 804 GLU A CA 1
ATOM 6418 C C . GLU A 1 804 ? 2.396 -8.258 -68.234 1.00 48.41 804 GLU A C 1
ATOM 6420 O O . GLU A 1 804 ? 2.055 -7.275 -67.571 1.00 48.41 804 GLU A O 1
ATOM 6425 N N . GLU A 1 805 ? 1.562 -9.282 -68.428 1.00 47.50 805 GLU A N 1
ATOM 6426 C CA . GLU A 1 805 ? 0.179 -9.290 -67.939 1.00 47.50 805 GLU A CA 1
ATOM 6427 C C . GLU A 1 805 ? 0.130 -9.262 -66.395 1.00 47.50 805 GLU A C 1
ATOM 6429 O O . GLU A 1 805 ? -0.694 -8.564 -65.792 1.00 47.50 805 GLU A O 1
ATOM 6434 N N . MET A 1 806 ? 1.076 -9.940 -65.729 1.00 48.75 806 MET A N 1
ATOM 6435 C CA . MET A 1 806 ? 1.259 -9.844 -64.277 1.00 48.75 806 MET A CA 1
ATOM 6436 C C . MET A 1 806 ? 1.837 -8.502 -63.804 1.00 48.75 806 MET A C 1
ATOM 6438 O O . MET A 1 806 ? 1.585 -8.132 -62.655 1.00 48.75 806 MET A O 1
ATOM 6442 N N . LYS A 1 807 ? 2.575 -7.743 -64.627 1.00 51.28 807 LYS A N 1
ATOM 6443 C CA . LYS A 1 807 ? 2.907 -6.338 -64.312 1.00 51.28 807 LYS A CA 1
ATOM 6444 C C . LYS A 1 807 ? 1.668 -5.456 -64.424 1.00 51.28 807 LYS A C 1
ATOM 6446 O O . LYS A 1 807 ? 1.392 -4.721 -63.481 1.00 51.28 807 LYS A O 1
ATOM 6451 N N . ALA A 1 808 ? 0.913 -5.558 -65.518 1.00 55.47 808 ALA A N 1
ATOM 6452 C CA . ALA A 1 808 ? -0.271 -4.734 -65.773 1.00 55.47 808 ALA A CA 1
ATOM 6453 C C . ALA A 1 808 ? -1.304 -4.858 -64.639 1.00 55.47 808 ALA A C 1
ATOM 6455 O O . ALA A 1 808 ? -1.662 -3.859 -64.013 1.00 55.47 808 ALA A O 1
ATOM 6456 N N . LYS A 1 809 ? -1.660 -6.095 -64.265 1.00 55.06 809 LYS A N 1
ATOM 6457 C CA . LYS A 1 809 ? -2.581 -6.386 -63.148 1.00 55.06 809 LYS A CA 1
ATOM 6458 C C . LYS A 1 809 ? -2.067 -5.890 -61.789 1.00 55.06 809 LYS A C 1
ATOM 6460 O O . LYS A 1 809 ? -2.856 -5.619 -60.889 1.00 55.06 809 LYS A O 1
ATOM 6465 N N . ARG A 1 810 ? -0.746 -5.751 -61.619 1.00 50.66 810 ARG A N 1
ATOM 6466 C CA . ARG A 1 810 ? -0.132 -5.193 -60.398 1.00 50.66 810 ARG A CA 1
ATOM 6467 C C . ARG A 1 810 ? -0.049 -3.670 -60.420 1.00 50.66 810 ARG A C 1
ATOM 6469 O O . ARG A 1 810 ? -0.119 -3.084 -59.346 1.00 50.66 810 ARG A O 1
ATOM 6476 N N . LEU A 1 811 ? 0.052 -3.043 -61.594 1.00 57.53 811 LEU A N 1
ATOM 6477 C CA . LEU A 1 811 ? -0.066 -1.592 -61.746 1.00 57.53 811 LEU A CA 1
ATOM 6478 C C . LEU A 1 811 ? -1.503 -1.131 -61.470 1.00 57.53 811 LEU A C 1
ATOM 6480 O O . LEU A 1 811 ? -1.691 -0.174 -60.727 1.00 57.53 811 LEU A O 1
ATOM 6484 N N . GLN A 1 812 ? -2.507 -1.851 -61.985 1.00 53.16 812 GLN A N 1
ATOM 6485 C CA . GLN A 1 812 ? -3.926 -1.584 -61.704 1.00 53.16 812 GLN A CA 1
ATOM 6486 C C . GLN A 1 812 ? -4.224 -1.681 -60.199 1.00 53.16 812 GLN A C 1
ATOM 6488 O O . GLN A 1 812 ? -4.638 -0.695 -59.599 1.00 53.16 812 GLN A O 1
ATOM 6493 N N . ALA A 1 813 ? -3.840 -2.784 -59.546 1.00 50.41 813 ALA A N 1
ATOM 6494 C CA . ALA A 1 813 ? -3.973 -2.938 -58.091 1.00 50.41 813 ALA A CA 1
ATOM 6495 C C . ALA A 1 813 ? -3.120 -1.946 -57.254 1.00 50.41 813 ALA A C 1
ATOM 6497 O O . ALA A 1 813 ? -3.297 -1.842 -56.039 1.00 50.41 813 ALA A O 1
ATOM 6498 N N . GLN A 1 814 ? -2.169 -1.227 -57.866 1.00 50.62 814 GLN A N 1
ATOM 6499 C CA . GLN A 1 814 ? -1.458 -0.104 -57.239 1.00 50.62 814 GLN A CA 1
ATOM 6500 C C . GLN A 1 814 ? -2.157 1.242 -57.477 1.00 50.62 814 GLN A C 1
ATOM 6502 O O . GLN A 1 814 ? -2.084 2.100 -56.598 1.00 50.62 814 GLN A O 1
ATOM 6507 N N . ALA A 1 815 ? -2.834 1.427 -58.614 1.00 57.03 815 ALA A N 1
ATOM 6508 C CA . ALA A 1 815 ? -3.665 2.595 -58.897 1.00 57.03 815 ALA A CA 1
ATOM 6509 C C . ALA A 1 815 ? -4.904 2.611 -57.988 1.00 57.03 815 ALA A C 1
ATOM 6511 O O . ALA A 1 815 ? -5.042 3.541 -57.197 1.00 57.03 815 ALA A O 1
ATOM 6512 N N . GLU A 1 816 ? -5.685 1.523 -57.976 1.00 56.69 816 GLU A N 1
ATOM 6513 C CA . GLU A 1 816 ? -6.846 1.321 -57.087 1.00 56.69 816 GLU A CA 1
ATOM 6514 C C . GLU A 1 816 ? -6.495 1.603 -55.615 1.00 56.69 816 GLU A C 1
ATOM 6516 O O . GLU A 1 816 ? -7.251 2.229 -54.875 1.00 56.69 816 GLU A O 1
ATOM 6521 N N . ARG A 1 817 ? -5.305 1.172 -55.167 1.00 54.00 817 ARG A N 1
ATOM 6522 C CA . ARG A 1 817 ? -4.856 1.397 -53.787 1.00 54.00 817 ARG A CA 1
ATOM 6523 C C . ARG A 1 817 ? -4.441 2.846 -53.508 1.00 54.00 817 ARG A C 1
ATOM 6525 O O . ARG A 1 817 ? -4.556 3.275 -52.364 1.00 54.00 817 ARG A O 1
ATOM 6532 N N . LYS A 1 818 ? -3.951 3.596 -54.502 1.00 60.03 818 LYS A N 1
ATOM 6533 C CA . LYS A 1 818 ? -3.677 5.038 -54.356 1.00 60.03 818 LYS A CA 1
ATOM 6534 C C . LYS A 1 818 ? -4.971 5.847 -54.338 1.00 60.03 818 LYS A C 1
ATOM 6536 O O . LYS A 1 818 ? -5.110 6.739 -53.510 1.00 60.03 818 LYS A O 1
ATOM 6541 N N . GLU A 1 819 ? -5.922 5.484 -55.187 1.00 64.56 819 GLU A N 1
ATOM 6542 C CA . GLU A 1 819 ? -7.265 6.067 -55.246 1.00 64.56 819 GLU A CA 1
ATOM 6543 C C . GLU A 1 819 ? -8.002 5.882 -53.907 1.00 64.56 819 GLU A C 1
ATOM 6545 O O . GLU A 1 819 ? -8.405 6.861 -53.281 1.00 64.56 819 GLU A O 1
ATOM 6550 N N . LYS A 1 820 ? -7.996 4.659 -53.356 1.00 59.22 820 LYS A N 1
ATOM 6551 C CA . LYS A 1 820 ? -8.534 4.352 -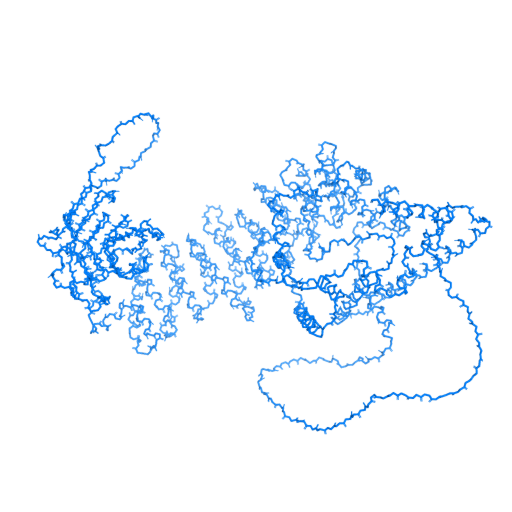52.014 1.00 59.22 820 LYS A CA 1
ATOM 6552 C C . LYS A 1 820 ? -7.770 4.981 -50.839 1.00 59.22 820 LYS A C 1
ATOM 6554 O O . LYS A 1 820 ? -8.274 4.964 -49.716 1.00 59.22 820 LYS A O 1
ATOM 6559 N N . LEU A 1 821 ? -6.561 5.514 -51.042 1.00 57.75 821 LEU A N 1
ATOM 6560 C CA . LEU A 1 821 ? -5.864 6.339 -50.040 1.00 57.75 821 LEU A CA 1
ATOM 6561 C C . LEU A 1 821 ? -6.303 7.806 -50.150 1.00 57.75 821 LEU A C 1
ATOM 6563 O O . LEU A 1 821 ? -6.652 8.408 -49.139 1.00 57.75 821 LEU A O 1
ATOM 6567 N N . ALA A 1 822 ? -6.386 8.347 -51.369 1.00 65.19 822 ALA A N 1
ATOM 6568 C CA . ALA A 1 822 ? -6.882 9.701 -51.609 1.00 65.19 822 ALA A CA 1
ATOM 6569 C C . ALA A 1 822 ? -8.337 9.882 -51.131 1.00 65.19 822 ALA A C 1
ATOM 6571 O O . ALA A 1 822 ? -8.638 10.868 -50.462 1.00 65.19 822 ALA A O 1
ATOM 6572 N N . ALA A 1 823 ? -9.219 8.908 -51.384 1.00 62.28 823 ALA A N 1
ATOM 6573 C CA . ALA A 1 823 ? -10.603 8.924 -50.899 1.00 62.28 823 ALA A CA 1
ATOM 6574 C C . ALA A 1 823 ? -10.693 8.954 -49.358 1.00 62.28 823 ALA A C 1
ATOM 6576 O O . ALA A 1 823 ? -11.477 9.715 -48.792 1.00 62.28 823 ALA A O 1
ATOM 6577 N N . ALA A 1 824 ? -9.845 8.185 -48.664 1.00 60.09 824 ALA A N 1
ATOM 6578 C CA . ALA A 1 824 ? -9.784 8.188 -47.201 1.00 60.09 824 ALA A CA 1
ATOM 6579 C C . ALA A 1 824 ? -9.290 9.537 -46.639 1.00 60.09 824 ALA A C 1
ATOM 6581 O O . ALA A 1 824 ? -9.813 10.007 -45.630 1.00 60.09 824 ALA A O 1
ATOM 6582 N N . GLN A 1 825 ? -8.331 10.181 -47.310 1.00 62.38 825 GLN A N 1
ATOM 6583 C CA . GLN A 1 825 ? -7.789 11.489 -46.917 1.00 62.38 825 GLN A CA 1
ATOM 6584 C C . GLN A 1 825 ? -8.754 12.649 -47.229 1.00 62.38 825 GLN A C 1
ATOM 6586 O O . GLN A 1 825 ? -8.826 13.612 -46.464 1.00 62.38 825 GLN A O 1
ATOM 6591 N N . LEU A 1 826 ? -9.564 12.534 -48.286 1.00 67.75 826 LEU A N 1
ATOM 6592 C CA . LEU A 1 826 ? -10.681 13.449 -48.547 1.00 67.75 826 LEU A CA 1
ATOM 6593 C C . LEU A 1 826 ? -11.782 13.310 -47.485 1.00 67.75 826 LEU A C 1
ATOM 6595 O O . LEU A 1 826 ? -12.240 14.318 -46.953 1.00 67.75 826 LEU A O 1
ATOM 6599 N N . LEU A 1 827 ? -12.156 12.088 -47.092 1.00 63.91 827 LEU A N 1
ATOM 6600 C CA . LEU A 1 827 ? -13.106 11.870 -45.991 1.00 63.91 827 LEU A CA 1
ATOM 6601 C C . LEU A 1 827 ? -12.588 12.428 -44.654 1.00 63.91 827 LEU A C 1
ATOM 6603 O O . LEU A 1 827 ? -13.339 13.105 -43.953 1.00 63.91 827 LEU A O 1
ATOM 6607 N N . ALA A 1 828 ? -11.301 12.228 -44.341 1.00 60.84 828 ALA A N 1
ATOM 6608 C CA . ALA A 1 828 ? -10.655 12.769 -43.138 1.00 60.84 828 ALA A CA 1
ATOM 6609 C C . ALA A 1 828 ? -10.684 14.306 -43.049 1.00 60.84 828 ALA A C 1
ATOM 6611 O O . ALA A 1 828 ? -10.668 14.860 -41.953 1.00 60.84 828 ALA A O 1
ATOM 6612 N N . THR A 1 829 ? -10.690 14.992 -44.195 1.00 67.69 829 THR A N 1
ATOM 6613 C CA . THR A 1 829 ? -10.622 16.460 -44.280 1.00 67.69 829 THR A CA 1
ATOM 6614 C C . THR A 1 829 ? -11.977 17.132 -44.502 1.00 67.69 829 THR A C 1
ATOM 6616 O O . THR A 1 829 ? -12.068 18.348 -44.358 1.00 67.69 829 THR A O 1
ATOM 6619 N N . THR A 1 830 ? -13.031 16.368 -44.816 1.00 68.12 830 THR A N 1
ATOM 6620 C CA . THR A 1 830 ? -14.367 16.909 -45.139 1.00 68.12 830 THR A CA 1
ATOM 6621 C C . THR A 1 830 ? -15.474 16.519 -44.160 1.00 68.12 830 THR A C 1
ATOM 6623 O O . THR A 1 830 ? -16.443 17.268 -44.050 1.00 68.12 830 THR A O 1
ATOM 6626 N N . LYS A 1 831 ? -15.364 15.397 -43.428 1.00 67.56 831 LYS A N 1
ATOM 6627 C CA . LYS A 1 831 ? -16.428 14.914 -42.528 1.00 67.56 831 LYS A CA 1
ATOM 6628 C C . LYS A 1 831 ? -15.955 14.789 -41.076 1.00 67.56 831 LYS A C 1
ATOM 6630 O O . LYS A 1 831 ? -15.026 14.046 -40.773 1.00 67.56 831 LYS A O 1
ATOM 6635 N N . ILE A 1 832 ? -16.671 15.441 -40.157 1.00 69.56 832 ILE A N 1
ATOM 6636 C CA . ILE A 1 832 ? -16.530 15.212 -38.711 1.00 69.56 832 ILE A CA 1
ATOM 6637 C C . ILE A 1 832 ? -17.124 13.833 -38.375 1.00 69.56 832 ILE A C 1
ATOM 6639 O O . ILE A 1 832 ? -18.276 13.548 -38.701 1.00 69.56 832 ILE A O 1
ATOM 6643 N N . LEU A 1 833 ? -16.330 12.961 -37.746 1.00 71.50 833 LEU A N 1
ATOM 6644 C CA . LEU A 1 833 ? -16.733 11.593 -37.400 1.00 71.50 833 LEU A CA 1
ATOM 6645 C C . LEU A 1 833 ? -17.536 11.551 -36.094 1.00 71.50 833 LEU A C 1
ATOM 6647 O O . LEU A 1 833 ? -17.110 12.092 -35.073 1.00 71.50 833 LEU A O 1
ATOM 6651 N N . THR A 1 834 ? -18.663 10.841 -36.105 1.00 79.06 834 THR A N 1
ATOM 6652 C CA . THR A 1 834 ? -19.508 10.632 -34.921 1.00 79.06 834 THR A CA 1
ATOM 6653 C C . THR A 1 834 ? -19.110 9.361 -34.151 1.00 79.06 834 THR A C 1
ATOM 6655 O O . THR A 1 834 ? -18.514 8.446 -34.730 1.00 79.06 834 THR A O 1
ATOM 6658 N N . PRO A 1 835 ? -19.507 9.205 -32.870 1.00 70.94 835 PRO A N 1
ATOM 6659 C CA . PRO A 1 835 ? -19.344 7.945 -32.132 1.00 70.94 835 PRO A CA 1
ATOM 6660 C C . PRO A 1 835 ? -19.947 6.713 -32.837 1.00 70.94 835 PRO A C 1
ATOM 6662 O O . PRO A 1 835 ? -19.469 5.593 -32.643 1.00 70.94 835 PRO A O 1
ATOM 6665 N N . ALA A 1 836 ? -20.965 6.905 -33.686 1.00 67.31 836 ALA A N 1
ATOM 6666 C CA . ALA A 1 836 ? -21.549 5.842 -34.499 1.00 67.31 836 ALA A CA 1
ATOM 6667 C C . ALA A 1 836 ? -20.637 5.425 -35.670 1.00 67.31 836 ALA A C 1
ATOM 6669 O O . ALA A 1 836 ? -20.519 4.229 -35.948 1.00 67.31 836 ALA A O 1
ATOM 6670 N N . ASP A 1 837 ? -19.938 6.370 -36.313 1.00 72.81 837 ASP A N 1
ATOM 6671 C CA . ASP A 1 837 ? -18.956 6.072 -37.366 1.00 72.81 837 ASP A CA 1
ATOM 6672 C C . ASP A 1 837 ? -17.777 5.253 -36.801 1.00 72.81 837 ASP A C 1
ATOM 6674 O O . ASP A 1 837 ? -17.374 4.252 -37.397 1.00 72.81 837 ASP A O 1
ATOM 6678 N N . PHE A 1 838 ? -17.277 5.590 -35.604 1.00 73.56 838 PHE A N 1
ATOM 6679 C CA . PHE A 1 838 ? -16.242 4.793 -34.925 1.00 73.56 838 PHE A CA 1
ATOM 6680 C C . PHE A 1 838 ? -16.720 3.367 -34.594 1.00 73.56 838 PHE A C 1
ATOM 6682 O O . PHE A 1 838 ? -15.984 2.401 -34.809 1.00 73.56 838 PHE A O 1
ATOM 6689 N N . ALA A 1 839 ? -17.976 3.201 -34.161 1.00 73.38 839 ALA A N 1
ATOM 6690 C CA . ALA A 1 839 ? -18.571 1.880 -33.948 1.00 73.38 839 ALA A CA 1
ATOM 6691 C C . ALA A 1 839 ? -18.744 1.075 -35.258 1.00 73.38 839 ALA A C 1
ATOM 6693 O O . ALA A 1 839 ? -18.568 -0.149 -35.247 1.00 73.38 839 ALA A O 1
ATOM 6694 N N . LYS A 1 840 ? -19.023 1.735 -36.397 1.00 72.25 840 LYS A N 1
ATOM 6695 C CA . LYS A 1 840 ? -18.973 1.101 -37.731 1.00 72.25 840 LYS A CA 1
ATOM 6696 C C . LYS A 1 840 ? -17.538 0.669 -38.082 1.00 72.25 840 LYS A C 1
ATOM 6698 O O . LYS A 1 840 ? -17.341 -0.472 -38.500 1.00 72.25 840 LYS A O 1
ATOM 6703 N N . ILE A 1 841 ? -16.529 1.517 -37.853 1.00 74.50 841 ILE A N 1
ATOM 6704 C CA . ILE A 1 841 ? -15.109 1.195 -38.110 1.00 74.50 841 ILE A CA 1
ATOM 6705 C C . ILE A 1 841 ? -14.656 -0.032 -37.301 1.00 74.50 841 ILE A C 1
ATOM 6707 O O . ILE A 1 841 ? -14.034 -0.934 -37.868 1.00 74.50 841 ILE A O 1
ATOM 6711 N N . GLU A 1 842 ? -14.998 -0.131 -36.011 1.00 71.81 842 GLU A N 1
ATOM 6712 C CA . GLU A 1 842 ? -14.732 -1.337 -35.209 1.00 71.81 842 GLU A CA 1
ATOM 6713 C C . GLU A 1 842 ? -15.368 -2.598 -35.813 1.00 71.81 842 GLU A C 1
ATOM 6715 O O . GLU A 1 842 ? -14.715 -3.642 -35.912 1.00 71.81 842 GLU A O 1
ATOM 6720 N N . ALA A 1 843 ? -16.645 -2.517 -36.206 1.00 70.50 843 ALA A N 1
ATOM 6721 C CA . ALA A 1 843 ? -17.379 -3.646 -36.767 1.00 70.50 843 ALA A CA 1
ATOM 6722 C C . ALA A 1 843 ? -16.743 -4.129 -38.081 1.00 70.50 843 ALA A C 1
ATOM 6724 O O . ALA A 1 843 ? -16.562 -5.335 -38.269 1.00 70.50 843 ALA A O 1
ATOM 6725 N N . LEU A 1 844 ? -16.317 -3.199 -38.942 1.00 70.19 844 LEU A N 1
ATOM 6726 C CA . LEU A 1 844 ? -15.623 -3.490 -40.199 1.00 70.19 844 LEU A CA 1
ATOM 6727 C C . LEU A 1 844 ? -14.202 -4.031 -39.976 1.00 70.19 844 LEU A C 1
ATOM 6729 O O . LEU A 1 844 ? -13.805 -4.996 -40.641 1.00 70.19 844 LEU A O 1
ATOM 6733 N N . LYS A 1 845 ? -13.452 -3.504 -38.992 1.00 70.50 845 LYS A N 1
ATOM 6734 C CA . LYS A 1 845 ? -12.175 -4.097 -38.550 1.00 70.50 845 LYS A CA 1
ATOM 6735 C C . LYS A 1 845 ? -12.382 -5.540 -38.083 1.00 70.50 845 LYS A C 1
ATOM 6737 O O . LYS A 1 845 ? -11.638 -6.426 -38.508 1.00 70.50 845 LYS A O 1
ATOM 6742 N N . LEU A 1 846 ? -13.393 -5.805 -37.252 1.00 67.12 846 LEU A N 1
ATOM 6743 C CA . LEU A 1 846 ? -13.716 -7.149 -36.759 1.00 67.12 846 LEU A CA 1
ATOM 6744 C C . LEU A 1 846 ? -14.148 -8.102 -37.882 1.00 67.12 846 LEU A C 1
ATOM 6746 O O . LEU A 1 846 ? -13.685 -9.246 -37.898 1.00 67.12 846 LEU A O 1
ATOM 6750 N N . ALA A 1 847 ? -14.964 -7.640 -38.832 1.00 66.81 847 ALA A N 1
ATOM 6751 C CA . ALA A 1 847 ? -15.389 -8.417 -39.996 1.00 66.81 847 ALA A CA 1
ATOM 6752 C C . ALA A 1 847 ? -14.189 -8.823 -40.866 1.00 66.81 847 ALA A C 1
ATOM 6754 O O . ALA A 1 847 ? -13.918 -10.017 -41.024 1.00 66.81 847 ALA A O 1
ATOM 6755 N N . LYS A 1 848 ? -13.369 -7.862 -41.318 1.00 65.81 848 LYS A N 1
ATOM 6756 C CA . LYS A 1 848 ? -12.171 -8.178 -42.118 1.00 65.81 848 LYS A CA 1
ATOM 6757 C C . LYS A 1 848 ? -11.147 -9.008 -41.348 1.00 65.81 848 LYS A C 1
ATOM 6759 O O . LYS A 1 848 ? -10.520 -9.894 -41.930 1.00 65.81 848 LYS A O 1
ATOM 6764 N N . GLN A 1 849 ? -10.998 -8.797 -40.038 1.00 61.88 849 GLN A N 1
ATOM 6765 C CA . GLN A 1 849 ? -10.172 -9.672 -39.204 1.00 61.88 849 GLN A CA 1
ATOM 6766 C C . GLN A 1 849 ? -10.729 -11.099 -39.100 1.00 61.88 849 GLN A C 1
ATOM 6768 O O . GLN A 1 849 ? -9.931 -12.027 -38.955 1.00 61.88 849 GLN A O 1
ATOM 6773 N N . ALA A 1 850 ? -12.047 -11.305 -39.147 1.00 55.00 850 ALA A N 1
ATOM 6774 C CA . ALA A 1 850 ? -12.643 -12.636 -39.196 1.00 55.00 850 ALA A CA 1
ATOM 6775 C C . ALA A 1 850 ? -12.389 -13.294 -40.560 1.00 55.00 850 ALA A C 1
ATOM 6777 O O . ALA A 1 850 ? -11.824 -14.389 -40.603 1.00 55.00 850 ALA A O 1
ATOM 6778 N N . ASP A 1 851 ? -12.686 -12.611 -41.666 1.00 51.06 851 ASP A N 1
ATOM 6779 C CA . ASP A 1 851 ? -12.524 -13.160 -43.020 1.00 51.06 851 ASP A CA 1
ATOM 6780 C C . ASP A 1 851 ? -11.068 -13.459 -43.381 1.00 51.06 851 ASP A C 1
ATOM 6782 O O . ASP A 1 851 ? -10.760 -14.530 -43.911 1.00 51.06 851 ASP A O 1
ATOM 6786 N N . GLN A 1 852 ? -10.133 -12.589 -42.993 1.00 53.84 852 GLN A N 1
ATOM 6787 C CA . GLN A 1 852 ? -8.699 -12.822 -43.185 1.00 53.84 852 GLN A CA 1
ATOM 6788 C C . GLN A 1 852 ? -8.175 -14.013 -42.349 1.00 53.84 852 GLN A C 1
ATOM 6790 O O . GLN A 1 852 ? -7.150 -14.609 -42.689 1.00 53.84 852 GLN A O 1
ATOM 6795 N N . LYS A 1 853 ? -8.891 -14.408 -41.283 1.00 51.38 853 LYS A N 1
ATOM 6796 C CA . LYS A 1 853 ? -8.624 -15.623 -40.485 1.00 51.38 853 LYS A CA 1
ATOM 6797 C C . LYS A 1 853 ? -9.396 -16.853 -41.004 1.00 51.38 853 LYS A C 1
ATOM 6799 O O . LYS A 1 853 ? -8.956 -17.975 -40.748 1.00 51.38 853 LYS A O 1
ATOM 6804 N N . LEU A 1 854 ? -10.491 -16.667 -41.749 1.00 42.44 854 LEU A N 1
ATOM 6805 C CA . LEU A 1 854 ? -11.282 -17.729 -42.391 1.00 42.44 854 LEU A CA 1
ATOM 6806 C C . LEU A 1 854 ? -10.694 -18.179 -43.741 1.00 42.44 854 LEU A C 1
ATOM 6808 O O . LEU A 1 854 ? -10.664 -19.379 -44.016 1.00 42.44 854 LEU A O 1
ATOM 6812 N N . ASN A 1 855 ? -10.181 -17.247 -44.553 1.00 35.91 855 ASN A N 1
ATOM 6813 C CA . ASN A 1 855 ? -9.613 -17.498 -45.883 1.00 35.91 855 ASN A CA 1
ATOM 6814 C C . ASN A 1 855 ? -8.096 -17.197 -45.947 1.00 35.91 855 ASN A C 1
ATOM 6816 O O . ASN A 1 855 ? -7.671 -16.197 -46.532 1.00 35.91 855 ASN A O 1
ATOM 6820 N N . PRO A 1 856 ? -7.229 -18.078 -45.404 1.00 37.62 856 PRO A N 1
ATOM 6821 C CA . PRO A 1 856 ? -5.781 -17.941 -45.533 1.00 37.62 856 PRO A CA 1
ATOM 6822 C C . PRO A 1 856 ? -5.323 -18.239 -46.972 1.00 37.62 856 PRO A C 1
ATOM 6824 O O . PRO A 1 856 ? -4.988 -19.377 -47.326 1.00 37.62 856 PRO A O 1
ATOM 6827 N N . VAL A 1 857 ? -5.277 -17.197 -47.808 1.00 33.03 857 VAL A N 1
ATOM 6828 C CA . VAL A 1 857 ? -4.695 -17.248 -49.158 1.00 33.03 857 VAL A CA 1
ATOM 6829 C C . VAL A 1 857 ? -3.264 -17.785 -49.072 1.00 33.03 857 VAL A C 1
ATOM 6831 O O . VAL A 1 857 ? -2.423 -17.259 -48.343 1.00 33.03 857 VAL A O 1
ATOM 6834 N N . ARG A 1 858 ? -2.972 -18.846 -49.835 1.00 32.44 858 ARG A N 1
ATOM 6835 C CA . ARG A 1 858 ? -1.682 -19.559 -49.827 1.00 32.44 858 ARG A CA 1
ATOM 6836 C C . ARG A 1 858 ? -0.555 -18.778 -50.520 1.00 32.44 858 ARG A C 1
ATOM 6838 O O . ARG A 1 858 ? 0.020 -19.248 -51.502 1.00 32.44 858 ARG A O 1
ATOM 6845 N N . SER A 1 859 ? -0.196 -17.617 -49.982 1.00 28.17 859 SER A N 1
ATOM 6846 C CA . SER A 1 859 ? 1.080 -16.972 -50.293 1.00 28.17 859 SER A CA 1
ATOM 6847 C C . SER A 1 859 ? 2.228 -17.704 -49.576 1.00 28.17 859 SER A C 1
ATOM 6849 O O . SER A 1 859 ? 2.111 -18.163 -48.439 1.00 28.17 859 SER A O 1
ATOM 6851 N N . GLY A 1 860 ? 3.343 -17.900 -50.280 1.00 29.72 860 GLY A N 1
ATOM 6852 C CA . GLY A 1 860 ? 4.441 -18.767 -49.845 1.00 29.72 860 GLY A CA 1
ATOM 6853 C C . GLY A 1 860 ? 5.410 -18.124 -48.851 1.00 29.72 860 GLY A C 1
ATOM 6854 O O . GLY A 1 860 ? 6.601 -18.069 -49.141 1.00 29.72 860 GLY A O 1
ATOM 6855 N N . SER A 1 861 ? 4.936 -17.652 -47.694 1.00 27.84 861 SER A N 1
ATOM 6856 C CA . SER A 1 861 ? 5.811 -17.186 -46.607 1.00 27.84 861 SER A CA 1
ATOM 6857 C C . SER A 1 861 ? 5.234 -17.518 -45.233 1.00 27.84 861 SER A C 1
ATOM 6859 O O . SER A 1 861 ? 4.092 -17.189 -44.924 1.00 27.84 861 SER A O 1
ATOM 6861 N N . GLY A 1 862 ? 6.035 -18.167 -44.386 1.00 30.00 862 GLY A N 1
ATOM 6862 C CA . GLY A 1 862 ? 5.647 -18.547 -43.028 1.00 30.00 862 GLY A CA 1
ATOM 6863 C C . GLY A 1 862 ? 5.701 -17.376 -42.050 1.00 30.00 862 GLY A C 1
ATOM 6864 O O . GLY A 1 862 ? 6.498 -17.423 -41.110 1.00 30.00 862 GLY A O 1
ATOM 6865 N N . LYS A 1 863 ? 4.871 -16.342 -42.255 1.00 29.47 863 LYS A N 1
ATOM 6866 C CA . LYS A 1 863 ? 4.689 -15.251 -41.287 1.00 29.47 863 LYS A CA 1
ATOM 6867 C C . LYS A 1 863 ? 4.029 -15.840 -40.034 1.00 29.47 863 LYS A C 1
ATOM 6869 O O . LYS A 1 863 ? 2.818 -16.036 -39.984 1.00 29.47 863 LYS A O 1
ATOM 6874 N N . ARG A 1 864 ? 4.847 -16.211 -39.044 1.00 27.00 864 ARG A N 1
ATOM 6875 C CA . ARG A 1 864 ? 4.356 -16.526 -37.696 1.00 27.00 864 ARG A CA 1
ATOM 6876 C C . ARG A 1 864 ? 3.656 -15.276 -37.150 1.00 27.00 864 ARG A C 1
ATOM 6878 O O . ARG A 1 864 ? 4.152 -14.183 -37.421 1.00 27.00 864 ARG A O 1
ATOM 6885 N N . PRO A 1 865 ? 2.567 -15.409 -36.377 1.00 28.31 865 PRO A N 1
ATOM 6886 C CA . PRO A 1 865 ? 2.105 -14.302 -35.556 1.00 28.31 865 PRO A CA 1
ATOM 6887 C C . PRO A 1 865 ? 3.250 -13.852 -34.644 1.00 28.31 865 PRO A C 1
ATOM 6889 O O . PRO A 1 865 ? 3.916 -14.698 -34.036 1.00 28.31 865 PRO A O 1
ATOM 6892 N N . ASN A 1 866 ? 3.470 -12.542 -34.545 1.00 24.97 866 ASN A N 1
ATOM 6893 C CA . ASN A 1 866 ? 4.072 -12.002 -33.331 1.00 24.97 866 ASN A CA 1
ATOM 6894 C C . ASN A 1 866 ? 3.085 -12.260 -32.176 1.00 24.97 866 ASN A C 1
ATOM 6896 O O . ASN A 1 866 ? 1.875 -12.272 -32.425 1.00 24.97 866 ASN A O 1
ATOM 6900 N N . PRO A 1 867 ? 3.559 -12.466 -30.938 1.00 27.22 867 PRO A N 1
ATOM 6901 C CA . PRO A 1 867 ? 2.710 -12.303 -29.766 1.00 27.22 867 PRO A CA 1
ATOM 6902 C C . PRO A 1 867 ? 2.153 -10.876 -29.773 1.00 27.22 867 PRO A C 1
ATOM 6904 O O . PRO A 1 867 ? 2.922 -9.915 -29.847 1.00 27.22 867 PRO A O 1
ATOM 6907 N N . SER A 1 868 ? 0.830 -10.746 -29.779 1.00 28.14 868 SER A N 1
ATOM 6908 C CA . SER A 1 868 ? 0.124 -9.467 -29.709 1.00 28.14 868 SER A CA 1
ATOM 6909 C C . SER A 1 868 ? 0.012 -9.028 -28.249 1.00 28.14 868 SER A C 1
ATOM 6911 O O . SER A 1 868 ? -1.084 -8.923 -27.717 1.00 28.14 868 SER A O 1
ATOM 6913 N N . ASP A 1 869 ? 1.173 -8.818 -27.627 1.00 26.94 869 ASP A N 1
ATOM 6914 C CA . ASP A 1 869 ? 1.339 -8.287 -26.269 1.00 26.94 869 ASP A CA 1
ATOM 6915 C C . ASP A 1 869 ? 1.955 -6.878 -26.395 1.00 26.94 869 ASP A C 1
ATOM 6917 O O . ASP A 1 869 ? 3.060 -6.601 -25.908 1.00 26.94 869 ASP A O 1
ATOM 6921 N N . ALA A 1 870 ? 1.312 -6.035 -27.208 1.00 30.88 870 ALA A N 1
ATOM 6922 C CA . ALA A 1 870 ? 1.807 -4.729 -27.652 1.00 30.88 870 ALA A CA 1
ATOM 6923 C C . ALA A 1 870 ? 0.824 -3.589 -27.346 1.00 30.88 870 ALA A C 1
ATOM 6925 O O . ALA A 1 870 ? 1.277 -2.514 -26.971 1.00 30.88 870 ALA A O 1
ATOM 6926 N N . ASP A 1 871 ? -0.480 -3.861 -27.439 1.00 28.92 871 ASP A N 1
ATOM 6927 C CA . ASP A 1 871 ? -1.535 -2.844 -27.369 1.00 28.92 871 ASP A CA 1
ATOM 6928 C C . ASP A 1 871 ? -1.985 -2.551 -25.916 1.00 28.92 871 ASP A C 1
ATOM 6930 O O . ASP A 1 871 ? -2.518 -1.485 -25.642 1.00 28.92 871 ASP A O 1
ATOM 6934 N N . ASP A 1 872 ? -1.686 -3.448 -24.962 1.00 32.12 872 ASP A N 1
ATOM 6935 C CA . ASP A 1 872 ? -1.910 -3.267 -23.511 1.00 32.12 872 ASP A CA 1
ATOM 6936 C C . ASP A 1 872 ? -0.680 -2.680 -22.772 1.00 32.12 872 ASP A C 1
ATOM 6938 O O . ASP A 1 872 ? -0.544 -2.803 -21.552 1.00 32.12 872 ASP A O 1
ATOM 6942 N N . ARG A 1 873 ? 0.282 -2.078 -23.488 1.00 36.62 873 ARG A N 1
ATOM 6943 C CA . ARG A 1 873 ? 1.462 -1.458 -22.857 1.00 36.62 873 ARG A CA 1
ATOM 6944 C C . ARG A 1 873 ? 1.195 0.005 -22.545 1.00 36.62 873 ARG A C 1
ATOM 6946 O O . ARG A 1 873 ? 0.976 0.789 -23.461 1.00 36.62 873 ARG A O 1
ATOM 6953 N N . ALA A 1 874 ? 1.328 0.379 -21.272 1.00 37.88 874 ALA A N 1
ATOM 6954 C CA . ALA A 1 874 ? 1.364 1.780 -20.865 1.00 37.88 874 ALA A CA 1
ATOM 6955 C C . ALA A 1 874 ? 2.401 2.550 -21.704 1.00 37.88 874 ALA A C 1
ATOM 6957 O O . ALA A 1 874 ? 3.559 2.130 -21.826 1.00 37.88 874 ALA A O 1
ATOM 6958 N N . GLU A 1 875 ? 1.956 3.646 -22.320 1.00 42.66 875 GLU A N 1
ATOM 6959 C CA . GLU A 1 875 ? 2.690 4.314 -23.393 1.00 42.66 875 GLU A CA 1
ATOM 6960 C C . GLU A 1 875 ? 4.103 4.729 -22.945 1.00 42.66 875 GLU A C 1
ATOM 6962 O O . GLU A 1 875 ? 4.298 5.432 -21.954 1.00 42.66 875 GLU A O 1
ATOM 6967 N N . GLY A 1 876 ? 5.111 4.259 -23.686 1.00 50.84 876 GLY A N 1
ATOM 6968 C CA . GLY A 1 876 ? 6.515 4.617 -23.484 1.00 50.84 876 GLY A CA 1
ATOM 6969 C C . GLY A 1 876 ? 7.371 3.670 -22.627 1.00 50.84 876 GLY A C 1
ATOM 6970 O O . GLY A 1 876 ? 8.582 3.882 -22.585 1.00 50.84 876 GLY A O 1
ATOM 6971 N N . GLU A 1 877 ? 6.845 2.622 -21.975 1.00 57.00 877 GLU A N 1
ATOM 6972 C CA . GLU A 1 877 ? 7.695 1.774 -21.111 1.00 57.00 877 GLU A CA 1
ATOM 6973 C C . GLU A 1 877 ? 8.645 0.809 -21.862 1.00 57.00 877 GLU A C 1
ATOM 6975 O O . GLU A 1 877 ? 8.236 -0.053 -22.646 1.00 57.00 877 GLU A O 1
ATOM 6980 N N . VAL A 1 878 ? 9.945 0.895 -21.539 1.00 59.66 878 VAL A N 1
ATOM 6981 C CA . VAL A 1 878 ? 10.988 -0.044 -21.985 1.00 59.66 878 VAL A CA 1
ATOM 6982 C C . VAL A 1 878 ? 11.221 -1.120 -20.921 1.00 59.66 878 VAL A C 1
ATOM 6984 O O . VAL A 1 878 ? 12.092 -1.006 -20.061 1.00 59.66 878 VAL A O 1
ATOM 6987 N N . SER A 1 879 ? 10.464 -2.216 -20.995 1.00 58.97 879 SER A N 1
ATOM 6988 C CA . SER A 1 879 ? 10.670 -3.366 -20.102 1.00 58.97 879 SER A CA 1
ATOM 6989 C C . SER A 1 879 ? 12.085 -3.950 -20.230 1.00 58.97 879 SER A C 1
ATOM 6991 O O . SER A 1 879 ? 12.554 -4.240 -21.337 1.00 58.97 879 SER A O 1
ATOM 6993 N N . ILE A 1 880 ? 12.724 -4.234 -19.088 1.00 65.50 880 ILE A N 1
ATOM 6994 C CA . ILE A 1 880 ? 14.062 -4.853 -18.957 1.00 65.50 880 ILE A CA 1
ATOM 6995 C C . ILE A 1 880 ? 14.190 -6.143 -19.800 1.00 65.50 880 ILE A C 1
ATOM 6997 O O . ILE A 1 880 ? 15.264 -6.456 -20.326 1.00 65.50 880 ILE A O 1
ATOM 7001 N N . GLY A 1 881 ? 13.086 -6.880 -19.986 1.00 63.44 881 GLY A N 1
ATOM 7002 C CA . GLY A 1 881 ? 13.044 -8.097 -20.802 1.00 63.44 881 GLY A CA 1
ATOM 7003 C C . GLY A 1 881 ? 13.363 -7.879 -22.288 1.00 63.44 881 GLY A C 1
ATOM 7004 O O . GLY A 1 881 ? 13.906 -8.784 -22.927 1.00 63.44 881 GLY A O 1
ATOM 7005 N N . SER A 1 882 ? 13.097 -6.686 -22.833 1.00 68.69 882 SER A N 1
ATOM 7006 C CA . SER A 1 882 ? 13.441 -6.331 -24.221 1.00 68.69 882 SER A CA 1
ATOM 7007 C C . SER A 1 882 ? 14.959 -6.248 -24.439 1.00 68.69 882 SER A C 1
ATOM 7009 O O . SER A 1 882 ? 15.469 -6.738 -25.447 1.00 68.69 882 SER A O 1
ATOM 7011 N N . ILE A 1 883 ? 15.684 -5.717 -23.450 1.00 75.56 883 ILE A N 1
ATOM 7012 C CA . ILE A 1 883 ? 17.132 -5.477 -23.491 1.00 75.56 883 ILE A CA 1
ATOM 7013 C C . ILE A 1 883 ? 17.901 -6.776 -23.259 1.00 75.56 883 ILE A C 1
ATOM 7015 O O . ILE A 1 883 ? 18.805 -7.113 -24.023 1.00 75.56 883 ILE A O 1
ATOM 7019 N N . ILE A 1 884 ? 17.522 -7.553 -22.239 1.00 67.31 884 ILE A N 1
ATOM 7020 C CA . ILE A 1 884 ? 18.160 -8.851 -21.959 1.00 67.31 884 ILE A CA 1
ATOM 7021 C C . ILE A 1 884 ? 17.888 -9.850 -23.099 1.00 67.31 884 ILE A C 1
ATOM 7023 O O . ILE A 1 884 ? 18.746 -10.672 -23.434 1.00 67.31 884 ILE A O 1
ATOM 7027 N N . GLY A 1 885 ? 16.713 -9.757 -23.728 1.00 63.25 885 GLY A N 1
ATOM 7028 C CA . GLY A 1 885 ? 16.354 -10.524 -24.914 1.00 63.25 885 GLY A CA 1
ATOM 7029 C C . GLY A 1 885 ? 16.159 -12.033 -24.674 1.00 63.25 885 GLY A C 1
ATOM 7030 O O . GLY A 1 885 ? 16.272 -12.547 -23.556 1.00 63.25 885 GLY A O 1
ATOM 7031 N N . PRO A 1 886 ? 15.840 -12.795 -25.739 1.00 58.25 886 PRO A N 1
ATOM 7032 C CA . PRO A 1 886 ? 15.470 -14.203 -25.630 1.00 58.25 886 PRO A CA 1
ATOM 7033 C C . PRO A 1 886 ? 16.686 -15.112 -25.381 1.00 58.25 886 PRO A C 1
ATOM 7035 O O . PRO A 1 886 ? 17.246 -15.715 -26.307 1.00 58.25 886 PRO A O 1
ATOM 7038 N N . ARG A 1 887 ? 17.053 -15.267 -24.102 1.00 56.47 887 ARG A N 1
ATOM 7039 C CA . ARG A 1 887 ? 17.991 -16.293 -23.609 1.00 56.47 887 ARG A CA 1
ATOM 7040 C C . ARG A 1 887 ? 17.585 -17.694 -24.104 1.00 56.47 887 ARG A C 1
ATOM 7042 O O . ARG A 1 887 ? 16.409 -17.984 -24.345 1.00 56.47 887 ARG A O 1
ATOM 7049 N N . LYS A 1 888 ? 18.546 -18.626 -24.202 1.00 52.78 888 LYS A N 1
ATOM 7050 C CA . LYS A 1 888 ? 18.196 -20.062 -24.207 1.00 52.78 888 LYS A CA 1
ATOM 7051 C C . LYS A 1 888 ? 17.432 -20.324 -22.906 1.00 52.78 888 LYS A C 1
ATOM 7053 O O . LYS A 1 888 ? 17.989 -20.053 -21.847 1.00 52.78 888 LYS A O 1
ATOM 7058 N N . LYS A 1 889 ? 16.195 -20.840 -22.975 1.00 51.72 889 LYS A N 1
ATOM 7059 C CA . LYS A 1 889 ? 15.467 -21.253 -21.763 1.00 51.72 889 LYS A CA 1
ATOM 7060 C C . LYS A 1 889 ? 16.373 -22.167 -20.936 1.00 51.72 889 LYS A C 1
ATOM 7062 O O . LYS A 1 889 ? 16.965 -23.097 -21.494 1.00 51.72 889 LYS A O 1
ATOM 7067 N N . ALA A 1 890 ? 16.467 -21.897 -19.635 1.00 49.38 890 ALA A N 1
ATOM 7068 C CA . ALA A 1 890 ? 17.083 -22.823 -18.698 1.00 49.38 890 ALA A CA 1
ATOM 7069 C C . ALA A 1 890 ? 16.418 -24.204 -18.838 1.00 49.38 890 ALA A C 1
ATOM 7071 O O . ALA A 1 890 ? 15.256 -24.318 -19.249 1.00 49.38 890 ALA A O 1
ATOM 7072 N N . LYS A 1 891 ? 17.157 -25.274 -18.533 1.00 53.38 891 LYS A N 1
ATOM 7073 C CA . LYS A 1 891 ? 16.530 -26.592 -18.413 1.00 53.38 891 LYS A CA 1
ATOM 7074 C C . LYS A 1 891 ? 15.608 -26.520 -17.204 1.00 53.38 891 LYS A C 1
ATOM 7076 O O . LYS A 1 891 ? 16.123 -26.408 -16.103 1.00 53.38 891 LYS A O 1
ATOM 7081 N N . GLN A 1 892 ? 14.297 -26.600 -17.430 1.00 58.78 892 GLN A N 1
ATOM 7082 C CA . GLN A 1 892 ? 13.335 -26.597 -16.334 1.00 58.78 892 GLN A CA 1
ATOM 7083 C C . GLN A 1 892 ? 13.682 -27.674 -15.317 1.00 58.78 892 GLN A C 1
ATOM 7085 O O . GLN A 1 892 ? 13.874 -28.845 -15.707 1.00 58.78 892 GLN A O 1
ATOM 7090 N N . ASP A 1 893 ? 13.716 -27.271 -14.053 1.00 64.75 893 ASP A N 1
ATOM 7091 C CA . ASP A 1 893 ? 14.010 -28.165 -12.947 1.00 64.75 893 ASP A CA 1
ATOM 7092 C C . ASP A 1 893 ? 12.892 -29.191 -12.756 1.00 64.75 893 ASP A C 1
ATOM 7094 O O . ASP A 1 893 ? 11.776 -29.074 -13.279 1.00 64.75 893 ASP A O 1
ATOM 7098 N N . TYR A 1 894 ? 13.199 -30.262 -12.023 1.00 69.88 894 TYR A N 1
ATOM 7099 C CA . TYR A 1 894 ? 12.243 -31.352 -11.827 1.00 69.88 894 TYR A CA 1
ATOM 7100 C C . TYR A 1 894 ? 10.952 -30.877 -11.135 1.00 69.88 894 TYR A C 1
ATOM 7102 O O . TYR A 1 894 ? 9.878 -31.383 -11.459 1.00 69.88 894 TYR A O 1
ATOM 7110 N N . ALA A 1 895 ? 11.044 -29.870 -10.257 1.00 75.44 895 ALA A N 1
ATOM 7111 C CA . ALA A 1 895 ? 9.900 -29.218 -9.622 1.00 75.44 895 ALA A CA 1
ATOM 7112 C C . ALA A 1 895 ? 8.998 -28.511 -10.652 1.00 75.44 895 ALA A C 1
ATOM 7114 O O . ALA A 1 895 ? 7.877 -28.965 -10.868 1.00 75.44 895 ALA A O 1
ATOM 7115 N N . GLU A 1 896 ? 9.510 -27.505 -11.372 1.00 74.38 896 GLU A N 1
ATOM 7116 C CA . GLU A 1 896 ? 8.775 -26.755 -12.412 1.00 74.38 896 GLU A CA 1
ATOM 7117 C C . GLU A 1 896 ? 8.155 -27.674 -13.480 1.00 74.38 896 GLU A C 1
ATOM 7119 O O . GLU A 1 896 ? 7.054 -27.445 -13.995 1.00 74.38 896 GLU A O 1
ATOM 7124 N N . ARG A 1 897 ? 8.864 -28.755 -13.834 1.00 73.12 897 ARG A N 1
ATOM 7125 C CA . ARG A 1 897 ? 8.358 -29.762 -14.770 1.00 73.12 897 ARG A CA 1
ATOM 7126 C C . ARG A 1 897 ? 7.201 -30.556 -14.176 1.00 73.12 897 ARG A C 1
ATOM 7128 O O . ARG A 1 897 ? 6.226 -30.806 -14.875 1.00 73.12 897 ARG A O 1
ATOM 7135 N N . MET A 1 898 ? 7.296 -30.974 -12.917 1.00 68.31 898 MET A N 1
ATOM 7136 C CA . MET A 1 898 ? 6.199 -31.659 -12.231 1.00 68.31 898 MET A CA 1
ATOM 7137 C C . MET A 1 898 ? 5.001 -30.732 -11.994 1.00 68.31 898 MET A C 1
ATOM 7139 O O . MET A 1 898 ? 3.870 -31.207 -12.023 1.00 68.31 898 MET A O 1
ATOM 7143 N N . GLU A 1 899 ? 5.239 -29.435 -11.824 1.00 74.38 899 GLU A N 1
ATOM 7144 C CA . GLU A 1 899 ? 4.232 -28.389 -11.629 1.00 74.38 899 GLU A CA 1
ATOM 7145 C C . GLU A 1 899 ? 3.466 -28.081 -12.917 1.00 74.38 899 GLU A C 1
ATOM 7147 O O . GLU A 1 899 ? 2.264 -28.306 -12.985 1.00 74.38 899 GLU A O 1
ATOM 7152 N N . SER A 1 900 ? 4.159 -27.767 -14.014 1.00 74.25 900 SER A N 1
ATOM 7153 C CA . SER A 1 900 ? 3.525 -27.661 -15.342 1.00 74.25 900 SER A CA 1
ATOM 7154 C C . SER A 1 900 ? 2.799 -28.953 -15.773 1.00 74.25 900 SER A C 1
ATOM 7156 O O . SER A 1 900 ? 1.803 -28.902 -16.499 1.00 74.25 900 SER A O 1
ATOM 7158 N N . ILE A 1 901 ? 3.231 -30.120 -15.275 1.00 72.94 901 ILE A N 1
ATOM 7159 C CA . ILE A 1 901 ? 2.519 -31.399 -15.424 1.00 72.94 901 ILE A CA 1
ATOM 7160 C C . ILE A 1 901 ? 1.292 -31.525 -14.494 1.00 72.94 901 ILE A C 1
ATOM 7162 O O . ILE A 1 901 ? 0.364 -32.244 -14.868 1.00 72.94 901 ILE A O 1
ATOM 7166 N N . LYS A 1 902 ? 1.242 -30.871 -13.323 1.00 73.44 902 LYS A N 1
ATOM 7167 C CA . LYS A 1 902 ? 0.043 -30.787 -12.459 1.00 73.44 902 LYS A CA 1
ATOM 7168 C C . LYS A 1 902 ? -1.006 -29.859 -13.068 1.00 73.44 902 LYS A C 1
ATOM 7170 O O . LYS A 1 902 ? -2.119 -30.323 -13.298 1.00 73.44 902 LYS A O 1
ATOM 7175 N N . ASN A 1 903 ? -0.638 -28.631 -13.429 1.00 72.12 903 ASN A N 1
ATOM 7176 C CA . ASN A 1 903 ? -1.566 -27.661 -14.021 1.00 72.12 903 ASN A CA 1
ATOM 7177 C C . ASN A 1 903 ? -2.140 -28.218 -15.344 1.00 72.12 903 ASN A C 1
ATOM 7179 O O . ASN A 1 903 ? -3.337 -28.159 -15.596 1.00 72.12 903 ASN A O 1
ATOM 7183 N N . GLY A 1 904 ? -1.325 -28.928 -16.143 1.00 67.75 904 GLY A N 1
ATOM 7184 C CA . GLY A 1 904 ? -1.778 -29.679 -17.329 1.00 67.75 904 GLY A CA 1
ATOM 7185 C C . GLY A 1 904 ? -2.621 -30.950 -17.065 1.00 67.75 904 GLY A C 1
ATOM 7186 O O . GLY A 1 904 ? -2.942 -31.685 -18.013 1.00 67.75 904 GLY A O 1
ATOM 7187 N N . ARG A 1 905 ? -2.948 -31.251 -15.801 1.00 66.88 905 ARG A N 1
ATOM 7188 C CA . ARG A 1 905 ? -3.817 -32.355 -15.339 1.00 66.88 905 ARG A CA 1
ATOM 7189 C C . ARG A 1 905 ? -5.030 -31.874 -14.542 1.00 66.88 905 ARG A C 1
ATOM 7191 O O . ARG A 1 905 ? -5.997 -32.629 -14.448 1.00 66.88 905 ARG A O 1
ATOM 7198 N N . GLU A 1 906 ? -4.998 -30.671 -13.984 1.00 45.66 906 GLU A N 1
ATOM 7199 C CA . GLU A 1 906 ? -6.174 -30.039 -13.391 1.00 45.66 906 GLU A CA 1
ATOM 7200 C C . GLU A 1 906 ? -7.268 -29.862 -14.463 1.00 45.66 906 GLU A C 1
ATOM 7202 O O . GLU A 1 906 ? -6.999 -29.794 -15.664 1.00 45.66 906 GLU A O 1
ATOM 7207 N N . GLY A 1 907 ? -8.533 -29.993 -14.054 1.00 55.31 907 GLY A N 1
ATOM 7208 C CA . GLY A 1 907 ? -9.666 -30.103 -14.984 1.00 55.31 907 GLY A CA 1
ATOM 7209 C C . GLY A 1 907 ? -9.732 -31.394 -15.828 1.00 55.31 907 GLY A C 1
ATOM 7210 O O . GLY A 1 907 ? -10.589 -31.495 -16.709 1.00 55.31 907 GLY A O 1
ATOM 7211 N N . ARG A 1 908 ? -8.871 -32.402 -15.597 1.00 52.97 908 ARG A N 1
ATOM 7212 C CA . ARG A 1 908 ? -8.841 -33.653 -16.382 1.00 52.97 908 ARG A CA 1
ATOM 7213 C C . ARG A 1 908 ? -9.126 -34.894 -15.532 1.00 52.97 908 ARG A C 1
ATOM 7215 O O . ARG A 1 908 ? -8.451 -35.150 -14.540 1.00 52.97 908 ARG A O 1
ATOM 7222 N N . GLU A 1 909 ? -10.089 -35.716 -15.962 1.00 52.81 909 GLU A N 1
ATOM 7223 C CA . GLU A 1 909 ? -10.400 -36.989 -15.294 1.00 52.81 909 GLU A CA 1
ATOM 7224 C C . GLU A 1 909 ? -9.155 -37.885 -15.165 1.00 52.81 909 GLU A C 1
ATOM 7226 O O . GLU A 1 909 ? -8.407 -38.112 -16.124 1.00 52.81 909 GLU A O 1
ATOM 7231 N N . LYS A 1 910 ? -8.951 -38.423 -13.958 1.00 46.44 910 LYS A N 1
ATOM 7232 C CA . LYS A 1 910 ? -7.822 -39.292 -13.606 1.00 46.44 910 LYS A CA 1
ATOM 7233 C C . LYS A 1 910 ? -7.854 -40.547 -14.486 1.00 46.44 910 LYS A C 1
ATOM 7235 O O . LYS A 1 910 ? -8.837 -41.282 -14.471 1.00 46.44 910 LYS A O 1
ATOM 7240 N N . PHE A 1 911 ? -6.793 -40.781 -15.264 1.00 37.75 911 PHE A N 1
ATOM 7241 C CA . PHE A 1 911 ? -6.789 -41.727 -16.393 1.00 37.75 911 PHE A CA 1
ATOM 7242 C C . PHE A 1 911 ? -6.880 -43.208 -15.959 1.00 37.75 911 PHE A C 1
ATOM 7244 O O . PHE A 1 911 ? -5.884 -43.930 -15.905 1.00 37.75 911 PHE A O 1
ATOM 7251 N N . GLY A 1 912 ? -8.092 -43.657 -15.630 1.00 42.28 912 GLY A N 1
ATOM 7252 C CA . GLY A 1 912 ? -8.417 -45.038 -15.282 1.00 42.28 912 GLY A CA 1
ATOM 7253 C C . GLY A 1 912 ? -8.616 -45.924 -16.514 1.00 42.28 912 GLY A C 1
ATOM 7254 O O . GLY A 1 912 ? -9.179 -45.510 -17.528 1.00 42.28 912 GLY A O 1
ATOM 7255 N N . SER A 1 913 ? -8.176 -47.179 -16.423 1.00 43.34 913 SER A N 1
ATOM 7256 C CA . SER A 1 913 ? -8.322 -48.151 -17.509 1.00 43.34 913 SER A CA 1
ATOM 7257 C C . SER A 1 913 ? -9.784 -48.590 -17.656 1.00 43.34 913 SER A C 1
ATOM 7259 O O . SER A 1 913 ? -10.295 -49.342 -16.827 1.00 43.34 913 SER A O 1
ATOM 7261 N N . ARG A 1 914 ? -10.465 -48.153 -18.727 1.00 42.97 914 ARG A N 1
ATOM 7262 C CA . ARG A 1 914 ? -11.818 -48.610 -19.114 1.00 42.97 914 ARG A CA 1
ATOM 7263 C C . ARG A 1 914 ? -11.794 -50.065 -19.613 1.00 42.97 914 ARG A C 1
ATOM 7265 O O . ARG A 1 914 ? -12.002 -50.332 -20.796 1.00 42.97 914 ARG A O 1
ATOM 7272 N N . LYS A 1 915 ? -11.509 -51.011 -18.716 1.00 40.09 915 LYS A N 1
ATOM 7273 C CA . LYS A 1 915 ? -11.398 -52.445 -19.018 1.00 40.09 915 LYS A CA 1
ATOM 7274 C C . LYS A 1 915 ? -12.278 -53.285 -18.084 1.00 40.09 915 LYS A C 1
ATOM 7276 O O . LYS A 1 915 ? -11.786 -54.056 -17.271 1.00 40.09 915 LYS A O 1
ATOM 7281 N N . GLY A 1 916 ? -13.590 -53.124 -18.239 1.00 39.84 916 GLY A N 1
ATOM 7282 C CA . GLY A 1 916 ? -14.628 -53.922 -17.586 1.00 39.84 916 GLY A CA 1
ATOM 7283 C C . GLY A 1 916 ? -15.937 -53.815 -18.372 1.00 39.84 916 GLY A C 1
ATOM 7284 O O . GLY A 1 916 ? -16.305 -52.717 -18.773 1.00 39.84 916 GLY A O 1
ATOM 7285 N N . SER A 1 917 ? -16.587 -54.956 -18.614 1.00 41.25 917 SER A N 1
ATOM 7286 C CA . SER A 1 917 ? -17.847 -55.134 -19.359 1.00 41.25 917 SER A CA 1
ATOM 7287 C C . SER A 1 917 ? -17.951 -54.492 -20.760 1.00 41.25 917 SER A C 1
ATOM 7289 O O . SER A 1 917 ? -18.300 -53.324 -20.928 1.00 41.25 917 SER A O 1
ATOM 7291 N N . ASN A 1 918 ? -17.712 -55.307 -21.793 1.00 38.97 918 ASN A N 1
ATOM 7292 C CA . ASN A 1 918 ? -18.481 -55.280 -23.046 1.00 38.97 918 ASN A CA 1
ATOM 7293 C C . ASN A 1 918 ? -18.196 -56.562 -23.847 1.00 38.97 918 ASN A C 1
ATOM 7295 O O . ASN A 1 918 ? -17.074 -56.791 -24.297 1.00 38.97 918 ASN A O 1
ATOM 7299 N N . GLU A 1 919 ? -19.207 -57.411 -24.013 1.00 45.50 919 GLU A N 1
ATOM 7300 C CA . GLU A 1 919 ? -19.047 -58.841 -24.337 1.00 45.50 919 GLU A CA 1
ATOM 7301 C C . GLU A 1 919 ? -18.897 -59.159 -25.842 1.00 45.50 919 GLU A C 1
ATOM 7303 O O . GLU A 1 919 ? -19.078 -60.289 -26.287 1.00 45.50 919 GLU A O 1
ATOM 7308 N N . ARG A 1 920 ? -18.558 -58.163 -26.671 1.00 46.66 920 ARG A N 1
ATOM 7309 C CA . ARG A 1 920 ? -18.293 -58.358 -28.108 1.00 46.66 920 ARG A CA 1
ATOM 7310 C C . ARG A 1 920 ? -17.021 -57.626 -28.524 1.00 46.66 920 ARG A C 1
ATOM 7312 O O . ARG A 1 920 ? -16.988 -56.401 -28.630 1.00 46.66 920 ARG A O 1
ATOM 7319 N N . GLY A 1 921 ? -15.960 -58.399 -28.760 1.00 45.78 921 GLY A N 1
ATOM 7320 C CA . GLY A 1 921 ? -14.655 -57.886 -29.178 1.00 45.78 921 GLY A CA 1
ATOM 7321 C C . GLY A 1 921 ? -14.729 -57.121 -30.503 1.00 45.78 921 GLY A C 1
ATOM 7322 O O . GLY A 1 921 ? -15.412 -57.531 -31.439 1.00 45.78 921 GLY A O 1
ATOM 7323 N N . SER A 1 922 ? -14.020 -55.992 -30.603 1.00 53.69 922 SER A N 1
ATOM 7324 C CA . SER A 1 922 ? -14.079 -55.159 -31.809 1.00 53.69 922 SER A CA 1
ATOM 7325 C C . SER A 1 922 ? -13.454 -55.882 -33.011 1.00 53.69 922 SER A C 1
ATOM 7327 O O . SER A 1 922 ? -12.315 -56.342 -32.918 1.00 53.69 922 SER A O 1
ATOM 7329 N N . THR A 1 923 ? -14.153 -55.899 -34.149 1.00 61.84 923 THR A N 1
ATOM 7330 C CA . THR A 1 923 ? -13.702 -56.566 -35.384 1.00 61.84 923 THR A CA 1
ATOM 7331 C C . THR A 1 923 ? -12.301 -56.136 -35.826 1.00 61.84 923 THR A C 1
ATOM 7333 O O . THR A 1 923 ? -11.858 -55.001 -35.609 1.00 61.84 923 THR A O 1
ATOM 7336 N N . THR A 1 924 ? -11.571 -57.046 -36.460 1.00 66.44 924 THR A N 1
ATOM 7337 C CA . THR A 1 924 ? -10.184 -56.825 -36.871 1.00 66.44 924 THR A CA 1
ATOM 7338 C C . THR A 1 924 ? -10.077 -55.780 -37.984 1.00 66.44 924 THR A C 1
ATOM 7340 O O . THR A 1 924 ? -11.005 -55.542 -38.763 1.00 66.44 924 THR A O 1
ATOM 7343 N N . ASN A 1 925 ? -8.887 -55.195 -38.145 1.00 58.66 925 ASN A N 1
ATOM 7344 C CA . ASN A 1 925 ? -8.616 -54.270 -39.251 1.00 58.66 925 ASN A CA 1
ATOM 7345 C C . ASN A 1 925 ? -8.710 -54.929 -40.647 1.00 58.66 925 ASN A C 1
ATOM 7347 O O . ASN A 1 925 ? -8.793 -54.209 -41.640 1.00 58.66 925 ASN A O 1
ATOM 7351 N N . LYS A 1 926 ? -8.750 -56.271 -40.744 1.00 61.28 926 LYS A N 1
ATOM 7352 C CA . LYS A 1 926 ? -9.065 -56.994 -41.991 1.00 61.28 926 LYS A CA 1
ATOM 7353 C C . LYS A 1 926 ? -10.560 -56.927 -42.320 1.00 61.28 926 LYS A C 1
ATOM 7355 O O . LYS A 1 926 ? -10.921 -56.648 -43.459 1.00 61.28 926 LYS A O 1
ATOM 7360 N N . GLU A 1 927 ? -11.435 -57.128 -41.339 1.00 64.31 927 GLU A N 1
ATOM 7361 C CA . GLU A 1 927 ? -12.894 -57.063 -41.527 1.00 64.31 927 GLU A CA 1
ATOM 7362 C C . GLU A 1 927 ? -13.355 -55.620 -41.759 1.00 64.31 927 GLU A C 1
ATOM 7364 O O . GLU A 1 927 ? -14.059 -55.340 -42.731 1.00 64.31 927 GLU A O 1
ATOM 7369 N N . LYS A 1 928 ? -12.816 -54.674 -40.977 1.00 61.94 928 LYS A N 1
ATOM 7370 C CA . LYS A 1 928 ? -12.977 -53.221 -41.185 1.00 61.94 928 LYS A CA 1
ATOM 7371 C C . LYS A 1 928 ? -12.399 -52.718 -42.522 1.00 61.94 928 LYS A C 1
ATOM 7373 O O . LYS A 1 928 ? -12.616 -51.561 -42.878 1.00 61.94 928 LYS A O 1
ATOM 7378 N N . ALA A 1 929 ? -11.662 -53.550 -43.266 1.00 58.72 929 ALA A N 1
ATOM 7379 C CA . ALA A 1 929 ? -11.241 -53.274 -44.641 1.00 58.72 929 ALA A CA 1
ATOM 7380 C C . ALA A 1 929 ? -12.152 -53.926 -45.700 1.00 58.72 929 ALA A C 1
ATOM 7382 O O . ALA A 1 929 ? -12.284 -53.354 -46.779 1.00 58.72 929 ALA A O 1
ATOM 7383 N N . LYS A 1 930 ? -12.799 -55.065 -45.399 1.00 64.31 930 LYS A N 1
ATOM 7384 C CA . LYS A 1 930 ? -13.821 -55.682 -46.267 1.00 64.31 930 LYS A CA 1
ATOM 7385 C C . LYS A 1 930 ? -15.090 -54.826 -46.346 1.00 64.31 930 LYS A C 1
ATOM 7387 O O . LYS A 1 930 ? -15.596 -54.600 -47.435 1.00 64.31 930 LYS A O 1
ATOM 7392 N N . GLY A 1 931 ? -15.567 -54.304 -45.214 1.00 61.25 931 GLY A N 1
ATOM 7393 C CA . GLY A 1 931 ? -16.796 -53.497 -45.127 1.00 61.25 931 GLY A CA 1
ATOM 7394 C C . GLY A 1 931 ? -16.683 -52.048 -45.629 1.00 61.25 931 GLY A C 1
ATOM 7395 O O . GLY A 1 931 ? -17.377 -51.179 -45.108 1.00 61.25 931 GLY A O 1
ATOM 7396 N N . LYS A 1 932 ? -15.782 -51.741 -46.573 1.00 66.81 932 LYS A N 1
ATOM 7397 C CA . LYS A 1 932 ? -15.614 -50.383 -47.126 1.00 66.81 932 LYS A CA 1
ATOM 7398 C C . LYS A 1 932 ? -16.175 -50.305 -48.540 1.00 66.81 932 LYS A C 1
ATOM 7400 O O . LYS A 1 932 ? -15.852 -51.134 -49.381 1.00 66.81 932 LYS A O 1
ATOM 7405 N N . ASN A 1 933 ? -16.985 -49.277 -48.800 1.00 69.81 933 ASN A N 1
ATOM 7406 C CA . ASN A 1 933 ? -17.672 -49.107 -50.079 1.00 69.81 933 ASN A CA 1
ATOM 7407 C C . ASN A 1 933 ? -16.673 -49.037 -51.259 1.00 69.81 933 ASN A C 1
ATOM 7409 O O . ASN A 1 933 ? -15.619 -48.398 -51.156 1.00 69.81 933 ASN A O 1
ATOM 7413 N N . PHE A 1 934 ? -17.002 -49.700 -52.373 1.00 63.34 934 PHE A N 1
ATOM 7414 C CA . PHE A 1 934 ? -16.077 -50.041 -53.462 1.00 63.34 934 PHE A CA 1
ATOM 7415 C C . PHE A 1 934 ? -15.360 -48.822 -54.061 1.00 63.34 934 PHE A C 1
ATOM 7417 O O . PHE A 1 934 ? -14.146 -48.868 -54.270 1.00 63.34 934 PHE A O 1
ATOM 7424 N N . MET A 1 935 ? -16.073 -47.701 -54.230 1.00 65.00 935 MET A N 1
ATOM 7425 C CA . MET A 1 935 ? -15.515 -46.407 -54.656 1.00 65.00 935 MET A CA 1
ATOM 7426 C C . MET A 1 935 ? -14.273 -46.012 -53.831 1.00 65.00 935 MET A C 1
ATOM 7428 O O . MET A 1 935 ? -13.223 -45.690 -54.389 1.00 65.00 935 MET A O 1
ATOM 7432 N N . MET A 1 936 ? -14.336 -46.109 -52.496 1.00 60.78 936 MET A N 1
ATOM 7433 C CA . MET A 1 936 ? -13.205 -45.757 -51.622 1.00 60.78 936 MET A CA 1
ATOM 7434 C C . MET A 1 936 ? -12.053 -46.772 -51.683 1.00 60.78 936 MET A C 1
ATOM 7436 O O . MET A 1 936 ? -10.898 -46.403 -51.458 1.00 60.78 936 MET A O 1
ATOM 7440 N N . ILE A 1 937 ? -12.328 -48.034 -52.026 1.00 65.62 937 ILE A N 1
ATOM 7441 C CA . ILE A 1 937 ? -11.289 -49.054 -52.237 1.00 65.62 937 ILE A CA 1
ATOM 7442 C C . ILE A 1 937 ? -10.570 -48.830 -53.580 1.00 65.62 937 ILE A C 1
ATOM 7444 O O . ILE A 1 937 ? -9.340 -48.900 -53.627 1.00 65.62 937 ILE A O 1
ATOM 7448 N N . ALA A 1 938 ? -11.291 -48.477 -54.649 1.00 66.44 938 ALA A N 1
ATOM 7449 C CA . ALA A 1 938 ? -10.740 -48.252 -55.994 1.00 66.44 938 ALA A CA 1
ATOM 7450 C C . ALA A 1 938 ? -9.744 -47.071 -56.084 1.00 66.44 938 ALA A C 1
ATOM 7452 O O . ALA A 1 938 ? -8.880 -47.020 -56.973 1.00 66.44 938 ALA A O 1
ATOM 7453 N N . HIS A 1 939 ? -9.821 -46.122 -55.147 1.00 65.00 939 HIS A N 1
ATOM 7454 C CA . HIS A 1 939 ? -8.845 -45.038 -55.011 1.00 65.00 939 HIS A CA 1
ATOM 7455 C C . HIS A 1 939 ? -7.620 -45.401 -54.155 1.00 65.00 939 HIS A C 1
ATOM 7457 O O . HIS A 1 939 ? -6.602 -44.709 -54.251 1.00 65.00 939 HIS A O 1
ATOM 7463 N N . LYS A 1 940 ? -7.662 -46.487 -53.366 1.00 71.25 940 LYS A N 1
ATOM 7464 C CA . LYS A 1 940 ? -6.558 -46.869 -52.474 1.00 71.25 940 LYS A CA 1
ATOM 7465 C C . LYS A 1 940 ? -5.313 -47.255 -53.281 1.00 71.25 940 LYS A C 1
ATOM 7467 O O . LYS A 1 940 ? -5.371 -48.062 -54.211 1.00 71.25 940 LYS A O 1
ATOM 7472 N N . ARG A 1 941 ? -4.166 -46.694 -52.884 1.00 63.94 941 ARG A N 1
ATOM 7473 C CA . ARG A 1 941 ? -2.865 -46.837 -53.559 1.00 63.94 941 ARG A CA 1
ATOM 7474 C C . ARG A 1 941 ? -2.512 -48.298 -53.888 1.00 63.94 941 ARG A C 1
ATOM 7476 O O . ARG A 1 941 ? -2.270 -48.599 -55.049 1.00 63.94 941 ARG A O 1
ATOM 7483 N N . GLU A 1 942 ? -2.620 -49.197 -52.911 1.00 64.69 942 GLU A N 1
ATOM 7484 C CA . GLU A 1 942 ? -2.357 -50.644 -53.047 1.00 64.69 942 GLU A CA 1
ATOM 7485 C C . GLU A 1 942 ? -3.152 -51.324 -54.182 1.00 64.69 942 GLU A C 1
ATOM 7487 O O . GLU A 1 942 ? -2.645 -52.213 -54.863 1.00 64.69 942 GLU A O 1
ATOM 7492 N N . VAL A 1 943 ? -4.409 -50.921 -54.400 1.00 71.38 943 VAL A N 1
ATOM 7493 C CA . VAL A 1 943 ? -5.293 -51.508 -55.426 1.00 71.38 943 VAL A CA 1
ATOM 7494 C C . VAL A 1 943 ? -4.911 -50.990 -56.814 1.00 71.38 943 VAL A C 1
ATOM 7496 O O . VAL A 1 943 ? -4.881 -51.743 -57.789 1.00 71.38 943 VAL A O 1
ATOM 7499 N N . ARG A 1 944 ? -4.541 -49.707 -56.894 1.00 69.62 944 ARG A N 1
ATOM 7500 C CA . ARG A 1 944 ? -4.051 -49.063 -58.120 1.00 69.62 944 ARG A CA 1
ATOM 7501 C C . ARG A 1 944 ? -2.664 -49.557 -58.529 1.00 69.62 944 ARG A C 1
ATOM 7503 O O . ARG A 1 944 ? -2.411 -49.700 -59.723 1.00 69.62 944 ARG A O 1
ATOM 7510 N N . GLU A 1 945 ? -1.796 -49.846 -57.564 1.00 67.31 945 GLU A N 1
ATOM 7511 C CA . GLU A 1 945 ? -0.481 -50.449 -57.800 1.00 67.31 945 GLU A CA 1
ATOM 7512 C C . GLU A 1 945 ? -0.624 -51.886 -58.318 1.00 67.31 945 GLU A C 1
ATOM 7514 O O . GLU A 1 945 ? -0.017 -52.202 -59.337 1.00 67.31 945 GLU A O 1
ATOM 7519 N N . LYS A 1 946 ? -1.519 -52.714 -57.752 1.00 67.44 946 LYS A N 1
ATOM 7520 C CA . LYS A 1 946 ? -1.790 -54.081 -58.253 1.00 67.44 946 LYS A CA 1
ATOM 7521 C C . LYS A 1 946 ? -2.134 -54.148 -59.747 1.00 67.44 946 LYS A C 1
ATOM 7523 O O . LYS A 1 946 ? -1.635 -55.037 -60.436 1.00 67.44 946 LYS A O 1
ATOM 7528 N N . LYS A 1 947 ? -2.929 -53.204 -60.274 1.00 64.88 947 LYS A N 1
ATOM 7529 C CA . LYS A 1 947 ? -3.265 -53.140 -61.716 1.00 64.88 947 LYS A CA 1
ATOM 7530 C C . LYS A 1 947 ? -2.098 -52.640 -62.595 1.00 64.88 947 LYS A C 1
ATOM 7532 O O . LYS A 1 947 ? -2.202 -52.696 -63.815 1.00 64.88 947 LYS A O 1
ATOM 7537 N N . LYS A 1 948 ? -0.992 -52.179 -61.998 1.00 69.06 948 LYS A N 1
ATOM 7538 C CA . LYS A 1 948 ? 0.210 -51.659 -62.679 1.00 69.06 948 LYS A CA 1
ATOM 7539 C C . LYS A 1 948 ? 1.498 -52.459 -62.432 1.00 69.06 948 LYS A C 1
ATOM 7541 O O . LYS A 1 948 ? 2.524 -52.090 -62.990 1.00 69.06 948 LYS A O 1
ATOM 7546 N N . MET A 1 949 ? 1.461 -53.534 -61.640 1.00 70.19 949 MET A N 1
ATOM 7547 C CA . MET A 1 949 ? 2.638 -54.386 -61.409 1.00 70.19 949 MET A CA 1
ATOM 7548 C C . MET A 1 949 ? 3.085 -55.068 -62.707 1.00 70.19 949 MET A C 1
ATOM 7550 O O . MET A 1 949 ? 2.260 -55.629 -63.443 1.00 70.19 949 MET A O 1
ATOM 7554 N N . SER A 1 950 ? 4.393 -55.060 -62.950 1.00 79.00 950 SER A N 1
ATOM 7555 C CA . SER A 1 950 ? 5.033 -55.764 -64.062 1.00 79.00 950 SER A CA 1
ATOM 7556 C C . SER A 1 950 ? 4.861 -57.285 -63.953 1.00 79.00 950 SER A C 1
ATOM 7558 O O . SER A 1 950 ? 4.583 -57.829 -62.880 1.00 79.00 950 SER A O 1
ATOM 7560 N N . LEU A 1 951 ? 5.058 -58.001 -65.065 1.00 73.75 951 LEU A N 1
ATOM 7561 C CA . LEU A 1 951 ? 5.055 -59.470 -65.065 1.00 73.75 951 LEU A CA 1
ATOM 7562 C C . LEU A 1 951 ? 6.121 -60.044 -64.117 1.00 73.75 951 LEU A C 1
ATOM 7564 O O . LEU A 1 951 ? 5.826 -60.979 -63.377 1.00 73.75 951 LEU A O 1
ATOM 7568 N N . ARG A 1 952 ? 7.307 -59.422 -64.047 1.00 77.50 952 ARG A N 1
ATOM 7569 C CA . ARG A 1 952 ? 8.392 -59.820 -63.135 1.00 77.50 952 ARG A CA 1
ATOM 7570 C C . ARG A 1 952 ? 7.990 -59.683 -61.661 1.00 77.50 952 ARG A C 1
ATOM 7572 O O . ARG A 1 952 ? 8.221 -60.600 -60.881 1.00 77.50 952 ARG A O 1
ATOM 7579 N N . GLU A 1 953 ? 7.335 -58.587 -61.274 1.00 75.75 953 GLU A N 1
ATOM 7580 C CA . GLU A 1 953 ? 6.832 -58.407 -59.900 1.00 75.75 953 GLU A CA 1
ATOM 7581 C C . GLU A 1 953 ? 5.707 -59.394 -59.560 1.00 75.75 953 GLU A C 1
ATOM 7583 O O . GLU A 1 953 ? 5.689 -59.946 -58.459 1.00 75.75 953 GLU A O 1
ATOM 7588 N N . LYS A 1 954 ? 4.797 -59.667 -60.507 1.00 77.62 954 LYS A N 1
ATOM 7589 C CA . LYS A 1 954 ? 3.750 -60.693 -60.350 1.00 77.62 954 LYS A CA 1
ATOM 7590 C C . LYS A 1 954 ? 4.358 -62.085 -60.161 1.00 77.62 954 LYS A C 1
ATOM 7592 O O . LYS A 1 954 ? 3.937 -62.803 -59.259 1.00 77.62 954 LYS A O 1
ATOM 7597 N N . GLN A 1 955 ? 5.374 -62.440 -60.948 1.00 81.06 955 GLN A N 1
ATOM 7598 C CA . GLN A 1 955 ? 6.092 -63.711 -60.845 1.00 81.06 955 GLN A CA 1
ATOM 7599 C C . GLN A 1 955 ? 6.826 -63.842 -59.499 1.00 81.06 955 GLN A C 1
ATOM 7601 O O . GLN A 1 955 ? 6.702 -64.869 -58.834 1.00 81.06 955 GLN A O 1
ATOM 7606 N N . VAL A 1 956 ? 7.512 -62.791 -59.033 1.00 82.00 956 VAL A N 1
ATOM 7607 C CA . VAL A 1 956 ? 8.161 -62.777 -57.707 1.00 82.00 956 VAL A CA 1
ATOM 7608 C C . VAL A 1 956 ? 7.135 -62.924 -56.575 1.00 82.00 956 VAL A C 1
ATOM 7610 O O . VAL A 1 956 ? 7.356 -63.709 -55.652 1.00 82.00 956 VAL A O 1
ATOM 7613 N N . GLN A 1 957 ? 5.987 -62.240 -56.650 1.00 78.12 957 GLN A N 1
ATOM 7614 C CA . GLN A 1 957 ? 4.908 -62.405 -55.665 1.00 78.12 957 GLN A CA 1
ATOM 7615 C C . GLN A 1 957 ? 4.284 -63.808 -55.710 1.00 78.12 957 GLN A C 1
ATOM 7617 O O . GLN A 1 957 ? 3.983 -64.364 -54.653 1.00 78.12 957 GLN A O 1
ATOM 7622 N N . LEU A 1 958 ? 4.147 -64.411 -56.895 1.00 81.75 958 LEU A N 1
ATOM 7623 C CA . LEU A 1 958 ? 3.674 -65.787 -57.057 1.00 81.75 958 LEU A CA 1
ATOM 7624 C C . LEU A 1 958 ? 4.653 -66.789 -56.426 1.00 81.75 958 LEU A C 1
ATOM 7626 O O . LEU A 1 958 ? 4.234 -67.605 -55.608 1.00 81.75 958 LEU A O 1
ATOM 7630 N N . HIS A 1 959 ? 5.957 -66.686 -56.705 1.00 80.94 959 HIS A N 1
ATOM 7631 C CA . HIS A 1 959 ? 6.971 -67.528 -56.055 1.00 80.94 959 HIS A CA 1
ATOM 7632 C C . HIS A 1 959 ? 7.013 -67.324 -54.535 1.00 80.94 959 HIS A C 1
ATOM 7634 O O . HIS A 1 959 ? 7.129 -68.302 -53.797 1.00 80.94 959 HIS A O 1
ATOM 7640 N N . ALA A 1 960 ? 6.864 -66.090 -54.041 1.00 81.38 960 ALA A N 1
ATOM 7641 C CA . ALA A 1 960 ? 6.773 -65.820 -52.606 1.00 81.38 960 ALA A CA 1
ATOM 7642 C C . ALA A 1 960 ? 5.512 -66.443 -51.973 1.00 81.38 960 ALA A C 1
ATOM 7644 O O . ALA A 1 960 ? 5.581 -66.975 -50.862 1.00 81.38 960 ALA A O 1
ATOM 7645 N N . HIS A 1 961 ? 4.376 -66.434 -52.679 1.00 79.19 961 HIS A N 1
ATOM 7646 C CA . HIS A 1 961 ? 3.140 -67.078 -52.229 1.00 79.19 961 HIS A CA 1
ATOM 7647 C C . HIS A 1 961 ? 3.256 -68.610 -52.236 1.00 79.19 961 HIS A C 1
ATOM 7649 O O . HIS A 1 961 ? 2.875 -69.242 -51.249 1.00 79.19 961 HIS A O 1
ATOM 7655 N N . ILE A 1 962 ? 3.823 -69.200 -53.293 1.00 82.25 962 ILE A N 1
ATOM 7656 C CA . ILE A 1 962 ? 4.081 -70.645 -53.394 1.00 82.25 962 ILE A CA 1
ATOM 7657 C C . ILE A 1 962 ? 5.062 -71.079 -52.298 1.00 82.25 962 ILE A C 1
ATOM 7659 O O . ILE A 1 962 ? 4.810 -72.070 -51.617 1.00 82.25 962 ILE A O 1
ATOM 7663 N N . LYS A 1 963 ? 6.138 -70.315 -52.053 1.00 79.25 963 LYS A N 1
ATOM 7664 C CA . LYS A 1 963 ? 7.079 -70.585 -50.953 1.00 79.25 963 LYS A CA 1
ATOM 7665 C C . LYS A 1 963 ? 6.373 -70.538 -49.594 1.00 79.25 963 LYS A C 1
ATOM 7667 O O . LYS A 1 963 ? 6.580 -71.441 -48.791 1.00 79.25 963 LYS A O 1
ATOM 7672 N N . LYS A 1 964 ? 5.479 -69.566 -49.363 1.00 76.56 964 LYS A N 1
ATOM 7673 C CA . LYS A 1 964 ? 4.651 -69.518 -48.144 1.00 76.56 964 LYS A CA 1
ATOM 7674 C C . LYS A 1 964 ? 3.669 -70.683 -48.015 1.00 76.56 964 LYS A C 1
ATOM 7676 O O . LYS A 1 964 ? 3.508 -71.174 -46.911 1.00 76.56 964 LYS A O 1
ATOM 7681 N N . GLN A 1 965 ? 3.045 -71.145 -49.100 1.00 72.81 965 GLN A N 1
ATOM 7682 C CA . GLN A 1 965 ? 2.167 -72.322 -49.050 1.00 72.81 965 GLN A CA 1
ATOM 7683 C C . GLN A 1 965 ? 2.946 -73.619 -48.808 1.00 72.81 965 GLN A C 1
ATOM 7685 O O . GLN A 1 965 ? 2.488 -74.449 -48.030 1.00 72.81 965 GLN A O 1
ATOM 7690 N N . LYS A 1 966 ? 4.140 -73.779 -49.397 1.00 73.81 966 LYS A N 1
ATOM 7691 C CA . LYS A 1 966 ? 5.035 -74.905 -49.081 1.00 73.81 966 LYS A CA 1
ATOM 7692 C C . LYS A 1 966 ? 5.486 -74.874 -47.613 1.00 73.81 966 LYS A C 1
ATOM 7694 O O . LYS A 1 966 ? 5.472 -75.907 -46.963 1.00 73.81 966 LYS A O 1
ATOM 7699 N N . MET A 1 967 ? 5.768 -73.689 -47.065 1.00 68.69 967 MET A N 1
ATOM 7700 C CA . MET A 1 967 ? 6.060 -73.466 -45.635 1.00 68.69 967 MET A CA 1
ATOM 7701 C C . MET A 1 967 ? 4.822 -73.494 -44.708 1.00 68.69 967 MET A C 1
ATOM 7703 O O . MET A 1 967 ? 4.950 -73.199 -43.527 1.00 68.69 967 MET A O 1
ATOM 7707 N N . MET A 1 968 ? 3.629 -73.808 -45.227 1.00 60.91 968 MET A N 1
ATOM 7708 C CA . MET A 1 968 ? 2.397 -74.060 -44.453 1.00 60.91 968 MET A CA 1
ATOM 7709 C C . MET A 1 968 ? 1.851 -75.483 -44.685 1.00 60.91 968 MET A C 1
ATOM 7711 O O . MET A 1 968 ? 0.721 -75.783 -44.306 1.00 60.91 968 MET A O 1
ATOM 7715 N N . LYS A 1 969 ? 2.628 -76.343 -45.356 1.00 54.44 969 LYS A N 1
ATOM 7716 C CA . LYS A 1 969 ? 2.348 -77.771 -45.584 1.00 54.44 969 LYS A CA 1
ATOM 7717 C C . LYS A 1 969 ? 3.495 -78.663 -45.074 1.00 54.44 969 LYS A C 1
ATOM 7719 O O . LYS A 1 969 ? 3.697 -79.760 -45.586 1.00 54.44 969 LYS A O 1
ATOM 7724 N N . HIS A 1 970 ? 4.231 -78.152 -44.092 1.00 46.22 970 HIS A N 1
ATOM 7725 C CA . HIS A 1 970 ? 5.270 -78.810 -43.308 1.00 46.22 970 HIS A CA 1
ATOM 7726 C C . HIS A 1 970 ? 5.075 -78.413 -41.845 1.00 46.22 970 HIS A C 1
ATOM 7728 O O . HIS A 1 970 ? 4.596 -77.271 -41.639 1.00 46.22 970 HIS A O 1
#

Radius of gyration: 46.3 Å; Cα contacts (8 Å, |Δi|>4): 944; chains: 1; bounding box: 94×102×140 Å

InterPro domains:
  IPR007714 CFA20 domain [PF05018] (57-211)
  IPR007949 SDA1, middle domain [PF05285] (740-904)
  IPR012977 SDA1, N-terminal [PF08158] (281-650)
  IPR016024 Armadillo-type fold [SSF48371] (235-726)
  IPR027312 Sda1 [PTHR12730] (223-966)
  IPR048292 SDA1, C-terminal domain [PF21638] (921-966)

pLDDT: mean 71.19, std 21.1, range [22.03, 95.69]

Secondary structure (DSSP, 8-state):
-GGGS--SSEEEEEESSSS-TTTT-EEE-PPPS-SS-------------PPPPPP-PPPEEEEEEETTTTEEEEEEE-S-TTTSEEEESSSTT----B--SEEEEEEEE-SS--EEEEEEEETTS-EEEEEEETT--S-EEETTEEEEE----SEEEEEEEEHHHHHHHHHSPPEEEEEEEEEESSEEEEEEEEESS---TTTS-GGGS-----SS----GGGHHHHTTT-HHHHHHHHTT-TTTTHHHHHHHHHHHHHHHHHHHH-TT---HHHHHHHHHHHHHGGG-TTTTSSHHHHHHHHHHHHTTTS-HHHHHHHHHHHHHHHTTT-S-HHHHHHHHHHHTTSS-HHHHHHHHHHHHHHHHHHTSSS--HHHHHHHHHHHHHHHHHHHTTTTT-HHHHHHHHHHHHHHHHHHHTTS---HHHHHHHHHHTT-SSHHHHHHHHHHHH-----------------HHHHHHHHHTS---HHHHHHHHHHHHHHHHHHHHTTS-------TTTT-S-HHHHHHHHHHHHHH----HHHHHHHHHHHHHHHHHHT---TTHHHHHHTT--TTSTTHHHHHHHHHHH--TTS-HHHHHHHHHHHHHHHSSTTS-HHHHHHHHHHHHHHHTT-GGG--HHHHHHHTGGGG-SSHHHHHHHHHHHHHHHHS-TTSS-TTTSHHHHHHHTTT--PPPTT------S-TTHHHHHHHHHHS-------------------------------------------------------------HHHHHHHHTTT-S--TT-SSHHHHHHHHHHHHHHHHHHHHHHHHHHHHHHHHH-PPPHHHHHHHHHHHHHHHHHHHH-----S---PPPP--STTSPTT---HHHHH--PPPP---HHHHHHHHHHTTTTS-------S---SPPPPTTHHHHTS-HHHHHTSHHHHHHTT--HHHHHHHHHHHHHHHHTT--

Solvent-accessible surface area (backbone atoms only — not comparable to full-atom values): 58297 Å² total; per-residue (Å²): 95,47,68,85,50,93,86,68,64,65,48,77,77,35,42,42,82,59,98,63,49,49,82,56,40,35,78,42,70,45,83,75,100,81,84,79,84,91,79,86,84,89,84,90,85,82,91,79,96,72,77,84,77,80,83,80,72,72,56,46,78,48,80,44,70,37,89,68,50,81,39,57,23,37,37,27,42,43,94,48,48,94,49,20,35,41,28,32,40,54,48,92,89,52,44,34,40,42,63,55,38,26,42,37,39,35,35,36,50,69,91,52,70,34,39,37,39,40,33,34,32,33,72,87,70,48,64,38,30,43,32,41,23,54,84,40,89,63,72,45,80,48,98,53,40,34,40,33,49,37,90,79,65,87,44,80,40,78,52,76,42,57,50,39,59,50,35,34,73,72,71,74,40,51,58,56,27,39,32,36,44,37,40,36,14,30,37,36,39,42,39,32,34,32,20,64,62,93,72,56,80,87,77,47,57,75,93,76,48,86,69,60,72,64,86,84,79,80,73,64,86,83,43,50,72,80,44,38,84,76,35,57,76,60,42,53,62,44,38,77,72,41,50,77,86,42,46,68,64,48,57,52,51,50,54,48,46,53,54,52,47,58,53,35,76,76,40,62,74,69,89,53,68,68,58,45,53,47,48,50,48,50,44,75,46,31,87,73,41,66,73,88,41,65,57,55,62,57,55,52,52,51,50,46,75,74,38,57,82,65,41,53,73,63,59,54,43,50,54,50,52,27,53,52,54,33,38,80,66,68,77,48,64,67,67,63,56,49,56,51,54,60,58,53,37,46,38,91,55,64,67,56,42,56,51,49,51,56,47,53,55,51,47,57,47,59,65,38,69,88,51,78,48,59,72,55,52,55,54,50,54,50,52,50,49,54,41,44,56,59,31,60,80,28,83,88,78,33,68,42,37,46,48,23,28,40,54,50,49,53,50,55,53,52,37,34,75,69,64,74,49,81,44,45,67,59,40,41,54,42,55,56,37,49,72,40,90,48,64,74,41,16,50,55,33,47,38,59,79,63,53,79,71,76,67,95,65,86,80,75,78,78,72,78,78,76,58,63,66,67,49,53,54,54,49,78,74,46,85,89,48,79,69,61,50,56,52,49,52,52,51,52,51,49,49,54,50,54,50,53,58,70,64,48,79,80,76,79,75,73,50,66,77,78,34,42,93,52,65,63,70,48,42,55,50,50,49,54,46,63,73,72,55,87,66,58,69,70,59,52,47,50,51,49,41,51,48,14,52,52,21,32,64,69,67,51,82,61,75,75,54,48,66,60,48,50,78,57,59,40,86,86,46,81,67,40,65,55,57,41,27,30,55,25,19,42,36,37,71,81,52,67,38,85,63,45,28,61,46,48,49,41,38,41,72,56,22,59,42,95,87,45,55,63,68,47,27,13,28,30,41,26,29,46,36,51,25,41,73,31,33,63,81,30,60,56,54,67,60,53,51,54,54,49,59,39,49,74,42,92,50,66,49,33,18,48,24,19,45,50,40,50,48,50,36,36,72,75,49,42,77,59,42,56,86,88,65,29,51,75,64,36,65,57,48,62,80,79,64,74,87,82,56,93,79,62,76,82,76,80,76,72,58,89,47,43,56,54,50,47,55,49,54,66,68,60,63,87,73,92,72,82,93,71,90,85,78,92,81,81,87,83,89,80,94,83,88,86,84,89,88,91,83,78,89,84,89,84,89,87,89,83,82,90,82,82,90,79,90,91,87,80,90,83,90,89,88,83,93,80,83,89,73,80,80,75,61,68,81,54,52,60,61,44,65,75,65,75,82,76,89,82,92,76,74,77,56,69,61,51,53,56,53,49,53,56,45,52,61,50,51,49,61,49,48,57,52,50,52,51,45,52,52,25,55,49,46,69,73,74,53,88,81,49,78,64,53,55,53,49,36,51,50,52,52,51,49,52,56,47,49,60,70,71,58,73,73,87,66,96,64,91,77,70,81,73,84,89,84,62,85,87,56,70,80,62,72,55,58,58,66,64,29,67,43,84,65,82,78,73,83,75,47,74,62,61,50,53,44,60,52,45,64,74,40,60,99,49,83,79,90,69,82,93,80,74,91,74,100,68,82,82,78,50,77,67,56,69,56,66,79,50,63,64,74,68,50,69,69,35,64,73,58,55,46,63,80,64,59,50,71,68,58,50,49,52,53,48,53,54,49,50,51,50,51,56,68,67,74,108

Sequence (970 aa):
MFKNTFQSGFLSVFYSLGSDPLQLWAKRVGPPPSSIAKSQSISNDGDSPTTPPPEQQEPHVDFLVDDILNSQVLEILSTHLPTTFITTPSLATRTLGIKLPFLVFLVKNLGKYWSFEVTVLDDRGEKRRFRASNFQTTTRVKPYITTMPLRMDPGWNQIQLNLADYVKRAYGTAYVETQRITIHASCRIRRIYFSDRLVPENELPAEFKLYLPVTKAAMGKRNRAALLPTNIPQLQNLIKRDPLSYKEEFLQQLRHFESSRAIFELKPEEHSTDFQDLINFIAQVSPCYPEETKEFPDQIITLLSKHYQILDAELRRTMVQALVLLRNREMISSTALLSLFFTLFRCRDKVLRDILYNHIVNDIKTSNQKAKNNKMNKTLQGFMYTMLTSAEGAAGTGSENAIAAKRSLDVCIELYRKNIWNDAKTVNVIAHACFSPVTKIMVTALQFFLGNNEDEGDSEDEEELPDIKAMQHKQNVSKKTKSKAKQMDKMVAALKKKSKAKKKAETFNFSALHLLNDPQGFTEKLYTHLASSRERHEVQLMLMNLISRIIGVHKLTILAFYPYLQKRLQPTQKDVTQIIAIAAQASHDLIPPDVIEPVIQTLANNFVTEHCAAEVMAAGLNGIREISSRCPLAMEATLLQDLTEYKNHRDKGVMMASRSLIGLYREINPELLKKKDRGRNAAMNMRDYKPSQYGESHNDGDLEGLQLLAENAEEEGAGEGEWDEWEEASEDEEDADGGWINVSDDENDLNIKLSDDEDSGSEDENGNKKPKAKRLTANKERRLKKKGLLPKDEESEAVKEEDEEMKAKRLQAQAERKEKLAAAQLLATTKILTPADFAKIEALKLAKQADQKLNPVRSGSGKRPNPSDADDRAEGEVSIGSIIGPRKKAKQDYAERMESIKNGREGREKFGSRKGSNERGSTTNKEKAKGKNFMMIAHKREVREKKKMSLREKQVQLHAHIKKQKMMKH